Protein 4DXW (pdb70)

Foldseek 3Di:
DVVQVPQLPDPVSLVVLLVLLVCVQVVPDPDQPDPPVVVVVVSVVVNLVVLVSLVCNVVVVVVVPDLNVLLVVLSVLLNDPVCVCSSVSVNVCNCVSDVVVVVVVVLVVVLPVLVVVLVVVLVVLLQVLLVVQLVVCCVPDPVQSVDSVSSSVLLVCLLVVHPNCVVQVSVCVVPVCSCVSSVVSNVVSVVSVVVSVVVSVVVVCVVDPD/DQVPQLPDPVSLVVLLVLLVCLLPCADVVPVDDDVVVNVVSNVVLLVVLVSQVVVLVVVQVVPPPNDVVCNVVVVVLSVLLHPPDDGNDDDDVVVCSSVSSNVCSCVSDVVSVVVVVLVVVLVVLVVVLVVVLVVLLQVLLVVQLVPCCVPCCVQSVDSVSSSVLVVCLQVPPVNCVVQVVVCVPPVCSCVSSVVSNVVSVVSVVVSVVVSVVVVCVVDDPD/DADPPVLVVVLVLLVCLLPPPDVVPPDDDVVVVVVSLVVLQVVLVVQCPVLVVVVNVVLNVLSVLCNDSPDVSVVVNSVSSSVNNCVRPPVSVVVVVLVVVLVVLCVVLVVVVVVLLQVLLVVQLVVCQPQDPCQSVDSVSSSVLLVCLLVVPVNCVVQVSVCVVDVCRVVSSVVSNVVSVVSVVVSVVVSVVVVVVVD/DCVVLLVLLVDLLPDDVCDDPCVNVVSVVVLLVVLVVLVVVLVVDDPVCNVVSVVLSVLLNDDADDVDDPPCRVVSSVSSSVCVCVPDPVNVVVVVLVVVLVPLVVVLVVVLVVLLQVLLVVQLVLCCPVCVVQNVDSVSSSVLLVCVLVVPVNCVVQVSVCVVPVCSCVSSVVSNVVSVVSVVVSVVVSVVVVCVVVD

Radius of gyration: 30.22 Å; Cα contacts (8 Å, |Δi|>4): 713; chains: 4; bounding box: 90×85×78 Å

Secondary structure (DSSP, 8-state):
--SSTTTTT-HHHHHHHHHHHHHHHHSTTT--SSS-HHHHHHHHHHHHHHHHHHHHHHHHHHH--HHHHHHHHHHHHTT----TTHHHHHHTTHHHH-HHHHHHHHHHHHHHHHHHHHHHHHHHHHHHHHHHHHHHTTTTS-TTTSSHHHHHHHHHHHHTTSSTHHHHHHHHTT-TTHHHHHHHHHHHHHHHHHHHHHHHHHHHHHTT--/--TTGGG-HHHHHHHHHHHHHHHHS-SSTTSSS-HHHHHHHHHHHHHHHHHHHHHHHHHHHHSSS---HHHHHHHHHHHHHSTT---S--SSSHHHHHHHHHHHHHHT-HHHHHHHHHHHHHHHHHHHHHHHHHHHHHHHHHHHHHHTTTT-HHHHSSHHHHHHHHHHHHTTTTTHHHHHHHHTT-TTHHHHHHHHHHHHHHHHHHHHHHHHHHHHHTSS--/---HHHHHHHHHHHHHHHH--SSTTSSS-HHHHHHHHHHHHHHHHHHHHHTT--HHHHHHHHHHHHH---HHHHHHHHHHHHHHHHHHSTHHHHHHHHHHHHHHHHHHHHHHHHHHHHHHHHHHHHHHTTTSHHHHSSHHHHHHHHHHHHTTSSTHHHHHHHHTT-TTHHHHHHHHHHHHHHHHHHHHHHHHHHHHH--/--THHHHHHHHTTS-----STTHHHHHHHHHHHHHHHHHHHTTT-----HHHHHHHHHHTTS---SSS--TTHHHHHHHHHHHHHHH-HHHHHHHHHHHHHHHHHHHHHHHHHHHHHHHHHHHHHHHTTT-HHHHSSHHHHHHHHHHHHTTTTTHHHHHHHHHH-TTHHHHHHHHHHHHHHHHHHHHHHHHHHHHHHH-

InterPro domains:
  IPR003915 Polycystic kidney disease type 2 protein [PR01433] (44-64)
  IPR003915 Polycystic kidney disease type 2 protein [PR01433] (135-156)
  IPR003915 Polycystic kidney disease type 2 protein [PR01433] (199-220)
  IPR005821 Ion transport domain [PF00520] (11-222)
  IPR027359 Voltage-dependent channel domain superfamily [G3DSA:1.20.120.350] (1-116)
  IPR043203 Voltage-gated cation channel calcium and sodium [PTHR10037] (9-223)

Structure (mmCIF, N/CA/C/O backbone):
data_4DXW
#
_entry.id   4DXW
#
_cell.length_a   163.437
_cell.length_b   163.437
_cell.length_c   61.071
_cell.angle_alpha   90.00
_cell.angle_beta   90.00
_cell.angle_gamma   90.00
#
_symmetry.space_group_name_H-M   'P 42'
#
loop_
_entity.id
_entity.type
_entity.pdbx_description
1 polymer 'Ion transport protein'
2 non-polymer 'nonyl beta-D-glucopyranoside'
3 non-polymer 'CALCIUM ION'
4 non-polymer 1,2-DIMYRISTOYL-SN-GLYCERO-3-PHOSPHOCHOLINE
5 water water
#
loop_
_atom_site.group_PDB
_atom_site.id
_atom_site.type_symbol
_atom_site.label_atom_id
_atom_site.label_alt_id
_atom_site.label_comp_id
_atom_site.label_asym_id
_atom_site.label_entity_id
_atom_site.label_seq_id
_atom_site.pdbx_PDB_ins_code
_atom_site.Cartn_x
_atom_site.Cartn_y
_atom_site.Cartn_z
_atom_site.occupancy
_atom_site.B_iso_or_equiv
_atom_site.auth_seq_id
_atom_site.auth_comp_id
_atom_site.auth_asym_id
_atom_site.auth_atom_id
_atom_site.pdbx_PDB_model_num
ATOM 1 N N . THR A 1 2 ? 50.583 -63.835 59.673 1.00 153.91 2 THR A N 1
ATOM 2 C CA . THR A 1 2 ? 50.133 -64.024 58.297 1.00 153.77 2 THR A CA 1
ATOM 3 C C . THR A 1 2 ? 50.202 -62.722 57.476 1.00 150.75 2 THR A C 1
ATOM 4 O O . THR A 1 2 ? 49.190 -62.278 56.927 1.00 149.87 2 THR A O 1
ATOM 8 N N . PRO A 1 3 ? 51.400 -62.105 57.394 1.00 139.42 3 PRO A N 1
ATOM 9 C CA . PRO A 1 3 ? 51.616 -60.845 56.669 1.00 136.89 3 PRO A CA 1
ATOM 10 C C . PRO A 1 3 ? 52.130 -61.079 55.246 1.00 137.38 3 PRO A C 1
ATOM 11 O O . PRO A 1 3 ? 52.073 -60.179 54.406 1.00 132.01 3 PRO A O 1
ATOM 15 N N . PHE A 1 4 ? 52.621 -62.292 55.006 1.00 155.50 4 PHE A N 1
ATOM 16 C CA . PHE A 1 4 ? 53.309 -62.686 53.777 1.00 154.03 4 PHE A CA 1
ATOM 17 C C . PHE A 1 4 ? 52.622 -62.238 52.485 1.00 152.41 4 PHE A C 1
ATOM 18 O O . PHE A 1 4 ? 53.288 -61.786 51.551 1.00 149.27 4 PHE A O 1
ATOM 26 N N . PHE A 1 5 ? 51.297 -62.375 52.431 1.00 177.79 5 PHE A N 1
ATOM 27 C CA . PHE A 1 5 ? 50.518 -62.055 51.226 1.00 175.73 5 PHE A CA 1
ATOM 28 C C . PHE A 1 5 ? 50.069 -60.598 51.192 1.00 173.31 5 PHE A C 1
ATOM 29 O O . PHE A 1 5 ? 50.445 -59.849 50.292 1.00 166.14 5 PHE A O 1
ATOM 37 N N . SER A 1 6 ? 49.249 -60.215 52.170 1.00 183.90 6 SER A N 1
ATOM 38 C CA . SER A 1 6 ? 48.911 -58.814 52.385 1.00 181.83 6 SER A CA 1
ATOM 39 C C . SER A 1 6 ? 50.212 -58.011 52.521 1.00 182.95 6 SER A C 1
ATOM 40 O O . SER A 1 6 ? 50.410 -57.272 53.491 1.00 184.35 6 SER A O 1
ATOM 43 N N . SER A 1 7 ? 51.093 -58.182 51.530 1.00 159.00 7 SER A N 1
ATOM 44 C CA . SER A 1 7 ? 52.454 -57.638 51.541 1.00 155.08 7 SER A CA 1
ATOM 45 C C . SER A 1 7 ? 53.338 -58.277 50.459 1.00 153.40 7 SER A C 1
ATOM 46 O O . SER A 1 7 ? 54.567 -58.247 50.556 1.00 153.39 7 SER A O 1
ATOM 49 N N . LEU A 1 8 ? 52.711 -58.865 49.442 1.00 133.26 8 LEU A N 1
ATOM 50 C CA . LEU A 1 8 ? 53.449 -59.480 48.334 1.00 130.85 8 LEU A CA 1
ATOM 51 C C . LEU A 1 8 ? 52.833 -59.169 46.966 1.00 128.24 8 LEU A C 1
ATOM 52 O O . LEU A 1 8 ? 53.518 -59.217 45.944 1.00 121.59 8 LEU A O 1
ATOM 57 N N . LYS A 1 9 ? 51.536 -58.868 46.956 1.00 164.45 9 LYS A N 1
ATOM 58 C CA . LYS A 1 9 ? 50.877 -58.306 45.780 1.00 163.97 9 LYS A CA 1
ATOM 59 C C . LYS A 1 9 ? 51.529 -56.959 45.456 1.00 160.30 9 LYS A C 1
ATOM 60 O O . LYS A 1 9 ? 51.294 -56.381 44.391 1.00 157.56 9 LYS A O 1
ATOM 66 N N . ASP A 1 10 ? 52.368 -56.485 46.375 1.00 133.42 10 ASP A N 1
ATOM 67 C CA . ASP A 1 10 ? 52.885 -55.121 46.324 1.00 131.20 10 ASP A CA 1
ATOM 68 C C . ASP A 1 10 ? 54.391 -55.007 46.099 1.00 127.99 10 ASP A C 1
ATOM 69 O O . ASP A 1 10 ? 55.000 -53.994 46.435 1.00 125.80 10 ASP A O 1
ATOM 74 N N . ASN A 1 11 ? 54.982 -56.046 45.523 1.00 117.57 11 ASN A N 1
ATOM 75 C CA . ASN A 1 11 ? 56.363 -55.975 45.060 1.00 118.61 11 ASN A CA 1
ATOM 76 C C . ASN A 1 11 ? 56.489 -55.683 43.552 1.00 119.36 11 ASN A C 1
ATOM 77 O O . ASN A 1 11 ? 56.058 -56.492 42.726 1.00 119.69 11 ASN A O 1
ATOM 82 N N . ARG A 1 12 ? 57.095 -54.547 43.202 1.00 147.16 12 ARG A N 1
AT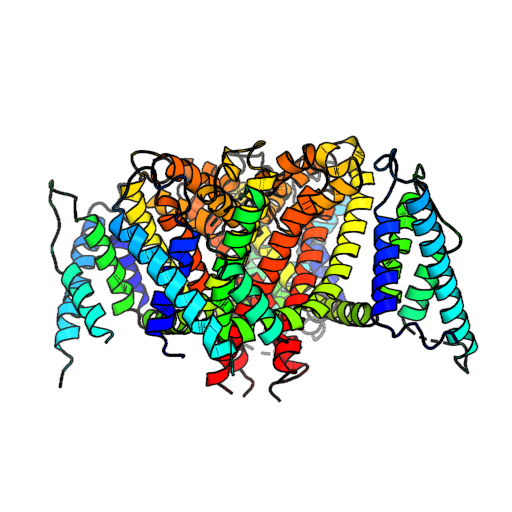OM 83 C CA . ARG A 1 12 ? 57.305 -54.169 41.805 1.00 145.54 12 ARG A CA 1
ATOM 84 C C . ARG A 1 12 ? 57.725 -55.383 40.964 1.00 143.76 12 ARG A C 1
ATOM 85 O O . ARG A 1 12 ? 57.139 -55.697 39.908 1.00 143.59 12 ARG A O 1
ATOM 93 N N . ILE A 1 13 ? 58.728 -56.086 41.467 1.00 142.27 13 ILE A N 1
ATOM 94 C CA . ILE A 1 13 ? 59.381 -57.141 40.709 1.00 142.00 13 ILE A CA 1
ATOM 95 C C . ILE A 1 13 ? 58.567 -58.442 40.616 1.00 143.32 13 ILE A C 1
ATOM 96 O O . ILE A 1 13 ? 58.463 -59.056 39.544 1.00 145.32 13 ILE A O 1
ATOM 101 N N . PHE A 1 14 ? 57.983 -58.847 41.739 1.00 105.50 14 PHE A N 1
ATOM 102 C CA . PHE A 1 14 ? 57.055 -59.968 41.759 1.00 104.45 14 PHE A CA 1
ATOM 103 C C . PHE A 1 14 ? 55.858 -59.704 40.851 1.00 102.39 14 PHE A C 1
ATOM 104 O O . PHE A 1 14 ? 55.350 -60.620 40.194 1.00 103.00 14 PHE A O 1
ATOM 112 N N . GLN A 1 15 ? 55.400 -58.453 40.827 1.00 96.06 15 GLN A N 1
ATOM 113 C CA . GLN A 1 15 ? 54.373 -58.038 39.870 1.00 92.32 15 GLN A CA 1
ATOM 114 C C . GLN A 1 15 ? 54.831 -58.347 38.457 1.00 88.99 15 GLN A C 1
ATOM 115 O O . GLN A 1 15 ? 54.289 -59.239 37.811 1.00 89.26 15 GLN A O 1
ATOM 121 N N . PHE A 1 16 ? 55.852 -57.640 37.982 1.00 106.90 16 PHE A N 1
ATOM 122 C CA . PHE A 1 16 ? 56.240 -57.818 36.581 1.00 107.83 16 PHE A CA 1
ATOM 123 C C . PHE A 1 16 ? 56.472 -59.285 36.219 1.00 103.99 16 PHE A C 1
ATOM 124 O O . PHE A 1 16 ? 56.075 -59.732 35.141 1.00 101.09 16 PHE A O 1
ATOM 132 N N . THR A 1 17 ? 57.043 -60.050 37.140 1.00 86.82 17 THR A N 1
ATOM 133 C CA . THR A 1 17 ? 57.053 -61.510 36.992 1.00 92.14 17 THR A CA 1
ATOM 134 C C . THR A 1 17 ? 55.653 -62.071 36.682 1.00 94.15 17 THR A C 1
ATOM 135 O O . THR A 1 17 ? 55.445 -62.794 35.688 1.00 95.05 17 THR A O 1
ATOM 139 N N . VAL A 1 18 ? 54.700 -61.732 37.547 1.00 82.46 18 VAL A N 1
ATOM 140 C CA . VAL A 1 18 ? 53.373 -62.335 37.504 1.00 80.43 18 VAL A CA 1
ATOM 141 C C . VAL A 1 18 ? 52.609 -61.924 36.245 1.00 77.68 18 VAL A C 1
ATOM 142 O O . VAL A 1 18 ? 51.837 -62.699 35.672 1.00 81.91 18 VAL A O 1
ATOM 146 N N . VAL A 1 19 ? 52.851 -60.709 35.793 1.00 85.24 19 VAL A N 1
ATOM 147 C CA . VAL A 1 19 ? 52.298 -60.286 34.521 1.00 87.57 19 VAL A CA 1
ATOM 148 C C . VAL A 1 19 ? 52.933 -61.040 33.356 1.00 89.95 19 VAL A C 1
ATOM 149 O O . VAL A 1 19 ? 52.240 -61.564 32.482 1.00 92.29 19 VAL A O 1
ATOM 153 N N . SER A 1 20 ? 54.256 -61.083 33.333 1.00 90.01 20 SER A N 1
ATOM 154 C CA . SER A 1 20 ? 54.931 -61.837 32.295 1.00 91.00 20 SER A CA 1
ATOM 155 C C . SER A 1 20 ? 54.315 -63.219 32.156 1.00 93.11 20 SER A C 1
ATOM 156 O O . SER A 1 20 ? 54.093 -63.695 31.035 1.00 88.72 20 SER A O 1
ATOM 159 N N . ILE A 1 21 ? 54.043 -63.862 33.291 1.00 89.01 21 ILE A N 1
ATOM 160 C CA . ILE A 1 21 ? 53.511 -65.220 33.252 1.00 89.49 21 ILE A CA 1
ATOM 161 C C . ILE A 1 21 ? 52.052 -65.316 32.845 1.00 88.20 21 ILE A C 1
ATOM 162 O O . ILE A 1 21 ? 51.678 -66.225 32.101 1.00 88.39 21 ILE A O 1
ATOM 167 N N . ILE A 1 22 ? 51.222 -64.399 33.326 1.00 82.12 22 ILE A N 1
ATOM 168 C CA . ILE A 1 22 ? 49.820 -64.427 32.921 1.00 79.77 22 ILE A CA 1
ATOM 169 C C . ILE A 1 22 ? 49.796 -64.295 31.425 1.00 74.72 22 ILE A C 1
ATOM 170 O O . ILE A 1 22 ? 49.363 -65.198 30.684 1.00 81.96 22 ILE A O 1
ATOM 175 N N . ILE A 1 23 ? 50.313 -63.157 30.998 1.00 69.84 23 ILE A N 1
ATOM 176 C CA . ILE A 1 23 ? 50.463 -62.820 29.589 1.00 72.78 23 ILE A CA 1
ATOM 177 C C . ILE A 1 23 ? 50.972 -63.960 28.724 1.00 75.53 23 ILE A C 1
ATOM 178 O O . ILE A 1 23 ? 50.365 -64.283 27.721 1.00 73.98 23 ILE A O 1
ATOM 183 N N . LEU A 1 24 ? 52.103 -64.543 29.099 1.00 89.01 24 LEU A N 1
ATOM 184 C CA . LEU A 1 24 ? 52.623 -65.703 28.395 1.00 91.00 24 LEU A CA 1
ATOM 185 C C . LEU A 1 24 ? 51.583 -66.807 28.350 1.00 92.00 24 LEU A C 1
ATOM 186 O O . LEU A 1 24 ? 51.060 -67.140 27.288 1.00 87.24 24 LEU A O 1
ATOM 191 N N . ASN A 1 25 ? 51.284 -67.376 29.509 1.00 96.84 25 ASN A N 1
ATOM 192 C CA . ASN A 1 25 ? 50.164 -68.283 29.606 1.00 100.70 25 ASN A CA 1
ATOM 193 C C . ASN A 1 25 ? 48.878 -67.534 29.309 1.00 100.40 25 ASN A C 1
ATOM 194 O O . ASN A 1 25 ? 47.957 -67.519 30.125 1.00 105.94 25 ASN A O 1
ATOM 199 N N . ALA A 1 26 ? 48.846 -66.872 28.158 1.00 91.15 26 ALA A N 1
ATOM 200 C CA . ALA A 1 26 ? 47.671 -66.142 27.683 1.00 89.56 26 ALA A CA 1
ATOM 201 C C . ALA A 1 26 ? 47.783 -65.876 26.187 1.00 89.08 26 ALA A C 1
ATOM 202 O O . ALA A 1 26 ? 46.780 -65.759 25.480 1.00 88.65 26 ALA A O 1
ATOM 204 N N . VAL A 1 27 ? 49.015 -65.751 25.717 1.00 89.30 27 VAL A N 1
ATOM 205 C CA . VAL A 1 27 ? 49.288 -65.516 24.314 1.00 87.32 27 VAL A CA 1
ATOM 206 C C . VAL A 1 27 ? 49.664 -66.844 23.671 1.00 94.23 27 VAL A C 1
ATOM 207 O O . VAL A 1 27 ? 49.348 -67.099 22.513 1.00 95.81 27 VAL A O 1
ATOM 211 N N . LEU A 1 28 ? 50.321 -67.701 24.442 1.00 118.92 28 LEU A N 1
ATOM 212 C CA . LEU A 1 28 ? 50.717 -69.014 23.956 1.00 123.45 28 LEU A CA 1
ATOM 213 C C . LEU A 1 28 ? 49.500 -69.889 23.693 1.00 126.73 28 LEU A C 1
ATOM 214 O O . LEU A 1 28 ? 49.408 -70.549 22.658 1.00 128.08 28 LEU A O 1
ATOM 219 N N . ILE A 1 29 ? 48.566 -69.890 24.640 1.00 117.66 29 ILE A N 1
ATOM 220 C CA . ILE A 1 29 ? 47.374 -70.728 24.545 1.00 117.75 29 ILE A CA 1
ATOM 221 C C . ILE A 1 29 ? 46.434 -70.283 23.406 1.00 110.58 29 ILE A C 1
ATOM 222 O O . ILE A 1 29 ? 45.697 -69.308 23.544 1.00 100.78 29 ILE A O 1
ATOM 227 N N . GLY A 1 30 ? 46.446 -71.025 22.298 1.00 149.98 30 GLY A N 1
ATOM 228 C CA . GLY A 1 30 ? 47.198 -72.269 22.204 1.00 159.36 30 GLY A CA 1
ATOM 229 C C . GLY A 1 30 ? 47.224 -72.874 20.808 1.00 163.76 30 GLY A C 1
ATOM 230 O O . GLY A 1 30 ? 47.008 -74.078 20.627 1.00 165.72 30 GLY A O 1
ATOM 231 N N . ALA A 1 31 ? 47.488 -72.028 19.819 1.00 161.42 31 ALA A N 1
ATOM 232 C CA . ALA A 1 31 ? 47.564 -72.457 18.428 1.00 162.67 31 ALA A CA 1
ATOM 233 C C . ALA A 1 31 ? 48.915 -73.094 18.113 1.00 163.04 31 ALA A C 1
ATOM 234 O O . ALA A 1 31 ? 49.193 -73.448 16.964 1.00 158.25 31 ALA A O 1
ATOM 236 N N . THR A 1 32 ? 49.752 -73.235 19.138 1.00 167.23 32 THR A N 1
ATOM 237 C CA . THR A 1 32 ? 51.102 -73.769 18.957 1.00 167.91 32 THR A CA 1
ATOM 238 C C . THR A 1 32 ? 51.696 -74.373 20.237 1.00 171.18 32 THR A C 1
ATOM 239 O O . THR A 1 32 ? 52.211 -73.653 21.097 1.00 168.42 32 THR A O 1
ATOM 243 N N . THR A 1 33 ? 51.633 -75.700 20.335 1.00 212.99 33 THR A N 1
ATOM 244 C CA . THR A 1 33 ? 52.144 -76.445 21.488 1.00 217.07 33 THR A CA 1
ATOM 245 C C . THR A 1 33 ? 52.638 -77.831 21.056 1.00 220.49 33 THR A C 1
ATOM 246 O O . THR A 1 33 ? 53.082 -78.639 21.880 1.00 222.78 33 THR A O 1
ATOM 250 N N . TYR A 1 34 ? 52.554 -78.083 19.752 1.00 217.36 34 TYR A N 1
ATOM 251 C CA . TYR A 1 34 ? 52.964 -79.346 19.135 1.00 220.43 34 TYR A CA 1
ATOM 252 C C . TYR A 1 34 ? 54.426 -79.688 19.442 1.00 224.12 34 TYR A C 1
ATOM 253 O O . TYR A 1 34 ? 54.746 -80.817 19.829 1.00 226.24 34 TYR A O 1
ATOM 262 N N . GLU A 1 35 ? 55.305 -78.702 19.283 1.00 224.58 35 GLU A N 1
ATOM 263 C CA . GLU A 1 35 ? 56.744 -78.921 19.410 1.00 225.01 35 GLU A CA 1
ATOM 264 C C . GLU A 1 35 ? 57.350 -78.232 20.635 1.00 222.56 35 GLU A C 1
ATOM 265 O O . GLU A 1 35 ? 58.052 -78.869 21.423 1.00 227.55 35 GLU A O 1
ATOM 271 N N . LEU A 1 36 ? 57.058 -76.940 20.795 1.00 151.00 36 LEU A N 1
ATOM 272 C CA . LEU A 1 36 ? 57.715 -76.104 21.794 1.00 144.99 36 LEU A CA 1
ATOM 273 C C . LEU A 1 36 ? 57.854 -76.838 23.114 1.00 148.41 36 LEU A C 1
ATOM 274 O O . LEU A 1 36 ? 56.917 -77.503 23.561 1.00 150.02 36 LEU A O 1
ATOM 279 N N . ASP A 1 37 ? 59.024 -76.700 23.732 1.00 173.74 37 ASP A N 1
ATOM 280 C CA . ASP A 1 37 ? 59.359 -77.421 24.952 1.00 176.95 37 ASP A CA 1
ATOM 281 C C . ASP A 1 37 ? 58.096 -77.745 25.732 1.00 176.80 37 ASP A C 1
ATOM 282 O O . ASP A 1 37 ? 57.593 -76.908 26.488 1.00 175.62 37 ASP A O 1
ATOM 287 N N . PRO A 1 38 ? 57.565 -78.960 25.528 1.00 156.40 38 PRO A N 1
ATOM 288 C CA . PRO A 1 38 ? 56.329 -79.422 26.169 1.00 155.43 38 PRO A CA 1
ATOM 289 C C . PRO A 1 38 ? 56.391 -79.213 27.680 1.00 154.08 38 PRO A C 1
ATOM 290 O O . PRO A 1 38 ? 55.478 -78.611 28.272 1.00 152.65 38 PRO A O 1
ATOM 294 N N . LEU A 1 39 ? 57.474 -79.696 28.285 1.00 129.15 39 LEU A N 1
ATOM 295 C CA . LEU A 1 39 ? 57.774 -79.406 29.680 1.00 129.62 39 LEU A CA 1
ATOM 296 C C . LEU A 1 39 ? 57.595 -77.908 29.950 1.00 124.30 39 LEU A C 1
ATOM 297 O O . LEU A 1 39 ? 57.105 -77.509 31.011 1.00 123.15 39 LEU A O 1
ATOM 302 N N . PHE A 1 40 ? 57.969 -77.077 28.986 1.00 125.99 40 PHE A N 1
ATOM 303 C CA . PHE A 1 40 ? 57.966 -75.646 29.228 1.00 123.95 40 PHE A CA 1
ATOM 304 C C . PHE A 1 40 ? 56.585 -74.960 29.229 1.00 125.72 40 PHE A C 1
ATOM 305 O O . PHE A 1 40 ? 56.284 -74.185 30.146 1.00 126.13 40 PHE A O 1
ATOM 313 N N . LEU A 1 41 ? 55.753 -75.216 28.217 1.00 129.16 41 LEU A N 1
ATOM 314 C CA . LEU A 1 41 ? 54.386 -74.667 28.227 1.00 124.68 41 LEU A CA 1
ATOM 315 C C . LEU A 1 41 ? 53.562 -75.265 29.370 1.00 126.47 41 LEU A C 1
ATOM 316 O O . LEU A 1 41 ? 52.840 -74.550 30.072 1.00 122.30 41 LEU A O 1
ATOM 321 N N . GLU A 1 42 ? 53.687 -76.579 29.558 1.00 135.03 42 GLU A N 1
ATOM 322 C CA . GLU A 1 42 ? 53.052 -77.259 30.688 1.00 135.49 42 GLU A CA 1
ATOM 323 C C . GLU A 1 42 ? 53.394 -76.540 32.003 1.00 133.68 42 GLU A C 1
ATOM 324 O O . GLU A 1 42 ? 52.507 -76.229 32.817 1.00 132.37 42 GLU A O 1
ATOM 330 N N . THR A 1 43 ? 54.687 -76.267 32.189 1.00 116.99 43 THR A N 1
ATOM 331 C CA . THR A 1 43 ? 55.164 -75.485 33.324 1.00 115.99 43 THR A CA 1
ATOM 332 C C . THR A 1 43 ? 54.399 -74.170 33.385 1.00 114.19 43 THR A C 1
ATOM 333 O O . THR A 1 43 ? 53.824 -73.829 34.414 1.00 116.34 43 THR A O 1
ATOM 337 N N . ILE A 1 44 ? 54.375 -73.452 32.265 1.00 113.54 44 ILE A N 1
ATOM 338 C CA . ILE A 1 44 ? 53.740 -72.131 32.191 1.00 108.47 44 ILE A CA 1
ATOM 339 C C . ILE A 1 44 ? 52.284 -72.125 32.671 1.00 106.65 44 ILE A C 1
ATOM 340 O O . ILE A 1 44 ? 51.855 -71.158 33.324 1.00 103.94 44 ILE A O 1
ATOM 345 N N . HIS A 1 45 ? 51.536 -73.192 32.343 1.00 88.00 45 HIS A N 1
ATOM 346 C CA . HIS A 1 45 ? 50.127 -73.316 32.748 1.00 87.99 45 HIS A CA 1
ATOM 347 C C . HIS A 1 45 ? 50.069 -73.581 34.228 1.00 90.40 45 HIS A C 1
ATOM 348 O O . HIS A 1 45 ? 49.228 -73.018 34.935 1.00 89.46 45 HIS A O 1
ATOM 355 N N . LEU A 1 46 ? 50.954 -74.475 34.676 1.00 83.90 46 LEU A N 1
ATOM 356 C CA . LEU A 1 46 ? 51.037 -74.865 36.082 1.00 86.80 46 LEU A CA 1
ATOM 357 C C . LEU A 1 46 ? 51.254 -73.661 36.982 1.00 85.01 46 LEU A C 1
ATOM 358 O O . LEU A 1 46 ? 50.533 -73.491 37.949 1.00 85.52 46 LEU A O 1
ATOM 363 N N . LEU A 1 47 ? 52.261 -72.846 36.668 1.00 114.11 47 LEU A N 1
ATOM 364 C CA . LEU A 1 47 ? 52.576 -71.652 37.461 1.00 114.55 47 LEU A CA 1
ATOM 365 C C . LEU A 1 47 ? 51.575 -70.529 37.247 1.00 111.38 47 LEU A C 1
ATOM 366 O O . LEU A 1 47 ? 51.366 -69.707 38.129 1.00 109.91 47 LEU A O 1
ATOM 371 N N . ASP A 1 48 ? 50.972 -70.475 36.068 1.00 103.64 48 ASP A N 1
ATOM 372 C CA . ASP A 1 48 ? 49.888 -69.527 35.862 1.00 100.45 48 ASP A CA 1
ATOM 373 C C . ASP A 1 48 ? 48.789 -69.819 36.893 1.00 101.35 48 ASP A C 1
ATOM 374 O O . ASP A 1 48 ? 48.348 -68.944 37.689 1.00 97.48 48 ASP A O 1
ATOM 379 N N . TYR A 1 49 ? 48.375 -71.080 36.900 1.00 96.82 49 TYR A N 1
ATOM 380 C CA . TYR A 1 49 ? 47.399 -71.532 37.871 1.00 96.68 49 TYR A CA 1
ATOM 381 C C . TYR A 1 49 ? 47.883 -71.303 39.306 1.00 98.70 49 TYR A C 1
ATOM 382 O O . TYR A 1 49 ? 47.108 -70.860 40.158 1.00 99.81 49 TYR A O 1
ATOM 391 N N . GLY A 1 50 ? 49.160 -71.584 39.562 1.00 94.48 50 GLY A N 1
ATOM 392 C CA . GLY A 1 50 ? 49.743 -71.364 40.870 1.00 92.69 50 GLY A CA 1
ATOM 393 C C . GLY A 1 50 ? 49.455 -69.927 41.243 1.00 93.53 50 GLY A C 1
ATOM 394 O O . GLY A 1 50 ? 49.098 -69.627 42.383 1.00 94.88 50 GLY A O 1
ATOM 395 N N . ILE A 1 51 ? 49.574 -69.037 40.260 1.00 94.87 51 ILE A N 1
ATOM 396 C CA . ILE A 1 51 ? 49.346 -67.617 40.487 1.00 92.61 51 ILE A CA 1
ATOM 397 C C . ILE A 1 51 ? 47.923 -67.361 40.967 1.00 95.90 51 ILE A C 1
ATOM 398 O O . ILE A 1 51 ? 47.710 -66.753 42.023 1.00 94.35 51 ILE A O 1
ATOM 403 N N . THR A 1 52 ? 46.934 -67.828 40.211 1.00 100.71 52 THR A N 1
ATOM 404 C CA . THR A 1 52 ? 45.562 -67.587 40.689 1.00 100.15 52 THR A CA 1
ATOM 405 C C . THR A 1 52 ? 45.266 -68.226 42.076 1.00 97.51 52 THR A C 1
ATOM 406 O O . THR A 1 52 ? 44.502 -67.670 42.877 1.00 97.89 52 THR A O 1
ATOM 410 N N . ILE A 1 53 ? 45.884 -69.371 42.368 1.00 91.98 53 ILE A N 1
ATOM 411 C CA . ILE A 1 53 ? 45.721 -70.023 43.669 1.00 95.67 53 ILE A CA 1
ATOM 412 C C . ILE A 1 53 ? 46.237 -69.071 44.726 1.00 95.51 53 ILE A C 1
ATOM 413 O O . ILE A 1 53 ? 45.616 -68.861 45.783 1.00 98.25 53 ILE A O 1
ATOM 418 N N . PHE A 1 54 ? 47.392 -68.493 44.412 1.00 115.10 54 PHE A N 1
ATOM 419 C CA . PHE A 1 54 ? 48.034 -67.489 45.239 1.00 115.24 54 PHE A CA 1
ATOM 420 C C . PHE A 1 54 ? 47.113 -66.296 45.510 1.00 110.11 54 PHE A C 1
ATOM 421 O O . PHE A 1 54 ? 47.043 -65.806 46.636 1.00 111.87 54 PHE A O 1
ATOM 429 N N . PHE A 1 55 ? 46.409 -65.816 44.491 1.00 121.80 55 PHE A N 1
ATOM 430 C CA . PHE A 1 55 ? 45.471 -64.709 44.713 1.00 121.76 55 PHE A CA 1
ATOM 431 C C . PHE A 1 55 ? 44.258 -65.086 45.561 1.00 125.01 55 PHE A C 1
ATOM 432 O O . PHE A 1 55 ? 43.786 -64.295 46.394 1.00 126.95 55 PHE A O 1
ATOM 440 N N . VAL A 1 56 ? 43.765 -66.302 45.367 1.00 96.62 56 VAL A N 1
ATOM 441 C CA . VAL A 1 56 ? 42.700 -66.798 46.216 1.00 99.04 56 VAL A CA 1
ATOM 442 C C . VAL A 1 56 ? 43.129 -66.808 47.694 1.00 103.60 56 VAL A C 1
ATOM 443 O O . VAL A 1 56 ? 42.396 -66.320 48.589 1.00 106.93 56 VAL A O 1
ATOM 447 N N . ILE A 1 57 ? 44.328 -67.328 47.951 1.00 94.04 57 ILE A N 1
ATOM 448 C CA . ILE A 1 57 ? 44.841 -67.323 49.320 1.00 96.84 57 ILE A CA 1
ATOM 449 C C . ILE A 1 57 ? 45.001 -65.899 49.839 1.00 95.07 57 ILE A C 1
ATOM 450 O O . ILE A 1 57 ? 44.678 -65.611 51.001 1.00 96.97 57 ILE A O 1
ATOM 455 N N . GLU A 1 58 ? 45.495 -65.008 48.978 1.00 112.00 58 GLU A N 1
ATOM 456 C CA . GLU A 1 58 ? 45.634 -63.609 49.352 1.00 110.20 58 GLU A CA 1
ATOM 457 C C . GLU A 1 58 ? 44.303 -63.079 49.879 1.00 113.09 58 GLU A C 1
ATOM 458 O O . GLU A 1 58 ? 44.194 -62.748 51.071 1.00 115.66 58 GLU A O 1
ATOM 464 N N . ILE A 1 59 ? 43.277 -63.026 49.026 1.00 103.52 59 ILE A N 1
ATOM 465 C CA . ILE A 1 59 ? 41.996 -62.529 49.524 1.00 103.55 59 ILE A CA 1
ATOM 466 C C . ILE A 1 59 ? 41.639 -63.202 50.844 1.00 108.71 59 ILE A C 1
ATOM 467 O O . ILE A 1 59 ? 41.521 -62.525 51.852 1.00 110.79 59 ILE A O 1
ATOM 472 N N . LEU A 1 60 ? 41.479 -64.523 50.868 1.00 111.31 60 LEU A N 1
ATOM 473 C CA . LEU A 1 60 ? 41.012 -65.108 52.118 1.00 116.05 60 LEU A CA 1
ATOM 474 C C . LEU A 1 60 ? 41.767 -64.496 53.278 1.00 117.82 60 LEU A C 1
ATOM 475 O O . LEU A 1 60 ? 41.178 -64.108 54.283 1.00 121.39 60 LEU A O 1
ATOM 480 N N . ILE A 1 61 ? 43.079 -64.390 53.106 1.00 117.05 61 ILE A N 1
ATOM 481 C CA . ILE A 1 61 ? 43.972 -63.990 54.188 1.00 118.78 61 ILE A CA 1
ATOM 482 C C . ILE A 1 61 ? 43.795 -62.539 54.646 1.00 115.38 61 ILE A C 1
ATOM 483 O O . ILE A 1 61 ? 43.998 -62.226 55.820 1.00 113.53 61 ILE A O 1
ATOM 488 N N . ARG A 1 62 ? 43.434 -61.647 53.726 1.00 119.31 62 ARG A N 1
ATOM 489 C CA . ARG A 1 62 ? 43.269 -60.239 54.101 1.00 118.27 62 ARG A CA 1
ATOM 490 C C . ARG A 1 62 ? 41.836 -59.971 54.549 1.00 121.75 62 ARG A C 1
ATOM 491 O O . ARG A 1 62 ? 41.582 -59.155 55.434 1.00 125.99 62 ARG A O 1
ATOM 499 N N . PHE A 1 63 ? 40.914 -60.697 53.928 1.00 119.38 63 PHE A N 1
ATOM 500 C CA . PHE A 1 63 ? 39.545 -60.840 54.386 1.00 120.25 63 PHE A CA 1
ATOM 501 C C . PHE A 1 63 ? 39.568 -61.093 55.888 1.00 125.38 63 PHE A C 1
ATOM 502 O O . PHE A 1 63 ? 39.128 -60.249 56.672 1.00 124.68 63 PHE A O 1
ATOM 510 N N . ILE A 1 64 ? 40.118 -62.244 56.282 1.00 135.28 64 ILE A N 1
ATOM 511 C CA . ILE A 1 64 ? 40.103 -62.696 57.683 1.00 136.33 64 ILE A CA 1
ATOM 512 C C . ILE A 1 64 ? 40.537 -61.621 58.682 1.00 135.66 64 ILE A C 1
ATOM 513 O O . ILE A 1 64 ? 39.955 -61.500 59.759 1.00 136.00 64 ILE A O 1
ATOM 518 N N . GLY A 1 65 ? 41.555 -60.845 58.318 1.00 124.91 65 GLY A N 1
ATOM 519 C CA . GLY A 1 65 ? 41.949 -59.687 59.098 1.00 121.40 65 GLY A CA 1
ATOM 520 C C . GLY A 1 65 ? 40.940 -58.569 58.934 1.00 116.54 65 GLY A C 1
ATOM 521 O O . GLY A 1 65 ? 39.743 -58.767 59.136 1.00 114.90 65 GLY A O 1
ATOM 522 N N . SER A 1 75 ? 32.580 -51.995 48.537 1.00 100.37 75 SER A N 1
ATOM 523 C CA . SER A 1 75 ? 33.778 -51.728 47.723 1.00 106.13 75 SER A CA 1
ATOM 524 C C . SER A 1 75 ? 33.844 -52.528 46.403 1.00 105.45 75 SER A C 1
ATOM 525 O O . SER A 1 75 ? 33.724 -53.757 46.407 1.00 106.72 75 SER A O 1
ATOM 528 N N . GLY A 1 76 ? 34.056 -51.830 45.284 1.00 92.12 76 GLY A N 1
ATOM 529 C CA . GLY A 1 76 ? 34.017 -52.454 43.967 1.00 88.67 76 GLY A CA 1
ATOM 530 C C . GLY A 1 76 ? 35.146 -53.426 43.634 1.00 86.10 76 GLY A C 1
ATOM 531 O O . GLY A 1 76 ? 34.918 -54.511 43.069 1.00 79.43 76 GLY A O 1
ATOM 532 N N . TRP A 1 77 ? 36.367 -53.042 43.995 1.00 95.20 77 TRP A N 1
ATOM 533 C CA . TRP A 1 77 ? 37.563 -53.814 43.650 1.00 93.52 77 TRP A CA 1
ATOM 534 C C . TRP A 1 77 ? 37.777 -55.142 44.396 1.00 97.87 77 TRP A C 1
ATOM 535 O O . TRP A 1 77 ? 38.504 -56.014 43.911 1.00 99.98 77 TRP A O 1
ATOM 546 N N . ASN A 1 78 ? 37.171 -55.305 45.567 1.00 92.74 78 ASN A N 1
ATOM 547 C CA . ASN A 1 78 ? 37.185 -56.614 46.208 1.00 95.16 78 ASN A CA 1
ATOM 548 C C . ASN A 1 78 ? 36.117 -57.522 45.587 1.00 97.63 78 ASN A C 1
ATOM 549 O O . ASN A 1 78 ? 36.209 -58.745 45.681 1.00 99.10 78 ASN A O 1
ATOM 554 N N . ILE A 1 79 ? 35.117 -56.913 44.959 1.00 103.96 79 ILE A N 1
ATOM 555 C CA . ILE A 1 79 ? 34.061 -57.660 44.290 1.00 104.87 79 ILE A CA 1
ATOM 556 C C . ILE A 1 79 ? 34.541 -58.138 42.925 1.00 103.10 79 ILE A C 1
ATOM 557 O O . ILE A 1 79 ? 34.358 -59.299 42.562 1.00 102.33 79 ILE A O 1
ATOM 562 N N . PHE A 1 80 ? 35.162 -57.232 42.176 1.00 95.99 80 PHE A N 1
ATOM 563 C CA . PHE A 1 80 ? 35.716 -57.568 40.872 1.00 92.88 80 PHE A CA 1
ATOM 564 C C . PHE A 1 80 ? 36.918 -58.490 41.037 1.00 92.46 80 PHE A C 1
ATOM 565 O O . PHE A 1 80 ? 37.148 -59.381 40.219 1.00 96.69 80 PHE A O 1
ATOM 573 N N . ASP A 1 81 ? 37.679 -58.270 42.105 1.00 99.74 81 ASP A N 1
ATOM 574 C CA . ASP A 1 81 ? 38.835 -59.103 42.406 1.00 100.51 81 ASP A CA 1
ATOM 575 C C . ASP A 1 81 ? 38.385 -60.496 42.827 1.00 109.49 81 ASP A C 1
ATOM 576 O O . ASP A 1 81 ? 38.952 -61.500 42.394 1.00 114.77 81 ASP A O 1
ATOM 581 N N . THR A 1 82 ? 37.344 -60.564 43.649 1.00 105.10 82 THR A N 1
ATOM 582 C CA . THR A 1 82 ? 36.833 -61.846 44.130 1.00 109.13 82 THR A CA 1
ATOM 583 C C . THR A 1 82 ? 36.143 -62.665 43.036 1.00 110.65 82 THR A C 1
ATOM 584 O O . THR A 1 82 ? 36.266 -63.889 42.995 1.00 113.78 82 THR A O 1
ATOM 588 N N . VAL A 1 83 ? 35.415 -61.982 42.157 1.00 84.01 83 VAL A N 1
ATOM 589 C CA . VAL A 1 83 ? 34.651 -62.632 41.107 1.00 80.30 83 VAL A CA 1
ATOM 590 C C . VAL A 1 83 ? 35.567 -63.101 39.994 1.00 78.88 83 VAL A C 1
ATOM 591 O O . VAL A 1 83 ? 35.338 -64.135 39.368 1.00 79.73 83 VAL A O 1
ATOM 595 N N . ILE A 1 84 ? 36.622 -62.335 39.759 1.00 83.66 84 ILE A N 1
ATOM 596 C CA . ILE A 1 84 ? 37.612 -62.704 38.753 1.00 80.64 84 ILE A CA 1
ATOM 597 C C . ILE A 1 84 ? 38.524 -63.838 39.228 1.00 83.84 84 ILE A C 1
ATOM 598 O O . ILE A 1 84 ? 38.654 -64.843 38.554 1.00 84.95 84 ILE A O 1
ATOM 603 N N . VAL A 1 85 ? 39.126 -63.700 40.398 1.00 93.43 85 VAL A N 1
ATOM 604 C CA . VAL A 1 85 ? 39.952 -64.781 40.908 1.00 93.76 85 VAL A CA 1
ATOM 605 C C . VAL A 1 85 ? 39.078 -66.005 41.106 1.00 99.60 85 VAL A C 1
ATOM 606 O O . VAL A 1 85 ? 39.570 -67.130 41.134 1.00 106.32 85 VAL A O 1
ATOM 610 N N . ALA A 1 86 ? 37.773 -65.784 41.221 1.00 95.17 86 ALA A N 1
ATOM 611 C CA . ALA A 1 86 ? 36.821 -66.877 41.419 1.00 95.55 86 ALA A CA 1
ATOM 612 C C . ALA A 1 86 ? 36.577 -67.630 40.114 1.00 95.51 86 ALA A C 1
ATOM 613 O O . ALA A 1 86 ? 36.637 -68.854 40.092 1.00 97.02 86 ALA A O 1
ATOM 615 N N . ILE A 1 87 ? 36.310 -66.889 39.034 1.00 98.36 87 ILE A N 1
ATOM 616 C CA . ILE A 1 87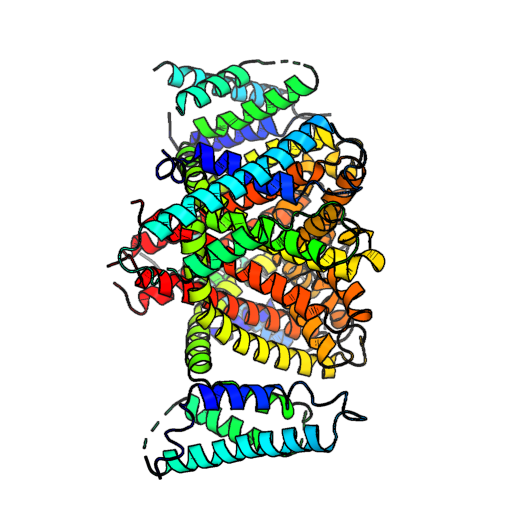 ? 36.213 -67.451 37.684 1.00 100.03 87 ILE A CA 1
ATOM 617 C C . ILE A 1 87 ? 37.517 -68.095 37.193 1.00 103.25 87 ILE A C 1
ATOM 618 O O . ILE A 1 87 ? 37.505 -69.128 36.525 1.00 105.34 87 ILE A O 1
ATOM 623 N N . SER A 1 88 ? 38.641 -67.463 37.517 1.00 102.44 88 SER A N 1
ATOM 624 C CA . SER A 1 88 ? 39.952 -67.887 37.046 1.00 102.22 88 SER A CA 1
ATOM 625 C C . SER A 1 88 ? 40.360 -69.231 37.639 1.00 106.15 88 SER A C 1
ATOM 626 O O . SER A 1 88 ? 41.320 -69.861 37.169 1.00 105.78 88 SER A O 1
ATOM 629 N N . LEU A 1 89 ? 39.624 -69.641 38.675 1.00 85.63 89 LEU A N 1
ATOM 630 C CA . LEU A 1 89 ? 39.890 -70.865 39.437 1.00 89.50 89 LEU A CA 1
ATOM 631 C C . LEU A 1 89 ? 39.280 -72.087 38.733 1.00 91.58 89 LEU A C 1
ATOM 632 O O . LEU A 1 89 ? 39.643 -73.233 38.991 1.00 94.67 89 LEU A O 1
ATOM 637 N N . ILE A 1 90 ? 38.355 -71.822 37.824 1.00 105.30 90 ILE A N 1
ATOM 638 C CA . ILE A 1 90 ? 37.717 -72.867 37.037 1.00 107.59 90 ILE A CA 1
ATOM 639 C C . ILE A 1 90 ? 38.586 -73.326 35.864 1.00 110.28 90 ILE A C 1
ATOM 640 O O . ILE A 1 90 ? 39.255 -72.505 35.230 1.00 110.29 90 ILE A O 1
ATOM 645 N N . PRO A 1 91 ? 38.574 -74.642 35.576 1.00 111.94 91 PRO A N 1
ATOM 646 C CA . PRO A 1 91 ? 39.149 -75.282 34.379 1.00 112.36 91 PRO A CA 1
ATOM 647 C C . PRO A 1 91 ? 38.392 -74.929 33.078 1.00 109.28 91 PRO A C 1
ATOM 648 O O . PRO A 1 91 ? 38.946 -74.817 31.964 1.00 104.44 91 PRO A O 1
ATOM 652 N N . VAL A 1 100 ? 30.109 -69.808 24.789 1.00 107.31 100 VAL A N 1
ATOM 653 C CA . VAL A 1 100 ? 29.460 -69.663 26.090 1.00 113.91 100 VAL A CA 1
ATOM 654 C C . VAL A 1 100 ? 30.476 -69.904 27.192 1.00 119.04 100 VAL A C 1
ATOM 655 O O . VAL A 1 100 ? 30.360 -69.358 28.294 1.00 115.52 100 VAL A O 1
ATOM 659 N N . LEU A 1 101 ? 31.475 -70.728 26.877 1.00 123.02 101 LEU A N 1
ATOM 660 C CA . LEU A 1 101 ? 32.540 -71.069 27.821 1.00 121.69 101 LEU A CA 1
ATOM 661 C C . LEU A 1 101 ? 33.947 -70.872 27.260 1.00 119.71 101 LEU A C 1
ATOM 662 O O . LEU A 1 101 ? 34.889 -70.664 28.016 1.00 116.02 101 LEU A O 1
ATOM 667 N N . ARG A 1 102 ? 34.106 -70.934 25.943 1.00 140.15 102 ARG A N 1
ATOM 668 C CA . ARG A 1 102 ? 35.397 -70.580 25.367 1.00 137.03 102 ARG A CA 1
ATOM 669 C C . ARG A 1 102 ? 35.786 -69.210 25.931 1.00 134.29 102 ARG A C 1
ATOM 670 O O . ARG A 1 102 ? 36.965 -68.856 25.977 1.00 132.43 102 ARG A O 1
ATOM 678 N N . LEU A 1 103 ? 34.769 -68.463 26.369 1.00 110.57 103 LEU A N 1
ATOM 679 C CA . LEU A 1 103 ? 34.920 -67.134 26.971 1.00 105.18 103 LEU A CA 1
ATOM 680 C C . LEU A 1 103 ? 35.314 -67.229 28.460 1.00 105.55 103 LEU A C 1
ATOM 681 O O . LEU A 1 103 ? 35.065 -66.318 29.258 1.00 100.01 103 LEU A O 1
ATOM 686 N N . LEU A 1 104 ? 35.914 -68.366 28.811 1.00 99.20 104 LEU A N 1
ATOM 687 C CA . LEU A 1 104 ? 36.489 -68.602 30.128 1.00 101.23 104 LEU A CA 1
ATOM 688 C C . LEU A 1 104 ? 37.834 -67.889 30.167 1.00 94.76 104 LEU A C 1
ATOM 689 O O . LEU A 1 104 ? 38.005 -66.915 30.888 1.00 87.80 104 LEU A O 1
ATOM 694 N N . ARG A 1 105 ? 38.775 -68.375 29.359 1.00 132.07 105 ARG A N 1
ATOM 695 C CA . ARG A 1 105 ? 40.129 -67.816 29.275 1.00 135.20 105 ARG A CA 1
ATOM 696 C C . ARG A 1 105 ? 40.153 -66.285 29.309 1.00 133.52 105 ARG A C 1
ATOM 697 O O . ARG A 1 105 ? 41.126 -65.694 29.791 1.00 136.06 105 ARG A O 1
ATOM 705 N N . ILE A 1 106 ? 39.097 -65.643 28.808 1.00 102.73 106 ILE A N 1
ATOM 706 C CA . ILE A 1 106 ? 39.072 -64.181 28.776 1.00 94.69 106 ILE A CA 1
ATOM 707 C C . ILE A 1 106 ? 39.152 -63.620 30.190 1.00 93.04 106 ILE A C 1
ATOM 708 O O . ILE A 1 106 ? 40.057 -62.848 30.516 1.00 90.73 106 ILE A O 1
ATOM 713 N N . PHE A 1 107 ? 38.233 -64.050 31.044 1.00 101.65 107 PHE A N 1
ATOM 714 C CA . PHE A 1 107 ? 38.202 -63.551 32.408 1.00 101.30 107 PHE A CA 1
ATOM 715 C C . PHE A 1 107 ? 39.559 -63.573 33.092 1.00 98.22 107 PHE A C 1
ATOM 716 O O . PHE A 1 107 ? 39.962 -62.572 33.662 1.00 98.76 107 PHE A O 1
ATOM 724 N N . ARG A 1 108 ? 40.285 -64.681 33.004 1.00 75.77 108 ARG A N 1
ATOM 725 C CA . ARG A 1 108 ? 41.596 -64.747 33.644 1.00 78.19 108 ARG A CA 1
ATOM 726 C C . ARG A 1 108 ? 42.521 -63.587 33.283 1.00 75.19 108 ARG A C 1
ATOM 727 O O . ARG A 1 108 ? 43.183 -63.053 34.158 1.00 76.56 108 ARG A O 1
ATOM 735 N N . VAL A 1 109 ? 42.571 -63.181 32.017 1.00 71.90 109 VAL A N 1
ATOM 736 C CA . VAL A 1 109 ? 43.484 -62.109 31.641 1.00 69.92 109 VAL A CA 1
ATOM 737 C C . VAL A 1 109 ? 43.229 -60.896 32.535 1.00 75.14 109 VAL A C 1
ATOM 738 O O . VAL A 1 109 ? 44.127 -60.081 32.749 1.00 79.64 109 VAL A O 1
ATOM 742 N N . LEU A 1 110 ? 42.011 -60.802 33.075 1.00 73.26 110 LEU A N 1
ATOM 743 C CA . LEU A 1 110 ? 41.591 -59.684 33.933 1.00 68.04 110 LEU A CA 1
ATOM 744 C C . LEU A 1 110 ? 42.210 -59.659 35.326 1.00 71.80 110 LEU A C 1
ATOM 745 O O . LEU A 1 110 ? 42.052 -58.685 36.045 1.00 76.92 110 LEU A O 1
ATOM 750 N N . ARG A 1 111 ? 42.887 -60.720 35.740 1.00 66.72 111 ARG A N 1
ATOM 751 C CA . ARG A 1 111 ? 43.485 -60.677 37.060 1.00 68.43 111 ARG A CA 1
ATOM 752 C C . ARG A 1 111 ? 44.720 -59.776 37.070 1.00 67.02 111 ARG A C 1
ATOM 753 O O . ARG A 1 111 ? 45.272 -59.456 38.131 1.00 68.10 111 ARG A O 1
ATOM 761 N N . LEU A 1 112 ? 45.106 -59.313 35.884 1.00 67.22 112 LEU A N 1
ATOM 762 C CA . LEU A 1 112 ? 46.186 -58.328 35.746 1.00 66.49 112 LEU A CA 1
ATOM 763 C C . LEU A 1 112 ? 45.829 -57.049 36.464 1.00 66.34 112 LEU A C 1
ATOM 764 O O . LEU A 1 112 ? 46.676 -56.408 37.078 1.00 71.95 112 LEU A O 1
ATOM 769 N N . ILE A 1 113 ? 44.559 -56.685 36.378 1.00 75.19 113 ILE A N 1
ATOM 770 C CA . ILE A 1 113 ? 44.051 -55.476 37.002 1.00 78.15 113 ILE A CA 1
ATOM 771 C C . ILE A 1 113 ? 44.048 -55.623 38.520 1.00 82.90 113 ILE A C 1
ATOM 772 O O . ILE A 1 113 ? 44.106 -54.633 39.246 1.00 85.51 113 ILE A O 1
ATOM 777 N N . SER A 1 114 ? 43.963 -56.864 38.985 1.00 90.40 114 SER A N 1
ATOM 778 C CA . SER A 1 114 ? 43.983 -57.151 40.413 1.00 93.50 114 SER A CA 1
ATOM 779 C C . SER A 1 114 ? 45.416 -57.105 40.921 1.00 97.17 114 SER A C 1
ATOM 780 O O . SER A 1 114 ? 45.664 -56.806 42.089 1.00 105.58 114 SER A O 1
ATOM 783 N N . VAL A 1 115 ? 46.357 -57.402 40.031 1.00 97.57 115 VAL A N 1
ATOM 784 C CA . VAL A 1 115 ? 47.778 -57.349 40.371 1.00 100.39 115 VAL A CA 1
ATOM 785 C C . VAL A 1 115 ? 48.305 -55.922 40.489 1.00 99.61 115 VAL A C 1
ATOM 786 O O . VAL A 1 115 ? 49.010 -55.591 41.440 1.00 104.41 115 VAL A O 1
ATOM 790 N N . ILE A 1 116 ? 47.951 -55.091 39.508 1.00 74.63 116 ILE A N 1
ATOM 791 C CA . ILE A 1 116 ? 48.608 -53.807 39.249 1.00 76.48 116 ILE A CA 1
ATOM 792 C C . ILE A 1 116 ? 47.775 -52.596 39.715 1.00 76.94 116 ILE A C 1
ATOM 793 O O . ILE A 1 116 ? 46.979 -52.056 38.950 1.00 77.28 116 ILE A O 1
ATOM 798 N N . PRO A 1 117 ? 47.970 -52.141 40.962 1.00 76.33 117 PRO A N 1
ATOM 799 C CA . PRO A 1 117 ? 47.124 -51.039 41.426 1.00 77.57 117 PRO A CA 1
ATOM 800 C C . PRO A 1 117 ? 46.832 -50.000 40.329 1.00 77.22 117 PRO A C 1
ATOM 801 O O . PRO A 1 117 ? 45.741 -49.408 40.275 1.00 77.30 117 PRO A O 1
ATOM 805 N N . GLU A 1 118 ? 47.798 -49.810 39.439 1.00 91.87 118 GLU A N 1
ATOM 806 C CA . GLU A 1 118 ? 47.752 -48.725 38.454 1.00 93.71 118 GLU A CA 1
ATOM 807 C C . GLU A 1 118 ? 46.634 -48.853 37.410 1.00 93.24 118 GLU A C 1
ATOM 808 O O . GLU A 1 118 ? 45.960 -47.872 37.043 1.00 91.22 118 GLU A O 1
ATOM 814 N N . LEU A 1 119 ? 46.442 -50.069 36.929 1.00 78.55 119 LEU A N 1
ATOM 815 C CA . LEU A 1 119 ? 45.297 -50.346 36.091 1.00 77.59 119 LEU A CA 1
ATOM 816 C C . LEU A 1 119 ? 44.001 -50.048 36.856 1.00 79.57 119 LEU A C 1
ATOM 817 O O . LEU A 1 119 ? 43.020 -49.577 36.270 1.00 80.97 119 LEU A O 1
ATOM 822 N N . LYS A 1 120 ? 43.988 -50.318 38.160 1.00 84.71 120 LYS A N 1
ATOM 823 C CA . LYS A 1 120 ? 42.818 -49.989 38.977 1.00 85.94 120 LYS A CA 1
ATOM 824 C C . LYS A 1 120 ? 42.545 -48.471 38.964 1.00 85.93 120 LYS A C 1
ATOM 825 O O . LYS A 1 120 ? 41.426 -48.013 38.665 1.00 84.80 120 LYS A O 1
ATOM 831 N N . GLN A 1 121 ? 43.578 -47.688 39.253 1.00 90.82 121 GLN A N 1
ATOM 832 C CA . GLN A 1 121 ? 43.434 -46.231 39.230 1.00 93.64 121 GLN A CA 1
ATOM 833 C C . GLN A 1 121 ? 42.981 -45.662 37.866 1.00 88.75 121 GLN A C 1
ATOM 834 O O . GLN A 1 121 ? 42.181 -44.699 37.813 1.00 88.08 121 GLN A O 1
ATOM 840 N N . ILE A 1 122 ? 43.491 -46.270 36.785 1.00 71.27 122 ILE A N 1
ATOM 841 C CA . ILE A 1 122 ? 43.194 -45.869 35.389 1.00 69.43 122 ILE A CA 1
ATOM 842 C C . ILE A 1 122 ? 41.782 -46.203 34.882 1.00 68.61 122 ILE A C 1
ATOM 843 O O . ILE A 1 122 ? 41.148 -45.408 34.188 1.00 66.38 122 ILE A O 1
ATOM 848 N N . ILE A 1 123 ? 41.327 -47.407 35.211 1.00 63.68 123 ILE A N 1
ATOM 849 C CA . ILE A 1 123 ? 39.942 -47.809 35.043 1.00 61.75 123 ILE A CA 1
ATOM 850 C C . ILE A 1 123 ? 38.978 -46.923 35.835 1.00 67.77 123 ILE A C 1
ATOM 851 O O . ILE A 1 123 ? 37.899 -46.557 35.340 1.00 67.77 123 ILE A O 1
ATOM 856 N N . GLU A 1 124 ? 39.360 -46.583 37.067 1.00 82.06 124 GLU A N 1
ATOM 857 C CA . GLU A 1 124 ? 38.600 -45.600 37.832 1.00 80.17 124 GLU A CA 1
ATOM 858 C C . GLU A 1 124 ? 38.470 -44.248 37.104 1.00 81.94 124 GLU A C 1
ATOM 859 O O . GLU A 1 124 ? 37.352 -43.728 36.919 1.00 84.31 124 GLU A O 1
ATOM 865 N N . ALA A 1 125 ? 39.591 -43.684 36.665 1.00 87.53 125 ALA A N 1
ATOM 866 C CA . ALA A 1 125 ? 39.516 -42.424 35.916 1.00 88.40 125 ALA A CA 1
ATOM 867 C C . ALA A 1 125 ? 38.700 -42.491 34.608 1.00 87.93 125 ALA A C 1
ATOM 868 O O . ALA A 1 125 ? 37.947 -41.551 34.286 1.00 93.71 125 ALA A O 1
ATOM 870 N N . ILE A 1 126 ? 38.843 -43.583 33.853 1.00 69.03 126 ILE A N 1
ATOM 871 C CA . ILE A 1 126 ? 38.011 -43.826 32.648 1.00 66.87 126 ILE A CA 1
ATOM 872 C C . ILE A 1 126 ? 36.481 -43.836 32.979 1.00 70.50 126 ILE A C 1
ATOM 873 O O . ILE A 1 126 ? 35.656 -43.136 32.334 1.00 70.42 126 ILE A O 1
ATOM 878 N N . LEU A 1 127 ? 36.095 -44.604 34.001 1.00 69.69 127 LEU A N 1
ATOM 879 C CA . LEU A 1 127 ? 34.707 -44.527 34.463 1.00 72.08 127 LEU A CA 1
ATOM 880 C C . LEU A 1 127 ? 34.272 -43.088 34.843 1.00 75.60 127 LEU A C 1
ATOM 881 O O . LEU A 1 127 ? 33.115 -42.719 34.656 1.00 74.70 127 LEU A O 1
ATOM 886 N N . GLU A 1 128 ? 35.172 -42.261 35.363 1.00 101.56 128 GLU A N 1
ATOM 887 C CA . GLU A 1 128 ? 34.804 -40.837 35.484 1.00 102.42 128 GLU A CA 1
ATOM 888 C C . GLU A 1 128 ? 34.564 -40.158 34.097 1.00 108.01 128 GLU A C 1
ATOM 889 O O . GLU A 1 128 ? 33.707 -39.268 33.984 1.00 104.60 128 GLU A O 1
ATOM 895 N N . SER A 1 129 ? 35.316 -40.574 33.059 1.00 90.01 129 SER A N 1
ATOM 896 C CA . SER A 1 129 ? 35.109 -40.075 31.666 1.00 82.79 129 SER A CA 1
ATOM 897 C C . SER A 1 129 ? 33.693 -40.337 31.116 1.00 81.08 129 SER A C 1
ATOM 898 O O . SER A 1 129 ? 33.121 -39.541 30.325 1.00 84.09 129 SER A O 1
ATOM 901 N N . VAL A 1 130 ? 33.141 -41.478 31.512 1.00 79.56 130 VAL A N 1
ATOM 902 C CA . VAL A 1 130 ? 31.875 -41.959 30.931 1.00 79.51 130 VAL A CA 1
ATOM 903 C C . VAL A 1 130 ? 30.655 -41.010 30.909 1.00 84.48 130 VAL A C 1
ATOM 904 O O . VAL A 1 130 ? 29.947 -40.972 29.903 1.00 88.02 130 VAL A O 1
ATOM 908 N N . ARG A 1 131 ? 30.372 -40.263 31.974 1.00 97.17 131 ARG A N 1
ATOM 909 C CA . ARG A 1 131 ? 29.166 -39.436 31.917 1.00 97.59 131 ARG A CA 1
ATOM 910 C C . ARG A 1 131 ? 29.219 -38.502 30.693 1.00 100.63 131 ARG A C 1
ATOM 911 O O . ARG A 1 131 ? 28.325 -38.540 29.800 1.00 105.12 131 ARG A O 1
ATOM 919 N N . ARG A 1 132 ? 30.283 -37.696 30.629 1.00 82.71 132 ARG A N 1
ATOM 920 C CA . ARG A 1 132 ? 30.422 -36.732 29.534 1.00 82.24 132 ARG A CA 1
ATOM 921 C C . ARG A 1 132 ? 30.491 -37.403 28.180 1.00 87.07 132 ARG A C 1
ATOM 922 O O . ARG A 1 132 ? 29.878 -36.926 27.213 1.00 89.42 132 ARG A O 1
ATOM 930 N N . VAL A 1 133 ? 31.211 -38.522 28.106 1.00 77.40 133 VAL A N 1
ATOM 931 C CA . VAL A 1 133 ? 31.245 -39.239 26.834 1.00 73.15 133 VAL A CA 1
ATOM 932 C C . VAL A 1 133 ? 29.872 -39.731 26.356 1.00 73.69 133 VAL A C 1
ATOM 933 O O . VAL A 1 133 ? 29.542 -39.625 25.185 1.00 72.62 133 VAL A O 1
ATOM 937 N N . PHE A 1 134 ? 29.074 -40.274 27.259 1.00 72.63 134 PHE A N 1
ATOM 938 C CA . PHE A 1 134 ? 27.728 -40.688 26.895 1.00 70.71 134 PHE A CA 1
ATOM 939 C C . PHE A 1 134 ? 26.950 -39.510 26.326 1.00 67.47 134 PHE A C 1
ATOM 940 O O . PHE A 1 134 ? 26.285 -39.638 25.291 1.00 62.68 134 PHE A O 1
ATOM 948 N N . PHE A 1 135 ? 27.049 -38.362 27.000 1.00 74.81 135 PHE A N 1
ATOM 949 C CA . PHE A 1 135 ? 26.353 -37.157 26.529 1.00 74.68 135 PHE A CA 1
ATOM 950 C C . PHE A 1 135 ? 26.786 -36.660 25.147 1.00 74.70 135 PHE A C 1
ATOM 951 O O . PHE A 1 135 ? 25.964 -36.548 24.212 1.00 76.14 135 PHE A O 1
ATOM 959 N N . VAL A 1 136 ? 28.075 -36.386 24.993 1.00 73.74 136 VAL A N 1
ATOM 960 C CA . VAL A 1 136 ? 28.577 -36.030 23.670 1.00 75.84 136 VAL A CA 1
ATOM 961 C C . VAL A 1 136 ? 28.187 -37.083 22.609 1.00 77.66 136 VAL A C 1
ATOM 962 O O . VAL A 1 136 ? 27.831 -36.712 21.494 1.00 83.14 136 VAL A O 1
ATOM 966 N N . SER A 1 137 ? 28.221 -38.370 22.949 1.00 62.97 137 SER A N 1
ATOM 967 C CA . SER A 1 137 ? 27.805 -39.410 21.998 1.00 65.64 137 SER A CA 1
ATOM 968 C C . SER A 1 137 ? 26.344 -39.248 21.632 1.00 73.68 137 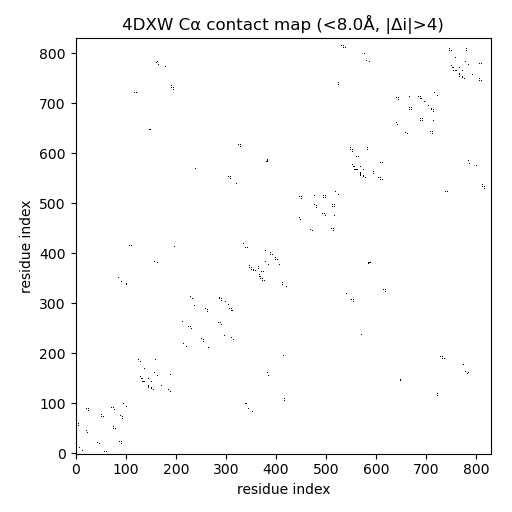SER A C 1
ATOM 969 O O . SER A 1 137 ? 25.940 -39.580 20.519 1.00 76.35 137 SER A O 1
ATOM 972 N N . LEU A 1 138 ? 25.535 -38.773 22.572 1.00 71.07 138 LEU A N 1
ATOM 973 C CA . LEU A 1 138 ? 24.180 -38.431 22.195 1.00 70.34 138 LEU A CA 1
ATOM 974 C C . LEU A 1 138 ? 24.243 -37.387 21.088 1.00 70.29 138 LEU A C 1
ATOM 975 O O . LEU A 1 138 ? 23.745 -37.604 19.988 1.00 67.69 138 LEU A O 1
ATOM 980 N N . LEU A 1 139 ? 24.889 -36.262 21.373 1.00 78.97 139 LEU A N 1
ATOM 981 C CA . LEU A 1 139 ? 24.959 -35.193 20.381 1.00 77.00 139 LEU A CA 1
ATOM 982 C C . LEU A 1 139 ? 25.399 -35.686 19.002 1.00 79.96 139 LEU A C 1
ATOM 983 O O . LEU A 1 139 ? 24.781 -35.357 17.978 1.00 83.01 139 LEU A O 1
ATOM 988 N N . LEU A 1 140 ? 26.478 -36.465 18.984 1.00 74.24 140 LEU A N 1
ATOM 989 C CA . LEU A 1 140 ? 27.054 -37.003 17.751 1.00 72.89 140 LEU A CA 1
ATOM 990 C C . LEU A 1 140 ? 26.129 -37.978 17.076 1.00 79.57 140 LEU A C 1
ATOM 991 O O . LEU A 1 140 ? 26.186 -38.185 15.860 1.00 84.09 140 LEU A O 1
ATOM 996 N N . PHE A 1 141 ? 25.304 -38.618 17.883 1.00 84.41 141 PHE A N 1
ATOM 997 C CA . PHE A 1 141 ? 24.282 -39.483 17.351 1.00 81.56 141 PHE A CA 1
ATOM 998 C C . PHE A 1 141 ? 23.288 -38.622 16.581 1.00 80.98 141 PHE A C 1
ATOM 999 O O . PHE A 1 141 ? 22.831 -39.014 15.516 1.00 81.40 141 PHE A O 1
ATOM 1007 N N . ILE A 1 142 ? 22.976 -37.442 17.120 1.00 78.03 142 ILE A N 1
ATOM 1008 C CA . ILE A 1 142 ? 21.985 -36.533 16.527 1.00 77.87 142 ILE A CA 1
ATOM 1009 C C . ILE A 1 142 ? 22.447 -35.926 15.205 1.00 81.45 142 ILE A C 1
ATOM 1010 O O . ILE A 1 142 ? 21.672 -35.839 14.238 1.00 82.10 142 ILE A O 1
ATOM 1015 N N . ILE A 1 143 ? 23.711 -35.487 15.191 1.00 72.03 143 ILE A N 1
ATOM 1016 C CA . ILE A 1 143 ? 24.416 -35.057 13.964 1.00 63.69 143 ILE A CA 1
ATOM 1017 C C . ILE A 1 143 ? 24.494 -36.182 12.901 1.00 64.31 143 ILE A C 1
ATOM 1018 O O . ILE A 1 143 ? 24.077 -36.007 11.754 1.00 63.71 143 ILE A O 1
ATOM 1023 N N . LEU A 1 144 ? 25.035 -37.335 13.284 1.00 63.64 144 LEU A N 1
ATOM 1024 C CA . LEU A 1 144 ? 25.055 -38.482 12.392 1.00 62.03 144 LEU A CA 1
ATOM 1025 C C . LEU A 1 144 ? 23.654 -38.873 11.913 1.00 71.28 144 LEU A C 1
ATOM 1026 O O . LEU A 1 144 ? 23.505 -39.462 10.841 1.00 73.16 144 LEU A O 1
ATOM 1031 N N . TYR A 1 145 ? 22.627 -38.579 12.711 1.00 79.58 145 TYR A N 1
ATOM 1032 C CA . TYR A 1 145 ? 21.271 -38.969 12.334 1.00 79.26 145 TYR A CA 1
ATOM 1033 C C . TYR A 1 145 ? 20.783 -38.024 11.254 1.00 77.26 145 TYR A C 1
ATOM 1034 O O . TYR A 1 145 ? 20.377 -38.452 10.177 1.00 77.88 145 TYR A O 1
ATOM 1043 N N . ILE A 1 146 ? 20.841 -36.732 11.552 1.00 79.80 146 ILE A N 1
ATOM 1044 C CA . ILE A 1 146 ? 20.418 -35.710 10.609 1.00 82.09 146 ILE A CA 1
ATOM 1045 C C . ILE A 1 146 ? 21.121 -35.935 9.284 1.00 82.12 146 ILE A C 1
ATOM 1046 O O . ILE A 1 146 ? 20.516 -35.881 8.207 1.00 87.49 146 ILE A O 1
ATOM 1051 N N . TYR A 1 147 ? 22.412 -36.213 9.366 1.00 76.35 147 TYR A N 1
ATOM 1052 C CA . TYR A 1 147 ? 23.177 -36.433 8.157 1.00 78.51 147 TYR A CA 1
ATOM 1053 C C . TYR A 1 147 ? 22.822 -37.709 7.426 1.00 77.71 147 TYR A C 1
ATOM 1054 O O . TYR A 1 147 ? 22.522 -37.656 6.242 1.00 80.75 147 TYR A O 1
ATOM 1063 N N . ALA A 1 148 ? 22.845 -38.841 8.123 1.00 59.45 148 ALA A N 1
ATOM 1064 C CA . ALA A 1 148 ? 22.581 -40.140 7.491 1.00 59.86 148 ALA A CA 1
ATOM 1065 C C . ALA A 1 148 ? 21.190 -40.203 6.898 1.00 63.10 148 ALA A C 1
ATOM 1066 O O . ALA A 1 148 ? 20.929 -41.043 6.044 1.00 65.51 148 ALA A O 1
ATOM 1068 N N . THR A 1 149 ? 20.306 -39.325 7.381 1.00 75.57 149 THR A N 1
ATOM 1069 C CA . THR A 1 149 ? 18.935 -39.190 6.886 1.00 75.07 149 THR A CA 1
ATOM 1070 C C . THR A 1 149 ? 18.991 -38.379 5.584 1.00 80.62 149 THR A C 1
ATOM 1071 O O . THR A 1 149 ? 18.569 -38.875 4.520 1.00 82.61 149 THR A O 1
ATOM 1075 N N . MET A 1 150 ? 19.560 -37.166 5.665 1.00 95.77 150 MET A N 1
ATOM 1076 C CA . MET A 1 150 ? 19.810 -36.311 4.490 1.00 96.85 150 MET A CA 1
ATOM 1077 C C . MET A 1 150 ? 20.446 -37.068 3.299 1.00 93.87 150 MET A C 1
ATOM 1078 O O . MET A 1 150 ? 20.047 -36.900 2.149 1.00 98.59 150 MET A O 1
ATOM 1083 N N . GLY A 1 151 ? 21.443 -37.891 3.577 1.00 72.86 151 GLY A N 1
ATOM 1084 C CA . GLY A 1 151 ? 22.137 -38.633 2.540 1.00 73.60 151 GLY A CA 1
ATOM 1085 C C . GLY A 1 151 ? 21.481 -39.958 2.227 1.00 79.72 151 GLY A C 1
ATOM 1086 O O . GLY A 1 151 ? 21.674 -40.519 1.147 1.00 84.08 151 GLY A O 1
ATOM 1087 N N . ALA A 1 152 ? 20.704 -40.471 3.173 1.00 89.70 152 ALA A N 1
ATOM 1088 C CA . ALA A 1 152 ? 19.854 -41.612 2.890 1.00 91.45 152 ALA A CA 1
ATOM 1089 C C . ALA A 1 152 ? 18.948 -41.232 1.731 1.00 94.15 152 ALA A C 1
ATOM 1090 O O . ALA A 1 152 ? 18.720 -42.043 0.832 1.00 96.95 152 ALA A O 1
ATOM 1092 N N . ILE A 1 153 ? 18.441 -39.996 1.751 1.00 107.47 153 ILE A N 1
ATOM 1093 C CA . ILE A 1 153 ? 17.678 -39.472 0.607 1.00 111.75 153 ILE A CA 1
ATOM 1094 C C . ILE A 1 153 ? 18.552 -39.155 -0.609 1.00 115.49 153 ILE A C 1
ATOM 1095 O O . ILE A 1 153 ? 18.296 -39.649 -1.706 1.00 119.91 153 ILE A O 1
ATOM 1100 N N . LEU A 1 154 ? 19.577 -38.323 -0.403 1.00 96.81 154 LEU A N 1
ATOM 1101 C CA . LEU A 1 154 ? 20.437 -37.819 -1.484 1.00 90.12 154 LEU A CA 1
ATOM 1102 C C . LEU A 1 154 ? 21.116 -38.890 -2.346 1.00 90.39 154 LEU A C 1
ATOM 1103 O O . LEU A 1 154 ? 20.917 -38.926 -3.566 1.00 96.34 154 LEU A O 1
ATOM 1108 N N . PHE A 1 155 ? 21.907 -39.763 -1.722 1.00 72.52 155 PHE A N 1
ATOM 1109 C CA . PHE A 1 155 ? 22.722 -40.717 -2.480 1.00 74.35 155 PHE A CA 1
ATOM 1110 C C . PHE A 1 155 ? 22.203 -42.151 -2.457 1.00 73.14 155 PHE A C 1
ATOM 1111 O O . PHE A 1 155 ? 22.947 -43.084 -2.749 1.00 69.87 155 PHE A O 1
ATOM 1119 N N . GLY A 1 156 ? 20.940 -42.331 -2.103 1.00 89.64 156 GLY A N 1
ATOM 1120 C CA . GLY A 1 156 ? 20.412 -43.667 -1.913 1.00 92.33 156 GLY A CA 1
ATOM 1121 C C . GLY A 1 156 ? 20.236 -44.445 -3.203 1.00 98.16 156 GLY A C 1
ATOM 1122 O O . GLY A 1 156 ? 20.481 -45.652 -3.241 1.00 99.38 156 GLY A O 1
ATOM 1123 N N . ASN A 1 157 ? 19.803 -43.754 -4.256 1.00 125.94 157 ASN A N 1
ATOM 1124 C CA . ASN A 1 157 ? 19.500 -44.400 -5.536 1.00 129.12 157 ASN A CA 1
ATOM 1125 C C . ASN A 1 157 ? 20.707 -44.422 -6.471 1.00 128.03 157 ASN A C 1
ATOM 1126 O O . ASN A 1 157 ? 20.649 -44.996 -7.555 1.00 125.50 157 ASN A O 1
ATOM 1131 N N . ASP A 1 158 ? 21.788 -43.764 -6.055 1.00 129.21 158 ASP A N 1
ATOM 1132 C CA . ASP A 1 158 ? 23.032 -43.734 -6.823 1.00 125.79 158 ASP A CA 1
ATOM 1133 C C . ASP A 1 158 ? 24.005 -44.766 -6.277 1.00 125.28 158 ASP A C 1
ATOM 1134 O O . ASP A 1 158 ? 24.580 -45.559 -7.023 1.00 130.09 158 ASP A O 1
ATOM 1139 N N . ASP A 1 159 ? 24.181 -44.754 -4.964 1.00 90.09 159 ASP A N 1
ATOM 1140 C CA . ASP A 1 159 ? 25.075 -45.687 -4.304 1.00 85.65 159 ASP A CA 1
ATOM 1141 C C . ASP A 1 159 ? 24.351 -46.154 -3.065 1.00 86.11 159 ASP A C 1
ATOM 1142 O O . ASP A 1 159 ? 24.264 -45.427 -2.089 1.00 91.26 159 ASP A O 1
ATOM 1147 N N . PRO A 1 160 ? 23.778 -47.357 -3.106 1.00 87.60 160 PRO A N 1
ATOM 1148 C CA . PRO A 1 160 ? 22.916 -47.726 -1.980 1.00 88.06 160 PRO A CA 1
ATOM 1149 C C . PRO A 1 160 ? 23.485 -48.828 -1.086 1.00 88.00 160 PRO A C 1
ATOM 1150 O O . PRO A 1 160 ? 22.833 -49.164 -0.104 1.00 90.62 160 PRO A O 1
ATOM 1154 N N . SER A 1 161 ? 24.643 -49.397 -1.416 1.00 89.57 161 SER A N 1
ATOM 1155 C CA . SER A 1 161 ? 25.282 -50.326 -0.489 1.00 82.52 161 SER A CA 1
ATOM 1156 C C . SER A 1 161 ? 25.875 -49.525 0.648 1.00 82.77 161 SER A C 1
ATOM 1157 O O . SER A 1 161 ? 26.395 -50.085 1.612 1.00 86.32 161 SER A O 1
ATOM 1160 N N . ARG A 1 162 ? 25.774 -48.202 0.555 1.00 78.03 162 ARG A N 1
ATOM 1161 C CA . ARG A 1 162 ? 26.083 -47.396 1.728 1.00 80.06 162 ARG A CA 1
ATOM 1162 C C . ARG A 1 162 ? 25.154 -46.217 2.073 1.00 82.72 162 ARG A C 1
ATOM 1163 O O . ARG A 1 162 ? 25.420 -45.482 3.022 1.00 86.37 162 ARG A O 1
ATOM 1171 N N . TRP A 1 163 ? 24.048 -46.071 1.348 1.00 71.09 163 TRP A N 1
ATOM 1172 C CA . TRP A 1 163 ? 23.065 -45.014 1.619 1.00 67.52 163 TRP A CA 1
ATOM 1173 C C . TRP A 1 163 ? 21.636 -45.544 1.363 1.00 73.47 163 TRP A C 1
ATOM 1174 O O . TRP A 1 163 ? 20.674 -44.784 1.228 1.00 77.33 163 TRP A O 1
ATOM 1185 N N . GLY A 1 164 ? 21.514 -46.862 1.287 1.00 84.27 164 GLY A N 1
ATOM 1186 C CA . GLY A 1 164 ? 20.254 -47.506 0.966 1.00 85.79 164 GLY A CA 1
ATOM 1187 C C . GLY A 1 164 ? 19.246 -47.545 2.101 1.00 87.65 164 GLY A C 1
ATOM 1188 O O . GLY A 1 164 ? 18.045 -47.607 1.858 1.00 88.69 164 GLY A O 1
ATOM 1189 N N . ASP A 1 165 ? 19.732 -47.517 3.339 1.00 100.36 165 ASP A N 1
ATOM 1190 C CA . ASP A 1 165 ? 18.866 -47.490 4.523 1.00 98.27 165 ASP A CA 1
ATOM 1191 C C . ASP A 1 165 ? 19.578 -46.826 5.705 1.00 100.13 165 ASP A C 1
ATOM 1192 O O . ASP A 1 165 ? 20.810 -46.746 5.717 1.00 102.26 165 ASP A O 1
ATOM 1197 N N . LEU A 1 166 ? 18.802 -46.343 6.682 1.00 86.11 166 LEU A N 1
ATOM 1198 C CA . LEU A 1 166 ? 19.355 -45.669 7.864 1.00 83.72 166 LEU A CA 1
ATOM 1199 C C . LEU A 1 166 ? 20.541 -46.425 8.455 1.00 82.16 166 LEU A C 1
ATOM 1200 O O . LEU A 1 166 ? 21.572 -45.819 8.756 1.00 76.32 166 LEU A O 1
ATOM 1205 N N . GLY A 1 167 ? 20.388 -47.741 8.620 1.00 108.26 167 GLY A N 1
ATOM 1206 C CA . GLY A 1 167 ? 21.464 -48.582 9.118 1.00 107.13 167 GLY A CA 1
ATOM 1207 C C . GLY A 1 167 ? 22.801 -48.315 8.438 1.00 105.53 167 GLY A C 1
ATOM 1208 O O . GLY A 1 167 ? 23.775 -47.926 9.096 1.00 105.68 167 GLY A O 1
ATOM 1209 N N . ILE A 1 168 ? 22.854 -48.508 7.119 1.00 76.67 168 ILE A N 1
ATOM 1210 C CA . ILE A 1 168 ? 24.106 -48.365 6.391 1.00 72.35 168 ILE A CA 1
ATOM 1211 C C . ILE A 1 168 ? 24.513 -46.904 6.220 1.00 75.56 168 ILE A C 1
ATOM 1212 O O . ILE A 1 168 ? 25.698 -46.593 6.048 1.00 78.14 168 ILE A O 1
ATOM 1217 N N . SER A 1 169 ? 23.549 -45.995 6.262 1.00 69.07 169 SER A N 1
ATOM 1218 C CA . SER A 1 169 ? 23.925 -44.593 6.190 1.00 72.06 169 SER A CA 1
ATOM 1219 C C . SER A 1 169 ? 24.676 -44.186 7.468 1.00 74.88 169 SER A C 1
ATOM 1220 O O . SER A 1 169 ? 25.687 -43.481 7.406 1.00 75.17 169 SER A O 1
ATOM 1223 N N . LEU A 1 170 ? 24.185 -44.649 8.614 1.00 65.87 170 LEU A N 1
ATOM 1224 C CA . LEU A 1 170 ? 24.823 -44.388 9.895 1.00 61.70 170 LEU A CA 1
ATOM 1225 C C . LEU A 1 170 ? 26.190 -45.093 10.024 1.00 63.51 170 LEU A C 1
ATOM 1226 O O . LEU A 1 170 ? 27.163 -44.534 10.551 1.00 62.37 170 LEU A O 1
ATOM 1231 N N . ILE A 1 171 ? 26.267 -46.330 9.563 1.00 72.54 171 ILE A N 1
ATOM 1232 C CA . ILE A 1 171 ? 27.523 -47.062 9.646 1.00 70.95 171 ILE A CA 1
ATOM 1233 C C . ILE A 1 171 ? 28.573 -46.368 8.774 1.00 74.04 171 ILE A C 1
ATOM 1234 O O . ILE A 1 171 ? 29.730 -46.136 9.180 1.00 72.34 171 ILE A O 1
ATOM 1239 N N . THR A 1 172 ? 28.133 -46.002 7.576 1.00 76.11 172 THR A N 1
ATOM 1240 C CA . THR A 1 172 ? 28.981 -45.361 6.582 1.00 69.45 172 THR A CA 1
ATOM 1241 C C . THR A 1 172 ? 29.464 -43.986 7.027 1.00 64.46 172 THR A C 1
ATOM 1242 O O . THR A 1 172 ? 30.650 -43.691 6.936 1.00 67.38 172 THR A O 1
ATOM 1246 N N . LEU A 1 173 ? 28.551 -43.164 7.534 1.00 65.18 173 LEU A N 1
ATOM 1247 C CA . LEU A 1 173 ? 28.904 -41.891 8.170 1.00 64.97 173 LEU A CA 1
ATOM 1248 C C . LEU A 1 173 ? 29.805 -42.026 9.415 1.00 67.66 173 LEU A C 1
ATOM 1249 O O . LEU A 1 173 ? 30.615 -41.144 9.695 1.00 69.55 173 LEU A O 1
ATOM 1254 N N . PHE A 1 174 ? 29.688 -43.119 10.159 1.00 73.34 174 PHE A N 1
ATOM 1255 C CA . PHE A 1 174 ? 30.686 -43.394 11.199 1.00 72.14 174 PHE A CA 1
ATOM 1256 C C . PHE A 1 174 ? 32.098 -43.609 10.609 1.00 68.24 174 PHE A C 1
ATOM 1257 O O . PHE A 1 174 ? 33.073 -42.985 11.051 1.00 65.24 174 PHE A O 1
ATOM 1265 N N . GLN A 1 175 ? 32.216 -44.463 9.592 1.00 63.49 175 GLN A N 1
ATOM 1266 C CA . GLN A 1 175 ? 33.508 -44.556 8.888 1.00 60.82 175 GLN A CA 1
ATOM 1267 C C . GLN A 1 175 ? 34.030 -43.187 8.398 1.00 61.01 175 GLN A C 1
ATOM 1268 O O . GLN A 1 175 ? 35.205 -42.861 8.611 1.00 62.50 175 GLN A O 1
ATOM 1274 N N . VAL A 1 176 ? 33.184 -42.387 7.748 1.00 42.15 176 VAL A N 1
ATOM 1275 C CA . VAL A 1 176 ? 33.641 -41.060 7.345 1.00 46.18 176 VAL A CA 1
ATOM 1276 C C . VAL A 1 176 ? 34.152 -40.292 8.540 1.00 48.37 176 VAL A C 1
ATOM 1277 O O . VAL A 1 176 ? 35.176 -39.582 8.435 1.00 42.87 176 VAL A O 1
ATOM 1281 N N . LEU A 1 177 ? 33.409 -40.412 9.651 1.00 53.61 177 LEU A N 1
ATOM 1282 C CA . LEU A 1 177 ? 33.687 -39.646 10.863 1.00 52.00 177 LEU A CA 1
ATOM 1283 C C . LEU A 1 177 ? 35.016 -39.989 11.467 1.00 53.10 177 LEU A C 1
ATOM 1284 O O . LEU A 1 177 ? 35.576 -39.156 12.140 1.00 50.28 177 LEU A O 1
ATOM 1289 N N . THR A 1 178 ? 35.509 -41.214 11.269 1.00 60.16 178 THR A N 1
ATOM 1290 C CA . THR A 1 178 ? 36.858 -41.545 11.753 1.00 52.97 178 THR A CA 1
ATOM 1291 C C . THR A 1 178 ? 37.925 -41.289 10.729 1.00 52.44 178 THR A C 1
ATOM 1292 O O . THR A 1 178 ? 39.028 -41.842 10.841 1.00 51.82 178 THR A O 1
ATOM 1296 N N . LEU A 1 179 ? 37.575 -40.492 9.718 1.00 45.46 179 LEU A N 1
ATOM 1297 C CA . LEU A 1 179 ? 38.481 -40.110 8.643 1.00 41.39 179 LEU A CA 1
ATOM 1298 C C . LEU A 1 179 ? 39.119 -41.300 7.899 1.00 43.57 179 LEU A C 1
ATOM 1299 O O . LEU A 1 179 ? 40.126 -41.143 7.237 1.00 47.41 179 LEU A O 1
ATOM 1304 N N . SER A 1 180 ? 38.521 -42.482 8.009 1.00 52.50 180 SER A N 1
ATOM 1305 C CA . SER A 1 180 ? 39.086 -43.685 7.434 1.00 55.54 180 SER A CA 1
ATOM 1306 C C . SER A 1 180 ? 38.627 -43.907 5.999 1.00 61.78 180 SER A C 1
ATOM 1307 O O . SER A 1 180 ? 37.466 -44.259 5.759 1.00 62.96 180 SER A O 1
ATOM 1310 N N . SER A 1 181 ? 39.544 -43.722 5.051 1.00 54.64 181 SER A N 1
ATOM 1311 C CA . SER A 1 181 ? 39.269 -44.029 3.655 1.00 54.86 181 SER A CA 1
ATOM 1312 C C . SER A 1 181 ? 38.074 -43.243 3.137 1.00 57.45 181 SER A C 1
ATOM 1313 O O . SER A 1 181 ? 37.314 -43.750 2.319 1.00 56.98 181 SER A O 1
ATOM 1316 N N . TRP A 1 182 ? 37.904 -42.003 3.595 1.00 58.45 182 TRP A N 1
ATOM 1317 C CA . TRP A 1 182 ? 36.633 -41.329 3.361 1.00 57.45 182 TRP A CA 1
ATOM 1318 C C . TRP A 1 182 ? 36.394 -40.799 1.947 1.00 65.66 182 TRP A C 1
ATOM 1319 O O . TRP A 1 182 ? 35.240 -40.748 1.509 1.00 68.98 182 TRP A O 1
ATOM 1330 N N . GLU A 1 183 ? 37.450 -40.404 1.236 1.00 68.76 183 GLU A N 1
ATOM 1331 C CA . GLU A 1 183 ? 37.284 -39.970 -0.163 1.00 73.72 183 GLU A CA 1
ATOM 1332 C C . GLU A 1 183 ? 36.495 -40.992 -1.043 1.00 72.87 183 GLU A C 1
ATOM 1333 O O . GLU A 1 183 ? 35.734 -40.591 -1.940 1.00 70.61 183 GLU A O 1
ATOM 1339 N N . THR A 1 184 ? 36.673 -42.294 -0.761 1.00 58.88 184 THR A N 1
ATOM 1340 C CA . THR A 1 184 ? 35.973 -43.395 -1.430 1.00 59.92 184 THR A CA 1
ATOM 1341 C C . THR A 1 184 ? 34.454 -43.353 -1.231 1.00 70.88 184 THR A C 1
ATOM 1342 O O . THR A 1 184 ? 33.702 -43.879 -2.046 1.00 78.59 184 THR A O 1
ATOM 1346 N N . VAL A 1 185 ? 34.003 -42.762 -0.130 1.00 55.56 185 VAL A N 1
ATOM 1347 C CA . VAL A 1 185 ? 32.589 -42.511 0.053 1.00 53.74 185 VAL A CA 1
ATOM 1348 C C . VAL A 1 185 ? 32.216 -41.250 -0.728 1.00 59.20 185 VAL A C 1
ATOM 1349 O O . VAL A 1 185 ? 31.200 -41.206 -1.438 1.00 65.25 185 VAL A O 1
ATOM 1353 N N . MET A 1 186 ? 33.048 -40.225 -0.620 1.00 64.45 186 MET A N 1
ATOM 1354 C CA . MET A 1 186 ? 32.595 -38.895 -1.009 1.00 65.95 186 MET A CA 1
ATOM 1355 C C . MET A 1 186 ? 32.768 -38.584 -2.486 1.00 67.82 186 MET A C 1
ATOM 1356 O O . MET A 1 186 ? 31.889 -37.993 -3.110 1.00 71.19 186 MET A O 1
ATOM 1361 N N . LEU A 1 187 ? 33.908 -39.002 -3.030 1.00 59.28 187 LEU A N 1
ATOM 1362 C CA . LEU A 1 187 ? 34.283 -38.756 -4.422 1.00 57.66 187 LEU A CA 1
ATOM 1363 C C . LEU A 1 187 ? 33.286 -39.259 -5.492 1.00 63.14 187 LEU A C 1
ATOM 1364 O O . LEU A 1 187 ? 32.987 -38.557 -6.469 1.00 65.24 187 LEU A O 1
ATOM 1369 N N . PRO A 1 188 ? 32.792 -40.488 -5.325 1.00 63.00 188 PRO A N 1
ATOM 1370 C CA . PRO A 1 188 ? 31.820 -41.039 -6.264 1.00 62.56 188 PRO A CA 1
ATOM 1371 C C . PRO A 1 188 ? 30.463 -40.351 -6.174 1.00 68.55 188 PRO A C 1
ATOM 1372 O O . PRO A 1 188 ? 29.599 -40.598 -7.014 1.00 75.45 188 PRO A O 1
ATOM 1376 N N . MET A 1 189 ? 30.261 -39.519 -5.163 1.00 70.12 189 MET A N 1
ATOM 1377 C CA . MET A 1 189 ? 29.049 -38.713 -5.106 1.00 71.34 189 MET A CA 1
ATOM 1378 C C . MET A 1 189 ? 29.377 -37.367 -5.667 1.00 68.30 189 MET A C 1
ATOM 1379 O O . MET A 1 189 ? 28.491 -36.641 -6.102 1.00 66.35 189 MET A O 1
ATOM 1384 N N . GLN A 1 190 ? 30.666 -37.042 -5.632 1.00 62.56 190 GLN A N 1
ATOM 1385 C CA . GLN A 1 190 ? 31.151 -35.754 -6.098 1.00 59.90 190 GLN A CA 1
ATOM 1386 C C . GLN A 1 190 ? 31.019 -35.671 -7.604 1.00 65.21 190 GLN A C 1
ATOM 1387 O O . GLN A 1 190 ? 30.708 -34.602 -8.140 1.00 66.59 190 GLN A O 1
ATOM 1393 N N . GLU A 1 191 ? 31.237 -36.795 -8.290 1.00 96.94 191 GLU A N 1
ATOM 1394 C CA . GLU A 1 191 ? 31.063 -36.812 -9.748 1.00 101.42 191 GLU A CA 1
ATOM 1395 C C . GLU A 1 191 ? 29.640 -37.088 -10.232 1.00 105.58 191 GLU A C 1
ATOM 1396 O O . GLU A 1 191 ? 29.428 -37.320 -11.417 1.00 110.41 191 GLU A O 1
ATOM 1402 N N . ILE A 1 192 ? 28.684 -37.090 -9.310 1.00 77.45 192 ILE A N 1
ATOM 1403 C CA . ILE A 1 192 ? 27.265 -37.078 -9.660 1.00 76.97 192 ILE A CA 1
ATOM 1404 C C . ILE A 1 192 ? 26.658 -35.735 -9.219 1.00 75.21 192 ILE A C 1
ATOM 1405 O O . ILE A 1 192 ? 25.753 -35.214 -9.866 1.00 76.08 192 ILE A O 1
ATOM 1410 N N . TYR A 1 193 ? 27.163 -35.188 -8.109 1.00 78.53 193 TYR A N 1
ATOM 1411 C CA . TYR A 1 193 ? 26.642 -33.957 -7.508 1.00 73.62 193 TYR A CA 1
ATOM 1412 C C . TYR A 1 193 ? 27.768 -33.000 -7.115 1.00 73.33 193 TYR A C 1
ATOM 1413 O O . TYR A 1 193 ? 28.728 -33.402 -6.448 1.00 76.72 193 TYR A O 1
ATOM 1422 N N . TRP A 1 194 ? 27.651 -31.733 -7.493 1.00 76.80 194 TRP A N 1
ATOM 1423 C CA . TRP A 1 194 ? 28.788 -30.827 -7.348 1.00 78.83 194 TRP A CA 1
ATOM 1424 C C . TRP A 1 194 ? 28.993 -30.373 -5.922 1.00 79.93 194 TRP A C 1
ATOM 1425 O O . TRP A 1 194 ? 30.109 -30.023 -5.532 1.00 78.68 194 TRP A O 1
ATOM 1436 N N . TRP A 1 195 ? 27.904 -30.389 -5.151 1.00 73.23 195 TRP A N 1
ATOM 1437 C CA . TRP A 1 195 ? 27.870 -29.864 -3.787 1.00 73.13 195 TRP A CA 1
ATOM 1438 C C . TRP A 1 195 ? 28.140 -30.901 -2.697 1.00 72.87 195 TRP A C 1
ATOM 1439 O O . TRP A 1 195 ? 27.985 -30.602 -1.497 1.00 71.69 195 TRP A O 1
ATOM 1450 N N . SER A 1 196 ? 28.510 -32.117 -3.095 1.00 79.06 196 SER A N 1
ATOM 1451 C CA . SER A 1 196 ? 28.755 -33.151 -2.104 1.00 80.28 196 SER A CA 1
ATOM 1452 C C . SER A 1 196 ? 29.811 -32.628 -1.152 1.00 76.91 196 SER A C 1
ATOM 1453 O O . SER A 1 196 ? 29.625 -32.642 0.075 1.00 76.74 196 SER A O 1
ATOM 1456 N N . TRP A 1 197 ? 30.896 -32.108 -1.714 1.00 77.96 197 TRP A N 1
ATOM 1457 C CA . TRP A 1 197 ? 31.971 -31.640 -0.853 1.00 79.92 197 TRP A CA 1
ATOM 1458 C C . TRP A 1 197 ? 31.329 -30.895 0.313 1.00 77.43 197 TRP A C 1
ATOM 1459 O O . TRP A 1 197 ? 31.763 -31.037 1.441 1.00 79.40 197 TRP A O 1
ATOM 1470 N N . VAL A 1 198 ? 30.248 -30.166 0.071 1.00 66.79 198 VAL A N 1
ATOM 1471 C CA . VAL A 1 198 ? 29.659 -29.394 1.168 1.00 69.49 198 VAL A CA 1
ATOM 1472 C C . VAL A 1 198 ? 29.092 -30.292 2.269 1.00 71.66 198 VAL A C 1
ATOM 1473 O O . VAL A 1 198 ? 29.325 -30.067 3.467 1.00 69.39 198 VAL A O 1
ATOM 1477 N N . TYR A 1 199 ? 28.358 -31.313 1.839 1.00 71.51 199 TYR A N 1
ATOM 1478 C CA . TYR A 1 199 ? 27.773 -32.318 2.723 1.00 67.17 199 TYR A CA 1
ATOM 1479 C C . TYR A 1 199 ? 28.848 -33.026 3.583 1.00 64.79 199 TYR A C 1
ATOM 1480 O O . TYR A 1 199 ? 28.774 -33.014 4.821 1.00 67.74 199 TYR A O 1
ATOM 1489 N N . PHE A 1 200 ? 29.874 -33.590 2.942 1.00 57.28 200 PHE A N 1
ATOM 1490 C CA . PHE A 1 200 ? 30.919 -34.298 3.697 1.00 58.98 200 PHE A CA 1
ATOM 1491 C C . PHE A 1 200 ? 31.876 -33.401 4.498 1.00 61.82 200 PHE A C 1
ATOM 1492 O O . PHE A 1 200 ? 32.212 -33.707 5.653 1.00 62.77 200 PHE A O 1
ATOM 1500 N N . PHE A 1 201 ? 32.331 -32.312 3.880 1.00 61.79 201 PHE A N 1
ATOM 1501 C CA . PHE A 1 201 ? 33.267 -31.389 4.535 1.00 61.84 201 PHE A CA 1
ATOM 1502 C C . PHE A 1 201 ? 32.650 -30.726 5.770 1.00 63.22 201 PHE A C 1
ATOM 1503 O O . PHE A 1 201 ? 33.248 -30.735 6.851 1.00 60.55 201 PHE A O 1
ATOM 1511 N N . SER A 1 202 ? 31.446 -30.174 5.609 1.00 65.24 202 SER A N 1
ATOM 1512 C CA . SER A 1 202 ? 30.739 -29.603 6.751 1.00 63.34 202 SER A CA 1
ATOM 1513 C C . SER A 1 202 ? 30.462 -30.672 7.813 1.00 64.77 202 SER A C 1
ATOM 1514 O O . SER A 1 202 ? 30.622 -30.426 9.021 1.00 64.37 202 SER A O 1
ATOM 1517 N N . PHE A 1 203 ? 30.042 -31.856 7.375 1.00 65.69 203 PHE A N 1
ATOM 1518 C CA . PHE A 1 203 ? 29.843 -32.918 8.345 1.00 67.78 203 PHE A CA 1
ATOM 1519 C C . PHE A 1 203 ? 31.073 -33.132 9.230 1.00 67.71 203 PHE A C 1
ATOM 1520 O O . PHE A 1 203 ? 31.005 -33.020 10.466 1.00 70.18 203 PHE A O 1
ATOM 1528 N N . ILE A 1 204 ? 32.197 -33.436 8.589 1.00 59.50 204 ILE A N 1
ATOM 1529 C CA . ILE A 1 204 ? 33.473 -33.547 9.291 1.00 56.76 204 ILE A CA 1
ATOM 1530 C C . ILE A 1 204 ? 33.800 -32.335 10.196 1.00 58.34 204 ILE A C 1
ATOM 1531 O O . ILE A 1 204 ? 34.150 -32.511 11.360 1.00 55.56 204 ILE A O 1
ATOM 1536 N N . ILE A 1 205 ? 33.692 -31.106 9.692 1.00 63.27 205 ILE A N 1
ATOM 1537 C CA . ILE A 1 205 ? 34.057 -29.975 10.539 1.00 60.48 205 ILE A CA 1
ATOM 1538 C C . ILE A 1 205 ? 33.216 -29.995 11.789 1.00 62.93 205 ILE A C 1
ATOM 1539 O O . ILE A 1 205 ? 33.748 -29.867 12.895 1.00 65.28 205 ILE A O 1
ATOM 1544 N N . ILE A 1 206 ? 31.906 -30.170 11.615 1.00 57.28 206 ILE A N 1
ATOM 1545 C CA . ILE A 1 206 ? 30.998 -30.237 12.755 1.00 60.24 206 ILE A CA 1
ATOM 1546 C C . ILE A 1 206 ? 31.485 -31.237 13.794 1.00 58.28 206 ILE A C 1
ATOM 1547 O O . ILE A 1 206 ? 31.805 -30.875 14.927 1.00 60.52 206 ILE A O 1
ATOM 1552 N N . CYS A 1 207 ? 31.539 -32.503 13.394 1.00 56.76 207 CYS A N 1
ATOM 1553 C CA . CYS A 1 207 ? 31.987 -33.554 14.291 1.00 57.05 207 CYS A CA 1
ATOM 1554 C C . CYS A 1 207 ? 33.258 -33.204 15.026 1.00 60.29 207 CYS A C 1
ATOM 1555 O O . CYS A 1 207 ? 33.322 -33.315 16.247 1.00 66.38 207 CYS A O 1
ATOM 1558 N N . SER A 1 208 ? 34.254 -32.746 14.275 1.00 66.65 208 SER A N 1
ATOM 1559 C CA . SER A 1 208 ? 35.509 -32.282 14.851 1.00 65.72 208 SER A CA 1
ATOM 1560 C C . SER A 1 208 ? 35.243 -31.298 15.983 1.00 67.76 208 SER A C 1
ATOM 1561 O O . SER A 1 208 ? 35.584 -31.563 17.136 1.00 67.79 208 SER A O 1
ATOM 1564 N N . ILE A 1 209 ? 34.630 -30.162 15.657 1.00 66.50 209 ILE A N 1
ATOM 1565 C CA . ILE A 1 209 ? 34.294 -29.175 16.694 1.00 67.45 209 ILE A CA 1
ATOM 1566 C C . ILE A 1 209 ? 33.663 -29.800 17.951 1.00 69.89 209 ILE A C 1
ATOM 1567 O O . ILE A 1 209 ? 34.100 -29.520 19.088 1.00 74.34 209 ILE A O 1
ATOM 1572 N N . THR A 1 210 ? 32.653 -30.656 17.764 1.00 65.80 210 THR A N 1
ATOM 1573 C CA . THR A 1 210 ? 31.980 -31.244 18.929 1.00 70.68 210 THR A CA 1
ATOM 1574 C C . THR A 1 210 ? 32.936 -32.104 19.787 1.00 68.74 210 THR A C 1
ATOM 1575 O O . THR A 1 210 ? 32.967 -32.000 21.028 1.00 76.62 210 THR A O 1
ATOM 1579 N N . ILE A 1 211 ? 33.737 -32.912 19.110 1.00 44.26 211 ILE A N 1
ATOM 1580 C CA . ILE A 1 211 ? 34.741 -33.777 19.742 1.00 43.39 211 ILE A CA 1
ATOM 1581 C C . ILE A 1 211 ? 35.818 -33.023 20.499 1.00 49.07 211 ILE A C 1
ATOM 1582 O O . ILE A 1 211 ? 36.201 -33.405 21.603 1.00 58.43 211 ILE A O 1
ATOM 1587 N N . LEU A 1 212 ? 36.365 -31.993 19.869 1.00 66.37 212 LEU A N 1
ATOM 1588 C CA . LEU A 1 212 ? 37.333 -31.150 20.536 1.00 68.38 212 LEU A CA 1
ATOM 1589 C C . LEU A 1 212 ? 36.705 -30.634 21.825 1.00 68.68 212 LEU A C 1
ATOM 1590 O O . LEU A 1 212 ? 37.381 -30.599 22.877 1.00 72.33 212 LEU A O 1
ATOM 1595 N N . ASN A 1 213 ? 35.419 -30.266 21.762 1.00 77.37 213 ASN A N 1
ATOM 1596 C CA . ASN A 1 213 ? 34.723 -29.882 23.000 1.00 83.05 213 ASN A CA 1
ATOM 1597 C C . ASN A 1 213 ? 34.552 -30.998 24.052 1.00 83.29 213 ASN A C 1
ATOM 1598 O O . ASN A 1 213 ? 34.507 -30.733 25.260 1.00 86.12 213 ASN A O 1
ATOM 1603 N N . LEU A 1 214 ? 34.506 -32.244 23.592 1.00 65.25 214 LEU A N 1
ATOM 1604 C CA . LEU A 1 214 ? 34.617 -33.386 24.500 1.00 63.40 214 LEU A CA 1
ATOM 1605 C C . LEU A 1 214 ? 35.972 -33.456 25.196 1.00 67.69 214 LEU A C 1
ATOM 1606 O O . LEU A 1 214 ? 36.033 -33.436 26.426 1.00 73.26 214 LEU A O 1
ATOM 1611 N N . VAL A 1 215 ? 37.048 -33.580 24.413 1.00 54.23 215 VAL A N 1
ATOM 1612 C CA . VAL A 1 215 ? 38.412 -33.643 24.962 1.00 52.44 215 VAL A CA 1
ATOM 1613 C C . VAL A 1 215 ? 38.624 -32.603 26.054 1.00 55.43 215 VAL A C 1
ATOM 1614 O O . VAL A 1 215 ? 38.964 -32.922 27.208 1.00 60.52 215 VAL A O 1
ATOM 1618 N N . ILE A 1 216 ? 38.417 -31.347 25.683 1.00 61.56 216 ILE A N 1
ATOM 1619 C CA . ILE A 1 216 ? 38.567 -30.280 26.651 1.00 61.44 216 ILE A CA 1
ATOM 1620 C C . ILE A 1 216 ? 37.656 -30.475 27.833 1.00 64.36 216 ILE A C 1
ATOM 1621 O O . ILE A 1 216 ? 38.106 -30.348 28.963 1.00 71.09 216 ILE A O 1
ATOM 1626 N N . ALA A 1 217 ? 36.376 -30.766 27.597 1.00 63.71 217 ALA A N 1
ATOM 1627 C CA . ALA A 1 217 ? 35.465 -30.860 28.744 1.00 66.43 217 ALA A CA 1
ATOM 1628 C C . ALA A 1 217 ? 35.983 -31.877 29.759 1.00 69.47 217 ALA A C 1
ATOM 1629 O O . ALA A 1 217 ? 36.018 -31.595 30.955 1.00 70.03 217 ALA A O 1
ATOM 1631 N N . ILE A 1 218 ? 36.416 -33.040 29.271 1.00 64.04 218 ILE A N 1
ATOM 1632 C CA . ILE A 1 218 ? 37.003 -34.065 30.126 1.00 63.37 218 ILE A CA 1
ATOM 1633 C C . ILE A 1 218 ? 38.232 -33.570 30.895 1.00 64.91 218 ILE A C 1
ATOM 1634 O O . ILE A 1 218 ? 38.346 -33.801 32.105 1.00 66.93 218 ILE A O 1
ATOM 1639 N N . LEU A 1 219 ? 39.133 -32.881 30.198 1.00 64.39 219 LEU A N 1
ATOM 1640 C CA . LEU A 1 219 ? 40.273 -32.216 30.838 1.00 65.83 219 LEU A CA 1
ATOM 1641 C C . LEU A 1 219 ? 39.839 -31.282 31.993 1.00 69.41 219 LEU A C 1
ATOM 1642 O O . LEU A 1 219 ? 40.204 -31.495 33.162 1.00 73.84 219 LEU A O 1
ATOM 1647 N N . VAL A 1 220 ? 39.059 -30.250 31.673 1.00 67.87 220 VAL A N 1
ATOM 1648 C CA . VAL A 1 220 ? 38.530 -29.364 32.699 1.00 69.52 220 VAL A CA 1
ATOM 1649 C C . VAL A 1 220 ? 38.010 -30.182 33.879 1.00 69.38 220 VAL A C 1
ATOM 1650 O O . VAL A 1 220 ? 38.440 -29.976 35.005 1.00 66.27 220 VAL A O 1
ATOM 1654 N N . ASP A 1 221 ? 37.113 -31.125 33.594 1.00 83.31 221 ASP A N 1
ATOM 1655 C CA . ASP A 1 221 ? 36.575 -32.055 34.583 1.00 82.33 221 ASP A CA 1
ATOM 1656 C C . ASP A 1 221 ? 37.666 -32.531 35.514 1.00 82.88 221 ASP A C 1
ATOM 1657 O O . ASP A 1 221 ? 37.558 -32.441 36.741 1.00 90.85 221 ASP A O 1
ATOM 1662 N N . VAL A 1 222 ? 38.725 -33.059 34.925 1.00 72.52 222 VAL A N 1
ATOM 1663 C CA . VAL A 1 222 ? 39.774 -33.658 35.726 1.00 73.03 222 VAL A CA 1
ATOM 1664 C C . VAL A 1 222 ? 40.485 -32.638 36.606 1.00 77.67 222 VAL A C 1
ATOM 1665 O O . VAL A 1 222 ? 40.690 -32.900 37.798 1.00 84.22 222 VAL A O 1
ATOM 1669 N N . VAL A 1 223 ? 40.842 -31.473 36.065 1.00 65.54 223 VAL A N 1
ATOM 1670 C CA . VAL A 1 223 ? 41.568 -30.518 36.923 1.00 68.94 223 VAL A CA 1
ATOM 1671 C C . VAL A 1 223 ? 40.643 -29.886 37.970 1.00 70.18 223 VAL A C 1
ATOM 1672 O O . VAL A 1 223 ? 41.084 -29.383 39.004 1.00 71.30 223 VAL A O 1
ATOM 1676 N N . ILE A 1 224 ? 39.348 -29.939 37.701 1.00 74.01 224 ILE A N 1
ATOM 1677 C CA . ILE A 1 224 ? 38.349 -29.431 38.624 1.00 74.32 224 ILE A CA 1
ATOM 1678 C C . ILE A 1 224 ? 38.120 -30.480 39.694 1.00 77.57 224 ILE A C 1
ATOM 1679 O O . ILE A 1 224 ? 37.571 -30.190 40.759 1.00 82.45 224 ILE A O 1
ATOM 1684 N N . GLN A 1 225 ? 38.557 -31.707 39.431 1.00 83.45 225 GLN A N 1
ATOM 1685 C CA . GLN A 1 225 ? 38.630 -32.671 40.525 1.00 84.49 225 GLN A CA 1
ATOM 1686 C C . GLN A 1 225 ? 39.851 -32.447 41.447 1.00 90.04 225 GLN A C 1
ATOM 1687 O O . GLN A 1 225 ? 40.344 -33.424 41.987 1.00 88.06 225 GLN A O 1
ATOM 1693 N N . LYS A 1 226 ? 40.335 -31.200 41.632 1.00 80.00 226 LYS A N 1
ATOM 1694 C CA . LYS A 1 226 ? 41.450 -30.926 42.587 1.00 78.54 226 LYS A CA 1
ATOM 1695 C C . LYS A 1 226 ? 42.106 -29.506 42.716 1.00 74.40 226 LYS A C 1
ATOM 1696 O O . LYS A 1 226 ? 42.171 -28.943 43.832 1.00 70.47 226 LYS A O 1
ATOM 1702 N N . LYS A 1 227 ? 42.562 -28.928 41.597 1.00 69.05 227 LYS A N 1
ATOM 1703 C CA . LYS A 1 227 ? 43.617 -27.881 41.604 1.00 72.34 227 LYS A CA 1
ATOM 1704 C C . LYS A 1 227 ? 43.349 -26.354 41.561 1.00 81.10 227 LYS A C 1
ATOM 1705 O O . LYS A 1 227 ? 44.066 -25.634 40.854 1.00 78.69 227 LYS A O 1
ATOM 1711 N N . LEU A 1 228 ? 42.390 -25.825 42.312 1.00 91.40 228 LEU A N 1
ATOM 1712 C CA . LEU A 1 228 ? 42.158 -24.384 42.238 1.00 87.56 228 LEU A CA 1
ATOM 1713 C C . LEU A 1 228 ? 41.502 -23.821 43.520 1.00 88.91 228 LEU A C 1
ATOM 1714 O O . LEU A 1 228 ? 41.843 -24.203 44.658 1.00 85.00 228 LEU A O 1
ATOM 1719 N N . PHE B 1 4 ? 88.527 -20.365 22.303 1.00 167.41 4 PHE B N 1
ATOM 1720 C CA . PHE B 1 4 ? 88.072 -20.277 20.914 1.00 166.29 4 PHE B CA 1
ATOM 1721 C C . PHE B 1 4 ? 86.814 -21.135 20.637 1.00 159.73 4 PHE B C 1
ATOM 1722 O O . PHE B 1 4 ? 85.879 -20.691 19.959 1.00 149.21 4 PHE B O 1
ATOM 1730 N N . PHE B 1 5 ? 86.798 -22.354 21.179 1.00 212.36 5 PHE B N 1
ATOM 1731 C CA . PHE B 1 5 ? 85.761 -23.351 20.878 1.00 210.31 5 PHE B CA 1
ATOM 1732 C C . PHE B 1 5 ? 84.556 -23.337 21.811 1.00 208.41 5 PHE B C 1
ATOM 1733 O O . PHE B 1 5 ? 83.432 -23.573 21.374 1.00 204.08 5 PHE B O 1
ATOM 1741 N N . SER B 1 6 ? 84.795 -23.087 23.096 1.00 193.26 6 SER B N 1
ATOM 1742 C CA . SER B 1 6 ? 83.734 -23.134 24.103 1.00 190.75 6 SER B CA 1
ATOM 1743 C C . SER B 1 6 ? 82.551 -22.224 23.749 1.00 188.77 6 SER B C 1
ATOM 1744 O O . SER B 1 6 ? 81.509 -22.248 24.411 1.00 183.49 6 SER B O 1
ATOM 1747 N N . SER B 1 7 ? 82.722 -21.436 22.691 1.00 208.56 7 SER B N 1
ATOM 1748 C CA . SER B 1 7 ? 81.790 -20.366 22.346 1.00 206.29 7 SER B CA 1
ATOM 1749 C C . SER B 1 7 ? 80.753 -20.718 21.264 1.00 199.31 7 SER B C 1
ATOM 1750 O O . SER B 1 7 ? 79.581 -20.368 21.405 1.00 195.59 7 SER B O 1
ATOM 1753 N N . LEU B 1 8 ? 81.181 -21.407 20.201 1.00 160.99 8 LEU B N 1
ATOM 1754 C CA . LEU B 1 8 ? 80.352 -21.621 18.993 1.00 155.07 8 LEU B CA 1
ATOM 1755 C C . LEU B 1 8 ? 79.190 -22.635 19.088 1.00 150.89 8 LEU B C 1
ATOM 1756 O O . LEU B 1 8 ? 78.260 -22.593 18.279 1.00 146.47 8 LEU B O 1
ATOM 1761 N N . LYS B 1 9 ? 79.254 -23.542 20.060 1.00 164.72 9 LYS B N 1
ATOM 1762 C CA . LYS B 1 9 ? 78.208 -24.551 20.269 1.00 160.09 9 LYS B CA 1
ATOM 1763 C C . LYS B 1 9 ? 76.874 -23.951 20.735 1.00 157.48 9 LYS B C 1
ATOM 1764 O O . LYS B 1 9 ? 75.900 -24.677 20.946 1.00 155.33 9 LYS B O 1
ATOM 1770 N N . ASP B 1 10 ? 76.837 -22.628 20.893 1.00 156.26 10 ASP B N 1
ATOM 1771 C CA . ASP B 1 10 ? 75.658 -21.926 21.406 1.00 154.83 10 ASP B CA 1
ATOM 1772 C C . ASP B 1 10 ? 74.966 -21.026 20.360 1.00 151.47 10 ASP B C 1
ATOM 1773 O O . ASP B 1 10 ? 74.000 -20.332 20.677 1.00 151.77 10 ASP B O 1
ATOM 1778 N N . ASN B 1 11 ? 75.464 -21.038 19.123 1.00 129.51 11 ASN B N 1
ATOM 1779 C CA . ASN B 1 11 ? 74.946 -20.177 18.053 1.00 128.79 11 ASN B CA 1
ATOM 1780 C C . ASN B 1 11 ? 73.829 -20.849 17.243 1.00 131.21 11 ASN B C 1
ATOM 1781 O O . ASN B 1 11 ? 74.050 -21.910 16.659 1.00 133.59 11 ASN B O 1
ATOM 1786 N N . ARG B 1 12 ? 72.646 -20.229 17.191 1.00 150.75 12 ARG B N 1
ATOM 1787 C CA . ARG B 1 12 ? 71.507 -20.797 16.450 1.00 148.13 12 ARG B CA 1
ATOM 1788 C C . ARG B 1 12 ? 71.800 -21.004 14.941 1.00 142.32 12 ARG B C 1
ATOM 1789 O O . ARG B 1 12 ? 71.410 -22.025 14.363 1.00 143.11 12 ARG B O 1
ATOM 1797 N N . ILE B 1 13 ? 72.497 -20.059 14.311 1.00 127.53 13 ILE B N 1
ATOM 1798 C CA . ILE B 1 13 ? 72.839 -20.184 12.891 1.00 123.17 13 ILE B CA 1
ATOM 1799 C C . ILE B 1 13 ? 73.878 -21.290 12.622 1.00 125.27 13 ILE B C 1
ATOM 1800 O O . ILE B 1 13 ? 73.775 -22.038 11.633 1.00 127.17 13 ILE B O 1
ATOM 1805 N N . PHE B 1 14 ? 74.861 -21.411 13.510 1.00 121.67 14 PHE B N 1
ATOM 1806 C CA . PHE B 1 14 ? 75.825 -22.503 13.420 1.00 123.81 14 PHE B CA 1
ATOM 1807 C C . PHE B 1 14 ? 75.162 -23.877 13.618 1.00 126.90 14 PHE B C 1
ATOM 1808 O O . PHE B 1 14 ? 75.386 -24.796 12.828 1.00 126.93 14 PHE B O 1
ATOM 1816 N N . GLN B 1 15 ? 74.345 -24.007 14.667 1.00 126.62 15 GLN B N 1
ATOM 1817 C CA . GLN B 1 15 ? 73.603 -25.245 14.942 1.00 122.84 15 GLN B CA 1
ATOM 1818 C C . GLN B 1 15 ? 72.660 -25.633 13.801 1.00 117.83 15 GLN B C 1
ATOM 1819 O O . GLN B 1 15 ? 72.489 -26.816 13.509 1.00 118.05 15 GLN B O 1
ATOM 1825 N N . PHE B 1 16 ? 72.023 -24.643 13.184 1.00 103.66 16 PHE B N 1
ATOM 1826 C CA . PHE B 1 16 ? 71.161 -24.914 12.039 1.00 100.10 16 PHE B CA 1
ATOM 1827 C C . PHE B 1 16 ? 71.962 -25.385 10.817 1.00 99.80 16 PHE B C 1
ATOM 1828 O O . PHE B 1 16 ? 71.614 -26.396 10.204 1.00 96.55 16 PHE B O 1
ATOM 1836 N N . THR B 1 17 ? 73.023 -24.665 10.446 1.00 94.05 17 THR B N 1
ATOM 1837 C CA . THR B 1 17 ? 73.787 -25.111 9.285 1.00 94.01 17 THR B CA 1
ATOM 1838 C C . THR B 1 17 ? 74.383 -26.499 9.548 1.00 94.82 17 THR B C 1
ATOM 1839 O O . THR B 1 17 ? 74.351 -27.361 8.677 1.00 92.60 17 THR B O 1
ATOM 1843 N N . VAL B 1 18 ? 74.902 -26.710 10.756 1.00 95.83 18 VAL B N 1
ATOM 1844 C CA . VAL B 1 18 ? 75.524 -27.976 11.126 1.00 94.99 18 VAL B CA 1
ATOM 1845 C C . VAL B 1 18 ? 74.540 -29.126 11.110 1.00 92.95 18 VAL B C 1
ATOM 1846 O O . VAL B 1 18 ? 74.808 -30.171 10.525 1.00 97.64 18 VAL B O 1
ATOM 1850 N N . VAL B 1 19 ? 73.407 -28.938 11.764 1.00 86.88 19 VAL B N 1
ATOM 1851 C CA . VAL B 1 19 ? 72.313 -29.897 11.675 1.00 86.84 19 VAL B CA 1
ATOM 1852 C C . VAL B 1 19 ? 71.979 -30.193 10.218 1.00 86.29 19 VAL B C 1
ATOM 1853 O O . VAL B 1 19 ? 71.871 -31.354 9.815 1.00 91.76 19 VAL B O 1
ATOM 1857 N N . SER B 1 20 ? 71.827 -29.143 9.424 1.00 99.52 20 SER B N 1
ATOM 1858 C CA . SER B 1 20 ? 71.530 -29.319 8.011 1.00 102.76 20 SER B CA 1
ATOM 1859 C C . SER B 1 20 ? 72.561 -30.237 7.354 1.00 105.05 20 SER B C 1
ATOM 1860 O O . SER B 1 20 ? 72.196 -31.207 6.681 1.00 107.10 20 SER B O 1
ATOM 1863 N N . ILE B 1 21 ? 73.842 -29.945 7.577 1.00 77.29 21 ILE B N 1
ATOM 1864 C CA . ILE B 1 21 ? 74.933 -30.696 6.976 1.00 77.37 21 ILE B CA 1
ATOM 1865 C C . ILE B 1 21 ? 74.912 -32.156 7.406 1.00 83.90 21 ILE B C 1
ATOM 1866 O O . ILE B 1 21 ? 75.212 -33.057 6.615 1.00 88.34 21 ILE B O 1
ATOM 1871 N N . ILE B 1 22 ? 74.560 -32.385 8.666 1.00 83.36 22 ILE B N 1
ATOM 1872 C CA . ILE B 1 22 ? 74.505 -33.735 9.209 1.00 81.18 22 ILE B CA 1
ATOM 1873 C C . ILE B 1 22 ? 73.421 -34.546 8.518 1.00 79.02 22 ILE B C 1
ATOM 1874 O O . ILE B 1 22 ? 73.662 -35.675 8.079 1.00 81.75 22 ILE B O 1
ATOM 1879 N N . ILE B 1 23 ? 72.233 -33.953 8.415 1.00 91.72 23 ILE B N 1
ATOM 1880 C CA . ILE B 1 23 ? 71.091 -34.576 7.737 1.00 91.06 23 ILE B CA 1
ATOM 1881 C C . ILE B 1 23 ? 71.353 -34.887 6.270 1.00 91.79 23 ILE B C 1
ATOM 1882 O O . ILE B 1 23 ? 71.139 -36.017 5.825 1.00 88.25 23 ILE B O 1
ATOM 1887 N N . LEU B 1 24 ? 71.782 -33.869 5.521 1.00 95.76 24 LEU B N 1
ATOM 1888 C CA . LEU B 1 24 ? 72.114 -34.031 4.106 1.00 93.75 24 LEU B CA 1
ATOM 1889 C C . LEU B 1 24 ? 73.160 -35.112 3.934 1.00 96.80 24 LEU B C 1
ATOM 1890 O O . LEU B 1 24 ? 73.077 -35.907 3.010 1.00 97.40 24 LEU B O 1
ATOM 1895 N N . ASN B 1 25 ? 74.131 -35.141 4.841 1.00 131.70 25 ASN B N 1
ATOM 1896 C CA . ASN B 1 25 ? 75.198 -36.132 4.795 1.00 139.86 25 ASN B CA 1
ATOM 1897 C C . ASN B 1 25 ? 74.704 -37.547 5.084 1.00 136.26 25 ASN B C 1
ATOM 1898 O O . ASN B 1 25 ? 75.280 -38.520 4.597 1.00 140.57 25 ASN B O 1
ATOM 1903 N N . ALA B 1 26 ? 73.641 -37.662 5.875 1.00 98.30 26 ALA B N 1
ATOM 1904 C CA . ALA B 1 26 ? 73.110 -38.972 6.224 1.00 96.48 26 ALA B CA 1
ATOM 1905 C C . ALA B 1 26 ? 72.021 -39.479 5.274 1.00 93.35 26 ALA B C 1
ATOM 1906 O O . ALA B 1 26 ? 71.764 -40.678 5.216 1.00 95.99 26 ALA B O 1
ATOM 1908 N N . VAL B 1 27 ? 71.396 -38.570 4.530 1.00 93.64 27 VAL B N 1
ATOM 1909 C CA . VAL B 1 27 ? 70.356 -38.923 3.550 1.00 94.41 27 VAL B CA 1
ATOM 1910 C C . VAL B 1 27 ? 70.820 -39.136 2.094 1.00 97.98 27 VAL B C 1
ATOM 1911 O O . VAL B 1 27 ? 70.272 -39.984 1.381 1.00 99.94 27 VAL B O 1
ATOM 1915 N N . LEU B 1 28 ? 71.803 -38.352 1.651 1.00 89.53 28 LEU B N 1
ATOM 1916 C CA . LEU B 1 28 ? 72.418 -38.528 0.331 1.00 88.71 28 LEU B CA 1
ATOM 1917 C C . LEU B 1 28 ? 73.328 -39.764 0.314 1.00 88.52 28 LEU B C 1
ATOM 1918 O O . LEU B 1 28 ? 74.444 -39.740 0.845 1.00 90.29 28 LEU B O 1
ATOM 1923 N N . ILE B 1 29 ? 72.824 -40.832 -0.301 1.00 113.39 29 ILE B N 1
ATOM 1924 C CA . ILE B 1 29 ? 73.458 -42.145 -0.307 1.00 120.31 29 ILE B CA 1
ATOM 1925 C C . ILE B 1 29 ? 72.446 -43.138 -0.882 1.00 127.89 29 ILE B C 1
ATOM 1926 O O . ILE B 1 29 ? 71.289 -43.147 -0.458 1.00 128.33 29 ILE B O 1
ATOM 1931 N N . GLY B 1 30 ? 72.855 -43.962 -1.852 1.00 186.99 30 GLY B N 1
ATOM 1932 C CA . GLY B 1 30 ? 74.215 -43.991 -2.362 1.00 194.16 30 GLY B CA 1
ATOM 1933 C C . GLY B 1 30 ? 74.289 -44.198 -3.871 1.00 199.82 30 GLY B C 1
ATOM 1934 O O . GLY B 1 30 ? 75.036 -43.489 -4.550 1.00 203.18 30 GLY B O 1
ATOM 1935 N N . ALA B 1 31 ? 73.543 -45.175 -4.394 1.00 184.81 31 ALA B N 1
ATOM 1936 C CA . ALA B 1 31 ? 73.384 -45.336 -5.844 1.00 182.17 31 ALA B CA 1
ATOM 1937 C C . ALA B 1 31 ? 72.156 -44.556 -6.283 1.00 179.98 31 ALA B C 1
ATOM 1938 O O . ALA B 1 31 ? 71.893 -44.422 -7.477 1.00 179.79 31 ALA B O 1
ATOM 1940 N N . THR B 1 32 ? 71.409 -44.066 -5.291 1.00 170.02 32 THR B N 1
ATOM 1941 C CA . THR B 1 32 ? 70.259 -43.181 -5.498 1.00 169.44 32 THR B CA 1
ATOM 1942 C C . THR B 1 32 ? 70.706 -41.762 -5.822 1.00 168.22 32 THR B C 1
ATOM 1943 O O . THR B 1 32 ? 69.883 -40.867 -6.039 1.00 162.69 32 THR B O 1
ATOM 1947 N N . THR B 1 33 ? 72.018 -41.556 -5.820 1.00 192.74 33 THR B N 1
ATOM 1948 C CA . THR B 1 33 ? 72.595 -40.307 -6.286 1.00 192.67 33 THR B CA 1
ATOM 1949 C C . THR B 1 33 ? 73.600 -40.606 -7.387 1.00 196.58 33 THR B C 1
ATOM 1950 O O . THR B 1 33 ? 74.444 -39.766 -7.697 1.00 199.77 33 THR B O 1
ATOM 1954 N N . TYR B 1 34 ? 73.508 -41.801 -7.977 1.00 161.03 34 TYR B N 1
ATOM 1955 C CA . TYR B 1 34 ? 74.427 -42.199 -9.049 1.00 162.17 34 TYR B CA 1
ATOM 1956 C C . TYR B 1 34 ? 74.411 -41.188 -10.200 1.00 160.98 34 TYR B C 1
ATOM 1957 O O . TYR B 1 34 ? 74.713 -41.523 -11.349 1.00 160.58 34 TYR B O 1
ATOM 1966 N N . GLU B 1 35 ? 74.030 -39.954 -9.858 1.00 180.37 35 GLU B N 1
ATOM 1967 C CA . GLU B 1 35 ? 74.150 -38.777 -10.719 1.00 180.53 35 GLU B CA 1
ATOM 1968 C C . GLU B 1 35 ? 73.707 -37.491 -9.991 1.00 173.79 35 GLU B C 1
ATOM 1969 O O . GLU B 1 35 ? 72.516 -37.202 -9.882 1.00 167.54 35 GLU B O 1
ATOM 1975 N N . LEU B 1 36 ? 74.685 -36.735 -9.496 1.00 152.47 36 LEU B N 1
ATOM 1976 C CA . LEU B 1 36 ? 74.449 -35.458 -8.821 1.00 147.78 36 LEU B CA 1
ATOM 1977 C C . LEU B 1 36 ? 75.780 -34.716 -8.825 1.00 147.72 36 LEU B C 1
ATOM 1978 O O . LEU B 1 36 ? 76.818 -35.339 -9.070 1.00 149.22 36 LEU B O 1
ATOM 1983 N N . ASP B 1 37 ? 75.768 -33.405 -8.570 1.00 122.73 37 ASP B N 1
ATOM 1984 C CA . ASP B 1 37 ? 77.017 -32.636 -8.586 1.00 126.14 37 ASP B CA 1
ATOM 1985 C C . ASP B 1 37 ? 77.998 -33.200 -7.564 1.00 126.18 37 ASP B C 1
ATOM 1986 O O . ASP B 1 37 ? 77.909 -32.908 -6.368 1.00 120.61 37 ASP B O 1
ATOM 1991 N N . PRO B 1 38 ? 78.948 -34.014 -8.041 1.00 132.88 38 PRO B N 1
ATOM 1992 C CA . PRO B 1 38 ? 79.843 -34.730 -7.129 1.00 134.75 38 PRO B CA 1
ATOM 1993 C C . PRO B 1 38 ? 80.655 -33.743 -6.304 1.00 133.82 38 PRO B C 1
ATOM 1994 O O . PRO B 1 38 ? 81.134 -34.097 -5.223 1.00 129.14 38 PRO B O 1
ATOM 1998 N N . LEU B 1 39 ? 80.790 -32.519 -6.817 1.00 114.66 39 LEU B N 1
ATOM 1999 C CA . LEU B 1 39 ? 81.514 -31.451 -6.134 1.00 113.79 39 LEU B CA 1
ATOM 2000 C C . LEU B 1 39 ? 80.805 -31.062 -4.849 1.00 108.15 39 LEU B C 1
ATOM 2001 O O . LEU B 1 39 ? 81.430 -30.902 -3.795 1.00 108.96 39 LEU B O 1
ATOM 2006 N N . PHE B 1 40 ? 79.489 -30.927 -4.951 1.00 127.54 40 PHE B N 1
ATOM 2007 C CA . PHE B 1 40 ? 78.638 -30.567 -3.820 1.00 127.91 40 PHE B CA 1
ATOM 2008 C C . PHE B 1 40 ? 78.551 -31.641 -2.717 1.00 128.81 40 PHE B C 1
ATOM 2009 O O . PHE B 1 40 ? 78.677 -31.325 -1.530 1.00 129.96 40 PHE B O 1
ATOM 2017 N N . LEU B 1 41 ? 78.339 -32.899 -3.101 1.00 121.41 41 LEU B N 1
ATOM 2018 C CA . LEU B 1 41 ? 78.394 -34.004 -2.145 1.00 118.34 41 LEU B CA 1
ATOM 2019 C C . LEU B 1 41 ? 79.791 -34.103 -1.516 1.00 122.81 41 LEU B C 1
ATOM 2020 O O . LEU B 1 41 ? 79.918 -34.188 -0.295 1.00 122.59 41 LEU B O 1
ATOM 2025 N N . GLU B 1 42 ? 80.836 -34.089 -2.345 1.00 115.49 42 GLU B N 1
ATOM 2026 C CA . GLU B 1 42 ? 82.202 -34.066 -1.829 1.00 118.01 42 GLU B CA 1
ATOM 2027 C C . GLU B 1 42 ? 82.292 -33.027 -0.704 1.00 116.50 42 GLU B C 1
ATOM 2028 O O . GLU B 1 42 ? 82.808 -33.310 0.394 1.00 115.07 42 GLU B O 1
ATOM 2034 N N . THR B 1 43 ? 81.761 -31.832 -0.972 1.00 106.79 43 THR B N 1
ATOM 2035 C CA . THR B 1 43 ? 81.827 -30.738 -0.001 1.00 106.28 43 THR B CA 1
ATOM 2036 C C . THR B 1 43 ? 81.072 -31.045 1.280 1.00 104.82 43 THR B C 1
ATOM 2037 O O . THR B 1 43 ? 81.565 -30.784 2.382 1.00 107.08 43 THR B O 1
ATOM 2041 N N . ILE B 1 44 ? 79.871 -31.595 1.128 1.00 109.78 44 ILE B N 1
ATOM 2042 C CA . ILE B 1 44 ? 79.001 -31.887 2.269 1.00 104.27 44 ILE B CA 1
ATOM 2043 C C . ILE B 1 44 ? 79.559 -32.979 3.183 1.00 107.75 44 ILE B C 1
ATOM 2044 O O . ILE B 1 44 ? 79.399 -32.914 4.414 1.00 109.49 44 ILE B O 1
ATOM 2049 N N . HIS B 1 45 ? 80.198 -33.980 2.587 1.00 125.31 45 HIS B N 1
ATOM 2050 C CA . HIS B 1 45 ? 80.788 -35.062 3.350 1.00 126.93 45 HIS B CA 1
ATOM 2051 C C . HIS B 1 45 ? 82.005 -34.574 4.074 1.00 125.49 45 HIS B C 1
ATOM 2052 O O . HIS B 1 45 ? 82.105 -34.689 5.315 1.00 123.90 45 HIS B O 1
ATOM 2059 N N . LEU B 1 46 ? 82.947 -34.022 3.318 1.00 101.44 46 LEU B N 1
ATOM 2060 C CA . LEU B 1 46 ? 84.164 -33.449 3.889 1.00 102.11 46 LEU B CA 1
ATOM 2061 C C . LEU B 1 46 ? 83.803 -32.585 5.108 1.00 103.59 46 LEU B C 1
ATOM 2062 O O . LEU B 1 46 ? 84.407 -32.723 6.186 1.00 103.91 46 LEU B O 1
ATOM 2067 N N . LEU B 1 47 ? 82.805 -31.709 4.935 1.00 123.87 47 LEU B N 1
ATOM 2068 C CA . LEU B 1 47 ? 82.290 -30.888 6.039 1.00 123.03 47 LEU B CA 1
ATOM 2069 C C . LEU B 1 47 ? 81.863 -31.765 7.203 1.00 121.71 47 LEU B C 1
ATOM 2070 O O . LEU B 1 47 ? 82.514 -31.785 8.239 1.00 124.99 47 LEU B O 1
ATOM 2075 N N . ASP B 1 48 ? 80.774 -32.502 7.015 1.00 100.75 48 ASP B N 1
ATOM 2076 C CA . ASP B 1 48 ? 80.249 -33.363 8.065 1.00 97.04 48 ASP B CA 1
ATOM 2077 C C . ASP B 1 48 ? 81.356 -34.002 8.908 1.00 95.49 48 ASP B C 1
ATOM 2078 O O . ASP B 1 48 ? 81.413 -33.838 10.139 1.00 96.39 48 ASP B O 1
ATOM 2083 N N . TYR B 1 49 ? 82.254 -34.724 8.255 1.00 92.56 49 TYR B N 1
ATOM 2084 C CA . TYR B 1 49 ? 83.410 -35.209 8.989 1.00 99.59 49 TYR B CA 1
ATOM 2085 C C . TYR B 1 49 ? 84.163 -34.094 9.752 1.00 103.23 49 TYR B C 1
ATOM 2086 O O . TYR B 1 49 ? 84.562 -34.283 10.910 1.00 106.11 49 TYR B O 1
ATOM 2095 N N . GLY B 1 50 ? 84.375 -32.946 9.106 1.00 94.56 50 GLY B N 1
ATOM 2096 C CA . GLY B 1 50 ? 84.946 -31.797 9.795 1.00 96.77 50 GLY B CA 1
ATOM 2097 C C . GLY B 1 50 ? 84.223 -31.466 11.095 1.00 97.72 50 GLY B C 1
ATOM 2098 O O . GLY B 1 50 ? 84.853 -31.253 12.134 1.00 100.43 50 GLY B O 1
ATOM 2099 N N . ILE B 1 51 ? 82.891 -31.434 11.029 1.00 121.24 51 ILE B N 1
ATOM 2100 C CA . ILE B 1 51 ? 82.016 -31.215 12.181 1.00 120.71 51 ILE B CA 1
ATOM 2101 C C . ILE B 1 51 ? 82.328 -32.202 13.315 1.00 123.82 51 ILE B C 1
ATOM 2102 O O . ILE B 1 51 ? 82.619 -31.784 14.442 1.00 125.41 51 ILE B O 1
ATOM 2107 N N . THR B 1 52 ? 82.283 -33.506 13.029 1.00 101.18 52 THR B N 1
ATOM 2108 C CA . THR B 1 52 ? 82.611 -34.472 14.091 1.00 99.58 52 THR B CA 1
ATOM 2109 C C . THR B 1 52 ? 84.047 -34.318 14.629 1.00 103.93 52 THR B C 1
ATOM 2110 O O . THR B 1 52 ? 84.319 -34.651 15.796 1.00 105.16 52 THR B O 1
ATOM 2114 N N . ILE B 1 53 ? 84.962 -33.812 13.794 1.00 104.53 53 ILE B N 1
ATOM 2115 C CA . ILE B 1 53 ? 86.280 -33.426 14.299 1.00 107.10 53 ILE B CA 1
ATOM 2116 C C . ILE B 1 53 ? 86.100 -32.348 15.360 1.00 106.58 53 ILE B C 1
ATOM 2117 O O . ILE B 1 53 ? 86.677 -32.427 16.466 1.00 108.74 53 ILE B O 1
ATOM 2122 N N . PHE B 1 54 ? 85.272 -31.360 15.027 1.00 119.13 54 PHE B N 1
ATOM 2123 C CA . PHE B 1 54 ? 85.021 -30.222 15.911 1.00 122.87 54 PHE B CA 1
ATOM 2124 C C . PHE B 1 54 ? 84.389 -30.639 17.260 1.00 126.67 54 PHE B C 1
ATOM 2125 O O . PHE B 1 54 ? 84.709 -30.068 18.321 1.00 133.35 54 PHE B O 1
ATOM 2133 N N . PHE B 1 55 ? 83.524 -31.653 17.230 1.00 120.83 55 PHE B N 1
ATOM 2134 C CA . PHE B 1 55 ? 83.013 -32.248 18.472 1.00 116.07 55 PHE B CA 1
ATOM 2135 C C . PHE B 1 55 ? 84.095 -32.965 19.281 1.00 118.82 55 PHE B C 1
ATOM 2136 O O . PHE B 1 55 ? 84.257 -32.688 20.474 1.00 122.12 55 PHE B O 1
ATOM 2144 N N . VAL B 1 56 ? 84.835 -33.880 18.649 1.00 96.65 56 VAL B N 1
ATOM 2145 C CA . VAL B 1 56 ? 85.931 -34.538 19.365 1.00 100.48 56 VAL B CA 1
ATOM 2146 C C . VAL B 1 56 ? 86.754 -33.496 20.133 1.00 103.91 56 VAL B C 1
ATOM 2147 O O . VAL B 1 56 ? 87.031 -33.659 21.330 1.00 105.50 56 VAL B O 1
ATOM 2151 N N . ILE B 1 57 ? 87.115 -32.411 19.452 1.00 128.24 57 ILE B N 1
ATOM 2152 C CA . ILE B 1 57 ? 87.793 -31.305 20.135 1.00 134.67 57 ILE B CA 1
ATOM 2153 C C . ILE B 1 57 ? 87.010 -30.798 21.356 1.00 134.99 57 ILE B C 1
ATOM 2154 O O . ILE B 1 57 ? 87.512 -30.855 22.496 1.00 138.92 57 ILE B O 1
ATOM 2159 N N . GLU B 1 58 ? 85.786 -30.314 21.131 1.00 140.78 58 GLU B N 1
ATOM 2160 C CA . GLU B 1 58 ? 84.994 -29.755 22.234 1.00 140.49 58 GLU B CA 1
ATOM 2161 C C . GLU B 1 58 ? 84.975 -30.647 23.487 1.00 141.50 58 GLU B C 1
ATOM 2162 O O . GLU B 1 58 ? 85.118 -30.152 24.625 1.00 143.21 58 GLU B O 1
ATOM 2168 N N . ILE B 1 59 ? 84.798 -31.955 23.279 1.00 100.19 59 ILE B N 1
ATOM 2169 C CA . ILE B 1 59 ? 84.722 -32.890 24.410 1.00 100.45 59 ILE B CA 1
ATOM 2170 C C . ILE B 1 59 ? 86.073 -33.212 25.068 1.00 105.35 59 ILE B C 1
ATOM 2171 O O . ILE B 1 59 ? 86.135 -33.359 26.293 1.00 106.55 59 ILE B O 1
ATOM 2176 N N . LEU B 1 60 ? 87.149 -33.329 24.287 1.00 98.64 60 LEU B N 1
ATOM 2177 C CA . LEU B 1 60 ? 88.448 -33.507 24.929 1.00 103.65 60 LEU B CA 1
ATOM 2178 C C . LEU B 1 60 ? 88.698 -32.290 25.822 1.00 105.67 60 LEU B C 1
ATOM 2179 O O . LEU B 1 60 ? 89.331 -32.385 26.881 1.00 108.86 60 LEU B O 1
ATOM 2184 N N . ILE B 1 61 ? 88.168 -31.146 25.404 1.00 144.25 61 ILE B N 1
ATOM 2185 C CA . ILE B 1 61 ? 88.202 -29.959 26.260 1.00 151.07 61 ILE B CA 1
ATOM 2186 C C . ILE B 1 61 ? 87.383 -30.111 27.568 1.00 157.71 61 ILE B C 1
ATOM 2187 O O . ILE B 1 61 ? 87.950 -30.052 28.675 1.00 161.70 61 ILE B O 1
ATOM 2192 N N . ARG B 1 62 ? 86.068 -30.321 27.455 1.00 145.28 62 ARG B N 1
ATOM 2193 C CA . ARG B 1 62 ? 85.242 -30.525 28.661 1.00 139.40 62 ARG B CA 1
ATOM 2194 C C . ARG B 1 62 ? 85.836 -31.599 29.574 1.00 140.49 62 ARG B C 1
ATOM 2195 O O . ARG B 1 62 ? 85.503 -31.665 30.757 1.00 142.05 62 ARG B O 1
ATOM 2203 N N . PHE B 1 63 ? 86.702 -32.443 29.018 1.00 129.36 63 PHE B N 1
ATOM 2204 C CA . PHE B 1 63 ? 87.332 -33.513 29.791 1.00 130.61 63 PHE B CA 1
ATOM 2205 C C . PHE B 1 63 ? 88.575 -33.061 30.549 1.00 139.58 63 PHE B C 1
ATOM 2206 O O . PHE B 1 63 ? 88.718 -33.334 31.748 1.00 142.42 63 PHE B O 1
ATOM 2214 N N . ILE B 1 64 ? 89.485 -32.391 29.845 1.00 138.23 64 ILE B N 1
ATOM 2215 C CA . ILE B 1 64 ? 90.643 -31.798 30.506 1.00 140.84 64 ILE B CA 1
ATOM 2216 C C . ILE B 1 64 ? 90.141 -30.869 31.615 1.00 142.07 64 ILE B C 1
ATOM 2217 O O . ILE B 1 64 ? 90.867 -30.563 32.563 1.00 148.49 64 ILE B O 1
ATOM 2222 N N . GLY B 1 65 ? 88.880 -30.456 31.496 1.00 142.79 65 GLY B N 1
ATOM 2223 C CA . GLY B 1 65 ? 88.245 -29.563 32.459 1.00 141.11 65 GLY B CA 1
ATOM 2224 C C . GLY B 1 65 ? 87.798 -30.083 33.823 1.00 139.29 65 GLY B C 1
ATOM 2225 O O . GLY B 1 65 ? 88.172 -29.494 34.830 1.00 141.49 65 GLY B O 1
ATOM 2226 N N . GLU B 1 66 ? 86.982 -31.137 33.879 1.00 142.80 66 GLU B N 1
ATOM 2227 C CA . GLU B 1 66 ? 86.591 -31.701 35.176 1.00 142.12 66 GLU B CA 1
ATOM 2228 C C . GLU B 1 66 ? 87.855 -31.788 36.047 1.00 146.47 66 GLU B C 1
ATOM 2229 O O . GLU B 1 66 ? 88.822 -32.461 35.679 1.00 144.19 66 GLU B O 1
ATOM 2235 N N . LYS B 1 67 ? 87.868 -31.079 37.176 1.00 127.97 67 LYS B N 1
ATOM 2236 C CA . LYS B 1 67 ? 89.075 -31.020 37.998 1.00 133.54 67 LYS B CA 1
ATOM 2237 C C . LYS B 1 67 ? 89.397 -32.413 38.509 1.00 134.89 67 LYS B C 1
ATOM 2238 O O . LYS B 1 67 ? 90.562 -32.827 38.586 1.00 139.15 67 LYS B O 1
ATOM 2244 N N . GLN B 1 68 ? 88.340 -33.136 38.852 1.00 175.64 68 GLN B N 1
ATOM 2245 C CA . GLN B 1 68 ? 88.434 -34.561 39.093 1.00 175.98 68 GLN B CA 1
ATOM 2246 C C . GLN B 1 68 ? 87.820 -35.295 37.911 1.00 171.32 68 GLN B C 1
ATOM 2247 O O . GLN B 1 68 ? 86.594 -35.350 37.763 1.00 165.42 68 GLN B O 1
ATOM 2253 N N . LYS B 1 69 ? 88.684 -35.844 37.061 1.00 146.00 69 LYS B N 1
ATOM 2254 C CA . LYS B 1 69 ? 88.244 -36.481 35.827 1.00 140.40 69 LYS B CA 1
ATOM 2255 C C . LYS B 1 69 ? 87.358 -37.695 36.128 1.00 136.03 69 LYS B C 1
ATOM 2256 O O . LYS B 1 69 ? 87.756 -38.842 35.906 1.00 135.25 69 LYS B O 1
ATOM 2262 N N . ALA B 1 70 ? 86.162 -37.402 36.647 1.00 143.53 70 ALA B N 1
ATOM 2263 C CA . ALA B 1 70 ? 85.108 -38.381 36.946 1.00 137.09 70 ALA B CA 1
ATOM 2264 C C . ALA B 1 70 ? 84.094 -37.791 37.924 1.00 130.79 70 ALA B C 1
ATOM 2265 O O . ALA B 1 70 ? 83.175 -37.070 37.529 1.00 127.40 70 ALA B O 1
ATOM 2267 N N . SER B 1 75 ? 75.346 -36.091 32.045 1.00 106.49 75 SER B N 1
ATOM 2268 C CA . SER B 1 75 ? 76.578 -36.888 32.085 1.00 104.34 75 SER B CA 1
ATOM 2269 C C . SER B 1 75 ? 76.376 -38.391 31.785 1.00 100.50 75 SER B C 1
ATOM 2270 O O . SER B 1 75 ? 77.352 -39.129 31.628 1.00 100.66 75 SER B O 1
ATOM 2273 N N . GLY B 1 76 ? 75.124 -38.850 31.725 1.00 90.74 76 GLY B N 1
ATOM 2274 C CA . GLY B 1 76 ? 74.841 -40.125 31.093 1.00 89.04 76 GLY B CA 1
ATOM 2275 C C . GLY B 1 76 ? 75.222 -39.839 29.658 1.00 93.14 76 GLY B C 1
ATOM 2276 O O . GLY B 1 76 ? 75.624 -40.725 28.891 1.00 94.69 76 GLY B O 1
ATOM 2277 N N . TRP B 1 77 ? 75.092 -38.549 29.332 1.00 106.94 77 TRP B N 1
ATOM 2278 C CA . TRP B 1 77 ? 75.557 -37.937 28.091 1.00 104.83 77 TRP B CA 1
ATOM 2279 C C . TRP B 1 77 ? 77.030 -38.182 27.898 1.00 110.36 77 TRP B C 1
ATOM 2280 O O . TRP B 1 77 ? 77.389 -39.151 27.252 1.00 112.82 77 TRP B O 1
ATOM 2291 N N . ASN B 1 78 ? 77.885 -37.337 28.476 1.00 101.69 78 ASN B N 1
ATOM 2292 C CA . ASN B 1 78 ? 79.324 -37.611 28.456 1.00 102.12 78 ASN B CA 1
ATOM 2293 C C . ASN B 1 78 ? 79.588 -38.969 27.802 1.00 99.08 78 ASN B C 1
ATOM 2294 O O . ASN B 1 78 ? 80.271 -39.039 26.797 1.00 100.27 78 ASN B O 1
ATOM 2299 N N . ILE B 1 79 ? 79.008 -40.040 28.349 1.00 96.59 79 ILE B N 1
ATOM 2300 C CA . ILE B 1 79 ? 79.101 -41.376 27.739 1.00 98.90 79 ILE B CA 1
ATOM 2301 C C . ILE B 1 79 ? 78.395 -41.434 26.389 1.00 95.61 79 ILE B C 1
ATOM 2302 O O . ILE B 1 79 ? 78.988 -41.787 25.371 1.00 96.69 79 ILE B O 1
ATOM 2307 N N . PHE B 1 80 ? 77.112 -41.104 26.393 1.00 89.03 80 PHE B N 1
ATOM 2308 C CA . PHE B 1 80 ? 76.352 -41.071 25.165 1.00 85.55 80 PHE B CA 1
ATOM 2309 C C . PHE B 1 80 ? 77.159 -40.296 24.143 1.00 88.55 80 PHE B C 1
ATOM 2310 O O . PHE B 1 80 ? 77.563 -40.854 23.139 1.00 91.11 80 PHE B O 1
ATOM 2318 N N . ASP B 1 81 ? 77.420 -39.022 24.433 1.00 115.34 81 ASP B N 1
ATOM 2319 C CA . ASP B 1 81 ? 78.162 -38.106 23.560 1.00 116.86 81 ASP B CA 1
ATOM 2320 C C . ASP B 1 81 ? 79.513 -38.600 23.023 1.00 117.63 81 ASP B C 1
ATOM 2321 O O . ASP B 1 81 ? 79.739 -38.589 21.817 1.00 121.40 81 ASP B O 1
ATOM 2326 N N . THR B 1 82 ? 80.421 -39.002 23.904 1.00 97.15 82 THR B N 1
ATOM 2327 C CA . THR B 1 82 ? 81.742 -39.436 23.450 1.00 100.49 82 THR B CA 1
ATOM 2328 C C . THR B 1 82 ? 81.708 -40.803 22.749 1.00 101.68 82 THR B C 1
ATOM 2329 O O . THR B 1 82 ? 82.620 -41.138 21.996 1.00 108.47 82 THR B O 1
ATOM 2333 N N . VAL B 1 83 ? 80.666 -41.592 22.985 1.00 87.07 83 VAL B N 1
ATOM 2334 C CA . VAL B 1 83 ? 80.541 -42.854 22.273 1.00 86.67 83 VAL B CA 1
ATOM 2335 C C . VAL B 1 83 ? 79.936 -42.607 20.887 1.00 85.14 83 VAL B C 1
ATOM 2336 O O . VAL B 1 83 ? 80.430 -43.132 19.894 1.00 88.28 83 VAL B O 1
ATOM 2340 N N . ILE B 1 84 ? 78.894 -41.777 20.829 1.00 108.27 84 ILE B N 1
ATOM 2341 C CA . ILE B 1 84 ? 78.279 -41.331 19.577 1.00 104.90 84 ILE B CA 1
ATOM 2342 C C . ILE B 1 84 ? 79.342 -40.700 18.678 1.00 105.08 84 ILE B C 1
ATOM 2343 O O . ILE B 1 84 ? 79.375 -40.963 17.475 1.00 108.68 84 ILE B O 1
ATOM 2348 N N . VAL B 1 85 ? 80.219 -39.888 19.263 1.00 81.40 85 VAL B N 1
ATOM 2349 C CA . VAL B 1 85 ? 81.255 -39.192 18.494 1.00 83.99 85 VAL B CA 1
ATOM 2350 C C . VAL B 1 85 ? 82.461 -40.075 18.162 1.00 87.66 85 VAL B C 1
ATOM 2351 O O . VAL B 1 85 ? 82.892 -40.121 17.019 1.00 88.56 85 VAL B O 1
ATOM 2355 N N . ALA B 1 86 ? 83.005 -40.783 19.142 1.00 101.03 86 ALA B N 1
ATOM 2356 C CA . ALA B 1 86 ? 84.085 -41.721 18.843 1.00 109.86 86 ALA B CA 1
ATOM 2357 C C . ALA B 1 86 ? 83.655 -42.653 17.702 1.00 106.91 86 ALA B C 1
ATOM 2358 O O . ALA B 1 86 ? 84.403 -42.891 16.761 1.00 106.66 86 ALA B O 1
ATOM 2360 N N . ILE B 1 87 ? 82.432 -43.158 17.789 1.00 109.26 87 ILE B N 1
ATOM 2361 C CA . ILE B 1 87 ? 81.891 -44.065 16.788 1.00 108.96 87 ILE B CA 1
ATOM 2362 C C . ILE B 1 87 ? 81.612 -43.367 15.454 1.00 108.51 87 ILE B C 1
ATOM 2363 O O . ILE B 1 87 ? 81.744 -43.966 14.391 1.00 109.87 87 ILE B O 1
ATOM 2368 N N . SER B 1 88 ? 81.218 -42.102 15.506 1.00 118.02 88 SER B N 1
ATOM 2369 C CA . SER B 1 88 ? 80.918 -41.355 14.287 1.00 119.52 88 SER B CA 1
ATOM 2370 C C . SER B 1 88 ? 82.193 -40.823 13.643 1.00 123.31 88 SER B C 1
ATOM 2371 O O . SER B 1 88 ? 82.194 -40.383 12.491 1.00 123.35 88 SER B O 1
ATOM 2374 N N . LEU B 1 89 ? 83.274 -40.851 14.411 1.00 114.88 89 LEU B N 1
ATOM 2375 C CA . LEU B 1 89 ? 84.555 -40.303 13.989 1.00 119.81 89 LEU B CA 1
ATOM 2376 C C . LEU B 1 89 ? 85.232 -41.232 12.986 1.00 125.48 89 LEU B C 1
ATOM 2377 O O . LEU B 1 89 ? 84.801 -41.379 11.840 1.00 121.74 89 LEU B O 1
ATOM 2382 N N . ILE B 1 90 ? 86.288 -41.884 13.460 1.00 198.99 90 ILE B N 1
ATOM 2383 C CA . ILE B 1 90 ? 87.156 -42.714 12.631 1.00 203.73 90 ILE B CA 1
ATOM 2384 C C . ILE B 1 90 ? 86.443 -43.673 11.648 1.00 200.36 90 ILE B C 1
ATOM 2385 O O . ILE B 1 90 ? 86.838 -43.743 10.483 1.00 205.56 90 ILE B O 1
ATOM 2390 N N . PRO B 1 91 ? 85.393 -44.397 12.096 1.00 140.49 91 PRO B N 1
ATOM 2391 C CA . PRO B 1 91 ? 84.882 -45.464 11.224 1.00 135.07 91 PRO B CA 1
ATOM 2392 C C . PRO B 1 91 ? 84.552 -45.047 9.789 1.00 135.77 91 PRO B C 1
ATOM 2393 O O . PRO B 1 91 ? 85.054 -45.686 8.861 1.00 139.84 91 PRO B O 1
ATOM 2397 N N . ILE B 1 92 ? 83.739 -44.011 9.609 1.00 138.21 92 ILE B N 1
ATOM 2398 C CA . ILE B 1 92 ? 83.484 -43.444 8.276 1.00 139.08 92 ILE B CA 1
ATOM 2399 C C . ILE B 1 92 ? 83.152 -44.485 7.171 1.00 141.41 92 ILE B C 1
ATOM 2400 O O . ILE B 1 92 ? 84.051 -45.138 6.643 1.00 146.35 92 ILE B O 1
ATOM 2405 N N . PRO B 1 93 ? 81.852 -44.653 6.836 1.00 138.91 93 PRO B N 1
ATOM 2406 C CA . PRO B 1 93 ? 81.400 -45.554 5.762 1.00 138.17 93 PRO B CA 1
ATOM 2407 C C . PRO B 1 93 ? 80.911 -44.830 4.500 1.00 137.92 93 PRO B C 1
ATOM 2408 O O . PRO B 1 93 ? 80.746 -43.616 4.544 1.00 134.97 93 PRO B O 1
ATOM 2412 N N . ASN B 1 94 ? 80.675 -45.553 3.403 1.00 172.04 94 ASN B N 1
ATOM 2413 C CA . ASN B 1 94 ? 79.907 -44.985 2.277 1.00 172.36 94 ASN B CA 1
ATOM 2414 C C . ASN B 1 94 ? 79.464 -45.942 1.166 1.00 169.96 94 ASN B C 1
ATOM 2415 O O . ASN B 1 94 ? 80.270 -46.720 0.654 1.00 170.61 94 ASN B O 1
ATOM 2420 N N . ASN B 1 95 ? 78.189 -45.831 0.777 1.00 144.05 95 ASN B N 1
ATOM 2421 C CA . ASN B 1 95 ? 77.536 -46.766 -0.150 1.00 143.62 95 ASN B CA 1
ATOM 2422 C C . ASN B 1 95 ? 77.952 -48.192 0.192 1.00 144.31 95 ASN B C 1
ATOM 2423 O O . ASN B 1 95 ? 77.803 -49.134 -0.600 1.00 136.93 95 ASN B O 1
ATOM 2428 N N . SER B 1 96 ? 78.468 -48.319 1.412 1.00 179.54 96 SER B N 1
ATOM 2429 C CA . SER B 1 96 ? 79.162 -49.511 1.874 1.00 182.13 96 SER B CA 1
ATOM 2430 C C . SER B 1 96 ? 78.288 -50.746 1.831 1.00 177.26 96 SER B C 1
ATOM 2431 O O . SER B 1 96 ? 77.189 -50.774 2.386 1.00 173.66 96 SER B O 1
ATOM 2434 N N . SER B 1 97 ? 78.794 -51.768 1.158 1.00 125.83 97 SER B N 1
ATOM 2435 C CA . SER B 1 97 ? 78.159 -53.061 1.193 1.00 122.01 97 SER B CA 1
ATOM 2436 C C . SER B 1 97 ? 78.188 -53.523 2.630 1.00 119.58 97 SER B C 1
ATOM 2437 O O . SER B 1 97 ? 78.766 -52.882 3.509 1.00 114.65 97 SER B O 1
ATOM 2440 N N . PHE B 1 98 ? 77.573 -54.669 2.841 1.00 203.03 98 PHE B N 1
ATOM 2441 C CA . PHE B 1 98 ? 77.250 -55.167 4.160 1.00 207.38 98 PHE B CA 1
ATOM 2442 C C . PHE B 1 98 ? 78.457 -55.193 5.116 1.00 203.87 98 PHE B C 1
ATOM 2443 O O . PHE B 1 98 ? 79.594 -55.399 4.692 1.00 205.72 98 PHE B O 1
ATOM 2451 N N . LEU B 1 99 ? 78.202 -54.947 6.400 1.00 125.76 99 LEU B N 1
ATOM 2452 C CA . LEU B 1 99 ? 76.844 -54.718 6.882 1.00 119.65 99 LEU B CA 1
ATOM 2453 C C . LEU B 1 99 ? 76.867 -54.009 8.219 1.00 113.42 99 LEU B C 1
ATOM 2454 O O . LEU B 1 99 ? 75.831 -53.627 8.768 1.00 103.60 99 LEU B O 1
ATOM 2459 N N . VAL B 1 100 ? 78.065 -53.851 8.757 1.00 127.18 100 VAL B N 1
ATOM 2460 C CA . VAL B 1 100 ? 78.197 -53.254 10.070 1.00 128.07 100 VAL B CA 1
ATOM 2461 C C . VAL B 1 100 ? 78.254 -51.730 9.980 1.00 130.15 100 VAL B C 1
ATOM 2462 O O . VAL B 1 100 ? 77.863 -51.041 10.917 1.00 128.66 100 VAL B O 1
ATOM 2466 N N . LEU B 1 101 ? 78.731 -51.210 8.849 1.00 127.09 101 LEU B N 1
ATOM 2467 C CA . LEU B 1 101 ? 78.840 -49.760 8.643 1.00 122.57 101 LEU B CA 1
ATOM 2468 C C . LEU B 1 101 ? 77.483 -49.171 8.282 1.00 118.74 101 LEU B C 1
ATOM 2469 O O . LEU B 1 101 ? 77.120 -48.046 8.695 1.00 118.85 101 LEU B O 1
ATOM 2474 N N . ARG B 1 102 ? 76.748 -49.947 7.490 1.00 114.13 102 ARG B N 1
ATOM 2475 C CA . ARG B 1 102 ? 75.360 -49.664 7.198 1.00 111.48 102 ARG B CA 1
ATOM 2476 C C . ARG B 1 102 ? 74.715 -49.148 8.471 1.00 112.37 102 ARG B C 1
ATOM 2477 O O . ARG B 1 102 ? 73.959 -48.173 8.441 1.00 114.01 102 ARG B O 1
ATOM 2485 N N . LEU B 1 103 ? 75.037 -49.796 9.591 1.00 122.08 103 LEU B N 1
ATOM 2486 C CA . LEU B 1 103 ? 74.472 -49.434 10.896 1.00 122.02 103 LEU B CA 1
ATOM 2487 C C . LEU B 1 103 ? 75.132 -48.214 11.581 1.00 120.37 103 LEU B C 1
ATOM 2488 O O . LEU B 1 103 ? 74.443 -47.411 12.216 1.00 120.97 103 LEU B O 1
ATOM 2493 N N . LEU B 1 104 ? 76.451 -48.069 11.442 1.00 96.55 104 LEU B N 1
ATOM 2494 C CA . LEU B 1 104 ? 77.152 -46.868 11.912 1.00 95.07 104 LEU B CA 1
ATOM 2495 C C . LEU B 1 104 ? 76.517 -45.575 11.406 1.00 94.66 104 LEU B C 1
ATOM 2496 O O . LEU B 1 104 ? 76.486 -44.564 12.133 1.00 94.67 104 LEU B O 1
ATOM 2501 N N . ARG B 1 105 ? 76.034 -45.597 10.161 1.00 99.22 105 ARG B N 1
ATOM 2502 C CA . ARG B 1 105 ? 75.314 -44.436 9.623 1.00 97.37 105 ARG B CA 1
ATOM 2503 C C . ARG B 1 105 ? 74.312 -43.902 10.670 1.00 98.51 105 ARG B C 1
ATOM 2504 O O . ARG B 1 105 ? 74.069 -42.678 10.771 1.00 99.42 105 ARG B O 1
ATOM 2512 N N . ILE B 1 106 ? 73.770 -44.825 11.472 1.00 93.54 106 ILE B N 1
ATOM 2513 C CA . ILE B 1 106 ? 72.791 -44.502 12.516 1.00 91.40 106 ILE B CA 1
ATOM 2514 C C . ILE B 1 106 ? 73.346 -43.670 13.692 1.00 93.02 106 ILE B C 1
ATOM 2515 O O . ILE B 1 106 ? 72.675 -42.751 14.177 1.00 93.27 106 ILE B O 1
ATOM 2520 N N . PHE B 1 107 ? 74.557 -43.980 14.153 1.00 106.19 107 PHE B N 1
ATOM 2521 C CA . PHE B 1 107 ? 75.203 -43.162 15.193 1.00 108.10 107 PHE B CA 1
ATOM 2522 C C . PHE B 1 107 ? 75.690 -41.826 14.633 1.00 109.09 107 PHE B C 1
ATOM 2523 O O . PHE B 1 107 ? 75.566 -40.756 15.282 1.00 111.67 107 PHE B O 1
ATOM 2531 N N . ARG B 1 108 ? 76.210 -41.882 13.409 1.00 113.94 108 ARG B N 1
ATOM 2532 C CA . ARG B 1 108 ? 76.514 -40.655 12.688 1.00 115.86 108 ARG B CA 1
ATOM 2533 C C . ARG B 1 108 ? 75.321 -39.697 12.755 1.00 114.94 108 ARG B C 1
ATOM 2534 O O . ARG B 1 108 ? 75.506 -38.539 13.112 1.00 118.53 108 ARG B O 1
ATOM 2542 N N . VAL B 1 109 ? 74.104 -40.160 12.438 1.00 75.84 109 VAL B N 1
ATOM 2543 C CA . VAL B 1 109 ? 72.931 -39.263 12.554 1.00 71.00 109 VAL B CA 1
ATOM 2544 C C . VAL B 1 109 ? 72.475 -38.967 13.987 1.00 71.90 109 VAL B C 1
ATOM 2545 O O . VAL B 1 109 ? 71.823 -37.952 14.240 1.00 70.82 109 VAL B O 1
ATOM 2549 N N . LEU B 1 110 ? 72.788 -39.859 14.919 1.00 83.24 110 LEU B N 1
ATOM 2550 C CA . LEU B 1 110 ? 72.476 -39.601 16.321 1.00 82.88 110 LEU B CA 1
ATOM 2551 C C . LEU B 1 110 ? 73.260 -38.403 16.871 1.00 83.27 110 LEU B C 1
ATOM 2552 O O . LEU B 1 110 ? 72.867 -37.820 17.888 1.00 78.94 110 LEU B O 1
ATOM 2557 N N . ARG B 1 111 ? 74.371 -38.044 16.218 1.00 77.32 111 ARG B N 1
ATOM 2558 C CA . ARG B 1 111 ? 75.096 -36.828 16.638 1.00 79.00 111 ARG B CA 1
ATOM 2559 C C . ARG B 1 111 ? 74.218 -35.584 16.835 1.00 80.14 111 ARG B C 1
ATOM 2560 O O . ARG B 1 111 ? 74.638 -34.653 17.504 1.00 81.29 111 ARG B O 1
ATOM 2568 N N . LEU B 1 112 ? 73.021 -35.556 16.242 1.00 98.94 112 LEU B N 1
ATOM 2569 C CA . LEU B 1 112 ? 72.164 -34.355 16.262 1.00 98.23 112 LEU B CA 1
ATOM 2570 C C . LEU B 1 112 ? 71.850 -33.900 17.681 1.00 101.74 112 LEU B C 1
ATOM 2571 O O . LEU B 1 112 ? 71.763 -32.703 17.954 1.00 104.44 112 LEU B O 1
ATOM 2576 N N . ILE B 1 113 ? 71.675 -34.875 18.570 1.00 87.53 113 ILE B N 1
ATOM 2577 C CA . ILE B 1 113 ? 71.398 -34.649 19.988 1.00 84.87 113 ILE B CA 1
ATOM 2578 C C . ILE B 1 113 ? 72.570 -33.957 20.683 1.00 86.14 113 ILE B C 1
ATOM 2579 O O . ILE B 1 113 ? 72.382 -33.110 21.559 1.00 83.71 113 ILE B O 1
ATOM 2584 N N . SER B 1 114 ? 73.782 -34.334 20.282 1.00 114.29 114 SER B N 1
ATOM 2585 C CA . SER B 1 114 ? 74.997 -33.685 20.756 1.00 117.42 114 SER B CA 1
ATOM 2586 C C . SER B 1 114 ? 75.009 -32.212 20.330 1.00 120.31 114 SER B C 1
ATOM 2587 O O . SER B 1 114 ? 75.639 -31.383 20.983 1.00 127.62 114 SER B O 1
ATOM 2590 N N . VAL B 1 115 ? 74.320 -31.894 19.234 1.00 100.96 115 VAL B N 1
ATOM 2591 C CA . VAL B 1 115 ? 74.399 -30.562 18.635 1.00 100.07 115 VAL B CA 1
ATOM 2592 C C . VAL B 1 115 ? 73.279 -29.625 19.094 1.00 101.61 115 VAL B C 1
ATOM 2593 O O . VAL B 1 115 ? 73.213 -28.481 18.646 1.00 102.93 115 VAL B O 1
ATOM 2597 N N . ILE B 1 116 ? 72.402 -30.099 19.977 1.00 113.04 116 ILE B N 1
ATOM 2598 C CA . ILE B 1 116 ? 71.232 -29.313 20.379 1.00 116.34 116 ILE B CA 1
ATOM 2599 C C . ILE B 1 116 ? 70.668 -29.713 21.745 1.00 120.44 116 ILE B C 1
ATOM 2600 O O . ILE B 1 116 ? 69.893 -30.664 21.852 1.00 122.66 116 ILE B O 1
ATOM 2605 N N . PRO B 1 117 ? 71.037 -28.961 22.790 1.00 100.24 117 PRO B N 1
ATOM 2606 C CA . PRO B 1 117 ? 70.621 -29.136 24.189 1.00 100.43 117 PRO B CA 1
ATOM 2607 C C . PRO B 1 117 ? 69.147 -29.532 24.390 1.00 98.20 117 PRO B C 1
ATOM 2608 O O . PRO B 1 117 ? 68.829 -30.494 25.131 1.00 97.69 117 PRO B O 1
ATOM 2612 N N . GLU B 1 118 ? 68.249 -28.786 23.750 1.00 109.32 118 GLU B N 1
ATOM 2613 C CA . GLU B 1 118 ? 66.823 -29.011 23.956 1.00 105.21 118 GLU B CA 1
ATOM 2614 C C . GLU B 1 118 ? 66.438 -30.409 23.486 1.00 102.73 118 GLU B C 1
ATOM 2615 O O . GLU B 1 118 ? 65.408 -30.930 23.886 1.00 104.94 118 GLU B O 1
ATOM 2621 N N . LEU B 1 119 ? 67.259 -31.021 22.635 1.00 75.72 119 LEU B N 1
ATOM 2622 C CA . LEU B 1 119 ? 67.005 -32.407 22.262 1.00 71.09 119 LEU B CA 1
ATOM 2623 C C . LEU B 1 119 ? 67.172 -33.311 23.481 1.00 75.47 119 LEU B C 1
ATOM 2624 O O . LEU B 1 119 ? 66.336 -34.177 23.758 1.00 76.61 119 LEU B O 1
ATOM 2629 N N . LYS B 1 120 ? 68.245 -33.113 24.233 1.00 74.56 120 LYS B N 1
ATOM 2630 C CA . LYS B 1 120 ? 68.439 -33.945 25.398 1.00 72.68 120 LYS B CA 1
ATOM 2631 C C . LYS B 1 120 ? 67.289 -33.689 26.355 1.00 76.07 120 LYS B C 1
ATOM 2632 O O . LYS B 1 120 ? 66.675 -34.644 26.854 1.00 78.90 120 LYS B O 1
ATOM 2638 N N . GLN B 1 121 ? 66.950 -32.416 26.571 1.00 100.04 121 GLN B N 1
ATOM 2639 C CA . GLN B 1 121 ? 65.849 -32.099 27.506 1.00 104.38 121 GLN B CA 1
ATOM 2640 C C . GLN B 1 121 ? 64.487 -32.733 27.151 1.00 101.56 121 GLN B C 1
ATOM 2641 O O . GLN B 1 121 ? 63.789 -33.302 28.013 1.00 103.75 121 GLN B O 1
ATOM 2647 N N . ILE B 1 122 ? 64.127 -32.636 25.876 1.00 86.38 122 ILE B N 1
ATOM 2648 C CA . ILE B 1 122 ? 62.949 -33.300 25.324 1.00 84.30 122 ILE B CA 1
ATOM 2649 C C . ILE B 1 122 ? 62.994 -34.816 25.548 1.00 86.34 122 ILE B C 1
ATOM 2650 O O . ILE B 1 122 ? 61.981 -35.436 25.898 1.00 87.13 122 ILE B O 1
ATOM 2655 N N . ILE B 1 123 ? 64.169 -35.415 25.344 1.00 71.32 123 ILE B N 1
ATOM 2656 C CA . ILE B 1 123 ? 64.321 -36.862 25.525 1.00 68.68 123 ILE B CA 1
ATOM 2657 C C . ILE B 1 123 ? 64.087 -37.304 26.978 1.00 69.92 123 ILE B C 1
ATOM 2658 O O . ILE B 1 123 ? 63.377 -38.287 27.240 1.00 65.64 123 ILE B O 1
ATOM 2663 N N . GLU B 1 124 ? 64.678 -36.569 27.915 1.00 82.76 124 GLU B N 1
ATOM 2664 C CA . GLU B 1 124 ? 64.417 -36.804 29.326 1.00 83.61 124 GLU B CA 1
ATOM 2665 C C . GLU B 1 124 ? 62.910 -36.685 29.626 1.00 82.66 124 GLU B C 1
ATOM 2666 O O . GLU B 1 124 ? 62.352 -37.450 30.444 1.00 85.89 124 GLU B O 1
ATOM 2672 N N . ALA B 1 125 ? 62.252 -35.750 28.934 1.00 58.73 125 ALA B N 1
ATOM 2673 C CA . ALA B 1 125 ? 60.816 -35.531 29.105 1.00 57.31 125 ALA B CA 1
ATOM 2674 C C . ALA B 1 125 ? 59.959 -36.716 28.626 1.00 55.58 125 ALA B C 1
ATOM 2675 O O . ALA B 1 125 ? 58.979 -37.138 29.266 1.00 58.43 125 ALA B O 1
ATOM 2677 N N . ILE B 1 126 ? 60.343 -37.263 27.490 1.00 64.47 126 ILE B N 1
ATOM 2678 C CA . ILE B 1 126 ? 59.715 -38.462 26.955 1.00 63.39 126 ILE B CA 1
ATOM 2679 C C . ILE B 1 126 ? 59.888 -39.699 27.861 1.00 63.70 126 ILE B C 1
ATOM 2680 O O . ILE B 1 126 ? 58.898 -40.349 28.263 1.00 63.11 126 ILE B O 1
ATOM 2685 N N . LEU B 1 127 ? 61.146 -40.017 28.181 1.00 74.71 127 LEU B N 1
ATOM 2686 C CA . LEU B 1 127 ? 61.476 -41.097 29.118 1.00 74.72 127 LEU B CA 1
ATOM 2687 C C . LEU B 1 127 ? 60.597 -40.980 30.351 1.00 77.11 127 LEU B C 1
ATOM 2688 O O . LEU B 1 127 ? 60.116 -41.982 30.873 1.00 79.61 127 LEU B O 1
ATOM 2693 N N . GLU B 1 128 ? 60.380 -39.758 30.828 1.00 97.16 128 GLU B N 1
ATOM 2694 C CA . GLU B 1 128 ? 59.380 -39.593 31.885 1.00 99.98 128 GLU B CA 1
ATOM 2695 C C . GLU B 1 128 ? 57.975 -40.065 31.470 1.00 101.57 128 GLU B C 1
ATOM 2696 O O . GLU B 1 128 ? 57.382 -40.881 32.177 1.00 103.51 128 GLU B O 1
ATOM 2702 N N . SER B 1 129 ? 57.442 -39.588 30.337 1.00 88.79 129 SER B N 1
ATOM 2703 C CA . SER B 1 129 ? 56.074 -40.022 29.942 1.00 83.52 129 SER B CA 1
ATOM 2704 C C . SER B 1 129 ? 55.877 -41.557 29.786 1.00 82.58 129 SER B C 1
ATOM 2705 O O . SER B 1 129 ? 54.728 -42.066 29.700 1.00 82.42 129 SER B O 1
ATOM 2708 N N . VAL B 1 130 ? 56.992 -42.290 29.762 1.00 82.67 130 VAL B N 1
ATOM 2709 C CA . VAL B 1 130 ? 56.948 -43.764 29.620 1.00 80.78 130 VAL B CA 1
ATOM 2710 C C . VAL B 1 130 ? 56.214 -44.609 30.689 1.00 81.33 130 VAL B C 1
ATOM 2711 O O . VAL B 1 130 ? 55.629 -45.643 30.363 1.00 77.89 130 VAL B O 1
ATOM 2715 N N . ARG B 1 131 ? 56.256 -44.210 31.954 1.00 106.66 131 ARG B N 1
ATOM 2716 C CA . ARG B 1 131 ? 55.497 -44.958 32.956 1.00 108.57 131 ARG B CA 1
ATOM 2717 C C . ARG B 1 131 ? 53.997 -45.040 32.581 1.00 106.90 131 ARG B C 1
ATOM 2718 O O . ARG B 1 131 ? 53.462 -46.138 32.301 1.00 108.32 131 ARG B O 1
ATOM 2726 N N . ARG B 1 132 ? 53.332 -43.879 32.568 1.00 83.93 132 ARG B N 1
ATOM 2727 C CA . ARG B 1 132 ? 51.931 -43.782 32.154 1.00 82.79 132 ARG B CA 1
ATOM 2728 C C . ARG B 1 132 ? 51.709 -44.533 30.852 1.00 81.91 132 ARG B C 1
ATOM 2729 O O . ARG B 1 132 ? 50.814 -45.390 30.776 1.00 82.49 132 ARG B O 1
ATOM 2737 N N . VAL B 1 133 ? 52.519 -44.231 29.831 1.00 65.93 133 VAL B N 1
ATOM 2738 C CA . VAL B 1 133 ? 52.244 -44.852 28.544 1.00 65.70 133 VAL B CA 1
ATOM 2739 C C . VAL B 1 133 ? 52.290 -46.372 28.638 1.00 66.41 133 VAL B C 1
ATOM 2740 O O . VAL B 1 133 ? 51.548 -47.088 27.952 1.00 67.10 133 VAL B O 1
ATOM 2744 N N . PHE B 1 134 ? 53.123 -46.868 29.531 1.00 75.40 134 PHE B N 1
ATOM 2745 C CA . PHE B 1 134 ? 53.244 -48.306 29.682 1.00 75.04 134 PHE B CA 1
ATOM 2746 C C . PHE B 1 134 ? 52.027 -48.941 30.383 1.00 73.02 134 PHE B C 1
ATOM 2747 O O . PHE B 1 134 ? 51.485 -49.944 29.907 1.00 72.93 134 PHE B O 1
ATOM 2755 N N . PHE B 1 135 ? 51.579 -48.367 31.495 1.00 73.15 135 PHE B N 1
ATOM 2756 C CA . PHE B 1 135 ? 50.387 -48.934 32.144 1.00 77.48 135 PHE B CA 1
ATOM 2757 C C . PHE B 1 135 ? 49.132 -48.868 31.267 1.00 76.72 135 PHE B C 1
ATOM 2758 O O . PHE B 1 135 ? 48.382 -49.851 31.151 1.00 79.44 135 PHE B O 1
ATOM 2766 N N . VAL B 1 136 ? 48.902 -47.726 30.626 1.00 74.21 136 VAL B N 1
ATOM 2767 C CA . VAL B 1 136 ? 47.792 -47.662 29.676 1.00 71.06 136 VAL B CA 1
ATOM 2768 C C . VAL B 1 136 ? 48.000 -48.681 28.544 1.00 68.50 136 VAL B C 1
ATOM 2769 O O . VAL B 1 136 ? 47.032 -49.217 28.005 1.00 67.41 136 VAL B O 1
ATOM 2773 N N . SER B 1 137 ? 49.259 -48.960 28.205 1.00 61.69 137 SER B N 1
ATOM 2774 C CA . SER B 1 137 ? 49.554 -49.989 27.205 1.00 60.87 137 SER B CA 1
ATOM 2775 C C . SER B 1 137 ? 49.153 -51.401 27.648 1.00 65.52 137 SER B C 1
ATOM 2776 O O . SER B 1 137 ? 48.705 -52.212 26.822 1.00 68.36 137 SER B O 1
ATOM 2779 N N . LEU B 1 138 ? 49.291 -51.687 28.944 1.00 72.93 138 LEU B N 1
ATOM 2780 C CA . LEU B 1 138 ? 48.737 -52.929 29.520 1.00 73.14 138 LEU B CA 1
ATOM 2781 C C . LEU B 1 138 ? 47.215 -52.997 29.405 1.00 72.43 138 LEU B C 1
ATOM 2782 O O . LEU B 1 138 ? 46.652 -54.011 28.972 1.00 73.13 138 LEU B O 1
ATOM 2787 N N . LEU B 1 139 ? 46.551 -51.914 29.801 1.00 69.47 139 LEU B N 1
ATOM 2788 C CA . LEU B 1 139 ? 45.093 -51.851 29.674 1.00 67.88 139 LEU B CA 1
ATOM 2789 C C . LEU B 1 139 ? 44.601 -52.053 28.201 1.00 79.01 139 LEU B C 1
ATOM 2790 O O . LEU B 1 139 ? 43.626 -52.790 27.931 1.00 81.42 139 LEU B O 1
ATOM 2795 N N . LEU B 1 140 ? 45.288 -51.423 27.253 1.00 61.75 140 LEU B N 1
ATOM 2796 C CA . LEU B 1 140 ? 44.985 -51.632 25.848 1.00 54.09 140 LEU B CA 1
ATOM 2797 C C . LEU B 1 140 ? 45.196 -53.078 25.480 1.00 58.87 140 LEU B C 1
ATOM 2798 O O . LEU B 1 140 ? 44.373 -53.678 24.790 1.00 62.75 140 LEU B O 1
ATOM 2803 N N . PHE B 1 141 ? 46.301 -53.659 25.925 1.00 68.64 141 PHE B N 1
ATOM 2804 C CA . PHE B 1 141 ? 46.458 -55.095 25.698 1.00 72.24 141 PHE B CA 1
ATOM 2805 C C . PHE B 1 141 ? 45.240 -55.919 26.152 1.00 69.54 141 PHE B C 1
ATOM 2806 O O . PHE B 1 141 ? 44.701 -56.718 25.392 1.00 65.62 141 PHE B O 1
ATOM 2814 N N . ILE B 1 142 ? 44.828 -55.748 27.403 1.00 63.94 142 ILE B N 1
ATOM 2815 C CA . ILE B 1 142 ? 43.641 -56.444 27.884 1.00 62.86 142 ILE B CA 1
ATOM 2816 C C . ILE B 1 142 ? 42.461 -56.290 26.905 1.00 62.35 142 ILE B C 1
ATOM 2817 O O . ILE B 1 142 ? 41.882 -57.294 26.471 1.00 59.70 142 ILE B O 1
ATOM 2822 N N . ILE B 1 143 ? 42.126 -55.044 26.545 1.00 60.34 143 ILE B N 1
ATOM 2823 C CA . ILE B 1 143 ? 40.974 -54.765 25.661 1.00 55.73 143 ILE B CA 1
ATOM 2824 C C . ILE B 1 143 ? 41.085 -55.470 24.307 1.00 57.28 143 ILE B C 1
ATOM 2825 O O . ILE B 1 143 ? 40.126 -56.100 23.819 1.00 58.67 143 ILE B O 1
ATOM 2830 N N . LEU B 1 144 ? 42.266 -55.339 23.706 1.00 63.14 144 LEU B N 1
ATOM 2831 C CA . LEU B 1 144 ? 42.583 -56.011 22.461 1.00 64.64 144 LEU B CA 1
ATOM 2832 C C . LEU B 1 144 ? 42.369 -57.524 22.588 1.00 70.83 144 LEU B C 1
ATOM 2833 O O . LEU B 1 144 ? 41.905 -58.172 21.670 1.00 71.74 144 LEU B O 1
ATOM 2838 N N . TYR B 1 145 ? 42.720 -58.078 23.735 1.00 69.45 145 TYR B N 1
ATOM 2839 C CA . TYR B 1 145 ? 42.710 -59.516 23.912 1.00 66.34 145 TYR B CA 1
ATOM 2840 C C . TYR B 1 145 ? 41.280 -60.007 24.057 1.00 68.56 145 TYR B C 1
ATOM 2841 O O . TYR B 1 145 ? 40.907 -61.076 23.555 1.00 72.20 145 TYR B O 1
ATOM 2850 N N . ILE B 1 146 ? 40.469 -59.205 24.737 1.00 73.48 146 ILE B N 1
ATOM 2851 C CA . ILE B 1 146 ? 39.053 -59.518 24.915 1.00 73.89 146 ILE B CA 1
ATOM 2852 C C . ILE B 1 146 ? 38.309 -59.486 23.582 1.00 73.63 146 ILE B C 1
ATOM 2853 O O . ILE B 1 146 ? 37.561 -60.434 23.237 1.00 74.93 146 ILE B O 1
ATOM 2858 N N . TYR B 1 147 ? 38.544 -58.417 22.820 1.00 64.37 147 TYR B N 1
ATOM 2859 C CA . TYR B 1 147 ? 37.931 -58.291 21.502 1.00 66.25 147 TYR B CA 1
ATOM 2860 C C . TYR B 1 147 ? 38.489 -59.242 20.455 1.00 70.90 147 TYR B C 1
ATOM 2861 O O . TYR B 1 147 ? 37.775 -59.706 19.573 1.00 73.11 147 TYR B O 1
ATOM 2870 N N . ALA B 1 148 ? 39.767 -59.534 20.552 1.00 59.49 148 ALA B N 1
ATOM 2871 C CA . ALA B 1 148 ? 40.395 -60.403 19.580 1.00 68.83 148 ALA B CA 1
ATOM 2872 C C . ALA B 1 148 ? 40.040 -61.857 19.859 1.00 72.95 148 ALA B C 1
ATOM 2873 O O . ALA B 1 148 ? 40.123 -62.710 18.976 1.00 76.70 148 ALA B O 1
ATOM 2875 N N . THR B 1 149 ? 39.651 -62.145 21.093 1.00 79.72 149 THR B N 1
ATOM 2876 C CA . THR B 1 149 ? 39.153 -63.468 21.391 1.00 84.89 149 THR B CA 1
ATOM 2877 C C . THR B 1 149 ? 37.681 -63.611 20.983 1.00 86.62 149 THR B C 1
ATOM 2878 O O . THR B 1 149 ? 37.353 -64.499 20.180 1.00 86.87 149 THR B O 1
ATOM 2882 N N . MET B 1 150 ? 36.802 -62.739 21.495 1.00 94.16 150 MET B N 1
ATOM 2883 C CA . MET B 1 150 ? 35.419 -62.759 21.018 1.00 90.61 150 MET B CA 1
ATOM 2884 C C . MET B 1 150 ? 35.477 -62.862 19.492 1.00 92.28 150 MET B C 1
ATOM 2885 O O . MET B 1 150 ? 34.694 -63.574 18.866 1.00 91.72 150 MET B O 1
ATOM 2890 N N . GLY B 1 151 ? 36.427 -62.143 18.898 1.00 86.05 151 GLY B N 1
ATOM 2891 C CA . GLY B 1 151 ? 36.527 -62.008 17.456 1.00 81.89 151 GLY B CA 1
ATOM 2892 C C . GLY B 1 151 ? 36.996 -63.259 16.753 1.00 86.51 151 GLY B C 1
ATOM 2893 O O . GLY B 1 151 ? 36.394 -63.696 15.776 1.00 93.08 151 GLY B O 1
ATOM 2894 N N . ALA B 1 152 ? 38.084 -63.844 17.232 1.00 77.64 152 ALA B N 1
ATOM 2895 C CA . ALA B 1 152 ? 38.598 -65.051 16.603 1.00 78.79 152 ALA B CA 1
ATOM 2896 C C . ALA B 1 152 ? 37.604 -66.196 16.777 1.00 83.79 152 ALA B C 1
ATOM 2897 O O . ALA B 1 152 ? 37.666 -67.190 16.059 1.00 84.59 152 ALA B O 1
ATOM 2899 N N . ILE B 1 153 ? 36.694 -66.052 17.737 1.00 99.83 153 ILE B N 1
ATOM 2900 C CA . ILE B 1 153 ? 35.644 -67.049 17.953 1.00 103.36 153 ILE B CA 1
ATOM 2901 C C . ILE B 1 153 ? 34.456 -66.831 17.019 1.00 105.28 153 ILE B C 1
ATOM 2902 O O . ILE B 1 153 ? 33.935 -67.776 16.426 1.00 110.79 153 ILE B O 1
ATOM 2907 N N . LEU B 1 154 ? 34.031 -65.576 16.909 1.00 97.96 154 LEU B N 1
ATOM 2908 C CA . LEU B 1 154 ? 32.855 -65.198 16.139 1.00 96.03 154 LEU B CA 1
ATOM 2909 C C . LEU B 1 154 ? 33.126 -65.178 14.637 1.00 95.33 154 LEU B C 1
ATOM 2910 O O . LEU B 1 154 ? 32.325 -65.665 13.832 1.00 95.05 154 LEU B O 1
ATOM 2915 N N . PHE B 1 155 ? 34.260 -64.599 14.269 1.00 77.52 155 PHE B N 1
ATOM 2916 C CA . PHE B 1 155 ? 34.544 -64.287 12.877 1.00 78.55 155 PHE B CA 1
ATOM 2917 C C . PHE B 1 155 ? 35.535 -65.284 12.283 1.00 80.82 155 PHE B C 1
ATOM 2918 O O . PHE B 1 155 ? 35.859 -65.232 11.088 1.00 78.56 155 PHE B O 1
ATOM 2926 N N . GLY B 1 156 ? 35.997 -66.200 13.125 1.00 87.21 156 GLY B N 1
ATOM 2927 C CA . GLY B 1 156 ? 37.104 -67.073 12.778 1.00 88.15 156 GLY B CA 1
ATOM 2928 C C . GLY B 1 156 ? 36.974 -67.913 11.521 1.00 90.13 156 GLY B C 1
ATOM 2929 O O . GLY B 1 156 ? 37.916 -67.995 10.737 1.00 88.61 156 GLY B O 1
ATOM 2930 N N . ASN B 1 157 ? 35.828 -68.563 11.337 1.00 128.89 157 ASN B N 1
ATOM 2931 C CA . ASN B 1 157 ? 35.611 -69.439 10.182 1.00 130.66 157 ASN B CA 1
ATOM 2932 C C . ASN B 1 157 ? 35.129 -68.681 8.957 1.00 128.53 157 ASN B C 1
ATOM 2933 O O . ASN B 1 157 ? 35.072 -69.235 7.851 1.00 132.47 157 ASN B O 1
ATOM 2938 N N . ASP B 1 158 ? 34.770 -67.415 9.174 1.00 102.00 158 ASP B N 1
ATOM 2939 C CA . ASP B 1 158 ? 34.239 -66.552 8.127 1.00 98.45 158 ASP B CA 1
ATOM 2940 C C . ASP B 1 158 ? 35.346 -65.796 7.373 1.00 100.61 158 ASP B C 1
ATOM 2941 O O . ASP B 1 158 ? 35.308 -65.670 6.158 1.00 102.11 158 ASP B O 1
ATOM 2946 N N . ASP B 1 159 ? 36.338 -65.305 8.096 1.00 87.28 159 ASP B N 1
ATOM 2947 C CA . ASP B 1 159 ? 37.448 -64.598 7.479 1.00 85.83 159 ASP B CA 1
ATOM 2948 C C . ASP B 1 159 ? 38.697 -64.921 8.290 1.00 87.88 159 ASP B C 1
ATOM 2949 O O . ASP B 1 159 ? 39.036 -64.203 9.231 1.00 85.78 159 ASP B O 1
ATOM 2954 N N . PRO B 1 160 ? 39.348 -66.054 7.967 1.00 103.50 160 PRO B N 1
ATOM 2955 C CA . PRO B 1 160 ? 40.601 -66.416 8.638 1.00 103.29 160 PRO B CA 1
ATOM 2956 C C . PRO B 1 160 ? 41.774 -65.572 8.143 1.00 100.70 160 PRO B C 1
ATOM 2957 O O . PRO B 1 160 ? 42.875 -65.685 8.678 1.00 99.44 160 PRO B O 1
ATOM 2961 N N . SER B 1 161 ? 41.543 -64.743 7.130 1.00 107.74 161 SER B N 1
ATOM 2962 C CA . SER B 1 161 ? 42.572 -63.812 6.685 1.00 107.11 161 SER B CA 1
ATOM 2963 C C . SER B 1 161 ? 42.946 -62.917 7.868 1.00 104.87 161 SER B C 1
ATOM 2964 O O . SER B 1 161 ? 44.105 -62.547 8.022 1.00 106.47 161 SER B O 1
ATOM 2967 N N . ARG B 1 162 ? 41.968 -62.600 8.720 1.00 87.06 162 ARG B N 1
ATOM 2968 C CA . ARG B 1 162 ? 42.148 -61.571 9.742 1.00 81.71 162 ARG B CA 1
ATOM 2969 C C . ARG B 1 162 ? 41.731 -62.013 11.149 1.00 86.19 162 ARG B C 1
ATOM 2970 O O . ARG B 1 162 ? 41.864 -61.254 12.116 1.00 86.64 162 ARG B O 1
ATOM 2978 N N . TRP B 1 163 ? 41.213 -63.230 11.267 1.00 74.39 163 TRP B N 1
ATOM 2979 C CA . TRP B 1 163 ? 40.681 -63.714 12.531 1.00 71.02 163 TRP B CA 1
ATOM 2980 C C . TRP B 1 163 ? 40.980 -65.191 12.666 1.00 75.10 163 TRP B C 1
ATOM 2981 O O . TRP B 1 163 ? 40.364 -65.899 13.472 1.00 77.47 163 TRP B O 1
ATOM 2992 N N . GLY B 1 164 ? 41.927 -65.647 11.855 1.00 82.66 164 GLY B N 1
ATOM 2993 C CA . GLY B 1 164 ? 42.285 -67.050 11.783 1.00 84.32 164 GLY B CA 1
ATOM 2994 C C . GLY B 1 164 ? 42.707 -67.599 13.127 1.00 84.59 164 GLY B C 1
ATOM 2995 O O . GLY B 1 164 ? 42.138 -68.585 13.588 1.00 86.27 164 GLY B O 1
ATOM 2996 N N . ASP B 1 165 ? 43.703 -66.964 13.747 1.00 87.84 165 ASP B N 1
ATOM 2997 C CA . ASP B 1 165 ? 44.103 -67.296 15.113 1.00 87.24 165 ASP B CA 1
ATOM 2998 C C . ASP B 1 165 ? 44.068 -66.088 16.032 1.00 85.55 165 ASP B C 1
ATOM 2999 O O . ASP B 1 165 ? 43.441 -65.082 15.709 1.00 91.41 165 ASP B O 1
ATOM 3004 N N . LEU B 1 166 ? 44.714 -66.186 17.188 1.00 80.60 166 LEU B N 1
ATOM 3005 C CA . LEU B 1 166 ? 44.679 -65.097 18.174 1.00 83.35 166 LEU B CA 1
ATOM 3006 C C . LEU B 1 166 ? 45.576 -63.940 17.694 1.00 85.19 166 LEU B C 1
ATOM 3007 O O . LEU B 1 166 ? 45.176 -62.758 17.714 1.00 79.40 166 LEU B O 1
ATOM 3012 N N . GLY B 1 167 ? 46.767 -64.307 17.217 1.00 91.92 167 GLY B N 1
ATOM 3013 C CA . GLY B 1 167 ? 47.748 -63.358 16.718 1.00 87.47 167 GLY B CA 1
ATOM 3014 C C . GLY B 1 167 ? 47.246 -62.415 15.641 1.00 90.38 167 GLY B C 1
ATOM 3015 O O . GLY B 1 167 ? 47.340 -61.186 15.795 1.00 96.65 167 GLY B O 1
ATOM 3016 N N . ILE B 1 168 ? 46.713 -62.956 14.546 1.00 83.93 168 ILE B N 1
ATOM 3017 C CA . ILE B 1 168 ? 46.207 -62.069 13.502 1.00 80.70 168 ILE B CA 1
ATOM 3018 C C . ILE B 1 168 ? 44.958 -61.323 13.933 1.00 83.09 168 ILE B C 1
ATOM 3019 O O . ILE B 1 168 ? 44.649 -60.270 13.367 1.00 83.82 168 ILE B O 1
ATOM 3024 N N . SER B 1 169 ? 44.251 -61.859 14.934 1.00 79.13 169 SER B N 1
ATOM 3025 C CA . SER B 1 169 ? 43.087 -61.175 15.489 1.00 78.17 169 SER B CA 1
ATOM 3026 C C . SER B 1 169 ? 43.524 -59.891 16.199 1.00 80.11 169 SER B C 1
ATOM 3027 O O . SER B 1 169 ? 42.862 -58.836 16.121 1.00 81.32 169 SER B O 1
ATOM 3030 N N . LEU B 1 170 ? 44.667 -59.979 16.870 1.00 76.70 170 LEU B N 1
ATOM 3031 C CA . LEU B 1 170 ? 45.221 -58.813 17.534 1.00 72.59 170 LEU B CA 1
ATOM 3032 C C . LEU B 1 170 ? 45.806 -57.831 16.540 1.00 73.01 170 LEU B C 1
ATOM 3033 O O . LEU B 1 170 ? 45.564 -56.635 16.654 1.00 75.90 170 LEU B O 1
ATOM 3038 N N . ILE B 1 171 ? 46.572 -58.311 15.565 1.00 73.30 171 ILE B N 1
ATOM 3039 C CA . ILE B 1 171 ? 47.078 -57.387 14.550 1.00 72.77 171 ILE B CA 1
ATOM 3040 C C . ILE B 1 171 ? 45.927 -56.651 13.884 1.00 71.51 171 ILE B C 1
ATOM 3041 O O . ILE B 1 171 ? 45.986 -55.441 13.643 1.00 72.91 171 ILE B O 1
ATOM 3046 N N . THR B 1 172 ? 44.872 -57.393 13.592 1.00 56.16 172 THR B N 1
ATOM 3047 C CA . THR B 1 172 ? 43.718 -56.813 12.944 1.00 55.10 172 THR B CA 1
ATOM 3048 C C . THR B 1 172 ? 43.125 -55.716 13.789 1.00 56.67 172 THR B C 1
ATOM 3049 O O . THR B 1 172 ? 42.863 -54.617 13.291 1.00 58.19 172 THR B O 1
ATOM 3053 N N . LEU B 1 173 ? 42.915 -56.003 15.072 1.00 62.79 173 LEU B N 1
ATOM 3054 C CA . LEU B 1 173 ? 42.377 -54.973 15.964 1.00 59.27 173 LEU B CA 1
ATOM 3055 C C . LEU B 1 173 ? 43.335 -53.809 16.235 1.00 58.13 173 LEU B C 1
ATOM 3056 O O . LEU B 1 173 ? 42.887 -52.735 16.572 1.00 59.39 173 LEU B O 1
ATOM 3061 N N . PHE B 1 174 ? 44.642 -54.003 16.093 1.00 59.63 174 PHE B N 1
ATOM 3062 C CA . PHE B 1 174 ? 45.546 -52.868 16.214 1.00 61.84 174 PHE B CA 1
ATOM 3063 C C . PHE B 1 174 ? 45.363 -51.995 14.977 1.00 63.01 174 PHE B C 1
ATOM 3064 O O . PHE B 1 174 ? 45.318 -50.764 15.059 1.00 62.35 174 PHE B O 1
ATOM 3072 N N . GLN B 1 175 ? 45.231 -52.641 13.827 1.00 62.33 175 GLN B N 1
ATOM 3073 C CA . GLN B 1 175 ? 44.893 -51.921 12.611 1.00 59.40 175 GLN B CA 1
ATOM 3074 C C . GLN B 1 175 ? 43.574 -51.126 12.792 1.00 59.52 175 GLN B C 1
ATOM 3075 O O . GLN B 1 175 ? 43.447 -49.999 12.328 1.00 63.01 175 GLN B O 1
ATOM 3081 N N . VAL B 1 176 ? 42.603 -51.710 13.484 1.00 41.92 176 VAL B N 1
ATOM 3082 C CA . VAL B 1 176 ? 41.319 -51.056 13.746 1.00 41.39 176 VAL B CA 1
ATOM 3083 C C . VAL B 1 176 ? 41.410 -49.916 14.801 1.00 50.20 176 VAL B C 1
ATOM 3084 O O . VAL B 1 176 ? 40.639 -48.948 14.771 1.00 42.54 176 VAL B O 1
ATOM 3088 N N . LEU B 1 177 ? 42.369 -50.045 15.717 1.00 63.53 177 LEU B N 1
ATOM 3089 C CA . LEU B 1 177 ? 42.553 -49.121 16.835 1.00 58.91 177 LEU B CA 1
ATOM 3090 C C . LEU B 1 177 ? 43.035 -47.789 16.325 1.00 59.10 177 LEU B C 1
ATOM 3091 O O . LEU B 1 177 ? 42.649 -46.740 16.830 1.00 62.07 177 LEU B O 1
ATOM 3096 N N . THR B 1 178 ? 43.902 -47.855 15.322 1.00 59.03 178 THR B N 1
ATOM 3097 C CA . THR B 1 178 ? 44.447 -46.675 14.665 1.00 58.01 178 THR B CA 1
ATOM 3098 C C . THR B 1 178 ? 43.534 -46.165 13.561 1.00 57.05 178 THR B C 1
ATOM 3099 O O . THR B 1 178 ? 43.900 -45.235 12.844 1.00 60.11 178 THR B O 1
ATOM 3103 N N . LEU B 1 179 ? 42.371 -46.796 13.410 1.00 57.25 179 LEU B N 1
ATOM 3104 C CA . LEU B 1 179 ? 41.352 -46.387 12.432 1.00 58.15 179 LEU B CA 1
ATOM 3105 C C . LEU B 1 179 ? 41.779 -46.527 10.939 1.00 59.30 179 LEU B C 1
ATOM 3106 O O . LEU B 1 179 ? 41.191 -45.919 10.033 1.00 60.94 179 LEU B O 1
ATOM 3111 N N . SER B 1 180 ? 42.799 -47.333 10.684 1.00 47.28 180 SER B N 1
ATOM 3112 C CA . SER B 1 180 ? 43.329 -47.428 9.338 1.00 48.87 180 SER B CA 1
ATOM 3113 C C . SER B 1 180 ? 42.491 -48.341 8.432 1.00 55.55 180 SER B C 1
ATOM 3114 O O . SER B 1 180 ? 42.552 -49.567 8.549 1.00 56.99 180 SER B O 1
ATOM 3117 N N . SER B 1 181 ? 41.722 -47.736 7.524 1.00 72.88 181 SER B N 1
ATOM 3118 C CA . SER B 1 181 ? 40.917 -48.474 6.533 1.00 74.41 181 SER B CA 1
ATOM 3119 C C . SER B 1 181 ? 40.084 -49.549 7.209 1.00 73.61 181 SER B C 1
ATOM 3120 O O . SER B 1 181 ? 39.913 -50.633 6.662 1.00 74.43 181 SER B O 1
ATOM 3123 N N . TRP B 1 182 ? 39.574 -49.241 8.402 1.00 59.59 182 TRP B N 1
ATOM 3124 C CA . TRP B 1 182 ? 38.920 -50.248 9.249 1.00 60.24 182 TRP B CA 1
ATOM 3125 C C . TRP B 1 182 ? 37.548 -50.658 8.715 1.00 61.85 182 TRP B C 1
ATOM 3126 O O . TRP B 1 182 ? 36.974 -51.683 9.127 1.00 56.09 182 TRP B O 1
ATOM 3137 N N . GLU B 1 183 ? 37.034 -49.851 7.789 1.00 73.07 183 GLU B N 1
ATOM 3138 C CA . GLU B 1 183 ? 35.774 -50.166 7.144 1.00 71.36 183 GLU B CA 1
ATOM 3139 C C . GLU B 1 183 ? 35.931 -51.470 6.366 1.00 73.70 183 GLU B C 1
ATOM 3140 O O . GLU B 1 183 ? 34.964 -52.192 6.192 1.00 75.11 183 GLU B O 1
ATOM 3146 N N . THR B 1 184 ? 37.151 -51.783 5.923 1.00 60.39 184 THR B N 1
ATOM 3147 C CA . THR B 1 184 ? 37.414 -53.031 5.187 1.00 62.18 184 THR B CA 1
ATOM 3148 C C . THR B 1 184 ? 37.530 -54.242 6.105 1.00 64.81 184 THR B C 1
ATOM 3149 O O . THR B 1 184 ? 37.486 -55.386 5.648 1.00 66.17 184 THR B O 1
ATOM 3153 N N . VAL B 1 185 ? 37.704 -53.999 7.397 1.00 75.93 185 VAL B N 1
ATOM 3154 C CA . VAL B 1 185 ? 37.808 -55.110 8.325 1.00 73.36 185 VAL B CA 1
ATOM 3155 C C . VAL B 1 185 ? 36.406 -55.490 8.743 1.00 72.22 185 VAL B C 1
ATOM 3156 O O . VAL B 1 185 ? 36.033 -56.659 8.702 1.00 76.78 185 VAL B O 1
ATOM 3160 N N . MET B 1 186 ? 35.616 -54.486 9.102 1.00 81.14 186 MET B N 1
ATOM 3161 C CA . MET B 1 186 ? 34.248 -54.713 9.576 1.00 88.11 186 MET B CA 1
ATOM 3162 C C . MET B 1 186 ? 33.194 -55.008 8.510 1.00 87.76 186 MET B C 1
ATOM 3163 O O . MET B 1 186 ? 32.398 -55.938 8.646 1.00 88.84 186 MET B O 1
ATOM 3168 N N . LEU B 1 187 ? 33.180 -54.178 7.477 1.00 63.16 187 LEU B N 1
ATOM 3169 C CA . LEU B 1 187 ? 32.076 -54.108 6.525 1.00 60.52 187 LEU B CA 1
ATOM 3170 C C . LEU B 1 187 ? 31.657 -55.441 5.920 1.00 61.29 187 LEU B C 1
ATOM 3171 O O . LEU B 1 187 ? 30.478 -55.619 5.618 1.00 64.94 187 LEU B O 1
ATOM 3176 N N . PRO B 1 188 ? 32.615 -56.367 5.709 1.00 67.01 188 PRO B N 1
ATOM 3177 C CA . PRO B 1 188 ? 32.302 -57.758 5.361 1.00 71.66 188 PRO B CA 1
ATOM 3178 C C . PRO B 1 188 ? 31.553 -58.524 6.456 1.00 78.97 188 PRO B C 1
ATOM 3179 O O . PRO B 1 188 ? 30.735 -59.376 6.115 1.00 88.97 188 PRO B O 1
ATOM 3183 N N . MET B 1 189 ? 31.818 -58.235 7.731 1.00 86.12 189 MET B N 1
ATOM 3184 C CA . MET B 1 189 ? 31.133 -58.912 8.841 1.00 84.33 189 MET B CA 1
ATOM 3185 C C . MET B 1 189 ? 29.699 -58.432 8.967 1.00 85.04 189 MET B C 1
ATOM 3186 O O . MET B 1 189 ? 28.821 -59.146 9.462 1.00 88.73 189 MET B O 1
ATOM 3191 N N . GLN B 1 190 ? 29.472 -57.212 8.507 1.00 80.91 190 GLN B N 1
ATOM 3192 C CA . GLN B 1 190 ? 28.147 -56.636 8.554 1.00 82.87 190 GLN B CA 1
ATOM 3193 C C . GLN B 1 190 ? 27.182 -57.362 7.612 1.00 88.35 190 GLN B C 1
ATOM 3194 O O . GLN B 1 190 ? 25.991 -57.491 7.917 1.00 89.94 190 GLN B O 1
ATOM 3200 N N . GLU B 1 191 ? 27.692 -57.837 6.471 1.00 117.61 191 GLU B N 1
ATOM 3201 C CA . GLU B 1 191 ? 26.858 -58.586 5.519 1.00 120.26 191 GLU B CA 1
ATOM 3202 C C . GLU B 1 191 ? 26.723 -60.052 5.914 1.00 123.24 191 GLU B C 1
ATOM 3203 O O . GLU B 1 191 ? 26.451 -60.913 5.082 1.00 127.88 191 GLU B O 1
ATOM 3209 N N . ILE B 1 192 ? 26.918 -60.312 7.204 1.00 100.31 192 ILE B N 1
ATOM 3210 C CA . ILE B 1 192 ? 26.612 -61.600 7.807 1.00 99.30 192 ILE B CA 1
ATOM 3211 C C . ILE B 1 192 ? 25.977 -61.344 9.153 1.00 103.54 192 ILE B C 1
ATOM 3212 O O . ILE B 1 192 ? 24.753 -61.282 9.284 1.00 109.59 192 ILE B O 1
ATOM 3217 N N . TYR B 1 193 ? 26.825 -61.187 10.159 1.00 92.54 193 TYR B N 1
ATOM 3218 C CA . TYR B 1 193 ? 26.347 -60.849 11.480 1.00 90.52 193 TYR B CA 1
ATOM 3219 C C . TYR B 1 193 ? 25.970 -59.366 11.473 1.00 91.54 193 TYR B C 1
ATOM 3220 O O . TYR B 1 193 ? 26.808 -58.520 11.195 1.00 92.92 193 TYR B O 1
ATOM 3229 N N . TRP B 1 194 ? 24.691 -59.074 11.719 1.00 92.90 194 TRP B N 1
ATOM 3230 C CA . TRP B 1 194 ? 24.154 -57.706 11.766 1.00 91.40 194 TRP B CA 1
ATOM 3231 C C . TRP B 1 194 ? 24.642 -56.946 12.998 1.00 89.46 194 TRP B C 1
ATOM 3232 O O . TRP B 1 194 ? 24.540 -55.719 13.073 1.00 88.53 194 TRP B O 1
ATOM 3243 N N . TRP B 1 195 ? 25.133 -57.685 13.984 1.00 92.14 195 TRP B N 1
ATOM 3244 C CA . TRP B 1 195 ? 25.632 -57.079 15.204 1.00 93.28 195 TRP B CA 1
ATOM 3245 C C . TRP B 1 195 ? 27.069 -56.600 15.043 1.00 93.70 195 TRP B C 1
ATOM 3246 O O . TRP B 1 195 ? 27.618 -55.927 15.924 1.00 93.14 195 TRP B O 1
ATOM 3257 N N . SER B 1 196 ? 27.667 -56.958 13.908 1.00 88.98 196 SER B N 1
ATOM 3258 C CA . SER B 1 196 ? 29.052 -56.630 13.596 1.00 85.39 196 SER B CA 1
ATOM 3259 C C . SER B 1 196 ? 29.395 -55.197 14.014 1.00 86.07 196 SER B C 1
ATOM 3260 O O . SER B 1 196 ? 30.465 -54.922 14.618 1.00 87.62 196 SER B O 1
ATOM 3263 N N . TRP B 1 197 ? 28.471 -54.283 13.723 1.00 84.84 197 TRP B N 1
ATOM 3264 C CA . TRP B 1 197 ? 28.677 -52.889 14.089 1.00 82.83 197 TRP B CA 1
ATOM 3265 C C . TRP B 1 197 ? 28.859 -52.697 15.607 1.00 84.34 197 TRP B C 1
ATOM 3266 O O . TRP B 1 197 ? 29.817 -52.066 16.040 1.00 84.72 197 TRP B O 1
ATOM 3277 N N . VAL B 1 198 ? 27.978 -53.275 16.415 1.00 75.40 198 VAL B N 1
ATOM 3278 C CA . VAL B 1 198 ? 28.099 -53.123 17.856 1.00 74.65 198 VAL B CA 1
ATOM 3279 C C . VAL B 1 198 ? 29.509 -53.499 18.322 1.00 74.71 198 VAL B C 1
ATOM 3280 O O . VAL B 1 198 ? 30.128 -52.788 19.111 1.00 75.43 198 VAL B O 1
ATOM 3284 N N . TYR B 1 199 ? 30.016 -54.615 17.817 1.00 70.50 199 TYR B N 1
ATOM 3285 C CA . TYR B 1 199 ? 31.336 -55.108 18.194 1.00 67.65 199 TYR B CA 1
ATOM 3286 C C . TYR B 1 199 ? 32.440 -54.095 17.854 1.00 65.46 199 TYR B C 1
ATOM 3287 O O . TYR B 1 199 ? 33.262 -53.714 18.708 1.00 66.08 199 TYR B O 1
ATOM 3296 N N . PHE B 1 200 ? 32.437 -53.631 16.609 1.00 60.72 200 PHE B N 1
ATOM 3297 C CA . PHE B 1 200 ? 33.519 -52.756 16.162 1.00 56.84 200 PHE B CA 1
ATOM 3298 C C . PHE B 1 200 ? 33.472 -51.370 16.734 1.00 59.35 200 PHE B C 1
ATOM 3299 O O . PHE B 1 200 ? 34.475 -50.900 17.268 1.00 63.71 200 PHE B O 1
ATOM 3307 N N . PHE B 1 201 ? 32.318 -50.718 16.610 1.00 70.16 201 PHE B N 1
ATOM 3308 C CA . PHE B 1 201 ? 32.056 -49.441 17.286 1.00 72.16 201 PHE B CA 1
ATOM 3309 C C . PHE B 1 201 ? 32.365 -49.468 18.808 1.00 76.25 201 PHE B C 1
ATOM 3310 O O . PHE B 1 201 ? 33.026 -48.566 19.328 1.00 73.20 201 PHE B O 1
ATOM 3318 N N . SER B 1 202 ? 31.880 -50.473 19.536 1.00 73.49 202 SER B N 1
ATOM 3319 C CA . SER B 1 202 ? 32.184 -50.515 20.966 1.00 74.40 202 SER B CA 1
ATOM 3320 C C . SER B 1 202 ? 33.695 -50.579 21.188 1.00 72.45 202 SER B C 1
ATOM 3321 O O . SER B 1 202 ? 34.248 -49.813 21.985 1.00 72.07 202 SER B O 1
ATOM 3324 N N . PHE B 1 203 ? 34.377 -51.460 20.463 1.00 57.65 203 PHE B N 1
ATOM 3325 C CA . PHE B 1 203 ? 35.818 -51.513 20.636 1.00 56.94 203 PHE B CA 1
ATOM 3326 C C . PHE B 1 203 ? 36.537 -50.196 20.279 1.00 57.53 203 PHE B C 1
ATOM 3327 O O . PHE B 1 203 ? 37.550 -49.816 20.896 1.00 61.68 203 PHE B O 1
ATOM 3335 N N . ILE B 1 204 ? 36.023 -49.482 19.290 1.00 53.12 204 ILE B N 1
ATOM 3336 C CA . ILE B 1 204 ? 36.677 -48.230 18.912 1.00 53.69 204 ILE B CA 1
ATOM 3337 C C . ILE B 1 204 ? 36.438 -47.153 19.957 1.00 55.89 204 ILE B C 1
ATOM 3338 O O . ILE B 1 204 ? 37.360 -46.432 20.337 1.00 53.98 204 ILE B O 1
ATOM 3343 N N . ILE B 1 205 ? 35.201 -47.057 20.432 1.00 53.52 205 ILE B N 1
ATOM 3344 C CA . ILE B 1 205 ? 34.851 -46.054 21.429 1.00 49.92 205 ILE B CA 1
ATOM 3345 C C . ILE B 1 205 ? 35.655 -46.280 22.690 1.00 50.32 205 ILE B C 1
ATOM 3346 O O . ILE B 1 205 ? 36.163 -45.331 23.259 1.00 51.02 205 ILE B O 1
ATOM 3351 N N . ILE B 1 206 ? 35.767 -47.540 23.119 1.00 64.78 206 ILE B N 1
ATOM 3352 C CA . ILE B 1 206 ? 36.482 -47.882 24.348 1.00 65.83 206 ILE B CA 1
ATOM 3353 C C . ILE B 1 206 ? 37.975 -47.568 24.224 1.00 71.11 206 ILE B C 1
ATOM 3354 O O . ILE B 1 206 ? 38.557 -46.868 25.068 1.00 76.75 206 ILE B O 1
ATOM 3359 N N . CYS B 1 207 ? 38.602 -48.047 23.160 1.00 68.72 207 CYS B N 1
ATOM 3360 C CA . CYS B 1 207 ? 39.993 -47.695 22.963 1.00 63.50 207 CYS B CA 1
ATOM 3361 C C . CYS B 1 207 ? 40.208 -46.183 22.901 1.00 67.15 207 CYS B C 1
ATOM 3362 O O . CYS B 1 207 ? 41.136 -45.643 23.506 1.00 75.97 207 CYS B O 1
ATOM 3365 N N . SER B 1 208 ? 39.308 -45.492 22.211 1.00 63.81 208 SER B N 1
ATOM 3366 C CA . SER B 1 208 ? 39.353 -44.034 22.148 1.00 66.03 208 SER B CA 1
ATOM 3367 C C . SER B 1 208 ? 39.359 -43.408 23.545 1.00 67.34 208 SER B C 1
ATOM 3368 O O . SER B 1 208 ? 40.219 -42.586 23.860 1.00 67.85 208 SER B O 1
ATOM 3371 N N . ILE B 1 209 ? 38.397 -43.803 24.375 1.00 76.85 209 ILE B N 1
ATOM 3372 C CA . ILE B 1 209 ? 38.273 -43.268 25.742 1.00 79.93 209 ILE B CA 1
ATOM 3373 C C . ILE B 1 209 ? 39.526 -43.505 26.559 1.00 79.98 209 ILE B C 1
ATOM 3374 O O . ILE B 1 209 ? 39.952 -42.632 27.327 1.00 81.83 209 ILE B O 1
ATOM 3379 N N . THR B 1 210 ? 40.111 -44.691 26.412 1.00 58.85 210 THR B N 1
ATOM 3380 C CA . THR B 1 210 ? 41.307 -44.960 27.189 1.00 60.11 210 THR B CA 1
ATOM 3381 C C . THR B 1 210 ? 42.501 -44.149 26.707 1.00 60.39 210 THR B C 1
ATOM 3382 O O . THR B 1 210 ? 43.130 -43.456 27.505 1.00 66.82 210 THR B O 1
ATOM 3386 N N . ILE B 1 211 ? 42.794 -44.183 25.411 1.00 58.96 211 ILE B N 1
ATOM 3387 C CA . ILE B 1 211 ? 43.873 -43.329 24.884 1.00 60.69 211 ILE B CA 1
ATOM 3388 C C . ILE B 1 211 ? 43.693 -41.861 25.319 1.00 60.18 211 ILE B C 1
ATOM 3389 O O . ILE B 1 211 ? 44.665 -41.167 25.669 1.00 60.64 211 ILE B O 1
ATOM 3394 N N . LEU B 1 212 ? 42.437 -41.411 25.318 1.00 57.04 212 LEU B N 1
ATOM 3395 C CA . LEU B 1 212 ? 42.111 -40.051 25.706 1.00 56.15 212 LEU B CA 1
ATOM 3396 C C . LEU B 1 212 ? 42.499 -39.809 27.141 1.00 54.89 212 LEU B C 1
ATOM 3397 O O . LEU B 1 212 ? 43.198 -38.843 27.470 1.00 62.48 212 LEU B O 1
ATOM 3402 N N . ASN B 1 213 ? 42.042 -40.687 28.011 1.00 77.87 213 ASN B N 1
ATOM 3403 C CA . ASN B 1 213 ? 42.363 -40.505 29.408 1.00 86.04 213 ASN B CA 1
ATOM 3404 C C . ASN B 1 213 ? 43.871 -40.544 29.652 1.00 88.77 213 ASN B C 1
ATOM 3405 O O . ASN B 1 213 ? 44.364 -39.964 30.617 1.00 92.19 213 ASN B O 1
ATOM 3410 N N . LEU B 1 214 ? 44.598 -41.222 28.770 1.00 65.70 214 LEU B N 1
ATOM 3411 C CA . LEU B 1 214 ? 46.053 -41.295 28.871 1.00 60.18 214 LEU B CA 1
ATOM 3412 C C . LEU B 1 214 ? 46.625 -39.920 28.615 1.00 60.17 214 LEU B C 1
ATOM 3413 O O . LEU B 1 214 ? 47.500 -39.429 29.352 1.00 63.31 214 LEU B O 1
ATOM 3418 N N . VAL B 1 215 ? 46.145 -39.304 27.539 1.00 61.31 215 VAL B N 1
ATOM 3419 C CA . VAL B 1 215 ? 46.671 -38.004 27.141 1.00 61.38 215 VAL B CA 1
ATOM 3420 C C . VAL B 1 215 ? 46.433 -37.001 28.259 1.00 63.00 215 VAL B C 1
ATOM 3421 O O . VAL B 1 215 ? 47.353 -36.332 28.720 1.00 62.16 215 VAL B O 1
ATOM 3425 N N . ILE B 1 216 ? 45.187 -36.922 28.704 1.00 63.99 216 ILE B N 1
ATOM 3426 C CA . ILE B 1 216 ? 44.851 -36.105 29.862 1.00 63.76 216 ILE B CA 1
ATOM 3427 C C . ILE B 1 216 ? 45.755 -36.385 31.079 1.00 64.04 216 ILE B C 1
ATOM 3428 O O . ILE B 1 216 ? 46.247 -35.457 31.724 1.00 62.37 216 ILE B O 1
ATOM 3433 N N . ALA B 1 217 ? 45.944 -37.664 31.403 1.00 63.70 217 ALA B N 1
ATOM 3434 C CA . ALA B 1 217 ? 46.824 -38.071 32.503 1.00 63.21 217 ALA B CA 1
ATOM 3435 C C . ALA B 1 217 ? 48.143 -37.329 32.406 1.00 66.28 217 ALA B C 1
ATOM 3436 O O . ALA B 1 217 ? 48.468 -36.516 33.281 1.00 65.74 217 ALA B O 1
ATOM 3438 N N . ILE B 1 218 ? 48.893 -37.614 31.335 1.00 66.03 218 ILE B N 1
ATOM 3439 C CA . ILE B 1 218 ? 50.201 -36.988 31.103 1.00 64.50 218 ILE B CA 1
ATOM 3440 C C . ILE B 1 218 ? 50.188 -35.443 31.109 1.00 68.25 218 ILE B C 1
ATOM 3441 O O . ILE B 1 218 ? 51.080 -34.792 31.682 1.00 68.60 218 ILE B O 1
ATOM 3446 N N . LEU B 1 219 ? 49.172 -34.866 30.472 1.00 71.52 219 LEU B N 1
ATOM 3447 C CA . LEU B 1 219 ? 48.975 -33.416 30.455 1.00 69.95 219 LEU B CA 1
ATOM 3448 C C . LEU B 1 219 ? 48.951 -32.850 31.876 1.00 73.39 219 LEU B C 1
ATOM 3449 O O . LEU B 1 219 ? 49.728 -31.956 32.194 1.00 75.99 219 LEU B O 1
ATOM 3454 N N . VAL B 1 220 ? 48.067 -33.372 32.728 1.00 78.78 220 VAL B N 1
ATOM 3455 C CA . VAL B 1 220 ? 48.022 -32.954 34.135 1.00 77.82 220 VAL B CA 1
ATOM 3456 C C . VAL B 1 220 ? 49.289 -33.282 34.914 1.00 76.77 220 VAL B C 1
ATOM 3457 O O . VAL B 1 220 ? 49.613 -32.603 35.873 1.00 77.70 220 VAL B O 1
ATOM 3461 N N . ASP B 1 221 ? 50.004 -34.331 34.537 1.00 82.84 221 ASP B N 1
ATOM 3462 C CA . ASP B 1 221 ? 51.241 -34.615 35.258 1.00 84.91 221 ASP B CA 1
ATOM 3463 C C . ASP B 1 221 ? 52.257 -33.490 35.010 1.00 86.70 221 ASP B C 1
ATOM 3464 O O . ASP B 1 221 ? 52.883 -32.990 35.960 1.00 87.29 221 ASP B O 1
ATOM 3469 N N . VAL B 1 222 ? 52.392 -33.081 33.744 1.00 90.05 222 VAL B N 1
ATOM 3470 C CA . VAL B 1 222 ? 53.278 -31.967 33.388 1.00 92.06 222 VAL B CA 1
ATOM 3471 C C . VAL B 1 222 ? 52.810 -30.644 33.974 1.00 94.63 222 VAL B C 1
ATOM 3472 O O . VAL B 1 222 ? 53.611 -29.853 34.474 1.00 100.57 222 VAL B O 1
ATOM 3476 N N . VAL B 1 223 ? 51.506 -30.403 33.869 1.00 68.88 223 VAL B N 1
ATOM 3477 C CA . VAL B 1 223 ? 50.851 -29.213 34.423 1.00 72.16 223 VAL B CA 1
ATOM 3478 C C . VAL B 1 223 ? 51.020 -29.047 35.947 1.00 73.37 223 VAL B C 1
ATOM 3479 O O . VAL B 1 223 ? 51.277 -27.947 36.433 1.00 76.62 223 VAL B O 1
ATOM 3483 N N . ILE B 1 224 ? 50.869 -30.127 36.704 1.00 57.03 224 ILE B N 1
ATOM 3484 C CA . ILE B 1 224 ? 51.231 -30.093 38.117 1.00 58.20 224 ILE B CA 1
ATOM 3485 C C . ILE B 1 224 ? 52.725 -29.792 38.245 1.00 59.48 224 ILE B C 1
ATOM 3486 O O . ILE B 1 224 ? 53.128 -28.977 39.071 1.00 61.57 224 ILE B O 1
ATOM 3491 N N . GLN B 1 225 ? 53.541 -30.420 37.404 1.00 83.10 225 GLN B N 1
ATOM 3492 C CA . GLN B 1 225 ? 54.984 -30.233 37.484 1.00 84.21 225 GLN B CA 1
ATOM 3493 C C . GLN B 1 225 ? 55.460 -28.809 37.153 1.00 88.31 225 GLN B C 1
ATOM 3494 O O . GLN B 1 225 ? 56.659 -28.554 37.147 1.00 90.01 225 GLN B O 1
ATOM 3500 N N . LYS B 1 226 ? 54.530 -27.877 36.922 1.00 95.10 226 LYS B N 1
ATOM 3501 C CA . LYS B 1 226 ? 54.889 -26.456 36.686 1.00 95.71 226 LYS B CA 1
ATOM 3502 C C . LYS B 1 226 ? 53.887 -25.385 37.224 1.00 93.86 226 LYS B C 1
ATOM 3503 O O . LYS B 1 226 ? 53.867 -25.069 38.434 1.00 90.30 226 LYS B O 1
ATOM 3509 N N . LYS B 1 227 ? 53.073 -24.858 36.301 1.00 94.45 227 LYS B N 1
ATOM 3510 C CA . LYS B 1 227 ? 52.108 -23.766 36.521 1.00 94.52 227 LYS B CA 1
ATOM 3511 C C . LYS B 1 227 ? 50.780 -24.076 37.227 1.00 98.23 227 LYS B C 1
ATOM 3512 O O . LYS B 1 227 ? 50.583 -25.158 37.797 1.00 101.40 227 LYS B O 1
ATOM 3518 N N . LEU B 1 228 ? 49.859 -23.114 37.101 1.00 91.61 228 LEU B N 1
ATOM 3519 C CA . LEU B 1 228 ? 48.642 -22.975 37.922 1.00 91.35 228 LEU B CA 1
ATOM 3520 C C . LEU B 1 228 ? 49.007 -22.349 39.280 1.00 90.98 228 LEU B C 1
ATOM 3521 O O . LEU B 1 228 ? 48.643 -21.193 39.561 1.00 86.88 228 LEU B O 1
ATOM 3526 N N . GLU B 1 229 ? 49.767 -23.098 40.085 1.00 94.21 229 GLU B N 1
ATOM 3527 C CA . GLU B 1 229 ? 50.380 -22.597 41.317 1.00 93.21 229 GLU B CA 1
ATOM 3528 C C . GLU B 1 229 ? 51.391 -21.470 41.039 1.00 98.88 229 GLU B C 1
ATOM 3529 O O . GLU B 1 229 ? 51.110 -20.510 40.301 1.00 98.39 229 GLU B O 1
ATOM 3531 N N . LYS C 1 9 ? 37.798 0.904 11.180 1.00 180.21 9 LYS C N 1
ATOM 3532 C CA . LYS C 1 9 ? 38.188 -0.234 10.344 1.00 176.41 9 LYS C CA 1
ATOM 3533 C C . LYS C 1 9 ? 37.508 -1.548 10.734 1.00 172.97 9 LYS C C 1
ATOM 3534 O O . LYS C 1 9 ? 37.026 -2.281 9.872 1.00 168.66 9 LYS C O 1
ATOM 3540 N N . ASP C 1 10 ? 37.476 -1.841 12.033 1.00 207.75 10 ASP C N 1
ATOM 3541 C CA . ASP C 1 10 ? 37.021 -3.145 12.521 1.00 205.52 10 ASP C CA 1
ATOM 3542 C C . ASP C 1 10 ? 35.567 -3.479 12.207 1.00 205.80 10 ASP C C 1
ATOM 3543 O O . ASP C 1 10 ? 35.173 -3.514 11.041 1.00 208.57 10 ASP C O 1
ATOM 3548 N N . ASN C 1 11 ? 34.779 -3.735 13.252 1.00 156.18 11 ASN C N 1
ATOM 3549 C CA . ASN C 1 11 ? 33.388 -4.164 13.096 1.00 155.47 11 ASN C CA 1
ATOM 3550 C C . ASN C 1 11 ? 33.302 -5.587 12.517 1.00 153.72 11 ASN C C 1
ATOM 3551 O O . ASN C 1 11 ? 33.852 -5.860 11.449 1.00 155.50 11 ASN C O 1
ATOM 3556 N N . ARG C 1 12 ? 32.606 -6.482 13.216 1.00 166.04 12 ARG C N 1
ATOM 3557 C CA . ARG C 1 12 ? 32.588 -7.916 12.878 1.00 161.35 12 ARG C CA 1
ATOM 3558 C C . ARG C 1 12 ? 31.853 -8.294 11.584 1.00 159.10 12 ARG C C 1
ATOM 3559 O O . ARG C 1 12 ? 32.361 -9.066 10.767 1.00 159.87 12 ARG C O 1
ATOM 3567 N N . ILE C 1 13 ? 30.649 -7.764 11.424 1.00 123.24 13 ILE C N 1
ATOM 3568 C CA . ILE C 1 13 ? 29.827 -7.999 10.243 1.00 123.17 13 ILE C CA 1
ATOM 3569 C C . ILE C 1 13 ? 30.598 -7.728 8.964 1.00 123.78 13 ILE C C 1
ATOM 3570 O O . ILE C 1 13 ? 31.028 -8.641 8.244 1.00 125.36 13 ILE C O 1
ATOM 3575 N N . PHE C 1 14 ? 30.714 -6.436 8.689 1.00 105.60 14 PHE C N 1
ATOM 3576 C CA . PHE C 1 14 ? 31.559 -5.896 7.650 1.00 104.21 14 PHE C CA 1
ATOM 3577 C C . PHE C 1 14 ? 32.705 -6.840 7.320 1.00 103.70 14 PHE C C 1
ATOM 3578 O O . PHE C 1 14 ? 32.789 -7.358 6.218 1.00 101.92 14 PHE C O 1
ATOM 3586 N N . GLN C 1 15 ? 33.575 -7.081 8.288 1.00 131.85 15 GLN C N 1
ATOM 3587 C CA . GLN C 1 15 ? 34.682 -7.994 8.073 1.00 132.41 15 GLN C CA 1
ATOM 3588 C C . GLN C 1 15 ? 34.237 -9.392 7.634 1.00 129.23 15 GLN C C 1
ATOM 3589 O O . GLN C 1 15 ? 34.956 -10.056 6.901 1.00 130.04 15 GLN C O 1
ATOM 3595 N N . PHE C 1 16 ? 33.066 -9.852 8.067 1.00 119.66 16 PHE C N 1
ATOM 3596 C CA . PHE C 1 16 ? 32.607 -11.158 7.602 1.00 119.29 16 PHE C CA 1
ATOM 3597 C C . PHE C 1 16 ? 32.130 -11.164 6.149 1.00 120.72 16 PHE C C 1
ATOM 3598 O O . PHE C 1 16 ? 32.415 -12.097 5.403 1.00 122.04 16 PHE C O 1
ATOM 3606 N N . THR C 1 17 ? 31.381 -10.149 5.750 1.00 117.98 17 THR C N 1
ATOM 3607 C CA . THR C 1 17 ? 30.979 -10.058 4.352 1.00 120.49 17 THR C CA 1
ATOM 3608 C C . THR C 1 17 ? 32.156 -9.646 3.460 1.00 120.55 17 THR C C 1
ATOM 3609 O O . THR C 1 17 ? 32.100 -9.762 2.233 1.00 122.68 17 THR C O 1
ATOM 3613 N N . VAL C 1 18 ? 33.224 -9.175 4.095 1.00 94.55 18 VAL C N 1
ATOM 3614 C CA . VAL C 1 18 ? 34.473 -8.868 3.409 1.00 90.10 18 VAL C CA 1
ATOM 3615 C C . VAL C 1 18 ? 35.307 -10.141 3.181 1.00 88.62 18 VAL C C 1
ATOM 3616 O O . VAL C 1 18 ? 35.886 -10.336 2.115 1.00 86.25 18 VAL C O 1
ATOM 3620 N N . VAL C 1 19 ? 35.370 -11.002 4.191 1.00 94.75 19 VAL C N 1
ATOM 3621 C CA . VAL C 1 19 ? 35.911 -12.349 4.034 1.00 90.68 19 VAL C CA 1
ATOM 3622 C C . VAL C 1 19 ? 35.117 -13.039 2.933 1.00 88.81 19 VAL C C 1
ATOM 3623 O O . VAL C 1 19 ? 35.673 -13.672 2.028 1.00 87.40 19 VAL C O 1
ATOM 3627 N N . SER C 1 20 ? 33.804 -12.889 3.005 1.00 92.21 20 SER C N 1
ATOM 3628 C CA . SER C 1 20 ? 32.941 -13.405 1.970 1.00 95.26 20 SER C CA 1
ATOM 3629 C C . SER C 1 20 ? 33.366 -12.907 0.578 1.00 95.69 20 SER C C 1
ATOM 3630 O O . SER C 1 20 ? 33.643 -13.721 -0.298 1.00 95.89 20 SER C O 1
ATOM 3633 N N . ILE C 1 21 ? 33.443 -11.595 0.360 1.00 76.84 21 ILE C N 1
ATOM 3634 C CA . ILE C 1 21 ? 33.869 -11.117 -0.963 1.00 77.05 21 ILE C CA 1
ATOM 3635 C C . ILE C 1 21 ? 35.251 -11.614 -1.401 1.00 75.33 21 ILE C C 1
ATOM 3636 O O . ILE C 1 21 ? 35.402 -12.158 -2.488 1.00 78.09 21 ILE C O 1
ATOM 3641 N N . ILE C 1 22 ? 36.261 -11.394 -0.570 1.00 76.28 22 ILE C N 1
ATOM 3642 C CA . ILE C 1 22 ? 37.622 -11.807 -0.904 1.00 78.56 22 ILE C CA 1
ATOM 3643 C C . ILE C 1 22 ? 37.634 -13.243 -1.379 1.00 79.23 22 ILE C C 1
ATOM 3644 O O . ILE C 1 22 ? 38.182 -13.567 -2.441 1.00 80.85 22 ILE C O 1
ATOM 3649 N N . ILE C 1 23 ? 37.029 -14.101 -0.566 1.00 83.84 23 ILE C N 1
ATOM 3650 C CA . ILE C 1 23 ? 36.967 -15.525 -0.846 1.00 80.43 23 ILE C CA 1
ATOM 3651 C C . ILE C 1 23 ? 36.246 -15.819 -2.168 1.00 81.26 23 ILE C C 1
ATOM 3652 O O . ILE C 1 23 ? 36.788 -16.475 -3.057 1.00 84.87 23 ILE C O 1
ATOM 3657 N N . LEU C 1 24 ? 35.035 -15.312 -2.310 1.00 73.62 24 LEU C N 1
ATOM 3658 C CA . LEU C 1 24 ? 34.272 -15.583 -3.508 1.00 77.77 24 LEU C CA 1
ATOM 3659 C C . LEU C 1 24 ? 35.006 -15.120 -4.765 1.00 78.90 24 LEU C C 1
ATOM 3660 O O . LEU C 1 24 ? 34.832 -15.693 -5.833 1.00 80.09 24 LEU C O 1
ATOM 3665 N N . ASN C 1 25 ? 35.816 -14.078 -4.647 1.00 84.92 25 ASN C N 1
ATOM 3666 C CA . ASN C 1 25 ? 36.585 -13.605 -5.792 1.00 85.37 25 ASN C CA 1
ATOM 3667 C C . ASN C 1 25 ? 37.887 -14.413 -5.949 1.00 83.70 25 ASN C C 1
ATOM 3668 O O . ASN C 1 25 ? 38.576 -14.366 -6.981 1.00 81.38 25 ASN C O 1
ATOM 3673 N N . ALA C 1 26 ? 38.224 -15.166 -4.913 1.00 86.41 26 ALA C N 1
ATOM 3674 C CA . ALA C 1 26 ? 39.388 -16.032 -4.996 1.00 85.91 26 ALA C CA 1
ATOM 3675 C C . ALA C 1 26 ? 39.004 -17.395 -5.571 1.00 88.30 26 ALA C C 1
ATOM 3676 O O . ALA C 1 26 ? 39.850 -18.159 -6.032 1.00 91.05 26 ALA C O 1
ATOM 3678 N N . VAL C 1 27 ? 37.718 -17.698 -5.559 1.00 67.58 27 VAL C N 1
ATOM 3679 C CA . VAL C 1 27 ? 37.296 -19.042 -5.891 1.00 60.57 27 VAL C CA 1
ATOM 3680 C C . VAL C 1 27 ? 36.455 -19.133 -7.163 1.00 64.41 27 VAL C C 1
ATOM 3681 O O . VAL C 1 27 ? 36.274 -20.223 -7.703 1.00 68.01 27 VAL C O 1
ATOM 3685 N N . LEU C 1 28 ? 35.960 -17.988 -7.643 1.00 88.09 28 LEU C N 1
ATOM 3686 C CA . LEU C 1 28 ? 35.307 -17.856 -8.965 1.00 88.83 28 LEU C CA 1
ATOM 3687 C C . LEU C 1 28 ? 36.173 -18.436 -10.071 1.00 94.56 28 LEU C C 1
ATOM 3688 O O . LEU C 1 28 ? 35.797 -19.394 -10.741 1.00 101.07 28 LEU C O 1
ATOM 3693 N N . ILE C 1 29 ? 37.338 -17.824 -10.251 1.00 113.84 29 ILE C N 1
ATOM 3694 C CA . ILE C 1 29 ? 38.295 -18.175 -11.282 1.00 115.68 29 ILE C CA 1
ATOM 3695 C C . ILE C 1 29 ? 38.244 -19.662 -11.572 1.00 120.70 29 ILE C C 1
ATOM 3696 O O . ILE C 1 29 ? 38.454 -20.482 -10.675 1.00 124.69 29 ILE C O 1
ATOM 3701 N N . GLY C 1 30 ? 37.910 -20.028 -12.807 1.00 104.85 30 GLY C N 1
ATOM 3702 C CA . GLY C 1 30 ? 37.492 -19.111 -13.841 1.00 101.30 30 GLY C CA 1
ATOM 3703 C C . GLY C 1 30 ? 36.771 -19.989 -14.838 1.00 108.97 30 GLY C C 1
ATOM 3704 O O . GLY C 1 30 ? 35.936 -19.519 -15.608 1.00 114.46 30 GLY C O 1
ATOM 3705 N N . ALA C 1 31 ? 37.102 -21.281 -14.807 1.00 124.55 31 ALA C N 1
ATOM 3706 C CA . ALA C 1 31 ? 36.485 -22.295 -15.665 1.00 128.67 31 ALA C CA 1
ATOM 3707 C C . ALA C 1 31 ? 35.027 -22.538 -15.266 1.00 131.54 31 ALA C C 1
ATOM 3708 O O . ALA C 1 31 ? 34.179 -22.856 -16.109 1.00 129.59 31 ALA C O 1
ATOM 3710 N N . THR C 1 32 ? 34.753 -22.392 -13.968 1.00 136.60 32 THR C N 1
ATOM 3711 C CA . THR C 1 32 ? 33.393 -22.460 -13.429 1.00 138.84 32 THR C CA 1
ATOM 3712 C C . THR C 1 32 ? 32.664 -21.111 -13.592 1.00 139.97 32 THR C C 1
ATOM 3713 O O . THR C 1 32 ? 32.031 -20.621 -12.653 1.00 136.30 32 THR C O 1
ATOM 3717 N N . THR C 1 33 ? 32.764 -20.516 -14.785 1.00 163.33 33 THR C N 1
ATOM 3718 C CA . THR C 1 33 ? 32.083 -19.247 -15.083 1.00 164.75 33 THR C CA 1
ATOM 3719 C C . THR C 1 33 ? 31.510 -19.206 -16.511 1.00 165.06 33 THR C C 1
ATOM 3720 O O . THR C 1 33 ? 30.986 -18.178 -16.948 1.00 164.51 33 THR C O 1
ATOM 3724 N N . TYR C 1 34 ? 31.595 -20.328 -17.224 1.00 207.29 34 TYR C N 1
ATOM 3725 C CA . TYR C 1 34 ? 31.181 -20.403 -18.626 1.00 210.20 34 TYR C CA 1
ATOM 3726 C C . TYR C 1 34 ? 29.790 -19.789 -18.833 1.00 211.23 34 TYR C C 1
ATOM 3727 O O . TYR C 1 34 ? 29.348 -19.591 -19.968 1.00 211.64 34 TYR C O 1
ATOM 3736 N N . GLU C 1 35 ? 29.111 -19.499 -17.723 1.00 184.79 35 GLU C N 1
ATOM 3737 C CA . GLU C 1 35 ? 27.845 -18.763 -17.720 1.00 184.11 35 GLU C CA 1
ATOM 3738 C C . GLU C 1 35 ? 27.442 -18.433 -16.283 1.00 183.41 35 GLU C C 1
ATOM 3739 O O . GLU C 1 35 ? 27.501 -19.296 -15.401 1.00 181.71 35 GLU C O 1
ATOM 3745 N N . LEU C 1 36 ? 27.063 -17.173 -16.060 1.00 175.77 36 LEU C N 1
ATOM 3746 C CA . LEU C 1 36 ? 26.457 -16.715 -14.803 1.00 173.26 36 LEU C CA 1
ATOM 3747 C C . LEU C 1 36 ? 26.252 -15.198 -14.757 1.00 174.94 36 LEU C C 1
ATOM 3748 O O . LEU C 1 36 ? 26.937 -14.451 -15.454 1.00 176.34 36 LEU C O 1
ATOM 3753 N N . ASP C 1 37 ? 25.313 -14.767 -13.914 1.00 155.22 37 ASP C N 1
ATOM 3754 C CA . ASP C 1 37 ? 24.840 -13.380 -13.843 1.00 154.27 37 ASP C CA 1
ATOM 3755 C C . ASP C 1 37 ? 25.977 -12.356 -13.821 1.00 151.44 37 ASP C C 1
ATOM 3756 O O . ASP C 1 37 ? 26.407 -11.934 -12.752 1.00 151.22 37 ASP C O 1
ATOM 3761 N N . PRO C 1 38 ? 26.443 -11.925 -15.006 1.00 142.16 38 PRO C N 1
ATOM 3762 C CA . PRO C 1 38 ? 27.687 -11.148 -15.100 1.00 141.73 38 PRO C CA 1
ATOM 3763 C C . PRO C 1 38 ? 27.690 -9.795 -14.377 1.00 145.27 38 PRO C C 1
ATOM 3764 O O . PRO C 1 38 ? 28.778 -9.271 -14.119 1.00 144.86 38 PRO C O 1
ATOM 3768 N N . LEU C 1 39 ? 26.522 -9.243 -14.049 1.00 148.02 39 LEU C N 1
ATOM 3769 C CA . LEU C 1 39 ? 26.482 -8.025 -13.235 1.00 147.27 39 LEU C CA 1
ATOM 3770 C C . LEU C 1 39 ? 26.871 -8.374 -11.794 1.00 145.55 39 LEU C C 1
ATOM 3771 O O . LEU C 1 39 ? 27.458 -7.558 -11.069 1.00 146.67 39 LEU C O 1
ATOM 3776 N N . PHE C 1 40 ? 26.561 -9.609 -11.408 1.00 143.87 40 PHE C N 1
ATOM 3777 C CA . PHE C 1 40 ? 26.993 -10.167 -10.134 1.00 141.84 40 PHE C CA 1
ATOM 3778 C C . PHE C 1 40 ? 28.518 -10.183 -10.085 1.00 140.83 40 PHE C C 1
ATOM 3779 O O . PHE C 1 40 ? 29.124 -9.728 -9.110 1.00 143.98 40 PHE C O 1
ATOM 3787 N N . LEU C 1 41 ? 29.139 -10.695 -11.142 1.00 114.11 41 LEU C N 1
ATOM 3788 C CA . LEU C 1 41 ? 30.597 -10.708 -11.222 1.00 111.14 41 LEU C CA 1
ATOM 3789 C C . LEU C 1 41 ? 31.191 -9.307 -11.210 1.00 114.14 41 LEU C C 1
ATOM 3790 O O . LEU C 1 41 ? 32.077 -9.027 -10.391 1.00 114.32 41 LEU C O 1
ATOM 3795 N N . GLU C 1 42 ? 30.713 -8.433 -12.108 1.00 115.44 42 GLU C N 1
ATOM 3796 C CA . GLU C 1 42 ? 31.139 -7.036 -12.085 1.00 114.98 42 GLU C CA 1
ATOM 3797 C C . GLU C 1 42 ? 31.188 -6.620 -10.611 1.00 113.75 42 GLU C C 1
ATOM 3798 O O . GLU C 1 42 ? 32.239 -6.213 -10.113 1.00 113.09 42 GLU C O 1
ATOM 3804 N N . THR C 1 43 ? 30.073 -6.779 -9.895 1.00 105.44 43 THR C N 1
ATOM 3805 C CA . THR C 1 43 ? 30.008 -6.266 -8.527 1.00 107.92 43 THR C CA 1
ATOM 3806 C C . THR C 1 43 ? 31.005 -6.923 -7.553 1.00 105.44 43 THR C C 1
ATOM 3807 O O . THR C 1 43 ? 31.665 -6.223 -6.782 1.00 103.05 43 THR C O 1
ATOM 3811 N N . ILE C 1 44 ? 31.136 -8.248 -7.602 1.00 113.57 44 ILE C N 1
ATOM 3812 C CA . ILE C 1 44 ? 32.132 -8.929 -6.778 1.00 111.31 44 ILE C CA 1
ATOM 3813 C C . ILE C 1 44 ? 33.560 -8.431 -7.021 1.00 112.53 44 ILE C C 1
ATOM 3814 O O . ILE C 1 44 ? 34.349 -8.328 -6.084 1.00 115.16 44 ILE C O 1
ATOM 3819 N N . HIS C 1 45 ? 33.899 -8.134 -8.273 1.00 95.81 45 HIS C N 1
ATOM 3820 C CA . HIS C 1 45 ? 35.246 -7.676 -8.593 1.00 93.16 45 HIS C CA 1
ATOM 3821 C C . HIS C 1 45 ? 35.431 -6.245 -8.176 1.00 98.40 45 HIS C C 1
ATOM 3822 O O . HIS C 1 45 ? 36.474 -5.880 -7.632 1.00 98.86 45 HIS C O 1
ATOM 3829 N N . LEU C 1 46 ? 34.420 -5.432 -8.465 1.00 109.67 46 LEU C N 1
ATOM 3830 C CA . LEU C 1 46 ? 34.419 -4.036 -8.072 1.00 114.46 46 LEU C CA 1
ATOM 3831 C C . LEU C 1 46 ? 34.729 -4.040 -6.604 1.00 114.07 46 LEU C C 1
ATOM 3832 O O . LEU C 1 46 ? 35.773 -3.555 -6.184 1.00 115.74 46 LEU C O 1
ATOM 3837 N N . LEU C 1 47 ? 33.822 -4.630 -5.831 1.00 103.25 47 LEU C N 1
ATOM 3838 C CA . LEU C 1 47 ? 33.959 -4.708 -4.379 1.00 102.98 47 LEU C CA 1
ATOM 3839 C C . LEU C 1 47 ? 35.347 -5.197 -3.969 1.00 101.16 47 LEU C C 1
ATOM 3840 O O . LEU C 1 47 ? 36.050 -4.514 -3.227 1.00 103.70 47 LEU C O 1
ATOM 3845 N N . ASP C 1 48 ? 35.743 -6.359 -4.475 1.00 108.19 48 ASP C N 1
ATOM 3846 C CA . ASP C 1 48 ? 37.095 -6.878 -4.276 1.00 108.52 48 ASP C CA 1
ATOM 3847 C C . ASP C 1 48 ? 38.135 -5.746 -4.343 1.00 110.03 48 ASP C C 1
ATOM 3848 O O . ASP C 1 48 ? 39.031 -5.608 -3.469 1.00 109.67 48 ASP C O 1
ATOM 3853 N N . TYR C 1 49 ? 38.001 -4.926 -5.383 1.00 102.54 49 TYR C N 1
ATOM 3854 C CA . TYR C 1 49 ? 38.889 -3.794 -5.579 1.00 105.09 49 TYR C CA 1
ATOM 3855 C C . TYR C 1 49 ? 38.720 -2.772 -4.454 1.00 109.22 49 TYR C C 1
ATOM 3856 O O . TYR C 1 49 ? 39.697 -2.378 -3.799 1.00 111.55 49 TYR C O 1
ATOM 3865 N N . GLY C 1 50 ? 37.477 -2.368 -4.211 1.00 118.59 50 GLY C N 1
ATOM 3866 C CA . GLY C 1 50 ? 37.176 -1.443 -3.135 1.00 122.25 50 GLY C CA 1
ATOM 3867 C C . GLY C 1 50 ? 37.872 -1.834 -1.843 1.00 120.24 50 GLY C C 1
ATOM 3868 O O . GLY C 1 50 ? 38.251 -0.985 -1.031 1.00 125.20 50 GLY C O 1
ATOM 3869 N N . ILE C 1 51 ? 38.044 -3.134 -1.657 1.00 91.46 51 ILE C N 1
ATOM 3870 C CA . ILE C 1 51 ? 38.759 -3.642 -0.506 1.00 88.93 51 ILE C CA 1
ATOM 3871 C C . ILE C 1 51 ? 40.295 -3.434 -0.619 1.00 91.47 51 ILE C C 1
ATOM 3872 O O . ILE C 1 51 ? 40.939 -2.870 0.321 1.00 95.64 51 ILE C O 1
ATOM 3877 N N . THR C 1 52 ? 40.889 -3.861 -1.740 1.00 100.15 52 THR C N 1
ATOM 3878 C CA . THR C 1 52 ? 42.348 -3.716 -1.843 1.00 101.97 52 THR C CA 1
ATOM 3879 C C . THR C 1 52 ? 42.652 -2.249 -1.521 1.00 111.76 52 THR C C 1
ATOM 3880 O O . THR C 1 52 ? 43.684 -1.908 -0.912 1.00 116.76 52 THR C O 1
ATOM 3884 N N . ILE C 1 53 ? 41.707 -1.394 -1.902 1.00 109.16 53 ILE C N 1
ATOM 3885 C CA . ILE C 1 53 ? 41.718 0.021 -1.545 1.00 113.31 53 ILE C CA 1
ATOM 3886 C C . ILE C 1 53 ? 41.631 0.274 -0.019 1.00 114.71 53 ILE C C 1
ATOM 3887 O O . ILE C 1 53 ? 42.557 0.853 0.592 1.00 114.46 53 ILE C O 1
ATOM 3892 N N . PHE C 1 54 ? 40.525 -0.167 0.587 1.00 128.48 54 PHE C N 1
ATOM 3893 C CA . PHE C 1 54 ? 40.345 -0.061 2.036 1.00 127.43 54 PHE C CA 1
ATOM 3894 C C . PHE C 1 54 ? 41.688 -0.162 2.750 1.00 129.09 54 PHE C C 1
ATOM 3895 O O . PHE C 1 54 ? 42.092 0.809 3.383 1.00 133.93 54 PHE C O 1
ATOM 3903 N N . PHE C 1 55 ? 42.426 -1.271 2.634 1.00 144.90 55 PHE C N 1
ATOM 3904 C CA . PHE C 1 55 ? 43.664 -1.291 3.457 1.00 143.79 55 PHE C CA 1
ATOM 3905 C C . PHE C 1 55 ? 44.868 -0.612 2.794 1.00 142.69 55 PHE C C 1
ATOM 3906 O O . PHE C 1 55 ? 45.813 -0.160 3.480 1.00 140.50 55 PHE C O 1
ATOM 3914 N N . VAL C 1 56 ? 44.817 -0.501 1.469 1.00 116.25 56 VAL C N 1
ATOM 3915 C CA . VAL C 1 56 ? 45.853 0.249 0.779 1.00 120.71 56 VAL C CA 1
ATOM 3916 C C . VAL C 1 56 ? 45.979 1.630 1.431 1.00 126.82 56 VAL C C 1
ATOM 3917 O O . VAL C 1 56 ? 47.059 2.222 1.443 1.00 128.74 56 VAL C O 1
ATOM 3921 N N . ILE C 1 57 ? 44.874 2.130 1.987 1.00 129.82 57 ILE C N 1
ATOM 3922 C CA . ILE C 1 57 ? 44.903 3.390 2.744 1.00 132.83 57 ILE C CA 1
ATOM 3923 C C . ILE C 1 57 ? 45.376 3.250 4.189 1.00 130.43 57 ILE C C 1
ATOM 3924 O O . ILE C 1 57 ? 46.476 3.676 4.533 1.00 131.78 57 ILE C O 1
ATOM 3929 N N . GLU C 1 58 ? 44.510 2.685 5.029 1.00 134.44 58 GLU C N 1
ATOM 3930 C CA . GLU C 1 58 ? 44.807 2.481 6.436 1.00 131.73 58 GLU C CA 1
ATOM 3931 C C . GLU C 1 58 ? 46.308 2.309 6.594 1.00 131.36 58 GLU C C 1
ATOM 3932 O O . GLU C 1 58 ? 46.900 2.798 7.563 1.00 133.35 58 GLU C O 1
ATOM 3938 N N . ILE C 1 59 ? 46.926 1.639 5.621 1.00 105.87 59 ILE C N 1
ATOM 3939 C CA . ILE C 1 59 ? 48.381 1.550 5.584 1.00 106.39 59 ILE C CA 1
ATOM 3940 C C . ILE C 1 59 ? 49.068 2.930 5.700 1.00 113.87 59 ILE C C 1
ATOM 3941 O O . ILE C 1 59 ? 49.973 3.125 6.521 1.00 112.89 59 ILE C O 1
ATOM 3946 N N . LEU C 1 60 ? 48.613 3.882 4.886 1.00 120.30 60 LEU C N 1
ATOM 3947 C CA . LEU C 1 60 ? 49.154 5.246 4.860 1.00 122.52 60 LEU C CA 1
ATOM 3948 C C . LEU C 1 60 ? 49.734 5.731 6.183 1.00 126.17 60 LEU C C 1
ATOM 3949 O O . LEU C 1 60 ? 50.785 6.385 6.230 1.00 128.60 60 LEU C O 1
ATOM 3954 N N . ILE C 1 61 ? 49.041 5.387 7.259 1.00 113.97 61 ILE C N 1
ATOM 3955 C CA . ILE C 1 61 ? 49.270 6.015 8.541 1.00 111.77 61 ILE C CA 1
ATOM 3956 C C . ILE C 1 61 ? 49.144 4.990 9.643 1.00 103.78 61 ILE C C 1
ATOM 3957 O O . ILE C 1 61 ? 50.090 4.259 9.903 1.00 101.89 61 ILE C O 1
ATOM 3962 N N . GLY C 1 76 ? 57.202 -4.603 10.727 1.00 92.74 76 GLY C N 1
ATOM 3963 C CA . GLY C 1 76 ? 57.245 -6.052 10.543 1.00 94.71 76 GLY C CA 1
ATOM 3964 C C . GLY C 1 76 ? 56.021 -6.651 9.847 1.00 96.82 76 GLY C C 1
ATOM 3965 O O . GLY C 1 76 ? 56.146 -7.400 8.872 1.00 94.10 76 GLY C O 1
ATOM 3966 N N . TRP C 1 77 ? 54.829 -6.336 10.352 1.00 116.15 77 TRP C N 1
ATOM 3967 C CA . TRP C 1 77 ? 53.594 -6.776 9.715 1.00 110.60 77 TRP C CA 1
ATOM 3968 C C . TRP C 1 77 ? 53.061 -5.697 8.784 1.00 113.00 77 TRP C C 1
ATOM 3969 O O . TRP C 1 77 ? 52.087 -5.903 8.059 1.00 112.92 77 TRP C O 1
ATOM 3980 N N . ASN C 1 78 ? 53.715 -4.541 8.795 1.00 119.05 78 ASN C N 1
ATOM 3981 C CA . ASN C 1 78 ? 53.410 -3.500 7.816 1.00 124.68 78 ASN C CA 1
ATOM 3982 C C . ASN C 1 78 ? 54.158 -3.713 6.497 1.00 126.12 78 ASN C C 1
ATOM 3983 O O . ASN C 1 78 ? 53.665 -3.352 5.418 1.00 128.96 78 ASN C O 1
ATOM 3988 N N . ILE C 1 79 ? 55.344 -4.309 6.592 1.00 103.35 79 ILE C N 1
ATOM 3989 C CA . ILE C 1 79 ? 56.055 -4.796 5.416 1.00 100.05 79 ILE C CA 1
ATOM 3990 C C . ILE C 1 79 ? 55.180 -5.768 4.635 1.00 96.56 79 ILE C C 1
ATOM 3991 O O . ILE C 1 79 ? 54.960 -5.605 3.425 1.00 96.87 79 ILE C O 1
ATOM 3996 N N . PHE C 1 80 ? 54.685 -6.779 5.344 1.00 94.58 80 PHE C N 1
ATOM 3997 C CA . PHE C 1 80 ? 53.759 -7.752 4.776 1.00 93.99 80 PHE C CA 1
ATOM 3998 C C . PHE C 1 80 ? 52.479 -7.067 4.268 1.00 95.46 80 PHE C C 1
ATOM 3999 O O . PHE C 1 80 ? 52.122 -7.184 3.081 1.00 96.59 80 PHE C O 1
ATOM 4007 N N . ASP C 1 81 ? 51.799 -6.342 5.154 1.00 99.04 81 ASP C N 1
ATOM 4008 C CA . ASP C 1 81 ? 50.598 -5.618 4.754 1.00 103.89 81 ASP C CA 1
ATOM 4009 C C . ASP C 1 81 ? 50.728 -4.894 3.413 1.00 105.84 81 ASP C C 1
ATOM 4010 O O . ASP C 1 81 ? 49.837 -4.986 2.562 1.00 108.11 81 ASP C O 1
ATOM 4015 N N . THR C 1 82 ? 51.822 -4.160 3.220 1.00 102.26 82 THR C N 1
ATOM 4016 C CA . THR C 1 82 ? 51.935 -3.384 1.986 1.00 107.19 82 THR C CA 1
ATOM 4017 C C . THR C 1 82 ? 52.482 -4.173 0.775 1.00 108.15 82 THR C C 1
ATOM 4018 O O . THR C 1 82 ? 52.074 -3.903 -0.353 1.00 110.75 82 THR C O 1
ATOM 4022 N N . VAL C 1 83 ? 53.379 -5.140 0.985 1.00 89.16 83 VAL C N 1
ATOM 4023 C CA . VAL C 1 83 ? 53.790 -6.000 -0.132 1.00 86.64 83 VAL C CA 1
ATOM 4024 C C . VAL C 1 83 ? 52.540 -6.661 -0.721 1.00 86.88 83 VAL C C 1
ATOM 4025 O O . VAL C 1 83 ? 52.282 -6.581 -1.942 1.00 85.16 83 VAL C O 1
ATOM 4029 N N . ILE C 1 84 ? 51.754 -7.279 0.167 1.00 90.62 84 ILE C N 1
ATOM 4030 C CA . ILE C 1 84 ? 50.457 -7.844 -0.206 1.00 88.69 84 ILE C CA 1
ATOM 4031 C C . ILE C 1 84 ? 49.596 -6.790 -0.918 1.00 90.85 84 ILE C C 1
ATOM 4032 O O . ILE C 1 84 ? 49.479 -6.819 -2.137 1.00 92.72 84 ILE C O 1
ATOM 4037 N N . VAL C 1 85 ? 49.039 -5.836 -0.174 1.00 84.28 85 VAL C N 1
ATOM 4038 C CA . VAL C 1 85 ? 48.114 -4.854 -0.754 1.00 84.77 85 VAL C CA 1
ATOM 4039 C C . VAL C 1 85 ? 48.594 -4.316 -2.119 1.00 86.54 85 VAL C C 1
ATOM 4040 O O . VAL C 1 85 ? 47.783 -4.057 -3.028 1.00 86.36 85 VAL C O 1
ATOM 4044 N N . ALA C 1 86 ? 49.915 -4.188 -2.261 1.00 102.83 86 ALA C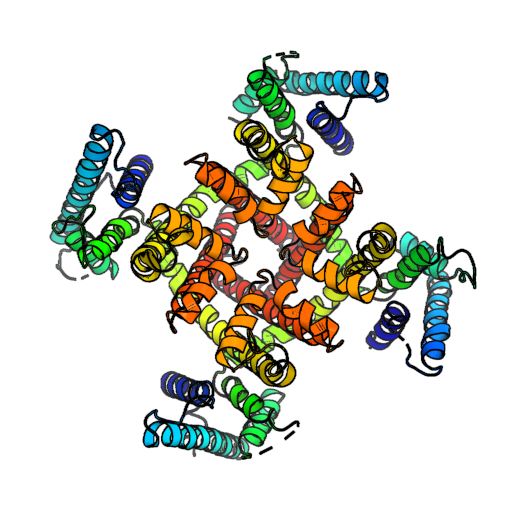 N 1
ATOM 4045 C CA . ALA C 1 86 ? 50.543 -3.696 -3.487 1.00 104.55 86 ALA C CA 1
ATOM 4046 C C . ALA C 1 86 ? 50.368 -4.675 -4.631 1.00 104.52 86 ALA C C 1
ATOM 4047 O O . ALA C 1 86 ? 49.921 -4.293 -5.713 1.00 107.36 86 ALA C O 1
ATOM 4049 N N . ILE C 1 87 ? 50.734 -5.933 -4.410 1.00 91.14 87 ILE C N 1
ATOM 4050 C CA . ILE C 1 87 ? 50.483 -6.933 -5.441 1.00 90.35 87 ILE C CA 1
ATOM 4051 C C . ILE C 1 87 ? 48.978 -7.144 -5.709 1.00 88.21 87 ILE C C 1
ATOM 4052 O O . ILE C 1 87 ? 48.577 -7.326 -6.852 1.00 88.78 87 ILE C O 1
ATOM 4057 N N . SER C 1 88 ? 48.145 -7.105 -4.670 1.00 78.62 88 SER C N 1
ATOM 4058 C CA . SER C 1 88 ? 46.696 -7.209 -4.848 1.00 79.44 88 SER C CA 1
ATOM 4059 C C . SER C 1 88 ? 46.146 -6.042 -5.638 1.00 84.22 88 SER C C 1
ATOM 4060 O O . SER C 1 88 ? 45.013 -6.094 -6.121 1.00 83.02 88 SER C O 1
ATOM 4063 N N . LEU C 1 89 ? 46.935 -4.973 -5.719 1.00 100.95 89 LEU C N 1
ATOM 4064 C CA . LEU C 1 89 ? 46.554 -3.783 -6.486 1.00 109.44 89 LEU C CA 1
ATOM 4065 C C . LEU C 1 89 ? 46.527 -3.992 -8.008 1.00 110.62 89 LEU C C 1
ATOM 4066 O O . LEU C 1 89 ? 45.652 -3.470 -8.712 1.00 109.87 89 LEU C O 1
ATOM 4071 N N . ILE C 1 90 ? 47.498 -4.746 -8.506 1.00 103.15 90 ILE C N 1
ATOM 4072 C CA . ILE C 1 90 ? 47.576 -5.069 -9.922 1.00 101.62 90 ILE C CA 1
ATOM 4073 C C . ILE C 1 90 ? 46.332 -5.833 -10.393 1.00 104.53 90 ILE C C 1
ATOM 4074 O O . ILE C 1 90 ? 45.995 -6.881 -9.836 1.00 105.73 90 ILE C O 1
ATOM 4079 N N . PRO C 1 91 ? 45.663 -5.326 -11.440 1.00 115.65 91 PRO C N 1
ATOM 4080 C CA . PRO C 1 91 ? 44.378 -5.862 -11.920 1.00 114.20 91 PRO C CA 1
ATOM 4081 C C . PRO C 1 91 ? 44.384 -7.375 -12.163 1.00 108.55 91 PRO C C 1
ATOM 4082 O O . PRO C 1 91 ? 44.692 -7.857 -13.256 1.00 106.23 91 PRO C O 1
ATOM 4086 N N . SER C 1 97 ? 49.663 -13.381 -18.220 1.00 124.74 97 SER C N 1
ATOM 4087 C CA . SER C 1 97 ? 50.627 -14.447 -17.953 1.00 125.71 97 SER C CA 1
ATOM 4088 C C . SER C 1 97 ? 49.988 -15.553 -17.132 1.00 121.83 97 SER C C 1
ATOM 4089 O O . SER C 1 97 ? 49.026 -15.323 -16.399 1.00 121.60 97 SER C O 1
ATOM 4092 N N . PHE C 1 98 ? 50.540 -16.752 -17.253 1.00 109.31 98 PHE C N 1
ATOM 4093 C CA . PHE C 1 98 ? 49.953 -17.938 -16.645 1.00 106.66 98 PHE C CA 1
ATOM 4094 C C . PHE C 1 98 ? 50.282 -18.081 -15.156 1.00 109.62 98 PHE C C 1
ATOM 4095 O O . PHE C 1 98 ? 49.411 -18.437 -14.361 1.00 110.48 98 PHE C O 1
ATOM 4103 N N . LEU C 1 99 ? 51.535 -17.812 -14.783 1.00 100.10 99 LEU C N 1
ATOM 4104 C CA . LEU C 1 99 ? 51.972 -17.930 -13.390 1.00 93.36 99 LEU C CA 1
ATOM 4105 C C . LEU C 1 99 ? 51.746 -16.647 -12.627 1.00 96.53 99 LEU C C 1
ATOM 4106 O O . LEU C 1 99 ? 51.279 -16.670 -11.495 1.00 97.66 99 LEU C O 1
ATOM 4111 N N . VAL C 1 100 ? 52.104 -15.528 -13.244 1.00 118.50 100 VAL C N 1
ATOM 4112 C CA . VAL C 1 100 ? 51.907 -14.230 -12.620 1.00 124.49 100 VAL C CA 1
ATOM 4113 C C . VAL C 1 100 ? 50.429 -14.087 -12.213 1.00 125.97 100 VAL C C 1
ATOM 4114 O O . VAL C 1 100 ? 50.095 -13.492 -11.175 1.00 127.88 100 VAL C O 1
ATOM 4118 N N . LEU C 1 101 ? 49.554 -14.672 -13.027 1.00 100.56 101 LEU C N 1
ATOM 4119 C CA . LEU C 1 101 ? 48.123 -14.708 -12.746 1.00 95.34 101 LEU C CA 1
ATOM 4120 C C . LEU C 1 101 ? 47.871 -15.427 -11.428 1.00 92.84 101 LEU C C 1
ATOM 4121 O O . LEU C 1 101 ? 47.317 -14.852 -10.486 1.00 96.23 101 LEU C O 1
ATOM 4126 N N . ARG C 1 102 ? 48.295 -16.685 -11.358 1.00 94.59 102 ARG C N 1
ATOM 4127 C CA . ARG C 1 102 ? 48.078 -17.482 -10.168 1.00 93.05 102 ARG C CA 1
ATOM 4128 C C . ARG C 1 102 ? 48.722 -16.851 -8.897 1.00 97.22 102 ARG C C 1
ATOM 4129 O O . ARG C 1 102 ? 48.118 -16.856 -7.819 1.00 95.66 102 ARG C O 1
ATOM 4137 N N . LEU C 1 103 ? 49.911 -16.265 -9.021 1.00 88.92 103 LEU C N 1
ATOM 4138 C CA . LEU C 1 103 ? 50.471 -15.503 -7.903 1.00 89.14 103 LEU C CA 1
ATOM 4139 C C . LEU C 1 103 ? 49.484 -14.428 -7.447 1.00 91.59 103 LEU C C 1
ATOM 4140 O O . LEU C 1 103 ? 49.056 -14.413 -6.291 1.00 93.88 103 LEU C O 1
ATOM 4145 N N . LEU C 1 104 ? 49.133 -13.520 -8.356 1.00 84.52 104 LEU C N 1
ATOM 4146 C CA . LEU C 1 104 ? 48.150 -12.486 -8.044 1.00 84.45 104 LEU C CA 1
ATOM 4147 C C . LEU C 1 104 ? 46.930 -13.049 -7.305 1.00 89.33 104 LEU C C 1
ATOM 4148 O O . LEU C 1 104 ? 46.429 -12.411 -6.367 1.00 91.23 104 LEU C O 1
ATOM 4153 N N . ARG C 1 105 ? 46.454 -14.232 -7.721 1.00 87.99 105 ARG C N 1
ATOM 4154 C CA . ARG C 1 105 ? 45.327 -14.891 -7.046 1.00 79.96 105 ARG C CA 1
ATOM 4155 C C . ARG C 1 105 ? 45.694 -15.158 -5.591 1.00 78.12 105 ARG C C 1
ATOM 4156 O O . ARG C 1 105 ? 44.912 -14.875 -4.670 1.00 82.77 105 ARG C O 1
ATOM 4164 N N . ILE C 1 106 ? 46.906 -15.685 -5.402 1.00 68.06 106 ILE C N 1
ATOM 4165 C CA . ILE C 1 106 ? 47.470 -15.980 -4.075 1.00 69.26 106 ILE C CA 1
ATOM 4166 C C . ILE C 1 106 ? 47.610 -14.757 -3.111 1.00 76.83 106 ILE C C 1
ATOM 4167 O O . ILE C 1 106 ? 47.215 -14.842 -1.932 1.00 73.17 106 ILE C O 1
ATOM 4172 N N . PHE C 1 107 ? 48.157 -13.635 -3.595 1.00 86.83 107 PHE C N 1
ATOM 4173 C CA . PHE C 1 107 ? 48.266 -12.417 -2.764 1.00 86.74 107 PHE C CA 1
ATOM 4174 C C . PHE C 1 107 ? 46.910 -11.743 -2.504 1.00 89.21 107 PHE C C 1
ATOM 4175 O O . PHE C 1 107 ? 46.608 -11.341 -1.357 1.00 92.10 107 PHE C O 1
ATOM 4183 N N . ARG C 1 108 ? 46.095 -11.632 -3.556 1.00 92.78 108 ARG C N 1
ATOM 4184 C CA . ARG C 1 108 ? 44.705 -11.188 -3.397 1.00 94.29 108 ARG C CA 1
ATOM 4185 C C . ARG C 1 108 ? 43.989 -11.964 -2.280 1.00 96.38 108 ARG C C 1
ATOM 4186 O O . ARG C 1 108 ? 43.144 -11.406 -1.575 1.00 98.09 108 ARG C O 1
ATOM 4194 N N . VAL C 1 109 ? 44.298 -13.254 -2.126 1.00 74.42 109 VAL C N 1
ATOM 4195 C CA . VAL C 1 109 ? 43.678 -14.001 -1.028 1.00 67.12 109 VAL C CA 1
ATOM 4196 C C . VAL C 1 109 ? 44.400 -13.789 0.312 1.00 69.30 109 VAL C C 1
ATOM 4197 O O . VAL C 1 109 ? 43.787 -13.862 1.377 1.00 67.38 109 VAL C O 1
ATOM 4201 N N . LEU C 1 110 ? 45.701 -13.520 0.256 1.00 69.07 110 LEU C N 1
ATOM 4202 C CA . LEU C 1 110 ? 46.441 -13.155 1.458 1.00 66.59 110 LEU C CA 1
ATOM 4203 C C . LEU C 1 110 ? 45.934 -11.872 2.150 1.00 72.30 110 LEU C C 1
ATOM 4204 O O . LEU C 1 110 ? 46.032 -11.746 3.368 1.00 72.84 110 LEU C O 1
ATOM 4209 N N . ARG C 1 111 ? 45.400 -10.912 1.406 1.00 85.52 111 ARG C N 1
ATOM 4210 C CA . ARG C 1 111 ? 44.956 -9.681 2.089 1.00 89.01 111 ARG C CA 1
ATOM 4211 C C . ARG C 1 111 ? 43.840 -9.906 3.154 1.00 84.76 111 ARG C C 1
ATOM 4212 O O . ARG C 1 111 ? 43.576 -9.042 4.028 1.00 90.72 111 ARG C O 1
ATOM 4220 N N . LEU C 1 112 ? 43.227 -11.086 3.099 1.00 82.54 112 LEU C N 1
ATOM 4221 C CA . LEU C 1 112 ? 42.372 -11.599 4.192 1.00 86.67 112 LEU C CA 1
ATOM 4222 C C . LEU C 1 112 ? 42.972 -11.461 5.608 1.00 88.43 112 LEU C C 1
ATOM 4223 O O . LEU C 1 112 ? 42.224 -11.328 6.585 1.00 89.64 112 LEU C O 1
ATOM 4228 N N . ILE C 1 113 ? 44.303 -11.535 5.720 1.00 71.41 113 ILE C N 1
ATOM 4229 C CA . ILE C 1 113 ? 44.984 -11.495 7.016 1.00 69.31 113 ILE C CA 1
ATOM 4230 C C . ILE C 1 113 ? 45.038 -10.087 7.580 1.00 74.15 113 ILE C C 1
ATOM 4231 O O . ILE C 1 113 ? 44.774 -9.858 8.766 1.00 75.12 113 ILE C O 1
ATOM 4236 N N . SER C 1 114 ? 45.399 -9.148 6.715 1.00 93.11 114 SER C N 1
ATOM 4237 C CA . SER C 1 114 ? 45.349 -7.743 7.045 1.00 91.09 114 SER C CA 1
ATOM 4238 C C . SER C 1 114 ? 43.964 -7.503 7.598 1.00 91.54 114 SER C C 1
ATOM 4239 O O . SER C 1 114 ? 43.817 -7.035 8.729 1.00 96.18 114 SER C O 1
ATOM 4242 N N . VAL C 1 115 ? 42.947 -7.886 6.823 1.00 82.09 115 VAL C N 1
ATOM 4243 C CA . VAL C 1 115 ? 41.552 -7.698 7.259 1.00 84.37 115 VAL C CA 1
ATOM 4244 C C . VAL C 1 115 ? 41.165 -8.148 8.681 1.00 83.31 115 VAL C C 1
ATOM 4245 O O . VAL C 1 115 ? 40.868 -7.320 9.531 1.00 88.51 115 VAL C O 1
ATOM 4249 N N . ILE C 1 116 ? 41.116 -9.456 8.911 1.00 90.26 116 ILE C N 1
ATOM 4250 C CA . ILE C 1 116 ? 40.730 -10.000 10.208 1.00 93.05 116 ILE C CA 1
ATOM 4251 C C . ILE C 1 116 ? 41.955 -10.132 11.108 1.00 97.19 116 ILE C C 1
ATOM 4252 O O . ILE C 1 116 ? 42.792 -11.010 10.908 1.00 96.74 116 ILE C O 1
ATOM 4257 N N . PRO C 1 117 ? 42.052 -9.259 12.119 1.00 97.56 117 PRO C N 1
ATOM 4258 C CA . PRO C 1 117 ? 43.291 -9.071 12.874 1.00 93.49 117 PRO C CA 1
ATOM 4259 C C . PRO C 1 117 ? 43.537 -10.107 13.966 1.00 86.86 117 PRO C C 1
ATOM 4260 O O . PRO C 1 117 ? 44.559 -10.008 14.633 1.00 85.30 117 PRO C O 1
ATOM 4264 N N . GLU C 1 118 ? 42.632 -11.060 14.172 1.00 102.06 118 GLU C N 1
ATOM 4265 C CA . GLU C 1 118 ? 42.934 -12.187 15.071 1.00 103.27 118 GLU C CA 1
ATOM 4266 C C . GLU C 1 118 ? 43.854 -13.193 14.366 1.00 102.66 118 GLU C C 1
ATOM 4267 O O . GLU C 1 118 ? 44.729 -13.802 14.990 1.00 100.03 118 GLU C O 1
ATOM 4273 N N . LEU C 1 119 ? 43.640 -13.340 13.056 1.00 81.32 119 LEU C N 1
ATOM 4274 C CA . LEU C 1 119 ? 44.490 -14.137 12.179 1.00 77.30 119 LEU C CA 1
ATOM 4275 C C . LEU C 1 119 ? 45.975 -13.789 12.352 1.00 77.51 119 LEU C C 1
ATOM 4276 O O . LEU C 1 119 ? 46.852 -14.663 12.227 1.00 74.46 119 LEU C O 1
ATOM 4281 N N . LYS C 1 120 ? 46.246 -12.518 12.649 1.00 88.61 120 LYS C N 1
ATOM 4282 C CA . LYS C 1 120 ? 47.607 -12.046 12.891 1.00 89.01 120 LYS C CA 1
ATOM 4283 C C . LYS C 1 120 ? 48.191 -12.648 14.179 1.00 90.97 120 LYS C C 1
ATOM 4284 O O . LYS C 1 120 ? 49.278 -13.253 14.172 1.00 92.21 120 LYS C O 1
ATOM 4290 N N . GLN C 1 121 ? 47.451 -12.502 15.274 1.00 88.71 121 GLN C N 1
ATOM 4291 C CA . GLN C 1 121 ? 47.873 -13.036 16.565 1.00 86.79 121 GLN C CA 1
ATOM 4292 C C . GLN C 1 121 ? 48.107 -14.522 16.449 1.00 84.50 121 GLN C C 1
ATOM 4293 O O . GLN C 1 121 ? 49.053 -15.075 17.027 1.00 85.31 121 GLN C O 1
ATOM 4299 N N . ILE C 1 122 ? 47.241 -15.158 15.670 1.00 63.56 122 ILE C N 1
ATOM 4300 C CA . ILE C 1 122 ? 47.319 -16.591 15.434 1.00 61.31 122 ILE C CA 1
ATOM 4301 C C . ILE C 1 122 ? 48.598 -16.947 14.683 1.00 63.21 122 ILE C C 1
ATOM 4302 O O . ILE C 1 122 ? 49.310 -17.906 15.040 1.00 62.50 122 ILE C O 1
ATOM 4307 N N . ILE C 1 123 ? 48.907 -16.183 13.638 1.00 71.14 123 ILE C N 1
ATOM 4308 C CA . ILE C 1 123 ? 50.104 -16.503 12.868 1.00 72.39 123 ILE C CA 1
ATOM 4309 C C . ILE C 1 123 ? 51.345 -16.397 13.755 1.00 73.85 123 ILE C C 1
ATOM 4310 O O . ILE C 1 123 ? 52.218 -17.284 13.726 1.00 72.11 123 ILE C O 1
ATOM 4315 N N . GLU C 1 124 ? 51.399 -15.339 14.567 1.00 79.63 124 GLU C N 1
ATOM 4316 C CA . GLU C 1 124 ? 52.483 -15.193 15.543 1.00 77.93 124 GLU C CA 1
ATOM 4317 C C . GLU C 1 124 ? 52.560 -16.385 16.524 1.00 79.87 124 GLU C C 1
ATOM 4318 O O . GLU C 1 124 ? 53.669 -16.857 16.872 1.00 83.38 124 GLU C O 1
ATOM 4324 N N . ALA C 1 125 ? 51.394 -16.879 16.958 1.00 63.82 125 ALA C N 1
ATOM 4325 C CA . ALA C 1 125 ? 51.345 -18.117 17.762 1.00 67.25 125 ALA C CA 1
ATOM 4326 C C . ALA C 1 125 ? 52.013 -19.325 17.076 1.00 68.05 125 ALA C C 1
ATOM 4327 O O . ALA C 1 125 ? 52.886 -19.985 17.657 1.00 71.36 125 ALA C O 1
ATOM 4329 N N . ILE C 1 126 ? 51.609 -19.608 15.841 1.00 72.53 126 ILE C N 1
ATOM 4330 C CA . ILE C 1 126 ? 52.262 -20.654 15.054 1.00 71.69 126 ILE C CA 1
ATOM 4331 C C . ILE C 1 126 ? 53.779 -20.457 15.086 1.00 78.83 126 ILE C C 1
ATOM 4332 O O . ILE C 1 126 ? 54.534 -21.369 15.465 1.00 84.09 126 ILE C O 1
ATOM 4337 N N . LEU C 1 127 ? 54.219 -19.255 14.705 1.00 84.70 127 LEU C N 1
ATOM 4338 C CA . LEU C 1 127 ? 55.650 -18.950 14.618 1.00 83.41 127 LEU C CA 1
ATOM 4339 C C . LEU C 1 127 ? 56.415 -19.269 15.911 1.00 83.75 127 LEU C C 1
ATOM 4340 O O . LEU C 1 127 ? 57.535 -19.792 15.852 1.00 83.30 127 LEU C O 1
ATOM 4345 N N . GLU C 1 128 ? 55.821 -18.971 17.071 1.00 92.63 128 GLU C N 1
ATOM 4346 C CA . GLU C 1 128 ? 56.430 -19.417 18.335 1.00 89.21 128 GLU C CA 1
ATOM 4347 C C . GLU C 1 128 ? 56.361 -20.942 18.558 1.00 91.21 128 GLU C C 1
ATOM 4348 O O . GLU C 1 128 ? 57.191 -21.507 19.274 1.00 94.10 128 GLU C O 1
ATOM 4354 N N . SER C 1 129 ? 55.379 -21.611 17.946 1.00 66.79 129 SER C N 1
ATOM 4355 C CA . SER C 1 129 ? 55.351 -23.080 17.932 1.00 64.13 129 SER C CA 1
ATOM 4356 C C . SER C 1 129 ? 56.511 -23.672 17.129 1.00 68.32 129 SER C C 1
ATOM 4357 O O . SER C 1 129 ? 56.906 -24.825 17.357 1.00 71.41 129 SER C O 1
ATOM 4360 N N . VAL C 1 130 ? 57.045 -22.889 16.185 1.00 69.84 130 VAL C N 1
ATOM 4361 C CA . VAL C 1 130 ? 58.033 -23.387 15.202 1.00 70.42 130 VAL C CA 1
ATOM 4362 C C . VAL C 1 130 ? 59.367 -23.914 15.753 1.00 73.95 130 VAL C C 1
ATOM 4363 O O . VAL C 1 130 ? 59.883 -24.906 15.239 1.00 72.05 130 VAL C O 1
ATOM 4367 N N . ARG C 1 131 ? 59.943 -23.235 16.750 1.00 98.81 131 ARG C N 1
ATOM 4368 C CA . ARG C 1 131 ? 61.182 -23.692 17.384 1.00 96.59 131 ARG C CA 1
ATOM 4369 C C . ARG C 1 131 ? 61.003 -25.086 17.965 1.00 97.67 131 ARG C C 1
ATOM 4370 O O . ARG C 1 131 ? 61.716 -26.029 17.593 1.00 99.26 131 ARG C O 1
ATOM 4378 N N . ARG C 1 132 ? 60.031 -25.210 18.868 1.00 93.11 132 ARG C N 1
ATOM 4379 C CA . ARG C 1 132 ? 59.747 -26.478 19.536 1.00 93.80 132 ARG C CA 1
ATOM 4380 C C . ARG C 1 132 ? 59.486 -27.536 18.487 1.00 90.49 132 ARG C C 1
ATOM 4381 O O . ARG C 1 132 ? 60.051 -28.645 18.545 1.00 88.94 132 ARG C O 1
ATOM 4389 N N . VAL C 1 133 ? 58.625 -27.187 17.529 1.00 63.87 133 VAL C N 1
ATOM 4390 C CA . VAL C 1 133 ? 58.247 -28.140 16.512 1.00 63.49 133 VAL C CA 1
ATOM 4391 C C . VAL C 1 133 ? 59.464 -28.568 15.730 1.00 66.37 133 VAL C C 1
ATOM 4392 O O . VAL C 1 133 ? 59.591 -29.720 15.359 1.00 68.02 133 VAL C O 1
ATOM 4396 N N . PHE C 1 134 ? 60.378 -27.643 15.496 1.00 73.71 134 PHE C N 1
ATOM 4397 C CA . PHE C 1 134 ? 61.599 -27.970 14.780 1.00 74.53 134 PHE C CA 1
ATOM 4398 C C . PHE C 1 134 ? 62.458 -28.976 15.549 1.00 76.51 134 PHE C C 1
ATOM 4399 O O . PHE C 1 134 ? 62.935 -29.958 14.969 1.00 80.11 134 PHE C O 1
ATOM 4407 N N . PHE C 1 135 ? 62.647 -28.759 16.849 1.00 73.60 135 PHE C N 1
ATOM 4408 C CA . PHE C 1 135 ? 63.322 -29.780 17.655 1.00 75.09 135 PHE C CA 1
ATOM 4409 C C . PHE C 1 135 ? 62.626 -31.154 17.567 1.00 77.65 135 PHE C C 1
ATOM 4410 O O . PHE C 1 135 ? 63.152 -32.151 16.991 1.00 71.67 135 PHE C O 1
ATOM 4418 N N . VAL C 1 136 ? 61.433 -31.216 18.144 1.00 88.77 136 VAL C N 1
ATOM 4419 C CA . VAL C 1 136 ? 60.776 -32.494 18.219 1.00 89.83 136 VAL C CA 1
ATOM 4420 C C . VAL C 1 136 ? 60.882 -33.137 16.847 1.00 88.01 136 VAL C C 1
ATOM 4421 O O . VAL C 1 136 ? 61.110 -34.341 16.722 1.00 92.19 136 VAL C O 1
ATOM 4425 N N . SER C 1 137 ? 60.773 -32.319 15.810 1.00 66.94 137 SER C N 1
ATOM 4426 C CA . SER C 1 137 ? 60.830 -32.846 14.452 1.00 64.35 137 SER C CA 1
ATOM 4427 C C . SER C 1 137 ? 62.155 -33.518 14.162 1.00 72.82 137 SER C C 1
ATOM 4428 O O . SER C 1 137 ? 62.180 -34.588 13.549 1.00 70.18 137 SER C O 1
ATOM 4431 N N . LEU C 1 138 ? 63.254 -32.896 14.602 1.00 89.86 138 LEU C N 1
ATOM 4432 C CA . LEU C 1 138 ? 64.570 -33.535 14.503 1.00 86.43 138 LEU C CA 1
ATOM 4433 C C . LEU C 1 138 ? 64.535 -34.925 15.145 1.00 87.81 138 LEU C C 1
ATOM 4434 O O . LEU C 1 138 ? 64.994 -35.919 14.552 1.00 90.27 138 LEU C O 1
ATOM 4439 N N . LEU C 1 139 ? 63.969 -35.011 16.346 1.00 68.59 139 LEU C N 1
ATOM 4440 C CA . LEU C 1 139 ? 63.761 -36.340 16.924 1.00 71.09 139 LEU C CA 1
ATOM 4441 C C . LEU C 1 139 ? 63.033 -37.304 15.975 1.00 69.80 139 LEU C C 1
ATOM 4442 O O . LEU C 1 139 ? 63.492 -38.415 15.692 1.00 71.80 139 LEU C O 1
ATOM 4447 N N . LEU C 1 140 ? 61.884 -36.882 15.483 1.00 65.16 140 LEU C N 1
ATOM 4448 C CA . LEU C 1 140 ? 61.161 -37.724 14.551 1.00 63.09 140 LEU C CA 1
ATOM 4449 C C . LEU C 1 140 ? 62.061 -38.176 13.413 1.00 65.83 140 LEU C C 1
ATOM 4450 O O . LEU C 1 140 ? 62.004 -39.321 12.964 1.00 69.46 140 LEU C O 1
ATOM 4455 N N . PHE C 1 141 ? 62.925 -37.289 12.957 1.00 66.74 141 PHE C N 1
ATOM 4456 C CA . PHE C 1 141 ? 63.828 -37.679 11.899 1.00 66.70 141 PHE C CA 1
ATOM 4457 C C . PHE C 1 141 ? 64.778 -38.797 12.330 1.00 68.77 141 PHE C C 1
ATOM 4458 O O . PHE C 1 141 ? 65.002 -39.750 11.571 1.00 63.32 141 PHE C O 1
ATOM 4466 N N . ILE C 1 142 ? 65.339 -38.679 13.538 1.00 67.31 142 ILE C N 1
ATOM 4467 C CA . ILE C 1 142 ? 66.171 -39.751 14.075 1.00 65.18 142 ILE C CA 1
ATOM 4468 C C . ILE C 1 142 ? 65.430 -41.093 14.051 1.00 68.74 142 ILE C C 1
ATOM 4469 O O . ILE C 1 142 ? 65.938 -42.097 13.509 1.00 71.85 142 ILE C O 1
ATOM 4474 N N . ILE C 1 143 ? 64.223 -41.094 14.622 1.00 65.06 143 ILE C N 1
ATOM 4475 C CA . ILE C 1 143 ? 63.422 -42.308 14.736 1.00 64.33 143 ILE C CA 1
ATOM 4476 C C . ILE C 1 143 ? 63.185 -42.929 13.378 1.00 67.71 143 ILE C C 1
ATOM 4477 O O . ILE C 1 143 ? 63.411 -44.137 13.189 1.00 73.54 143 ILE C O 1
ATOM 4482 N N . LEU C 1 144 ? 62.735 -42.104 12.431 1.00 67.80 144 LEU C N 1
ATOM 4483 C CA . LEU C 1 144 ? 62.465 -42.574 11.070 1.00 69.07 144 LEU C CA 1
ATOM 4484 C C . LEU C 1 144 ? 63.712 -43.073 10.355 1.00 72.11 144 LEU C C 1
ATOM 4485 O O . LEU C 1 144 ? 63.651 -44.056 9.631 1.00 72.06 144 LEU C O 1
ATOM 4490 N N . TYR C 1 145 ? 64.836 -42.388 10.534 1.00 79.84 145 TYR C N 1
ATOM 4491 C CA . TYR C 1 145 ? 66.058 -42.795 9.856 1.00 82.32 145 TYR C CA 1
ATOM 4492 C C . TYR C 1 145 ? 66.468 -44.170 10.348 1.00 85.29 145 TYR C C 1
ATOM 4493 O O . TYR C 1 145 ? 66.816 -45.037 9.556 1.00 88.40 145 TYR C O 1
ATOM 4502 N N . ILE C 1 146 ? 66.424 -44.366 11.662 1.00 70.60 146 ILE C N 1
ATOM 4503 C CA . ILE C 1 146 ? 66.674 -45.683 12.243 1.00 66.86 146 ILE C CA 1
ATOM 4504 C C . ILE C 1 146 ? 65.755 -46.771 11.643 1.00 66.54 146 ILE C C 1
ATOM 4505 O O . ILE C 1 146 ? 66.208 -47.810 11.114 1.00 63.82 146 ILE C O 1
ATOM 4510 N N . TYR C 1 147 ? 64.454 -46.535 11.728 1.00 73.05 147 TYR C N 1
ATOM 4511 C CA . TYR C 1 147 ? 63.530 -47.546 11.262 1.00 72.42 147 TYR C CA 1
ATOM 4512 C C . TYR C 1 147 ? 63.643 -47.767 9.767 1.00 74.65 147 TYR C C 1
ATOM 4513 O O . TYR C 1 147 ? 63.343 -48.850 9.279 1.00 79.90 147 TYR C O 1
ATOM 4522 N N . ALA C 1 148 ? 64.089 -46.745 9.044 1.00 70.54 148 ALA C N 1
ATOM 4523 C CA . ALA C 1 148 ? 64.197 -46.801 7.580 1.00 73.04 148 ALA C CA 1
ATOM 4524 C C . ALA C 1 148 ? 65.498 -47.448 7.099 1.00 75.19 148 ALA C C 1
ATOM 4525 O O . ALA C 1 148 ? 65.551 -47.977 6.000 1.00 76.39 148 ALA C O 1
ATOM 4527 N N . THR C 1 149 ? 66.544 -47.375 7.919 1.00 77.51 149 THR C N 1
ATOM 4528 C CA . THR C 1 149 ? 67.771 -48.117 7.693 1.00 77.68 149 THR C CA 1
ATOM 4529 C C . THR C 1 149 ? 67.522 -49.576 8.008 1.00 79.72 149 THR C C 1
ATOM 4530 O O . THR C 1 149 ? 67.592 -50.419 7.120 1.00 79.79 149 THR C O 1
ATOM 4534 N N . MET C 1 150 ? 67.220 -49.866 9.274 1.00 92.42 150 MET C N 1
ATOM 4535 C CA . MET C 1 150 ? 66.810 -51.208 9.685 1.00 91.17 150 MET C CA 1
ATOM 4536 C C . MET C 1 150 ? 65.765 -51.774 8.708 1.00 88.04 150 MET C C 1
ATOM 4537 O O . MET C 1 150 ? 65.714 -52.976 8.460 1.00 86.39 150 MET C O 1
ATOM 4542 N N . GLY C 1 151 ? 64.944 -50.890 8.145 1.00 78.03 151 GLY C N 1
ATOM 4543 C CA . GLY C 1 151 ? 63.864 -51.277 7.258 1.00 78.00 151 GLY C CA 1
ATOM 4544 C C . GLY C 1 151 ? 64.306 -51.580 5.837 1.00 80.70 151 GLY C C 1
ATOM 4545 O O . GLY C 1 151 ? 63.965 -52.616 5.265 1.00 83.49 151 GLY C O 1
ATOM 4546 N N . ALA C 1 152 ? 65.065 -50.669 5.250 1.00 72.70 152 ALA C N 1
ATOM 4547 C CA . ALA C 1 152 ? 65.598 -50.897 3.915 1.00 75.84 152 ALA C CA 1
ATOM 4548 C C . ALA C 1 152 ? 66.481 -52.144 3.894 1.00 77.52 152 ALA C C 1
ATOM 4549 O O . ALA C 1 152 ? 66.431 -52.930 2.955 1.00 77.86 152 ALA C O 1
ATOM 4551 N N . ILE C 1 153 ? 67.287 -52.309 4.940 1.00 83.70 153 ILE C N 1
ATOM 4552 C CA . ILE C 1 153 ? 68.093 -53.516 5.156 1.00 85.04 153 ILE C CA 1
ATOM 4553 C C . ILE C 1 153 ? 67.241 -54.774 5.387 1.00 85.30 153 ILE C C 1
ATOM 4554 O O . ILE C 1 153 ? 67.617 -55.863 4.970 1.00 82.70 153 ILE C O 1
ATOM 4559 N N . LEU C 1 154 ? 66.115 -54.634 6.083 1.00 87.94 154 LEU C N 1
ATOM 4560 C CA . LEU C 1 154 ? 65.299 -55.799 6.405 1.00 86.05 154 LEU C CA 1
ATOM 4561 C C . LEU C 1 154 ? 64.338 -56.173 5.279 1.00 83.72 154 LEU C C 1
ATOM 4562 O O . LEU C 1 154 ? 64.233 -57.343 4.874 1.00 80.71 154 LEU C O 1
ATOM 4567 N N . PHE C 1 155 ? 63.644 -55.166 4.769 1.00 71.17 155 PHE C N 1
ATOM 4568 C CA . PHE C 1 155 ? 62.568 -55.388 3.824 1.00 71.81 155 PHE C CA 1
ATOM 4569 C C . PHE C 1 155 ? 63.038 -55.035 2.428 1.00 75.35 155 PHE C C 1
ATOM 4570 O O . PHE C 1 155 ? 62.271 -55.073 1.466 1.00 75.09 155 PHE C O 1
ATOM 4578 N N . GLY C 1 156 ? 64.317 -54.704 2.329 1.00 99.20 156 GLY C N 1
ATOM 4579 C CA . GLY C 1 156 ? 64.882 -54.200 1.095 1.00 103.55 156 GLY C CA 1
ATOM 4580 C C . GLY C 1 156 ? 64.536 -54.967 -0.166 1.00 107.71 156 GLY C C 1
ATOM 4581 O O . GLY C 1 156 ? 64.123 -54.368 -1.156 1.00 109.32 156 GLY C O 1
ATOM 4582 N N . ASN C 1 157 ? 64.699 -56.285 -0.155 1.00 128.25 157 ASN C N 1
ATOM 4583 C CA . ASN C 1 157 ? 64.553 -57.034 -1.399 1.00 129.92 157 ASN C CA 1
ATOM 4584 C C . ASN C 1 157 ? 63.262 -57.830 -1.549 1.00 127.58 157 ASN C C 1
ATOM 4585 O O . ASN C 1 157 ? 63.029 -58.455 -2.583 1.00 128.20 157 ASN C O 1
ATOM 4590 N N . ASP C 1 158 ? 62.424 -57.795 -0.518 1.00 101.03 158 ASP C N 1
ATOM 4591 C CA . ASP C 1 158 ? 61.143 -58.500 -0.547 1.00 98.02 158 ASP C CA 1
ATOM 4592 C C . ASP C 1 158 ? 59.999 -57.608 -1.069 1.00 95.23 158 ASP C C 1
ATOM 4593 O O . ASP C 1 158 ? 59.065 -58.103 -1.702 1.00 90.10 158 ASP C O 1
ATOM 4598 N N . ASP C 1 159 ? 60.087 -56.301 -0.803 1.00 102.94 159 ASP C N 1
ATOM 4599 C CA . ASP C 1 159 ? 59.139 -55.292 -1.319 1.00 102.06 159 ASP C CA 1
ATOM 4600 C C . ASP C 1 159 ? 59.868 -53.959 -1.517 1.00 99.74 159 ASP C C 1
ATOM 4601 O O . ASP C 1 159 ? 59.851 -53.097 -0.641 1.00 99.16 159 ASP C O 1
ATOM 4606 N N . PRO C 1 160 ? 60.525 -53.800 -2.675 1.00 90.92 160 PRO C N 1
ATOM 4607 C CA . PRO C 1 160 ? 61.475 -52.713 -2.953 1.00 86.80 160 PRO C CA 1
ATOM 4608 C C . PRO C 1 160 ? 60.786 -51.408 -3.305 1.00 84.72 160 PRO C C 1
ATOM 4609 O O . PRO C 1 160 ? 61.376 -50.338 -3.194 1.00 84.50 160 PRO C O 1
ATOM 4613 N N . SER C 1 161 ? 59.539 -51.497 -3.738 1.00 82.81 161 SER C N 1
ATOM 4614 C CA . SER C 1 161 ? 58.808 -50.296 -4.061 1.00 81.29 161 SER C CA 1
ATOM 4615 C C . SER C 1 161 ? 58.713 -49.386 -2.830 1.00 85.01 161 SER C C 1
ATOM 4616 O O . SER C 1 161 ? 58.733 -48.166 -2.982 1.00 86.12 161 SER C O 1
ATOM 4619 N N . ARG C 1 162 ? 58.630 -49.942 -1.615 1.00 78.18 162 ARG C N 1
ATOM 4620 C CA . ARG C 1 162 ? 58.709 -49.055 -0.439 1.00 77.88 162 ARG C CA 1
ATOM 4621 C C . ARG C 1 162 ? 60.007 -49.061 0.384 1.00 78.07 162 ARG C C 1
ATOM 4622 O O . ARG C 1 162 ? 60.363 -48.031 0.965 1.00 73.14 162 ARG C O 1
ATOM 4630 N N . TRP C 1 163 ? 60.724 -50.188 0.393 1.00 84.36 163 TRP C N 1
ATOM 4631 C CA . TRP C 1 163 ? 61.957 -50.326 1.186 1.00 82.99 163 TRP C CA 1
ATOM 4632 C C . TRP C 1 163 ? 63.231 -50.464 0.349 1.00 82.83 163 TRP C C 1
ATOM 4633 O O . TRP C 1 163 ? 64.320 -50.664 0.901 1.00 82.92 163 TRP C O 1
ATOM 4644 N N . GLY C 1 164 ? 63.085 -50.359 -0.973 1.00 104.99 164 GLY C N 1
ATOM 4645 C CA . GLY C 1 164 ? 64.194 -50.480 -1.918 1.00 106.02 164 GLY C CA 1
ATOM 4646 C C . GLY C 1 164 ? 65.421 -49.653 -1.577 1.00 106.69 164 GLY C C 1
ATOM 4647 O O . GLY C 1 164 ? 66.426 -50.204 -1.113 1.00 113.92 164 GLY C O 1
ATOM 4648 N N . ASP C 1 165 ? 65.356 -48.341 -1.813 1.00 86.54 165 ASP C N 1
ATOM 4649 C CA . ASP C 1 165 ? 66.341 -47.421 -1.236 1.00 88.82 165 ASP C CA 1
ATOM 4650 C C . ASP C 1 165 ? 65.864 -46.720 0.047 1.00 94.97 165 ASP C C 1
ATOM 4651 O O . ASP C 1 165 ? 64.700 -46.828 0.443 1.00 97.99 165 ASP C O 1
ATOM 4656 N N . LEU C 1 166 ? 66.793 -46.014 0.688 1.00 82.26 166 LEU C N 1
ATOM 4657 C CA . LEU C 1 166 ? 66.560 -45.295 1.946 1.00 76.23 166 LEU C CA 1
ATOM 4658 C C . LEU C 1 166 ? 65.532 -44.133 1.853 1.00 76.89 166 LEU C C 1
ATOM 4659 O O . LEU C 1 166 ? 64.718 -43.938 2.758 1.00 76.27 166 LEU C O 1
ATOM 4664 N N . GLY C 1 167 ? 65.566 -43.372 0.763 1.00 66.87 167 GLY C N 1
ATOM 4665 C CA . GLY C 1 167 ? 64.592 -42.324 0.537 1.00 63.11 167 GLY C CA 1
ATOM 4666 C C . GLY C 1 167 ? 63.158 -42.841 0.531 1.00 67.73 167 GLY C C 1
ATOM 4667 O O . GLY C 1 167 ? 62.279 -42.274 1.194 1.00 70.50 167 GLY C O 1
ATOM 4668 N N . ILE C 1 168 ? 62.899 -43.918 -0.206 1.00 80.87 168 ILE C N 1
ATOM 4669 C CA . ILE C 1 168 ? 61.546 -44.460 -0.224 1.00 79.54 168 ILE C CA 1
ATOM 4670 C C . ILE C 1 168 ? 61.260 -45.123 1.097 1.00 82.05 168 ILE C C 1
ATOM 4671 O O . ILE C 1 168 ? 60.131 -45.111 1.573 1.00 80.00 168 ILE C O 1
ATOM 4676 N N . SER C 1 169 ? 62.288 -45.712 1.692 1.00 76.76 169 SER C N 1
ATOM 4677 C CA . SER C 1 169 ? 62.091 -46.335 2.977 1.00 72.56 169 SER C CA 1
ATOM 4678 C C . SER C 1 169 ? 61.475 -45.289 3.885 1.00 72.25 169 SER C C 1
ATOM 4679 O O . SER C 1 169 ? 60.471 -45.561 4.543 1.00 73.64 169 SER C O 1
ATOM 4682 N N . LEU C 1 170 ? 62.040 -44.080 3.887 1.00 66.44 170 LEU C N 1
ATOM 4683 C CA . LEU C 1 170 ? 61.537 -42.999 4.755 1.00 62.08 170 LEU C CA 1
ATOM 4684 C C . LEU C 1 170 ? 60.156 -42.523 4.361 1.00 60.82 170 LEU C C 1
ATOM 4685 O O . LEU C 1 170 ? 59.312 -42.335 5.226 1.00 61.08 170 LEU C O 1
ATOM 4690 N N . ILE C 1 171 ? 59.923 -42.327 3.064 1.00 60.26 171 ILE C N 1
ATOM 4691 C CA . ILE C 1 171 ? 58.594 -41.930 2.588 1.00 56.28 171 ILE C CA 1
ATOM 4692 C C . ILE C 1 171 ? 57.524 -42.929 3.073 1.00 61.25 171 ILE C C 1
ATOM 4693 O O . ILE C 1 171 ? 56.387 -42.562 3.441 1.00 59.22 171 ILE C O 1
ATOM 4698 N N . THR C 1 172 ? 57.918 -44.193 3.133 1.00 66.63 172 THR C N 1
ATOM 4699 C CA . THR C 1 172 ? 57.037 -45.247 3.612 1.00 63.03 172 THR C CA 1
ATOM 4700 C C . THR C 1 172 ? 56.835 -45.167 5.105 1.00 62.41 172 THR C C 1
ATOM 4701 O O . THR C 1 172 ? 55.707 -45.182 5.594 1.00 63.14 172 THR C O 1
ATOM 4705 N N . LEU C 1 173 ? 57.931 -45.104 5.837 1.00 69.11 173 LEU C N 1
ATOM 4706 C CA . LEU C 1 173 ? 57.808 -45.006 7.270 1.00 70.80 173 LEU C CA 1
ATOM 4707 C C . LEU C 1 173 ? 57.013 -43.757 7.637 1.00 75.25 173 LEU C C 1
ATOM 4708 O O . LEU C 1 173 ? 56.435 -43.678 8.725 1.00 81.66 173 LEU C O 1
ATOM 4713 N N . PHE C 1 174 ? 56.971 -42.783 6.733 1.00 68.58 174 PHE C N 1
ATOM 4714 C CA . PHE C 1 174 ? 56.252 -41.548 7.027 1.00 66.46 174 PHE C CA 1
ATOM 4715 C C . PHE C 1 174 ? 54.754 -41.736 6.810 1.00 66.37 174 PHE C C 1
ATOM 4716 O O . PHE C 1 174 ? 53.927 -41.244 7.561 1.00 66.22 174 PHE C O 1
ATOM 4724 N N . GLN C 1 175 ? 54.410 -42.456 5.764 1.00 63.47 175 GLN C N 1
ATOM 4725 C CA . GLN C 1 175 ? 53.055 -42.926 5.641 1.00 58.30 175 GLN C CA 1
ATOM 4726 C C . GLN C 1 175 ? 52.629 -43.709 6.894 1.00 59.71 175 GLN C C 1
ATOM 4727 O O . GLN C 1 175 ? 51.546 -43.457 7.446 1.00 58.40 175 GLN C O 1
ATOM 4733 N N . VAL C 1 176 ? 53.452 -44.668 7.340 1.00 58.23 176 VAL C N 1
ATOM 4734 C CA . VAL C 1 176 ? 53.091 -45.484 8.520 1.00 60.17 176 VAL C CA 1
ATOM 4735 C C . VAL C 1 176 ? 52.975 -44.617 9.770 1.00 61.73 176 VAL C C 1
ATOM 4736 O O . VAL C 1 176 ? 52.166 -44.873 10.638 1.00 60.34 176 VAL C O 1
ATOM 4740 N N . LEU C 1 177 ? 53.784 -43.576 9.863 1.00 69.26 177 LEU C N 1
ATOM 4741 C CA . LEU C 1 177 ? 53.684 -42.674 10.998 1.00 65.56 177 LEU C CA 1
ATOM 4742 C C . LEU C 1 177 ? 52.278 -42.105 11.139 1.00 60.31 177 LEU C C 1
ATOM 4743 O O . LEU C 1 177 ? 51.742 -42.094 12.237 1.00 60.55 177 LEU C O 1
ATOM 4748 N N . THR C 1 178 ? 51.723 -41.604 10.026 1.00 56.57 178 THR C N 1
ATOM 4749 C CA . THR C 1 178 ? 50.401 -40.959 9.948 1.00 54.82 178 THR C CA 1
ATOM 4750 C C . THR C 1 178 ? 49.254 -41.978 9.850 1.00 57.26 178 THR C C 1
ATOM 4751 O O . THR C 1 178 ? 48.096 -41.609 9.577 1.00 54.92 178 THR C O 1
ATOM 4755 N N . LEU C 1 179 ? 49.588 -43.257 10.023 1.00 56.66 179 LEU C N 1
ATOM 4756 C CA . LEU C 1 179 ? 48.597 -44.335 10.037 1.00 54.08 179 LEU C CA 1
ATOM 4757 C C . LEU C 1 179 ? 47.668 -44.305 8.822 1.00 54.21 179 LEU C C 1
ATOM 4758 O O . LEU C 1 179 ? 46.471 -44.540 8.936 1.00 57.53 179 LEU C O 1
ATOM 4763 N N . SER C 1 180 ? 48.218 -44.012 7.655 1.00 47.10 180 SER C N 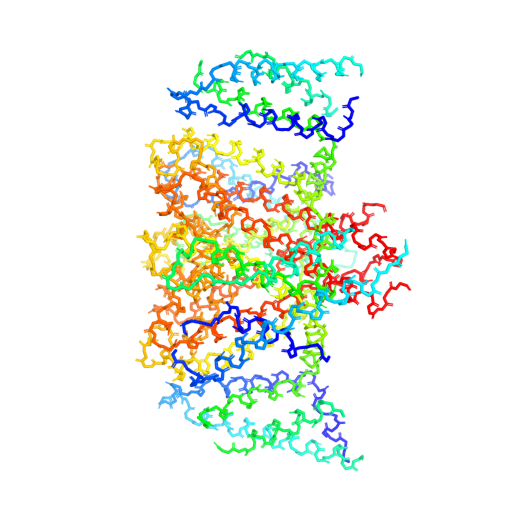1
ATOM 4764 C CA . SER C 1 180 ? 47.395 -43.998 6.467 1.00 48.77 180 SER C CA 1
ATOM 4765 C C . SER C 1 180 ? 47.442 -45.364 5.775 1.00 56.25 180 SER C C 1
ATOM 4766 O O . SER C 1 180 ? 48.396 -45.700 5.070 1.00 57.05 180 SER C O 1
ATOM 4769 N N . SER C 1 181 ? 46.421 -46.174 5.980 1.00 72.32 181 SER C N 1
ATOM 4770 C CA . SER C 1 181 ? 46.431 -47.468 5.326 1.00 75.39 181 SER C CA 1
ATOM 4771 C C . SER C 1 181 ? 47.748 -48.210 5.587 1.00 74.45 181 SER C C 1
ATOM 4772 O O . SER C 1 181 ? 48.271 -48.871 4.701 1.00 73.65 181 SER C O 1
ATOM 4775 N N . TRP C 1 182 ? 48.278 -48.114 6.803 1.00 63.82 182 TRP C N 1
ATOM 4776 C CA . TRP C 1 182 ? 49.593 -48.695 7.095 1.00 63.55 182 TRP C CA 1
ATOM 4777 C C . TRP C 1 182 ? 49.612 -50.213 7.011 1.00 64.41 182 TRP C C 1
ATOM 4778 O O . TRP C 1 182 ? 50.656 -50.807 6.770 1.00 67.00 182 TRP C O 1
ATOM 4789 N N . GLU C 1 183 ? 48.462 -50.846 7.187 1.00 57.25 183 GLU C N 1
ATOM 4790 C CA . GLU C 1 183 ? 48.425 -52.302 7.135 1.00 59.83 183 GLU C CA 1
ATOM 4791 C C . GLU C 1 183 ? 48.874 -52.787 5.744 1.00 60.47 183 GLU C C 1
ATOM 4792 O O . GLU C 1 183 ? 49.304 -53.935 5.568 1.00 58.45 183 GLU C O 1
ATOM 4798 N N . THR C 1 184 ? 48.806 -51.899 4.755 1.00 48.80 184 THR C N 1
ATOM 4799 C CA . THR C 1 184 ? 49.277 -52.266 3.435 1.00 51.34 184 THR C CA 1
ATOM 4800 C C . THR C 1 184 ? 50.815 -52.415 3.404 1.00 55.76 184 THR C C 1
ATOM 4801 O O . THR C 1 184 ? 51.341 -53.336 2.787 1.00 58.32 184 THR C O 1
ATOM 4805 N N . VAL C 1 185 ? 51.531 -51.522 4.076 1.00 56.69 185 VAL C N 1
ATOM 4806 C CA . VAL C 1 185 ? 52.966 -51.686 4.212 1.00 63.06 185 VAL C CA 1
ATOM 4807 C C . VAL C 1 185 ? 53.372 -52.909 5.042 1.00 65.27 185 VAL C C 1
ATOM 4808 O O . VAL C 1 185 ? 54.245 -53.660 4.624 1.00 69.02 185 VAL C O 1
ATOM 4812 N N . MET C 1 186 ? 52.741 -53.096 6.203 1.00 72.63 186 MET C N 1
ATOM 4813 C CA . MET C 1 186 ? 53.120 -54.138 7.179 1.00 74.47 186 MET C CA 1
ATOM 4814 C C . MET C 1 186 ? 52.773 -55.587 6.843 1.00 78.79 186 MET C C 1
ATOM 4815 O O . MET C 1 186 ? 53.642 -56.458 6.897 1.00 80.82 186 MET C O 1
ATOM 4820 N N . LEU C 1 187 ? 51.504 -55.860 6.541 1.00 66.37 187 LEU C N 1
ATOM 4821 C CA . LEU C 1 187 ? 51.056 -57.250 6.364 1.00 65.28 187 LEU C CA 1
ATOM 4822 C C . LEU C 1 187 ? 51.894 -58.031 5.319 1.00 66.77 187 LEU C C 1
ATOM 4823 O O . LEU C 1 187 ? 52.333 -59.143 5.596 1.00 66.11 187 LEU C O 1
ATOM 4828 N N . PRO C 1 188 ? 52.131 -57.447 4.126 1.00 73.94 188 PRO C N 1
ATOM 4829 C CA . PRO C 1 188 ? 53.045 -58.059 3.150 1.00 73.09 188 PRO C CA 1
ATOM 4830 C C . PRO C 1 188 ? 54.372 -58.541 3.759 1.00 71.08 188 PRO C C 1
ATOM 4831 O O . PRO C 1 188 ? 54.901 -59.583 3.361 1.00 71.65 188 PRO C O 1
ATOM 4835 N N . MET C 1 189 ? 54.907 -57.779 4.704 1.00 74.10 189 MET C N 1
ATOM 4836 C CA . MET C 1 189 ? 56.095 -58.195 5.432 1.00 77.19 189 MET C CA 1
ATOM 4837 C C . MET C 1 189 ? 55.751 -59.170 6.571 1.00 79.63 189 MET C C 1
ATOM 4838 O O . MET C 1 189 ? 56.609 -59.944 7.011 1.00 80.51 189 MET C O 1
ATOM 4843 N N . GLN C 1 190 ? 54.509 -59.122 7.055 1.00 75.36 190 GLN C N 1
ATOM 4844 C CA . GLN C 1 190 ? 54.092 -59.984 8.155 1.00 73.23 190 GLN C CA 1
ATOM 4845 C C . GLN C 1 190 ? 53.968 -61.452 7.773 1.00 78.95 190 GLN C C 1
ATOM 4846 O O . GLN C 1 190 ? 54.076 -62.318 8.638 1.00 84.98 190 GLN C O 1
ATOM 4852 N N . GLU C 1 191 ? 53.738 -61.751 6.498 1.00 109.27 191 GLU C N 1
ATOM 4853 C CA . GLU C 1 191 ? 53.737 -63.161 6.077 1.00 112.56 191 GLU C CA 1
ATOM 4854 C C . GLU C 1 191 ? 55.095 -63.713 5.613 1.00 110.63 191 GLU C C 1
ATOM 4855 O O . GLU C 1 191 ? 55.180 -64.847 5.164 1.00 111.48 191 GLU C O 1
ATOM 4861 N N . ILE C 1 192 ? 56.149 -62.917 5.763 1.00 78.48 192 ILE C N 1
ATOM 4862 C CA . ILE C 1 192 ? 57.513 -63.321 5.408 1.00 80.26 192 ILE C CA 1
ATOM 4863 C C . ILE C 1 192 ? 58.420 -63.265 6.648 1.00 76.83 192 ILE C C 1
ATOM 4864 O O . ILE C 1 192 ? 59.460 -63.916 6.720 1.00 76.74 192 ILE C O 1
ATOM 4869 N N . TYR C 1 193 ? 58.008 -62.481 7.630 1.00 82.34 193 TYR C N 1
ATOM 4870 C CA . TYR C 1 193 ? 58.799 -62.283 8.823 1.00 84.16 193 TYR C CA 1
ATOM 4871 C C . TYR C 1 193 ? 57.837 -62.147 9.999 1.00 84.89 193 TYR C C 1
ATOM 4872 O O . TYR C 1 193 ? 57.115 -61.152 10.124 1.00 83.75 193 TYR C O 1
ATOM 4881 N N . TRP C 1 194 ? 57.832 -63.160 10.856 1.00 89.80 194 TRP C N 1
ATOM 4882 C CA . TRP C 1 194 ? 56.905 -63.219 11.969 1.00 87.68 194 TRP C CA 1
ATOM 4883 C C . TRP C 1 194 ? 56.962 -61.957 12.826 1.00 84.77 194 TRP C C 1
ATOM 4884 O O . TRP C 1 194 ? 55.913 -61.458 13.233 1.00 83.63 194 TRP C O 1
ATOM 4895 N N . TRP C 1 195 ? 58.172 -61.448 13.094 1.00 81.39 195 TRP C N 1
ATOM 4896 C CA . TRP C 1 195 ? 58.377 -60.288 13.989 1.00 82.79 195 TRP C CA 1
ATOM 4897 C C . TRP C 1 195 ? 57.925 -58.927 13.416 1.00 82.07 195 TRP C C 1
ATOM 4898 O O . TRP C 1 195 ? 58.160 -57.864 14.013 1.00 81.32 195 TRP C O 1
ATOM 4909 N N . SER C 1 196 ? 57.244 -58.993 12.276 1.00 75.82 196 SER C N 1
ATOM 4910 C CA . SER C 1 196 ? 56.871 -57.840 11.484 1.00 73.75 196 SER C CA 1
ATOM 4911 C C . SER C 1 196 ? 56.172 -56.743 12.298 1.00 74.20 196 SER C C 1
ATOM 4912 O O . SER C 1 196 ? 56.576 -55.556 12.266 1.00 75.77 196 SER C O 1
ATOM 4915 N N . TRP C 1 197 ? 55.152 -57.135 13.053 1.00 72.56 197 TRP C N 1
ATOM 4916 C CA . TRP C 1 197 ? 54.407 -56.171 13.868 1.00 72.52 197 TRP C CA 1
ATOM 4917 C C . TRP C 1 197 ? 55.303 -55.453 14.873 1.00 73.25 197 TRP C C 1
ATOM 4918 O O . TRP C 1 197 ? 55.161 -54.228 15.073 1.00 72.88 197 TRP C O 1
ATOM 4929 N N . VAL C 1 198 ? 56.227 -56.201 15.492 1.00 61.89 198 VAL C N 1
ATOM 4930 C CA . VAL C 1 198 ? 57.138 -55.609 16.473 1.00 61.79 198 VAL C CA 1
ATOM 4931 C C . VAL C 1 198 ? 57.846 -54.421 15.876 1.00 63.33 198 VAL C C 1
ATOM 4932 O O . VAL C 1 198 ? 58.029 -53.387 16.527 1.00 63.70 198 VAL C O 1
ATOM 4936 N N . TYR C 1 199 ? 58.232 -54.568 14.619 1.00 63.44 199 TYR C N 1
ATOM 4937 C CA . TYR C 1 199 ? 58.862 -53.462 13.927 1.00 66.36 199 TYR C CA 1
ATOM 4938 C C . TYR C 1 199 ? 57.894 -52.294 13.841 1.00 65.89 199 TYR C C 1
ATOM 4939 O O . TYR C 1 199 ? 58.190 -51.186 14.294 1.00 64.69 199 TYR C O 1
ATOM 4948 N N . PHE C 1 200 ? 56.719 -52.549 13.281 1.00 65.51 200 PHE C N 1
ATOM 4949 C CA . PHE C 1 200 ? 55.780 -51.463 13.035 1.00 65.47 200 PHE C CA 1
ATOM 4950 C C . PHE C 1 200 ? 55.149 -50.883 14.274 1.00 63.42 200 PHE C C 1
ATOM 4951 O O . PHE C 1 200 ? 55.067 -49.641 14.406 1.00 58.90 200 PHE C O 1
ATOM 4959 N N . PHE C 1 201 ? 54.730 -51.762 15.188 1.00 64.79 201 PHE C N 1
ATOM 4960 C CA . PHE C 1 201 ? 53.951 -51.285 16.316 1.00 62.81 201 PHE C CA 1
ATOM 4961 C C . PHE C 1 201 ? 54.869 -50.444 17.146 1.00 64.72 201 PHE C C 1
ATOM 4962 O O . PHE C 1 201 ? 54.549 -49.288 17.437 1.00 66.62 201 PHE C O 1
ATOM 4970 N N . SER C 1 202 ? 56.033 -51.004 17.482 1.00 50.78 202 SER C N 1
ATOM 4971 C CA . SER C 1 202 ? 57.033 -50.231 18.212 1.00 53.50 202 SER C CA 1
ATOM 4972 C C . SER C 1 202 ? 57.176 -48.894 17.502 1.00 52.34 202 SER C C 1
ATOM 4973 O O . SER C 1 202 ? 56.971 -47.827 18.101 1.00 50.66 202 SER C O 1
ATOM 4976 N N . PHE C 1 203 ? 57.427 -48.954 16.197 1.00 49.37 203 PHE C N 1
ATOM 4977 C CA . PHE C 1 203 ? 57.626 -47.729 15.471 1.00 54.30 203 PHE C CA 1
ATOM 4978 C C . PHE C 1 203 ? 56.452 -46.788 15.744 1.00 52.47 203 PHE C C 1
ATOM 4979 O O . PHE C 1 203 ? 56.631 -45.721 16.352 1.00 50.52 203 PHE C O 1
ATOM 4987 N N . ILE C 1 204 ? 55.253 -47.220 15.350 1.00 55.50 204 ILE C N 1
ATOM 4988 C CA . ILE C 1 204 ? 54.055 -46.427 15.575 1.00 54.16 204 ILE C CA 1
ATOM 4989 C C . ILE C 1 204 ? 54.056 -45.918 17.009 1.00 53.61 204 ILE C C 1
ATOM 4990 O O . ILE C 1 204 ? 54.108 -44.710 17.241 1.00 53.07 204 ILE C O 1
ATOM 4995 N N . ILE C 1 205 ? 54.097 -46.846 17.961 1.00 60.12 205 ILE C N 1
ATOM 4996 C CA . ILE C 1 205 ? 54.014 -46.499 19.369 1.00 60.54 205 ILE C CA 1
ATOM 4997 C C . ILE C 1 205 ? 55.043 -45.447 19.731 1.00 62.78 205 ILE C C 1
ATOM 4998 O O . ILE C 1 205 ? 54.675 -44.416 20.305 1.00 61.66 205 ILE C O 1
ATOM 5003 N N . ILE C 1 206 ? 56.318 -45.680 19.386 1.00 54.12 206 ILE C N 1
ATOM 5004 C CA . ILE C 1 206 ? 57.363 -44.693 19.719 1.00 59.33 206 ILE C CA 1
ATOM 5005 C C . ILE C 1 206 ? 57.058 -43.299 19.119 1.00 60.85 206 ILE C C 1
ATOM 5006 O O . ILE C 1 206 ? 57.046 -42.291 19.845 1.00 65.40 206 ILE C O 1
ATOM 5011 N N . CYS C 1 207 ? 56.725 -43.236 17.829 1.00 62.64 207 CYS C N 1
ATOM 5012 C CA . CYS C 1 207 ? 56.342 -41.948 17.263 1.00 64.00 207 CYS C CA 1
ATOM 5013 C C . CYS C 1 207 ? 55.128 -41.407 18.013 1.00 65.37 207 CYS C C 1
ATOM 5014 O O . CYS C 1 207 ? 55.091 -40.226 18.390 1.00 64.00 207 CYS C O 1
ATOM 5017 N N . SER C 1 208 ? 54.129 -42.262 18.208 1.00 84.24 208 SER C N 1
ATOM 5018 C CA . SER C 1 208 ? 52.888 -41.861 18.860 1.00 80.10 208 SER C CA 1
ATOM 5019 C C . SER C 1 208 ? 53.150 -41.177 20.196 1.00 76.93 208 SER C C 1
ATOM 5020 O O . SER C 1 208 ? 52.413 -40.276 20.598 1.00 77.95 208 SER C O 1
ATOM 5023 N N . ILE C 1 209 ? 54.204 -41.610 20.878 1.00 59.33 209 ILE C N 1
ATOM 5024 C CA . ILE C 1 209 ? 54.561 -41.049 22.181 1.00 60.19 209 ILE C CA 1
ATOM 5025 C C . ILE C 1 209 ? 55.137 -39.640 22.093 1.00 64.28 209 ILE C C 1
ATOM 5026 O O . ILE C 1 209 ? 54.716 -38.757 22.838 1.00 66.19 209 ILE C O 1
ATOM 5031 N N . THR C 1 210 ? 56.075 -39.421 21.162 1.00 66.59 210 THR C N 1
ATOM 5032 C CA . THR C 1 210 ? 56.875 -38.182 21.172 1.00 69.34 210 THR C CA 1
ATOM 5033 C C . THR C 1 210 ? 56.109 -36.951 20.635 1.00 68.18 210 THR C C 1
ATOM 5034 O O . THR C 1 210 ? 56.265 -35.827 21.145 1.00 71.08 210 THR C O 1
ATOM 5038 N N . ILE C 1 211 ? 55.268 -37.181 19.631 1.00 51.47 211 ILE C N 1
ATOM 5039 C CA . ILE C 1 211 ? 54.234 -36.233 19.245 1.00 51.41 211 ILE C CA 1
ATOM 5040 C C . ILE C 1 211 ? 53.458 -35.767 20.470 1.00 54.00 211 ILE C C 1
ATOM 5041 O O . ILE C 1 211 ? 53.157 -34.575 20.613 1.00 50.34 211 ILE C O 1
ATOM 5046 N N . LEU C 1 212 ? 53.136 -36.720 21.352 1.00 62.80 212 LEU C N 1
ATOM 5047 C CA . LEU C 1 212 ? 52.420 -36.414 22.588 1.00 60.58 212 LEU C CA 1
ATOM 5048 C C . LEU C 1 212 ? 53.178 -35.379 23.376 1.00 63.48 212 LEU C C 1
ATOM 5049 O O . LEU C 1 212 ? 52.582 -34.429 23.880 1.00 68.29 212 LEU C O 1
ATOM 5054 N N . ASN C 1 213 ? 54.494 -35.559 23.478 1.00 75.47 213 ASN C N 1
ATOM 5055 C CA . ASN C 1 213 ? 55.321 -34.584 24.169 1.00 77.65 213 ASN C CA 1
ATOM 5056 C C . ASN C 1 213 ? 55.522 -33.292 23.422 1.00 81.27 213 ASN C C 1
ATOM 5057 O O . ASN C 1 213 ? 55.798 -32.276 24.054 1.00 83.78 213 ASN C O 1
ATOM 5062 N N . LEU C 1 214 ? 55.352 -33.321 22.092 1.00 59.46 214 LEU C N 1
ATOM 5063 C CA . LEU C 1 214 ? 55.422 -32.108 21.281 1.00 54.39 214 LEU C CA 1
ATOM 5064 C C . LEU C 1 214 ? 54.266 -31.230 21.671 1.00 57.82 214 LEU C C 1
ATOM 5065 O O . LEU C 1 214 ? 54.444 -30.104 22.138 1.00 61.24 214 LEU C O 1
ATOM 5070 N N . VAL C 1 215 ? 53.072 -31.778 21.500 1.00 65.62 215 VAL C N 1
ATOM 5071 C CA . VAL C 1 215 ? 51.838 -31.142 21.944 1.00 64.07 215 VAL C CA 1
ATOM 5072 C C . VAL C 1 215 ? 51.965 -30.560 23.347 1.00 63.69 215 VAL C C 1
ATOM 5073 O O . VAL C 1 215 ? 51.923 -29.335 23.532 1.00 66.75 215 VAL C O 1
ATOM 5077 N N . ILE C 1 216 ? 52.167 -31.424 24.334 1.00 57.25 216 ILE C N 1
ATOM 5078 C CA . ILE C 1 216 ? 52.296 -30.936 25.701 1.00 63.13 216 ILE C CA 1
ATOM 5079 C C . ILE C 1 216 ? 53.293 -29.781 25.776 1.00 67.95 216 ILE C C 1
ATOM 5080 O O . ILE C 1 216 ? 52.980 -28.719 26.334 1.00 68.94 216 ILE C O 1
ATOM 5085 N N . ALA C 1 217 ? 54.462 -29.960 25.158 1.00 73.18 217 ALA C N 1
ATOM 5086 C CA . ALA C 1 217 ? 55.508 -28.944 25.243 1.00 72.18 217 ALA C CA 1
ATOM 5087 C C . ALA C 1 217 ? 55.002 -27.589 24.745 1.00 72.02 217 ALA C C 1
ATOM 5088 O O . ALA C 1 217 ? 55.139 -26.569 25.444 1.00 74.63 217 ALA C O 1
ATOM 5090 N N . ILE C 1 218 ? 54.369 -27.573 23.572 1.00 55.11 218 ILE C N 1
ATOM 5091 C CA . ILE C 1 218 ? 53.860 -26.313 23.067 1.00 57.53 218 ILE C CA 1
ATOM 5092 C C . ILE C 1 218 ? 52.857 -25.695 24.040 1.00 62.80 218 ILE C C 1
ATOM 5093 O O . ILE C 1 218 ? 52.932 -24.493 24.336 1.00 62.29 218 ILE C O 1
ATOM 5098 N N . LEU C 1 219 ? 51.962 -26.530 24.575 1.00 66.60 219 LEU C N 1
ATOM 5099 C CA . LEU C 1 219 ? 50.993 -26.077 25.564 1.00 64.07 219 LEU C CA 1
ATOM 5100 C C . LEU C 1 219 ? 51.741 -25.349 26.660 1.00 64.33 219 LEU C C 1
ATOM 5101 O O . LEU C 1 219 ? 51.446 -24.180 26.971 1.00 62.73 219 LEU C O 1
ATOM 5106 N N . VAL C 1 220 ? 52.742 -26.023 27.223 1.00 70.99 220 VAL C N 1
ATOM 5107 C CA . VAL C 1 220 ? 53.461 -25.438 28.343 1.00 74.43 220 VAL C CA 1
ATOM 5108 C C . VAL C 1 220 ? 54.112 -24.157 27.903 1.00 77.07 220 VAL C C 1
ATOM 5109 O O . VAL C 1 220 ? 54.023 -23.144 28.598 1.00 77.65 220 VAL C O 1
ATOM 5113 N N . ASP C 1 221 ? 54.731 -24.186 26.724 1.00 85.25 221 ASP C N 1
ATOM 5114 C CA . ASP C 1 221 ? 55.461 -23.019 26.273 1.00 80.82 221 ASP C CA 1
ATOM 5115 C C . ASP C 1 221 ? 54.468 -21.928 25.966 1.00 82.44 221 ASP C C 1
ATOM 5116 O O . ASP C 1 221 ? 54.765 -20.766 26.185 1.00 88.57 221 ASP C O 1
ATOM 5121 N N . VAL C 1 222 ? 53.265 -22.296 25.527 1.00 73.11 222 VAL C N 1
ATOM 5122 C CA . VAL C 1 222 ? 52.227 -21.286 25.307 1.00 75.64 222 VAL C CA 1
ATOM 5123 C C . VAL C 1 222 ? 51.651 -20.704 26.604 1.00 77.22 222 VAL C C 1
ATOM 5124 O O . VAL C 1 222 ? 51.135 -19.583 26.613 1.00 75.39 222 VAL C O 1
ATOM 5128 N N . VAL C 1 223 ? 51.717 -21.456 27.700 1.00 88.11 223 VAL C N 1
ATOM 5129 C CA . VAL C 1 223 ? 51.154 -20.933 28.950 1.00 89.83 223 VAL C CA 1
ATOM 5130 C C . VAL C 1 223 ? 52.171 -20.069 29.714 1.00 90.76 223 VAL C C 1
ATOM 5131 O O . VAL C 1 223 ? 51.916 -18.894 29.947 1.00 92.31 223 VAL C O 1
ATOM 5135 N N . ILE C 1 224 ? 53.321 -20.647 30.068 1.00 74.52 224 ILE C N 1
ATOM 5136 C CA . ILE C 1 224 ? 54.428 -19.903 30.662 1.00 73.27 224 ILE C CA 1
ATOM 5137 C C . ILE C 1 224 ? 54.546 -18.548 29.985 1.00 79.27 224 ILE C C 1
ATOM 5138 O O . ILE C 1 224 ? 54.400 -17.507 30.630 1.00 79.65 224 ILE C O 1
ATOM 5143 N N . GLN C 1 225 ? 54.811 -18.572 28.679 1.00 132.47 225 GLN C N 1
ATOM 5144 C CA . GLN C 1 225 ? 54.843 -17.359 27.868 1.00 134.20 225 GLN C CA 1
ATOM 5145 C C . GLN C 1 225 ? 53.481 -16.632 28.017 1.00 128.47 225 GLN C C 1
ATOM 5146 O O . GLN C 1 225 ? 52.604 -16.746 27.161 1.00 129.50 225 GLN C O 1
ATOM 5152 N N . LYS C 1 226 ? 53.314 -15.911 29.128 1.00 99.41 226 LYS C N 1
ATOM 5153 C CA . LYS C 1 226 ? 52.061 -15.228 29.487 1.00 97.27 226 LYS C CA 1
ATOM 5154 C C . LYS C 1 226 ? 52.152 -14.628 30.903 1.00 101.05 226 LYS C C 1
ATOM 5155 O O . LYS C 1 226 ? 52.142 -15.348 31.912 1.00 99.30 226 LYS C O 1
ATOM 5161 N N . PHE D 1 14 ? 18.177 -40.960 35.919 1.00 138.35 14 PHE D N 1
ATOM 5162 C CA . PHE D 1 14 ? 16.841 -41.547 35.837 1.00 146.29 14 PHE D CA 1
ATOM 5163 C C . PHE D 1 14 ? 16.154 -41.202 34.511 1.00 149.43 14 PHE D C 1
ATOM 5164 O O . PHE D 1 14 ? 15.023 -41.633 34.240 1.00 148.05 14 PHE D O 1
ATOM 5172 N N . GLN D 1 15 ? 16.860 -40.415 33.700 1.00 166.23 15 GLN D N 1
ATOM 5173 C CA . GLN D 1 15 ? 16.377 -39.975 32.392 1.00 164.73 15 GLN D CA 1
ATOM 5174 C C . GLN D 1 15 ? 16.391 -41.122 31.379 1.00 162.88 15 GLN D C 1
ATOM 5175 O O . GLN D 1 15 ? 15.383 -41.393 30.728 1.00 164.55 15 GLN D O 1
ATOM 5181 N N . PHE D 1 16 ? 17.537 -41.798 31.288 1.00 150.87 16 PHE D N 1
ATOM 5182 C CA . PHE D 1 16 ? 17.816 -42.833 30.283 1.00 147.36 16 PHE D CA 1
ATOM 5183 C C . PHE D 1 16 ? 16.619 -43.413 29.499 1.00 148.65 16 PHE D C 1
ATOM 5184 O O . PHE D 1 16 ? 16.594 -43.335 28.269 1.00 149.23 16 PHE D O 1
ATOM 5192 N N . THR D 1 17 ? 15.640 -43.993 30.195 1.00 125.03 17 THR D N 1
ATOM 5193 C CA . THR D 1 17 ? 14.483 -44.632 29.535 1.00 124.70 17 THR D CA 1
ATOM 5194 C C . THR D 1 17 ? 13.909 -43.871 28.336 1.00 125.00 17 THR D C 1
ATOM 5195 O O . THR D 1 17 ? 13.659 -44.432 27.263 1.00 124.56 17 THR D O 1
ATOM 5199 N N . VAL D 1 18 ? 13.685 -42.585 28.547 1.00 120.01 18 VAL D N 1
ATOM 5200 C CA . VAL D 1 18 ? 13.109 -41.703 27.544 1.00 119.07 18 VAL D CA 1
ATOM 5201 C C . VAL D 1 18 ? 14.010 -41.519 26.312 1.00 112.11 18 VAL D C 1
ATOM 5202 O O . VAL D 1 18 ? 13.549 -41.541 25.148 1.00 107.00 18 VAL D O 1
ATOM 5206 N N . VAL D 1 19 ? 15.296 -41.316 26.583 1.00 121.75 19 VAL D N 1
ATOM 5207 C CA . VAL D 1 19 ? 16.297 -41.367 25.537 1.00 122.44 19 VAL D CA 1
ATOM 5208 C C . VAL D 1 19 ? 16.025 -42.639 24.751 1.00 122.20 19 VAL D C 1
ATOM 5209 O O . VAL D 1 19 ? 16.003 -42.639 23.521 1.00 121.44 19 VAL D O 1
ATOM 5213 N N . SER D 1 20 ? 15.789 -43.727 25.476 1.00 114.20 20 SER D N 1
ATOM 5214 C CA . SER D 1 20 ? 15.611 -45.016 24.824 1.00 111.25 20 SER D CA 1
ATOM 5215 C C . SER D 1 20 ? 14.416 -45.042 23.881 1.00 111.85 20 SER D C 1
ATOM 5216 O O . SER D 1 20 ? 14.562 -45.459 22.740 1.00 111.88 20 SER D O 1
ATOM 5219 N N . ILE D 1 21 ? 13.246 -44.588 24.330 1.00 98.65 21 ILE D N 1
ATOM 5220 C CA . ILE D 1 21 ? 12.082 -44.578 23.434 1.00 97.63 21 ILE D CA 1
ATOM 5221 C C . ILE D 1 21 ? 12.286 -43.680 22.214 1.00 98.60 21 ILE D C 1
ATOM 5222 O O . ILE D 1 21 ? 12.044 -44.102 21.087 1.00 98.97 21 ILE D O 1
ATOM 5227 N N . ILE D 1 22 ? 12.735 -42.445 22.422 1.00 96.53 22 ILE D N 1
ATOM 5228 C CA . ILE D 1 22 ? 12.977 -41.562 21.277 1.00 93.75 22 ILE D CA 1
ATOM 5229 C C . ILE D 1 22 ? 13.989 -42.129 20.271 1.00 89.53 22 ILE D C 1
ATOM 5230 O O . ILE D 1 22 ? 13.690 -42.285 19.076 1.00 86.85 22 ILE D O 1
ATOM 5235 N N . ILE D 1 23 ? 15.183 -42.440 20.768 1.00 85.54 23 ILE D N 1
ATOM 5236 C CA . ILE D 1 23 ? 16.242 -43.040 19.959 1.00 85.96 23 ILE D CA 1
ATOM 5237 C C . ILE D 1 23 ? 15.722 -44.278 19.223 1.00 87.11 23 ILE D C 1
ATOM 5238 O O . ILE D 1 23 ? 15.918 -44.429 18.018 1.00 82.58 23 ILE D O 1
ATOM 5243 N N . LEU D 1 24 ? 15.039 -45.157 19.948 1.00 101.97 24 LEU D N 1
ATOM 5244 C CA . LEU D 1 24 ? 14.556 -46.398 19.367 1.00 100.00 24 LEU D CA 1
ATOM 5245 C C . LEU D 1 24 ? 13.579 -46.094 18.248 1.00 102.73 24 LEU D C 1
ATOM 5246 O O . LEU D 1 24 ? 13.810 -46.438 17.092 1.00 102.95 24 LEU D O 1
ATOM 5251 N N . ASN D 1 25 ? 12.493 -45.422 18.589 1.00 92.03 25 ASN D N 1
ATOM 5252 C CA . ASN D 1 25 ? 11.488 -45.084 17.595 1.00 92.09 25 ASN D CA 1
ATOM 5253 C C . ASN D 1 25 ? 12.004 -44.132 16.505 1.00 89.49 25 ASN D C 1
ATOM 5254 O O . ASN D 1 25 ? 11.242 -43.684 15.641 1.00 89.90 25 ASN D O 1
ATOM 5259 N N . ALA D 1 26 ? 13.297 -43.808 16.564 1.00 80.88 26 ALA D N 1
ATOM 5260 C CA . ALA D 1 26 ? 13.926 -43.032 15.499 1.00 76.87 26 ALA D CA 1
ATOM 5261 C C . ALA D 1 26 ? 14.766 -43.898 14.532 1.00 77.58 26 ALA D C 1
ATOM 5262 O O . ALA D 1 26 ? 14.852 -43.593 13.343 1.00 76.93 26 ALA D O 1
ATOM 5264 N N . VAL D 1 27 ? 15.369 -44.977 15.037 1.00 86.94 27 VAL D N 1
ATOM 5265 C CA . VAL D 1 27 ? 16.121 -45.922 14.206 1.00 83.90 27 VAL D CA 1
ATOM 5266 C C . VAL D 1 27 ? 15.452 -47.291 14.192 1.00 90.76 27 VAL D C 1
ATOM 5267 O O . VAL D 1 27 ? 16.004 -48.238 14.742 1.00 93.53 27 VAL D O 1
ATOM 5271 N N . LEU D 1 28 ? 14.274 -47.409 13.580 1.00 101.99 28 LEU D N 1
ATOM 5272 C CA . LEU D 1 28 ? 13.540 -48.682 13.603 1.00 102.07 28 LEU D CA 1
ATOM 5273 C C . LEU D 1 28 ? 12.714 -48.955 12.348 1.00 104.24 28 LEU D C 1
ATOM 5274 O O . LEU D 1 28 ? 11.537 -48.589 12.269 1.00 100.32 28 LEU D O 1
ATOM 5279 N N . ILE D 1 29 ? 13.366 -49.608 11.384 1.00 144.15 29 ILE D N 1
ATOM 5280 C CA . ILE D 1 29 ? 12.761 -50.058 10.130 1.00 148.96 29 ILE D CA 1
ATOM 5281 C C . ILE D 1 29 ? 13.555 -51.256 9.598 1.00 156.32 29 ILE D C 1
ATOM 5282 O O . ILE D 1 29 ? 12.987 -52.187 9.012 1.00 160.65 29 ILE D O 1
ATOM 5287 N N . GLY D 1 30 ? 14.875 -51.212 9.791 1.00 178.23 30 GLY D N 1
ATOM 5288 C CA . GLY D 1 30 ? 15.740 -52.355 9.543 1.00 176.98 30 GLY D CA 1
ATOM 5289 C C . GLY D 1 30 ? 15.497 -53.386 10.626 1.00 176.47 30 GLY D C 1
ATOM 5290 O O . GLY D 1 30 ? 16.397 -53.711 11.412 1.00 171.62 30 GLY D O 1
ATOM 5291 N N . GLU D 1 35 ? 12.108 -56.422 11.096 1.00 173.01 35 GLU D N 1
ATOM 5292 C CA . GLU D 1 35 ? 10.768 -57.004 10.976 1.00 177.15 35 GLU D CA 1
ATOM 5293 C C . GLU D 1 35 ? 10.322 -57.605 12.307 1.00 181.10 35 GLU D C 1
ATOM 5294 O O . GLU D 1 35 ? 9.708 -58.676 12.333 1.00 184.86 35 GLU D O 1
ATOM 5300 N N . LEU D 1 36 ? 10.628 -56.914 13.404 1.00 166.39 36 LEU D N 1
ATOM 5301 C CA . LEU D 1 36 ? 10.515 -57.489 14.748 1.00 166.62 36 LEU D CA 1
ATOM 5302 C C . LEU D 1 36 ? 9.248 -57.128 15.538 1.00 170.85 36 LEU D C 1
ATOM 5303 O O . LEU D 1 36 ? 8.157 -57.038 14.971 1.00 171.32 36 LEU D O 1
ATOM 5308 N N . ASP D 1 37 ? 9.420 -56.963 16.854 1.00 194.44 37 ASP D N 1
ATOM 5309 C CA . ASP D 1 37 ? 8.358 -56.548 17.781 1.00 198.74 37 ASP D CA 1
ATOM 5310 C C . ASP D 1 37 ? 6.968 -56.669 17.160 1.00 200.44 37 ASP D C 1
ATOM 5311 O O . ASP D 1 37 ? 6.485 -55.736 16.515 1.00 201.21 37 ASP D O 1
ATOM 5316 N N . PRO D 1 38 ? 6.310 -57.817 17.367 1.00 168.55 38 PRO D N 1
ATOM 5317 C CA . PRO D 1 38 ? 5.015 -58.074 16.729 1.00 172.38 38 PRO D CA 1
ATOM 5318 C C . PRO D 1 38 ? 4.163 -56.806 16.609 1.00 172.20 38 PRO D C 1
ATOM 5319 O O . PRO D 1 38 ? 3.686 -56.459 15.525 1.00 171.73 38 PRO D O 1
ATOM 5323 N N . LEU D 1 39 ? 4.004 -56.110 17.726 1.00 172.08 39 LEU D N 1
ATOM 5324 C CA . LEU D 1 39 ? 3.182 -54.912 17.781 1.00 170.89 39 LEU D CA 1
ATOM 5325 C C . LEU D 1 39 ? 3.674 -54.033 18.922 1.00 167.20 39 LEU D C 1
ATOM 5326 O O . LEU D 1 39 ? 3.125 -52.962 19.180 1.00 166.81 39 LEU D O 1
ATOM 5331 N N . PHE D 1 40 ? 4.711 -54.505 19.609 1.00 159.06 40 PHE D N 1
ATOM 5332 C CA . PHE D 1 40 ? 5.406 -53.696 20.601 1.00 155.90 40 PHE D CA 1
ATOM 5333 C C . PHE D 1 40 ? 6.198 -52.624 19.881 1.00 147.29 40 PHE D C 1
ATOM 5334 O O . PHE D 1 40 ? 6.507 -51.572 20.447 1.00 144.72 40 PHE D O 1
ATOM 5342 N N . LEU D 1 41 ? 6.521 -52.913 18.624 1.00 124.01 41 LEU D N 1
ATOM 5343 C CA . LEU D 1 41 ? 7.021 -51.917 17.693 1.00 120.23 41 LEU D CA 1
ATOM 5344 C C . LEU D 1 41 ? 6.071 -50.737 17.754 1.00 122.89 41 LEU D C 1
ATOM 5345 O O . LEU D 1 41 ? 6.496 -49.589 17.870 1.00 123.14 41 LEU D O 1
ATOM 5350 N N . GLU D 1 42 ? 4.775 -51.045 17.687 1.00 131.12 42 GLU D N 1
ATOM 5351 C CA . GLU D 1 42 ? 3.700 -50.050 17.746 1.00 133.72 42 GLU D CA 1
ATOM 5352 C C . GLU D 1 42 ? 3.482 -49.402 19.128 1.00 132.69 42 GLU D C 1
ATOM 5353 O O . GLU D 1 42 ? 3.120 -48.235 19.202 1.00 132.86 42 GLU D O 1
ATOM 5359 N N . THR D 1 43 ? 3.690 -50.141 20.216 1.00 117.61 43 THR D N 1
ATOM 5360 C CA . THR D 1 43 ? 3.699 -49.511 21.535 1.00 117.77 43 THR D CA 1
ATOM 5361 C C . THR D 1 43 ? 4.799 -48.450 21.585 1.00 114.26 43 THR D C 1
ATOM 5362 O O . THR D 1 43 ? 4.576 -47.346 22.074 1.00 114.61 43 THR D O 1
ATOM 5366 N N . ILE D 1 44 ? 5.981 -48.787 21.073 1.00 102.33 44 ILE D N 1
ATOM 5367 C CA . ILE D 1 44 ? 7.068 -47.819 20.926 1.00 98.37 44 ILE D CA 1
ATOM 5368 C C . ILE D 1 44 ? 6.665 -46.691 19.966 1.00 97.67 44 ILE D C 1
ATOM 5369 O O . ILE D 1 44 ? 7.131 -45.558 20.107 1.00 92.83 44 ILE D O 1
ATOM 5374 N N . HIS D 1 45 ? 5.788 -46.998 19.009 1.00 129.47 45 HIS D N 1
ATOM 5375 C CA . HIS D 1 45 ? 5.298 -46.006 18.038 1.00 135.06 45 HIS D CA 1
ATOM 5376 C C . HIS D 1 45 ? 4.492 -44.922 18.739 1.00 137.45 45 HIS D C 1
ATOM 5377 O O . HIS D 1 45 ? 4.939 -43.780 18.940 1.00 132.13 45 HIS D O 1
ATOM 5384 N N . LEU D 1 46 ? 3.274 -45.314 19.093 1.00 138.05 46 LEU D N 1
ATOM 5385 C CA . LEU D 1 46 ? 2.313 -44.444 19.754 1.00 141.99 46 LEU D CA 1
ATOM 5386 C C . LEU D 1 46 ? 2.917 -43.806 21.015 1.00 139.11 46 LEU D C 1
ATOM 5387 O O . LEU D 1 46 ? 2.661 -42.630 21.316 1.00 141.35 46 LEU D O 1
ATOM 5392 N N . LEU D 1 47 ? 3.728 -44.580 21.735 1.00 118.16 47 LEU D N 1
ATOM 5393 C CA . LEU D 1 47 ? 4.353 -44.120 22.969 1.00 116.97 47 LEU D CA 1
ATOM 5394 C C . LEU D 1 47 ? 5.425 -43.034 22.715 1.00 121.68 47 LEU D C 1
ATOM 5395 O O . LEU D 1 47 ? 5.446 -41.969 23.383 1.00 125.34 47 LEU D O 1
ATOM 5400 N N . ASP D 1 48 ? 6.304 -43.285 21.743 1.00 135.23 48 ASP D N 1
ATOM 5401 C CA . ASP D 1 48 ? 7.229 -42.248 21.297 1.00 128.66 48 ASP D CA 1
ATOM 5402 C C . ASP D 1 48 ? 6.448 -40.997 20.859 1.00 131.75 48 ASP D C 1
ATOM 5403 O O . ASP D 1 48 ? 6.978 -39.894 20.960 1.00 130.75 48 ASP D O 1
ATOM 5408 N N . TYR D 1 49 ? 5.200 -41.150 20.386 1.00 145.84 49 TYR D N 1
ATOM 5409 C CA . TYR D 1 49 ? 4.357 -39.955 20.118 1.00 151.29 49 TYR D CA 1
ATOM 5410 C C . TYR D 1 49 ? 3.815 -39.237 21.371 1.00 153.97 49 TYR D C 1
ATOM 5411 O O . TYR D 1 49 ? 3.687 -38.007 21.385 1.00 153.83 49 TYR D O 1
ATOM 5420 N N . GLY D 1 50 ? 3.472 -40.001 22.406 1.00 131.00 50 GLY D N 1
ATOM 5421 C CA . GLY D 1 50 ? 3.069 -39.416 23.678 1.00 127.44 50 GLY D CA 1
ATOM 5422 C C . GLY D 1 50 ? 4.176 -38.593 24.324 1.00 117.81 50 GLY D C 1
ATOM 5423 O O . GLY D 1 50 ? 3.922 -37.598 25.004 1.00 114.34 50 GLY D O 1
ATOM 5424 N N . ILE D 1 51 ? 5.424 -38.996 24.121 1.00 133.55 51 ILE D N 1
ATOM 5425 C CA . ILE D 1 51 ? 6.513 -38.141 24.615 1.00 134.01 51 ILE D CA 1
ATOM 5426 C C . ILE D 1 51 ? 6.364 -36.635 24.253 1.00 130.88 51 ILE D C 1
ATOM 5427 O O . ILE D 1 51 ? 6.499 -35.784 25.132 1.00 135.71 51 ILE D O 1
ATOM 5432 N N . THR D 1 52 ? 6.079 -36.298 22.989 1.00 97.16 52 THR D N 1
ATOM 5433 C CA . THR D 1 52 ? 6.147 -34.891 22.585 1.00 97.81 52 THR D CA 1
ATOM 5434 C C . THR D 1 52 ? 5.111 -34.056 23.333 1.00 106.86 52 THR D C 1
ATOM 5435 O O . THR D 1 52 ? 5.393 -32.922 23.738 1.00 108.08 52 THR D O 1
ATOM 5439 N N . ILE D 1 53 ? 3.932 -34.636 23.548 1.00 103.34 53 ILE D N 1
ATOM 5440 C CA . ILE D 1 53 ? 2.824 -33.915 24.172 1.00 106.57 53 ILE D CA 1
ATOM 5441 C C . ILE D 1 53 ? 3.147 -33.332 25.545 1.00 106.79 53 ILE D C 1
ATOM 5442 O O . ILE D 1 53 ? 2.771 -32.191 25.806 1.00 110.38 53 ILE D O 1
ATOM 5447 N N . PHE D 1 54 ? 3.828 -34.057 26.437 1.00 140.90 54 PHE D N 1
ATOM 5448 C CA . PHE D 1 54 ? 4.166 -33.347 27.664 1.00 145.29 54 PHE D CA 1
ATOM 5449 C C . PHE D 1 54 ? 5.237 -32.295 27.500 1.00 144.30 54 PHE D C 1
ATOM 5450 O O . PHE D 1 54 ? 5.551 -31.595 28.449 1.00 146.69 54 PHE D O 1
ATOM 5458 N N . PHE D 1 55 ? 5.814 -32.169 26.315 1.00 139.48 55 PHE D N 1
ATOM 5459 C CA . PHE D 1 55 ? 6.605 -30.978 26.086 1.00 136.74 55 PHE D CA 1
ATOM 5460 C C . PHE D 1 55 ? 5.746 -29.857 25.493 1.00 137.51 55 PHE D C 1
ATOM 5461 O O . PHE D 1 55 ? 5.855 -28.692 25.887 1.00 135.50 55 PHE D O 1
ATOM 5469 N N . VAL D 1 56 ? 4.843 -30.227 24.596 1.00 108.24 56 VAL D N 1
ATOM 5470 C CA . VAL D 1 56 ? 3.830 -29.298 24.123 1.00 112.05 56 VAL D CA 1
ATOM 5471 C C . VAL D 1 56 ? 3.102 -28.673 25.321 1.00 118.20 56 VAL D C 1
ATOM 5472 O O . VAL D 1 56 ? 2.604 -27.547 25.237 1.00 122.05 56 VAL D O 1
ATOM 5476 N N . ILE D 1 57 ? 3.063 -29.404 26.436 1.00 117.56 57 ILE D N 1
ATOM 5477 C CA . ILE D 1 57 ? 2.454 -28.921 27.676 1.00 118.03 57 ILE D CA 1
ATOM 5478 C C . ILE D 1 57 ? 3.475 -28.261 28.604 1.00 113.52 57 ILE D C 1
ATOM 5479 O O . ILE D 1 57 ? 3.294 -27.123 29.024 1.00 116.32 57 ILE D O 1
ATOM 5484 N N . GLU D 1 58 ? 4.550 -28.967 28.917 1.00 124.06 58 GLU D N 1
ATOM 5485 C CA . GLU D 1 58 ? 5.587 -28.401 29.764 1.00 125.92 58 GLU D CA 1
ATOM 5486 C C . GLU D 1 58 ? 5.940 -26.999 29.305 1.00 127.13 58 GLU D C 1
ATOM 5487 O O . GLU D 1 58 ? 6.069 -26.090 30.123 1.00 128.80 58 GLU D O 1
ATOM 5493 N N . ILE D 1 59 ? 6.090 -26.823 27.995 1.00 125.41 59 ILE D N 1
ATOM 5494 C CA . ILE D 1 59 ? 6.474 -25.518 27.453 1.00 129.09 59 ILE D CA 1
ATOM 5495 C C . ILE D 1 59 ? 5.435 -24.437 27.781 1.00 136.23 59 ILE D C 1
ATOM 5496 O O . ILE D 1 59 ? 5.796 -23.287 28.042 1.00 138.36 59 ILE D O 1
ATOM 5501 N N . LEU D 1 60 ? 4.156 -24.806 27.781 1.00 137.20 60 LEU D N 1
ATOM 5502 C CA . LEU D 1 60 ? 3.091 -23.880 28.182 1.00 137.86 60 LEU D CA 1
ATOM 5503 C C . LEU D 1 60 ? 3.197 -23.535 29.668 1.00 139.40 60 LEU D C 1
ATOM 5504 O O . LEU D 1 60 ? 3.023 -22.385 30.066 1.00 141.70 60 LEU D O 1
ATOM 5509 N N . ILE D 1 61 ? 3.503 -24.538 30.480 1.00 137.51 61 ILE D N 1
ATOM 5510 C CA . ILE D 1 61 ? 3.588 -24.372 31.932 1.00 140.43 61 ILE D CA 1
ATOM 5511 C C . ILE D 1 61 ? 4.570 -23.278 32.413 1.00 140.11 61 ILE D C 1
ATOM 5512 O O . ILE D 1 61 ? 4.589 -22.938 33.597 1.00 139.54 61 ILE D O 1
ATOM 5517 N N . ARG D 1 62 ? 5.351 -22.705 31.498 1.00 161.54 62 ARG D N 1
ATOM 5518 C CA . ARG D 1 62 ? 6.361 -21.711 31.879 1.00 162.54 62 ARG D CA 1
ATOM 5519 C C . ARG D 1 62 ? 6.080 -20.295 31.334 1.00 168.12 62 ARG D C 1
ATOM 5520 O O . ARG D 1 62 ? 6.048 -20.099 30.120 1.00 166.61 62 ARG D O 1
ATOM 5528 N N . PHE D 1 63 ? 5.909 -19.311 32.226 1.00 189.27 63 PHE D N 1
ATOM 5529 C CA . PHE D 1 63 ? 5.587 -17.939 31.796 1.00 192.42 63 PHE D CA 1
ATOM 5530 C C . PHE D 1 63 ? 5.905 -16.778 32.761 1.00 194.63 63 PHE D C 1
ATOM 5531 O O . PHE D 1 63 ? 6.524 -16.975 33.807 1.00 192.90 63 PHE D O 1
ATOM 5539 N N . ILE D 1 64 ? 5.453 -15.582 32.366 1.00 186.77 64 ILE D N 1
ATOM 5540 C CA . ILE D 1 64 ? 5.761 -14.276 32.982 1.00 188.36 64 ILE D CA 1
ATOM 5541 C C . ILE D 1 64 ? 6.811 -13.494 32.169 1.00 183.08 64 ILE D C 1
ATOM 5542 O O . ILE D 1 64 ? 6.483 -12.598 31.380 1.00 181.68 64 ILE D O 1
ATOM 5547 N N . GLY D 1 76 ? 14.855 -18.013 23.966 1.00 87.69 76 GLY D N 1
ATOM 5548 C CA . GLY D 1 76 ? 16.204 -18.327 23.528 1.00 85.07 76 GLY D CA 1
ATOM 5549 C C . GLY D 1 76 ? 16.380 -19.791 23.158 1.00 81.31 76 GLY D C 1
ATOM 5550 O O . GLY D 1 76 ? 16.575 -20.139 21.998 1.00 79.20 76 GLY D O 1
ATOM 5551 N N . TRP D 1 77 ? 16.323 -20.667 24.150 1.00 113.69 77 TRP D N 1
ATOM 5552 C CA . TRP D 1 77 ? 16.209 -22.088 23.854 1.00 113.46 77 TRP D CA 1
ATOM 5553 C C . TRP D 1 77 ? 14.760 -22.456 23.507 1.00 118.19 77 TRP D C 1
ATOM 5554 O O . TRP D 1 77 ? 14.508 -23.402 22.756 1.00 117.78 77 TRP D O 1
ATOM 5565 N N . ASN D 1 78 ? 13.814 -21.681 24.036 1.00 126.46 78 ASN D N 1
ATOM 5566 C CA . ASN D 1 78 ? 12.398 -21.927 23.785 1.00 127.99 78 ASN D CA 1
ATOM 5567 C C . ASN D 1 78 ? 12.001 -21.736 22.329 1.00 125.71 78 ASN D C 1
ATOM 5568 O O . ASN D 1 78 ? 11.017 -22.308 21.869 1.00 127.32 78 ASN D O 1
ATOM 5573 N N . ILE D 1 79 ? 12.758 -20.926 21.604 1.00 115.83 79 ILE D N 1
ATOM 5574 C CA . ILE D 1 79 ? 12.528 -20.810 20.172 1.00 117.10 79 ILE D CA 1
ATOM 5575 C C . ILE D 1 79 ? 12.901 -22.132 19.516 1.00 115.25 79 ILE D C 1
ATOM 5576 O O . ILE D 1 79 ? 12.458 -22.436 18.408 1.00 113.95 79 ILE D O 1
ATOM 5581 N N . PHE D 1 80 ? 13.725 -22.913 20.206 1.00 121.82 80 PHE D N 1
ATOM 5582 C CA . PHE D 1 80 ? 14.077 -24.235 19.714 1.00 119.36 80 PHE D CA 1
ATOM 5583 C C . PHE D 1 80 ? 13.123 -25.324 20.234 1.00 122.06 80 PHE D C 1
ATOM 5584 O O . PHE D 1 80 ? 12.579 -26.103 19.448 1.00 124.82 80 PHE D O 1
ATOM 5592 N N . ASP D 1 81 ? 12.915 -25.379 21.548 1.00 122.40 81 ASP D N 1
ATOM 5593 C CA . ASP D 1 81 ? 12.007 -26.374 22.115 1.00 124.81 81 ASP D CA 1
ATOM 5594 C C . ASP D 1 81 ? 10.611 -26.238 21.505 1.00 130.74 81 ASP D C 1
ATOM 5595 O O . ASP D 1 81 ? 9.924 -27.231 21.269 1.00 132.06 81 ASP D O 1
ATOM 5600 N N . THR D 1 82 ? 10.207 -25.001 21.240 1.00 116.40 82 THR D N 1
ATOM 5601 C CA . THR D 1 82 ? 8.901 -24.733 20.654 1.00 119.82 82 THR D CA 1
ATOM 5602 C C . THR D 1 82 ? 8.811 -25.243 19.219 1.00 116.98 82 THR D C 1
ATOM 5603 O O . THR D 1 82 ? 7.959 -26.066 18.914 1.00 119.90 82 THR D O 1
ATOM 5607 N N . VAL D 1 83 ? 9.685 -24.755 18.341 1.00 112.29 83 VAL D N 1
ATOM 5608 C CA . VAL D 1 83 ? 9.654 -25.164 16.937 1.00 110.38 83 VAL D CA 1
ATOM 5609 C C . VAL D 1 83 ? 9.784 -26.684 16.806 1.00 108.56 83 VAL D C 1
ATOM 5610 O O . VAL D 1 83 ? 9.045 -27.304 16.051 1.00 111.06 83 VAL D O 1
ATOM 5614 N N . ILE D 1 84 ? 10.715 -27.278 17.549 1.00 105.32 84 ILE D N 1
ATOM 5615 C CA . ILE D 1 84 ? 10.938 -28.725 17.510 1.00 103.83 84 ILE D CA 1
ATOM 5616 C C . ILE D 1 84 ? 9.759 -29.514 18.073 1.00 108.47 84 ILE D C 1
ATOM 5617 O O . ILE D 1 84 ? 9.069 -30.227 17.339 1.00 110.44 84 ILE D O 1
ATOM 5622 N N . VAL D 1 85 ? 9.531 -29.389 19.375 1.00 104.06 85 VAL D N 1
ATOM 5623 C CA . VAL D 1 85 ? 8.394 -30.036 20.011 1.00 107.13 85 VAL D CA 1
ATOM 5624 C C . VAL D 1 85 ? 7.135 -29.895 19.146 1.00 110.05 85 VAL D C 1
ATOM 5625 O O . VAL D 1 85 ? 6.387 -30.847 18.975 1.00 112.65 85 VAL D O 1
ATOM 5629 N N . ALA D 1 86 ? 6.932 -28.710 18.579 1.00 116.77 86 ALA D N 1
ATOM 5630 C CA . ALA D 1 86 ? 5.771 -28.416 17.731 1.00 120.06 86 ALA D CA 1
ATOM 5631 C C . ALA D 1 86 ? 5.764 -29.146 16.380 1.00 122.85 86 ALA D C 1
ATOM 5632 O O . ALA D 1 86 ? 4.729 -29.661 15.964 1.00 127.82 86 ALA D O 1
ATOM 5634 N N . ILE D 1 87 ? 6.901 -29.167 15.684 1.00 118.83 87 ILE D N 1
ATOM 5635 C CA . ILE D 1 87 ? 7.025 -29.930 14.439 1.00 114.99 87 ILE D CA 1
ATOM 5636 C C . ILE D 1 87 ? 7.048 -31.431 14.726 1.00 113.10 87 ILE D C 1
ATOM 5637 O O . ILE D 1 87 ? 6.871 -32.255 13.832 1.00 113.31 87 ILE D O 1
ATOM 5642 N N . SER D 1 88 ? 7.280 -31.789 15.981 1.00 102.18 88 SER D N 1
ATOM 5643 C CA . SER D 1 88 ? 7.124 -33.172 16.384 1.00 103.20 88 SER D CA 1
ATOM 5644 C C . SER D 1 88 ? 5.632 -33.468 16.563 1.00 112.51 88 SER D C 1
ATOM 5645 O O . SER D 1 88 ? 5.213 -34.626 16.577 1.00 114.96 88 SER D O 1
ATOM 5648 N N . LEU D 1 89 ? 4.837 -32.407 16.694 1.00 122.03 89 LEU D N 1
ATOM 5649 C CA . LEU D 1 89 ? 3.407 -32.513 17.016 1.00 127.18 89 LEU D CA 1
ATOM 5650 C C . LEU D 1 89 ? 2.556 -32.849 15.788 1.00 126.57 89 LEU D C 1
ATOM 5651 O O . LEU D 1 89 ? 1.441 -33.381 15.897 1.00 127.07 89 LEU D O 1
ATOM 5656 N N . ILE D 1 90 ? 3.103 -32.500 14.629 1.00 113.40 90 ILE D N 1
ATOM 5657 C CA . ILE D 1 90 ? 2.529 -32.803 13.332 1.00 111.69 90 ILE D CA 1
ATOM 5658 C C . ILE D 1 90 ? 2.470 -34.328 13.148 1.00 115.33 90 ILE D C 1
ATOM 5659 O O . ILE D 1 90 ? 3.379 -35.039 13.567 1.00 111.18 90 ILE D O 1
ATOM 5664 N N . PRO D 1 91 ? 1.370 -34.846 12.571 1.00 135.24 91 PRO D N 1
ATOM 5665 C CA . PRO D 1 91 ? 1.284 -36.288 12.281 1.00 135.30 91 PRO D CA 1
ATOM 5666 C C . PRO D 1 91 ? 2.256 -36.792 11.188 1.00 130.49 91 PRO D C 1
ATOM 5667 O O . PRO D 1 91 ? 3.421 -36.393 11.191 1.00 124.71 91 PRO D O 1
ATOM 5671 N N . ILE D 1 92 ? 1.791 -37.654 10.281 1.00 134.13 92 ILE D N 1
ATOM 5672 C CA . ILE D 1 92 ? 2.696 -38.348 9.353 1.00 133.82 92 ILE D CA 1
ATOM 5673 C C . ILE D 1 92 ? 2.013 -38.952 8.103 1.00 137.10 92 ILE D C 1
ATOM 5674 O O . ILE D 1 92 ? 0.902 -39.483 8.191 1.00 141.37 92 ILE D O 1
ATOM 5679 N N . PRO D 1 93 ? 2.691 -38.868 6.936 1.00 162.86 93 PRO D N 1
ATOM 5680 C CA . PRO D 1 93 ? 2.211 -39.360 5.638 1.00 165.76 93 PRO D CA 1
ATOM 5681 C C . PRO D 1 93 ? 1.862 -40.847 5.619 1.00 171.24 93 PRO D C 1
ATOM 5682 O O . PRO D 1 93 ? 2.750 -41.681 5.800 1.00 169.84 93 PRO D O 1
ATOM 5686 N N . ASN D 1 94 ? 0.591 -41.166 5.382 1.00 187.53 94 ASN D N 1
ATOM 5687 C CA . ASN D 1 94 ? 0.168 -42.548 5.161 1.00 190.18 94 ASN D CA 1
ATOM 5688 C C . ASN D 1 94 ? 0.784 -43.108 3.875 1.00 190.29 94 ASN D C 1
ATOM 5689 O O . ASN D 1 94 ? 1.858 -42.665 3.458 1.00 187.17 94 ASN D O 1
ATOM 5694 N N . ASN D 1 95 ? 0.119 -44.080 3.251 1.00 201.44 95 ASN D N 1
ATOM 5695 C CA . ASN D 1 95 ? 0.586 -44.614 1.970 1.00 201.68 95 ASN D CA 1
ATOM 5696 C C . ASN D 1 95 ? 0.704 -43.476 0.956 1.00 205.30 95 ASN D C 1
ATOM 5697 O O . ASN D 1 95 ? 0.203 -43.577 -0.166 1.00 208.21 95 ASN D O 1
ATOM 5702 N N . SER D 1 96 ? 1.374 -42.397 1.363 1.00 233.80 96 SER D N 1
ATOM 5703 C CA . SER D 1 96 ? 1.411 -41.160 0.587 1.00 234.04 96 SER D CA 1
ATOM 5704 C C . SER D 1 96 ? 2.662 -40.309 0.831 1.00 228.76 96 SER D C 1
ATOM 5705 O O . SER D 1 96 ? 3.421 -40.540 1.777 1.00 226.28 96 SER D O 1
ATOM 5708 N N . SER D 1 97 ? 2.850 -39.323 -0.045 1.00 180.25 97 SER D N 1
ATOM 5709 C CA . SER D 1 97 ? 3.932 -38.339 0.045 1.00 172.63 97 SER D CA 1
ATOM 5710 C C . SER D 1 97 ? 5.326 -38.908 0.325 1.00 167.24 97 SER D C 1
ATOM 5711 O O . SER D 1 97 ? 6.095 -39.138 -0.603 1.00 165.19 97 SER D O 1
ATOM 5714 N N . PHE D 1 98 ? 5.646 -39.134 1.597 1.00 185.72 98 PHE D N 1
ATOM 5715 C CA . PHE D 1 98 ? 7.017 -39.465 2.006 1.00 180.37 98 PHE D CA 1
ATOM 5716 C C . PHE D 1 98 ? 7.979 -38.283 1.807 1.00 175.22 98 PHE D C 1
ATOM 5717 O O . PHE D 1 98 ? 9.137 -38.339 2.224 1.00 169.24 98 PHE D O 1
ATOM 5725 N N . LEU D 1 99 ? 7.493 -37.213 1.178 1.00 146.48 99 LEU D N 1
ATOM 5726 C CA . LEU D 1 99 ? 8.288 -35.996 0.991 1.00 144.62 99 LEU D CA 1
ATOM 5727 C C . LEU D 1 99 ? 8.892 -35.524 2.323 1.00 142.63 99 LEU D C 1
ATOM 5728 O O . LEU D 1 99 ? 10.099 -35.668 2.574 1.00 136.05 99 LEU D O 1
ATOM 5733 N N . VAL D 1 100 ? 8.025 -34.969 3.169 1.00 175.02 100 VAL D N 1
ATOM 5734 C CA . VAL D 1 100 ? 8.438 -34.347 4.421 1.00 173.68 100 VAL D CA 1
ATOM 5735 C C . VAL D 1 100 ? 8.376 -35.324 5.587 1.00 170.74 100 VAL D C 1
ATOM 5736 O O . VAL D 1 100 ? 8.373 -34.916 6.747 1.00 170.99 100 VAL D O 1
ATOM 5740 N N . LEU D 1 101 ? 8.308 -36.615 5.280 1.00 125.13 101 LEU D N 1
ATOM 5741 C CA . LEU D 1 101 ? 8.381 -37.640 6.315 1.00 120.91 101 LEU D CA 1
ATOM 5742 C C . LEU D 1 101 ? 9.710 -37.503 7.043 1.00 114.51 101 LEU D C 1
ATOM 5743 O O . LEU D 1 101 ? 9.758 -37.295 8.260 1.00 112.35 101 LEU D O 1
ATOM 5748 N N . ARG D 1 102 ? 10.788 -37.571 6.267 1.00 134.37 102 ARG D N 1
ATOM 5749 C CA . ARG D 1 102 ? 12.146 -37.590 6.796 1.00 132.28 102 ARG D CA 1
ATOM 5750 C C . ARG D 1 102 ? 12.547 -36.316 7.572 1.00 132.41 102 ARG D C 1
ATOM 5751 O O . ARG D 1 102 ? 13.071 -36.406 8.689 1.00 134.33 102 ARG D O 1
ATOM 5759 N N . LEU D 1 103 ? 12.283 -35.137 7.016 1.00 119.05 103 LEU D N 1
ATOM 5760 C CA . LEU D 1 103 ? 12.516 -33.899 7.768 1.00 120.38 103 LEU D CA 1
ATOM 5761 C C . LEU D 1 103 ? 11.874 -33.993 9.164 1.00 123.13 103 LEU D C 1
ATOM 5762 O O . LEU D 1 103 ? 12.489 -33.652 10.201 1.00 124.87 103 LEU D O 1
ATOM 5767 N N . LEU D 1 104 ? 10.634 -34.482 9.178 1.00 112.92 104 LEU D N 1
ATOM 5768 C CA . LEU D 1 104 ? 9.879 -34.664 10.413 1.00 112.95 104 LEU D CA 1
ATOM 5769 C C . LEU D 1 104 ? 10.587 -35.604 11.382 1.00 108.64 104 LEU D C 1
ATOM 5770 O O . LEU D 1 104 ? 10.679 -35.325 12.581 1.00 106.94 104 LEU D O 1
ATOM 5775 N N . ARG D 1 105 ? 11.084 -36.724 10.870 1.00 110.75 105 ARG D N 1
ATOM 5776 C CA . ARG D 1 105 ? 11.885 -37.611 11.713 1.00 107.48 105 ARG D CA 1
ATOM 5777 C C . ARG D 1 105 ? 13.077 -36.868 12.336 1.00 109.89 105 ARG D C 1
ATOM 5778 O O . ARG D 1 105 ? 13.372 -37.055 13.522 1.00 113.14 105 ARG D O 1
ATOM 5786 N N . ILE D 1 106 ? 13.753 -36.023 11.548 1.00 92.72 106 ILE D N 1
ATOM 5787 C CA . ILE D 1 106 ? 14.849 -35.207 12.094 1.00 86.98 106 ILE D CA 1
ATOM 5788 C C . ILE D 1 106 ? 14.390 -34.351 13.293 1.00 88.97 106 ILE D C 1
ATOM 5789 O O . ILE D 1 106 ? 15.050 -34.345 14.340 1.00 85.02 106 ILE D O 1
ATOM 5794 N N . PHE D 1 107 ? 13.254 -33.660 13.167 1.00 91.47 107 PHE D N 1
ATOM 5795 C CA . PHE D 1 107 ? 12.773 -32.854 14.298 1.00 90.65 107 PHE D CA 1
ATOM 5796 C C . PHE D 1 107 ? 12.364 -33.694 15.509 1.00 91.86 107 PHE D C 1
ATOM 5797 O O . PHE D 1 107 ? 12.637 -33.339 16.689 1.00 94.03 107 PHE D O 1
ATOM 5805 N N . ARG D 1 108 ? 11.740 -34.830 15.206 1.00 100.83 108 ARG D N 1
ATOM 5806 C CA . ARG D 1 108 ? 11.306 -35.784 16.232 1.00 105.31 108 ARG D CA 1
ATOM 5807 C C . ARG D 1 108 ? 12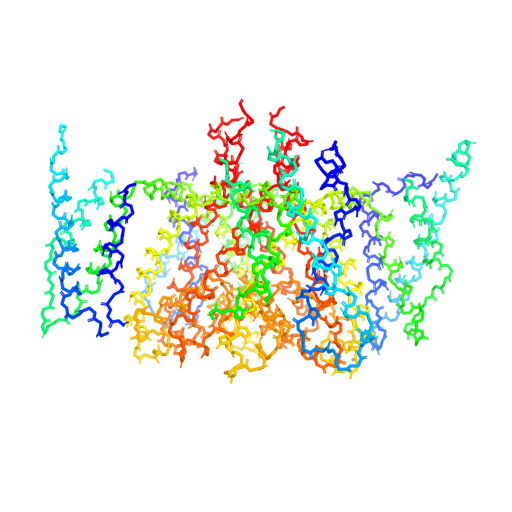.483 -36.331 17.022 1.00 104.26 108 ARG D C 1
ATOM 5808 O O . ARG D 1 108 ? 12.337 -36.670 18.195 1.00 103.76 108 ARG D O 1
ATOM 5816 N N . VAL D 1 109 ? 13.642 -36.420 16.366 1.00 86.73 109 VAL D N 1
ATOM 5817 C CA . VAL D 1 109 ? 14.864 -36.892 17.017 1.00 80.46 109 VAL D CA 1
ATOM 5818 C C . VAL D 1 109 ? 15.576 -35.733 17.704 1.00 78.39 109 VAL D C 1
ATOM 5819 O O . VAL D 1 109 ? 16.391 -35.927 18.615 1.00 74.08 109 VAL D O 1
ATOM 5823 N N . LEU D 1 110 ? 15.256 -34.523 17.257 1.00 83.61 110 LEU D N 1
ATOM 5824 C CA . LEU D 1 110 ? 15.839 -33.317 17.833 1.00 80.86 110 LEU D CA 1
ATOM 5825 C C . LEU D 1 110 ? 15.268 -32.984 19.197 1.00 79.93 110 LEU D C 1
ATOM 5826 O O . LEU D 1 110 ? 15.938 -32.323 19.982 1.00 78.98 110 LEU D O 1
ATOM 5831 N N . ARG D 1 111 ? 14.037 -33.416 19.479 1.00 81.46 111 ARG D N 1
ATOM 5832 C CA . ARG D 1 111 ? 13.531 -33.287 20.867 1.00 85.27 111 ARG D CA 1
ATOM 5833 C C . ARG D 1 111 ? 14.536 -33.761 21.955 1.00 84.46 111 ARG D C 1
ATOM 5834 O O . ARG D 1 111 ? 14.543 -33.247 23.082 1.00 83.86 111 ARG D O 1
ATOM 5842 N N . LEU D 1 112 ? 15.376 -34.738 21.617 1.00 81.33 112 LEU D N 1
ATOM 5843 C CA . LEU D 1 112 ? 16.394 -35.235 22.546 1.00 79.23 112 LEU D CA 1
ATOM 5844 C C . LEU D 1 112 ? 17.113 -34.095 23.247 1.00 81.31 112 LEU D C 1
ATOM 5845 O O . LEU D 1 112 ? 17.463 -34.192 24.421 1.00 83.13 112 LEU D O 1
ATOM 5850 N N . ILE D 1 113 ? 17.352 -33.015 22.519 1.00 85.07 113 ILE D N 1
ATOM 5851 C CA . ILE D 1 113 ? 18.085 -31.889 23.075 1.00 86.89 113 ILE D CA 1
ATOM 5852 C C . ILE D 1 113 ? 17.206 -31.134 24.058 1.00 89.28 113 ILE D C 1
ATOM 5853 O O . ILE D 1 113 ? 17.671 -30.687 25.109 1.00 86.17 113 ILE D O 1
ATOM 5858 N N . SER D 1 114 ? 15.922 -31.030 23.722 1.00 114.60 114 SER D N 1
ATOM 5859 C CA . SER D 1 114 ? 14.938 -30.375 24.581 1.00 115.68 114 SER D CA 1
ATOM 5860 C C . SER D 1 114 ? 14.864 -31.062 25.942 1.00 116.51 114 SER D C 1
ATOM 5861 O O . SER D 1 114 ? 14.850 -30.392 26.978 1.00 118.37 114 SER D O 1
ATOM 5864 N N . VAL D 1 115 ? 14.824 -32.396 25.939 1.00 99.77 115 VAL D N 1
ATOM 5865 C CA . VAL D 1 115 ? 14.701 -33.136 27.200 1.00 99.85 115 VAL D CA 1
ATOM 5866 C C . VAL D 1 115 ? 16.014 -33.302 27.973 1.00 100.20 115 VAL D C 1
ATOM 5867 O O . VAL D 1 115 ? 16.051 -33.104 29.185 1.00 101.33 115 VAL D O 1
ATOM 5871 N N . ILE D 1 116 ? 17.083 -33.681 27.283 1.00 111.28 116 ILE D N 1
ATOM 5872 C CA . ILE D 1 116 ? 18.376 -33.809 27.934 1.00 106.92 116 ILE D CA 1
ATOM 5873 C C . ILE D 1 116 ? 18.949 -32.420 28.044 1.00 109.12 116 ILE D C 1
ATOM 5874 O O . ILE D 1 116 ? 18.940 -31.668 27.073 1.00 112.86 116 ILE D O 1
ATOM 5879 N N . PRO D 1 117 ? 19.413 -32.049 29.236 1.00 92.51 117 PRO D N 1
ATOM 5880 C CA . PRO D 1 117 ? 19.849 -30.658 29.365 1.00 89.14 117 PRO D CA 1
ATOM 5881 C C . PRO D 1 117 ? 21.349 -30.546 29.194 1.00 82.97 117 PRO D C 1
ATOM 5882 O O . PRO D 1 117 ? 21.895 -29.492 28.801 1.00 87.34 117 PRO D O 1
ATOM 5886 N N . GLU D 1 118 ? 22.023 -31.650 29.481 1.00 105.47 118 GLU D N 1
ATOM 5887 C CA . GLU D 1 118 ? 23.479 -31.661 29.422 1.00 110.87 118 GLU D CA 1
ATOM 5888 C C . GLU D 1 118 ? 23.928 -31.459 27.974 1.00 111.06 118 GLU D C 1
ATOM 5889 O O . GLU D 1 118 ? 25.030 -30.956 27.705 1.00 113.90 118 GLU D O 1
ATOM 5895 N N . LEU D 1 119 ? 23.042 -31.832 27.051 1.00 89.52 119 LEU D N 1
ATOM 5896 C CA . LEU D 1 119 ? 23.217 -31.554 25.629 1.00 88.74 119 LEU D CA 1
ATOM 5897 C C . LEU D 1 119 ? 23.131 -30.052 25.307 1.00 92.24 119 LEU D C 1
ATOM 5898 O O . LEU D 1 119 ? 23.931 -29.523 24.528 1.00 98.62 119 LEU D O 1
ATOM 5903 N N . LYS D 1 120 ? 22.173 -29.354 25.904 1.00 89.24 120 LYS D N 1
ATOM 5904 C CA . LYS D 1 120 ? 22.136 -27.900 25.789 1.00 86.94 120 LYS D CA 1
ATOM 5905 C C . LYS D 1 120 ? 23.460 -27.287 26.266 1.00 87.49 120 LYS D C 1
ATOM 5906 O O . LYS D 1 120 ? 24.001 -26.382 25.613 1.00 91.69 120 LYS D O 1
ATOM 5912 N N . GLN D 1 121 ? 24.021 -27.787 27.371 1.00 99.21 121 GLN D N 1
ATOM 5913 C CA . GLN D 1 121 ? 25.398 -27.369 27.722 1.00 101.08 121 GLN D CA 1
ATOM 5914 C C . GLN D 1 121 ? 26.395 -27.609 26.572 1.00 99.15 121 GLN D C 1
ATOM 5915 O O . GLN D 1 121 ? 26.850 -26.671 25.911 1.00 96.48 121 GLN D O 1
ATOM 5921 N N . ILE D 1 122 ? 26.736 -28.877 26.357 1.00 89.17 122 ILE D N 1
ATOM 5922 C CA . ILE D 1 122 ? 27.605 -29.282 25.247 1.00 90.20 122 ILE D CA 1
ATOM 5923 C C . ILE D 1 122 ? 27.519 -28.306 24.075 1.00 89.13 122 ILE D C 1
ATOM 5924 O O . ILE D 1 122 ? 28.534 -27.888 23.504 1.00 92.04 122 ILE D O 1
ATOM 5929 N N . ILE D 1 123 ? 26.291 -27.947 23.723 1.00 66.21 123 ILE D N 1
ATOM 5930 C CA . ILE D 1 123 ? 26.046 -27.169 22.527 1.00 67.03 123 ILE D CA 1
ATOM 5931 C C . ILE D 1 123 ? 26.405 -25.704 22.704 1.00 69.45 123 ILE D C 1
ATOM 5932 O O . ILE D 1 123 ? 26.870 -25.048 21.772 1.00 68.46 123 ILE D O 1
ATOM 5937 N N . GLU D 1 124 ? 26.190 -25.184 23.907 1.00 94.63 124 GLU D N 1
ATOM 5938 C CA . GLU D 1 124 ? 26.673 -23.834 24.219 1.00 93.57 124 GLU D CA 1
ATOM 5939 C C . GLU D 1 124 ? 28.206 -23.771 24.206 1.00 93.37 124 GLU D C 1
ATOM 5940 O O . GLU D 1 124 ? 28.798 -22.773 23.779 1.00 93.99 124 GLU D O 1
ATOM 5946 N N . ALA D 1 125 ? 28.834 -24.848 24.669 1.00 89.50 125 ALA D N 1
ATOM 5947 C CA . ALA D 1 125 ? 30.280 -24.981 24.607 1.00 87.24 125 ALA D CA 1
ATOM 5948 C C . ALA D 1 125 ? 30.745 -24.932 23.147 1.00 88.93 125 ALA D C 1
ATOM 5949 O O . ALA D 1 125 ? 31.635 -24.140 22.785 1.00 92.58 125 ALA D O 1
ATOM 5951 N N . ILE D 1 126 ? 30.123 -25.768 22.310 1.00 68.84 126 ILE D N 1
ATOM 5952 C CA . ILE D 1 126 ? 30.452 -25.828 20.888 1.00 67.47 126 ILE D CA 1
ATOM 5953 C C . ILE D 1 126 ? 30.345 -24.449 20.245 1.00 70.26 126 ILE D C 1
ATOM 5954 O O . ILE D 1 126 ? 31.260 -23.982 19.564 1.00 72.15 126 ILE D O 1
ATOM 5959 N N . LEU D 1 127 ? 29.225 -23.787 20.482 1.00 78.86 127 LEU D N 1
ATOM 5960 C CA . LEU D 1 127 ? 28.998 -22.498 19.858 1.00 79.25 127 LEU D CA 1
ATOM 5961 C C . LEU D 1 127 ? 29.934 -21.440 20.413 1.00 79.89 127 LEU D C 1
ATOM 5962 O O . LEU D 1 127 ? 30.172 -20.423 19.769 1.00 81.64 127 LEU D O 1
ATOM 5967 N N . GLU D 1 128 ? 30.467 -21.669 21.606 1.00 97.52 128 GLU D N 1
ATOM 5968 C CA . GLU D 1 128 ? 31.487 -20.768 22.116 1.00 97.69 128 GLU D CA 1
ATOM 5969 C C . GLU D 1 128 ? 32.796 -21.015 21.375 1.00 99.04 128 GLU D C 1
ATOM 5970 O O . GLU D 1 128 ? 33.618 -20.102 21.231 1.00 100.44 128 GLU D O 1
ATOM 5976 N N . SER D 1 129 ? 33.002 -22.244 20.903 1.00 71.26 129 SER D N 1
ATOM 5977 C CA . SER D 1 129 ? 34.252 -22.528 20.183 1.00 70.21 129 SER D CA 1
ATOM 5978 C C . SER D 1 129 ? 34.210 -22.074 18.719 1.00 72.11 129 SER D C 1
ATOM 5979 O O . SER D 1 129 ? 35.250 -21.796 18.095 1.00 69.51 129 SER D O 1
ATOM 5982 N N . VAL D 1 130 ? 32.995 -21.996 18.186 1.00 91.78 130 VAL D N 1
ATOM 5983 C CA . VAL D 1 130 ? 32.758 -21.641 16.783 1.00 89.48 130 VAL D CA 1
ATOM 5984 C C . VAL D 1 130 ? 33.536 -20.423 16.262 1.00 87.85 130 VAL D C 1
ATOM 5985 O O . VAL D 1 130 ? 33.930 -20.416 15.111 1.00 89.74 130 VAL D O 1
ATOM 5989 N N . ARG D 1 131 ? 33.774 -19.407 17.088 1.00 117.98 131 ARG D N 1
ATOM 5990 C CA . ARG D 1 131 ? 34.523 -18.223 16.629 1.00 121.60 131 ARG D CA 1
ATOM 5991 C C . ARG D 1 131 ? 36.022 -18.484 16.314 1.00 123.80 131 ARG D C 1
ATOM 5992 O O . ARG D 1 131 ? 36.482 -18.289 15.171 1.00 126.71 131 ARG D O 1
ATOM 6000 N N . ARG D 1 132 ? 36.769 -18.911 17.332 1.00 115.29 132 ARG D N 1
ATOM 6001 C CA . ARG D 1 132 ? 38.176 -19.291 17.186 1.00 114.32 132 ARG D CA 1
ATOM 6002 C C . ARG D 1 132 ? 38.311 -20.327 16.062 1.00 113.92 132 ARG D C 1
ATOM 6003 O O . ARG D 1 132 ? 39.285 -20.306 15.283 1.00 116.27 132 ARG D O 1
ATOM 6011 N N . VAL D 1 133 ? 37.326 -21.223 15.964 1.00 82.76 133 VAL D N 1
ATOM 6012 C CA . VAL D 1 133 ? 37.337 -22.198 14.869 1.00 81.10 133 VAL D CA 1
ATOM 6013 C C . VAL D 1 133 ? 37.174 -21.522 13.506 1.00 80.50 133 VAL D C 1
ATOM 6014 O O . VAL D 1 133 ? 37.937 -21.786 12.593 1.00 80.18 133 VAL D O 1
ATOM 6018 N N . PHE D 1 134 ? 36.200 -20.630 13.378 1.00 84.17 134 PHE D N 1
ATOM 6019 C CA . PHE D 1 134 ? 36.038 -19.858 12.147 1.00 84.33 134 PHE D CA 1
ATOM 6020 C C . PHE D 1 134 ? 37.375 -19.248 11.697 1.00 84.88 134 PHE D C 1
ATOM 6021 O O . PHE D 1 134 ? 37.793 -19.466 10.561 1.00 87.28 134 PHE D O 1
ATOM 6029 N N . PHE D 1 135 ? 38.062 -18.521 12.584 1.00 86.75 135 PHE D N 1
ATOM 6030 C CA . PHE D 1 135 ? 39.359 -17.918 12.214 1.00 84.55 135 PHE D CA 1
ATOM 6031 C C . PHE D 1 135 ? 40.410 -18.941 11.770 1.00 86.73 135 PHE D C 1
ATOM 6032 O O . PHE D 1 135 ? 41.007 -18.816 10.686 1.00 90.78 135 PHE D O 1
ATOM 6040 N N . VAL D 1 136 ? 40.641 -19.966 12.582 1.00 72.81 136 VAL D N 1
ATOM 6041 C CA . VAL D 1 136 ? 41.661 -20.936 12.191 1.00 69.80 136 VAL D CA 1
ATOM 6042 C C . VAL D 1 136 ? 41.291 -21.661 10.880 1.00 71.36 136 VAL D C 1
ATOM 6043 O O . VAL D 1 136 ? 42.154 -22.083 10.105 1.00 70.58 136 VAL D O 1
ATOM 6047 N N . SER D 1 137 ? 39.998 -21.760 10.613 1.00 75.21 137 SER D N 1
ATOM 6048 C CA . SER D 1 137 ? 39.531 -22.312 9.354 1.00 71.50 137 SER D CA 1
ATOM 6049 C C . SER D 1 137 ? 39.879 -21.383 8.206 1.00 70.51 137 SER D C 1
ATOM 6050 O O . SER D 1 137 ? 40.418 -21.836 7.208 1.00 71.21 137 SER D O 1
ATOM 6053 N N . LEU D 1 138 ? 39.594 -20.088 8.337 1.00 71.76 138 LEU D N 1
ATOM 6054 C CA . LEU D 1 138 ? 40.057 -19.142 7.325 1.00 71.64 138 LEU D CA 1
ATOM 6055 C C . LEU D 1 138 ? 41.527 -19.412 7.013 1.00 76.75 138 LEU D C 1
ATOM 6056 O O . LEU D 1 138 ? 41.942 -19.466 5.842 1.00 80.95 138 LEU D O 1
ATOM 6061 N N . LEU D 1 139 ? 42.318 -19.605 8.065 1.00 67.22 139 LEU D N 1
ATOM 6062 C CA . LEU D 1 139 ? 43.752 -19.844 7.877 1.00 62.59 139 LEU D CA 1
ATOM 6063 C C . LEU D 1 139 ? 44.079 -21.140 7.091 1.00 70.53 139 LEU D C 1
ATOM 6064 O O . LEU D 1 139 ? 44.915 -21.139 6.159 1.00 71.44 139 LEU D O 1
ATOM 6069 N N . LEU D 1 140 ? 43.425 -22.239 7.466 1.00 63.49 140 LEU D N 1
ATOM 6070 C CA . LEU D 1 140 ? 43.615 -23.501 6.764 1.00 59.41 140 LEU D CA 1
ATOM 6071 C C . LEU D 1 140 ? 43.177 -23.341 5.337 1.00 61.79 140 LEU D C 1
ATOM 6072 O O . LEU D 1 140 ? 43.640 -24.037 4.426 1.00 64.57 140 LEU D O 1
ATOM 6077 N N . PHE D 1 141 ? 42.280 -22.400 5.134 1.00 60.55 141 PHE D N 1
ATOM 6078 C CA . PHE D 1 141 ? 41.827 -22.144 3.796 1.00 64.00 141 PHE D CA 1
ATOM 6079 C C . PHE D 1 141 ? 42.939 -21.529 2.987 1.00 60.76 141 PHE D C 1
ATOM 6080 O O . PHE D 1 141 ? 43.257 -22.022 1.918 1.00 61.34 141 PHE D O 1
ATOM 6088 N N . ILE D 1 142 ? 43.524 -20.451 3.490 1.00 63.63 142 ILE D N 1
ATOM 6089 C CA . ILE D 1 142 ? 44.664 -19.838 2.800 1.00 62.60 142 ILE D CA 1
ATOM 6090 C C . ILE D 1 142 ? 45.756 -20.857 2.439 1.00 67.87 142 ILE D C 1
ATOM 6091 O O . ILE D 1 142 ? 46.240 -20.869 1.290 1.00 70.39 142 ILE D O 1
ATOM 6096 N N . ILE D 1 143 ? 46.134 -21.714 3.400 1.00 70.43 143 ILE D N 1
ATOM 6097 C CA . ILE D 1 143 ? 47.113 -22.786 3.113 1.00 69.44 143 ILE D CA 1
ATOM 6098 C C . ILE D 1 143 ? 46.655 -23.726 1.980 1.00 70.92 143 ILE D C 1
ATOM 6099 O O . ILE D 1 143 ? 47.450 -24.135 1.111 1.00 69.48 143 ILE D O 1
ATOM 6104 N N . LEU D 1 144 ? 45.373 -24.071 2.001 1.00 65.31 144 LEU D N 1
ATOM 6105 C CA . LEU D 1 144 ? 44.822 -24.911 0.962 1.00 62.73 144 LEU D CA 1
ATOM 6106 C C . LEU D 1 144 ? 44.696 -24.232 -0.403 1.00 66.57 144 LEU D C 1
ATOM 6107 O O . LEU D 1 144 ? 44.678 -24.910 -1.425 1.00 71.27 144 LEU D O 1
ATOM 6112 N N . TYR D 1 145 ? 44.592 -22.909 -0.430 1.00 61.41 145 TYR D N 1
ATOM 6113 C CA . TYR D 1 145 ? 44.495 -22.201 -1.705 1.00 63.19 145 TYR D CA 1
ATOM 6114 C C . TYR D 1 145 ? 45.868 -22.134 -2.317 1.00 64.05 145 TYR D C 1
ATOM 6115 O O . TYR D 1 145 ? 46.045 -22.404 -3.508 1.00 67.96 145 TYR D O 1
ATOM 6124 N N . ILE D 1 146 ? 46.843 -21.773 -1.493 1.00 59.43 146 ILE D N 1
ATOM 6125 C CA . ILE D 1 146 ? 48.219 -21.754 -1.953 1.00 58.74 146 ILE D CA 1
ATOM 6126 C C . ILE D 1 146 ? 48.694 -23.118 -2.411 1.00 59.05 146 ILE D C 1
ATOM 6127 O O . ILE D 1 146 ? 49.331 -23.225 -3.445 1.00 65.89 146 ILE D O 1
ATOM 6132 N N . TYR D 1 147 ? 48.393 -24.170 -1.663 1.00 62.82 147 TYR D N 1
ATOM 6133 C CA . TYR D 1 147 ? 48.795 -25.497 -2.126 1.00 63.85 147 TYR D CA 1
ATOM 6134 C C . TYR D 1 147 ? 47.953 -26.035 -3.268 1.00 66.57 147 TYR D C 1
ATOM 6135 O O . TYR D 1 147 ? 48.457 -26.796 -4.074 1.00 72.77 147 TYR D O 1
ATOM 6144 N N . ALA D 1 148 ? 46.677 -25.670 -3.333 1.00 60.14 148 ALA D N 1
ATOM 6145 C CA . ALA D 1 148 ? 45.830 -26.125 -4.435 1.00 62.30 148 ALA D CA 1
ATOM 6146 C C . ALA D 1 148 ? 46.233 -25.463 -5.737 1.00 63.45 148 ALA D C 1
ATOM 6147 O O . ALA D 1 148 ? 46.044 -26.040 -6.800 1.00 67.57 148 ALA D O 1
ATOM 6149 N N . THR D 1 149 ? 46.772 -24.248 -5.640 1.00 69.87 149 THR D N 1
ATOM 6150 C CA . THR D 1 149 ? 47.435 -23.564 -6.762 1.00 73.70 149 THR D CA 1
ATOM 6151 C C . THR D 1 149 ? 48.857 -24.155 -7.081 1.00 74.73 149 THR D C 1
ATOM 6152 O O . THR D 1 149 ? 49.023 -24.854 -8.079 1.00 74.10 149 THR D O 1
ATOM 6156 N N . MET D 1 150 ? 49.861 -23.893 -6.237 1.00 91.34 150 MET D N 1
ATOM 6157 C CA . MET D 1 150 ? 51.174 -24.548 -6.340 1.00 93.01 150 MET D CA 1
ATOM 6158 C C . MET D 1 150 ? 50.935 -25.935 -7.002 1.00 88.33 150 MET D C 1
ATOM 6159 O O . MET D 1 150 ? 51.590 -26.336 -7.984 1.00 91.26 150 MET D O 1
ATOM 6164 N N . GLY D 1 151 ? 49.921 -26.629 -6.519 1.00 68.75 151 GLY D N 1
ATOM 6165 C CA . GLY D 1 151 ? 49.742 -28.025 -6.854 1.00 68.58 151 GLY D CA 1
ATOM 6166 C C . GLY D 1 151 ? 49.006 -28.279 -8.143 1.00 70.98 151 GLY D C 1
ATOM 6167 O O . GLY D 1 151 ? 49.336 -29.227 -8.861 1.00 75.29 151 GLY D O 1
ATOM 6168 N N . ALA D 1 152 ? 47.988 -27.470 -8.426 1.00 51.73 152 ALA D N 1
ATOM 6169 C CA . ALA D 1 152 ? 47.315 -27.555 -9.725 1.00 56.57 152 ALA D CA 1
ATOM 6170 C C . ALA D 1 152 ? 48.257 -27.213 -10.887 1.00 60.56 152 ALA D C 1
ATOM 6171 O O . ALA D 1 152 ? 48.150 -27.783 -11.966 1.00 64.49 152 ALA D O 1
ATOM 6173 N N . ILE D 1 153 ? 49.170 -26.276 -10.654 1.00 66.13 153 ILE D N 1
ATOM 6174 C CA . ILE D 1 153 ? 50.195 -25.910 -11.629 1.00 66.21 153 ILE D CA 1
ATOM 6175 C C . ILE D 1 153 ? 51.224 -27.023 -11.852 1.00 67.01 153 ILE D C 1
ATOM 6176 O O . ILE D 1 153 ? 51.585 -27.317 -13.002 1.00 64.86 153 ILE D O 1
ATOM 6181 N N . LEU D 1 154 ? 51.699 -27.619 -10.754 1.00 70.78 154 LEU D N 1
ATOM 6182 C CA . LEU D 1 154 ? 52.673 -28.716 -10.818 1.00 65.80 154 LEU D CA 1
ATOM 6183 C C . LEU D 1 154 ? 52.136 -30.062 -11.350 1.00 68.32 154 LEU D C 1
ATOM 6184 O O . LEU D 1 154 ? 52.816 -30.769 -12.080 1.00 77.62 154 LEU D O 1
ATOM 6189 N N . PHE D 1 155 ? 50.921 -30.424 -10.979 1.00 55.55 155 PHE D N 1
ATOM 6190 C CA . PHE D 1 155 ? 50.467 -31.797 -11.156 1.00 61.25 155 PHE D CA 1
ATOM 6191 C C . PHE D 1 155 ? 49.236 -31.787 -12.053 1.00 64.75 155 PHE D C 1
ATOM 6192 O O . PHE D 1 155 ? 48.597 -32.829 -12.302 1.00 58.36 155 PHE D O 1
ATOM 6200 N N . GLY D 1 156 ? 48.884 -30.589 -12.505 1.00 63.74 156 GLY D N 1
ATOM 6201 C CA . GLY D 1 156 ? 47.645 -30.390 -13.225 1.00 62.38 156 GLY D CA 1
ATOM 6202 C C . GLY D 1 156 ? 47.526 -31.317 -14.400 1.00 61.32 156 GLY D C 1
ATOM 6203 O O . GLY D 1 156 ? 46.423 -31.715 -14.757 1.00 64.58 156 GLY D O 1
ATOM 6204 N N . ASN D 1 157 ? 48.668 -31.666 -14.992 1.00 71.76 157 ASN D N 1
ATOM 6205 C CA . ASN D 1 157 ? 48.701 -32.432 -16.241 1.00 74.55 157 ASN D CA 1
ATOM 6206 C C . ASN D 1 157 ? 49.150 -33.890 -16.132 1.00 73.70 157 ASN D C 1
ATOM 6207 O O . ASN D 1 157 ? 49.390 -34.525 -17.161 1.00 75.02 157 ASN D O 1
ATOM 6212 N N . ASP D 1 158 ? 49.281 -34.406 -14.909 1.00 77.09 158 ASP D N 1
ATOM 6213 C CA . ASP D 1 158 ? 49.746 -35.762 -14.668 1.00 67.48 158 ASP D CA 1
ATOM 6214 C C . ASP D 1 158 ? 48.679 -36.510 -13.940 1.00 74.92 158 ASP D C 1
ATOM 6215 O O . ASP D 1 158 ? 48.792 -37.710 -13.711 1.00 77.52 158 ASP D O 1
ATOM 6220 N N . ASP D 1 159 ? 47.658 -35.787 -13.517 1.00 75.74 159 ASP D N 1
ATOM 6221 C CA . ASP D 1 159 ? 46.589 -36.386 -12.742 1.00 76.91 159 ASP D CA 1
ATOM 6222 C C . ASP D 1 159 ? 45.482 -35.367 -12.596 1.00 79.07 159 ASP D C 1
ATOM 6223 O O . ASP D 1 159 ? 45.202 -34.915 -11.485 1.00 76.15 159 ASP D O 1
ATOM 6228 N N . PRO D 1 160 ? 44.866 -34.977 -13.730 1.00 66.21 160 PRO D N 1
ATOM 6229 C CA . PRO D 1 160 ? 43.795 -33.978 -13.721 1.00 65.04 160 PRO D CA 1
ATOM 6230 C C . PRO D 1 160 ? 42.620 -34.410 -12.862 1.00 64.36 160 PRO D C 1
ATOM 6231 O O . PRO D 1 160 ? 41.765 -33.591 -12.575 1.00 62.27 160 PRO D O 1
ATOM 6235 N N . SER D 1 161 ? 42.571 -35.679 -12.475 1.00 69.06 161 SER D N 1
ATOM 6236 C CA . SER D 1 161 ? 41.426 -36.208 -11.746 1.00 67.89 161 SER D CA 1
ATOM 6237 C C . SER D 1 161 ? 41.513 -35.735 -10.303 1.00 66.61 161 SER D C 1
ATOM 6238 O O . SER D 1 161 ? 40.504 -35.561 -9.606 1.00 63.62 161 SER D O 1
ATOM 6241 N N . ARG D 1 162 ? 42.743 -35.491 -9.869 1.00 66.11 162 ARG D N 1
ATOM 6242 C CA . ARG D 1 162 ? 42.963 -34.853 -8.585 1.00 63.28 162 ARG D CA 1
ATOM 6243 C C . ARG D 1 162 ? 43.403 -33.403 -8.684 1.00 66.38 162 ARG D C 1
ATOM 6244 O O . ARG D 1 162 ? 43.202 -32.654 -7.731 1.00 68.34 162 ARG D O 1
ATOM 6252 N N . TRP D 1 163 ? 44.014 -33.017 -9.813 1.00 62.05 163 TRP D N 1
ATOM 6253 C CA . TRP D 1 163 ? 44.718 -31.728 -9.914 1.00 60.70 163 TRP D CA 1
ATOM 6254 C C . TRP D 1 163 ? 44.244 -30.832 -11.062 1.00 61.00 163 TRP D C 1
ATOM 6255 O O . TRP D 1 163 ? 44.821 -29.771 -11.327 1.00 59.65 163 TRP D O 1
ATOM 6266 N N . GLY D 1 164 ? 43.178 -31.258 -11.729 1.00 71.10 164 GLY D N 1
ATOM 6267 C CA . GLY D 1 164 ? 42.744 -30.623 -12.966 1.00 75.88 164 GLY D CA 1
ATOM 6268 C C . GLY D 1 164 ? 42.446 -29.140 -12.864 1.00 76.07 164 GLY D C 1
ATOM 6269 O O . GLY D 1 164 ? 42.869 -28.345 -13.708 1.00 76.74 164 GLY D O 1
ATOM 6270 N N . ASP D 1 165 ? 41.711 -28.780 -11.818 1.00 79.57 165 ASP D N 1
ATOM 6271 C CA . ASP D 1 165 ? 41.317 -27.398 -11.554 1.00 76.96 165 ASP D CA 1
ATOM 6272 C C . ASP D 1 165 ? 41.599 -27.045 -10.050 1.00 79.93 165 ASP D C 1
ATOM 6273 O O . ASP D 1 165 ? 42.229 -27.850 -9.347 1.00 78.41 165 ASP D O 1
ATOM 6278 N N . LEU D 1 166 ? 41.198 -25.859 -9.568 1.00 73.27 166 LEU D N 1
ATOM 6279 C CA . LEU D 1 166 ? 41.123 -25.628 -8.114 1.00 73.91 166 LEU D CA 1
ATOM 6280 C C . LEU D 1 166 ? 40.201 -26.652 -7.425 1.00 80.20 166 LEU D C 1
ATOM 6281 O O . LEU D 1 166 ? 40.681 -27.574 -6.765 1.00 87.25 166 LEU D O 1
ATOM 6286 N N . GLY D 1 167 ? 38.886 -26.494 -7.577 1.00 65.81 167 GLY D N 1
ATOM 6287 C CA . GLY D 1 167 ? 37.922 -27.434 -7.006 1.00 64.64 167 GLY D CA 1
ATOM 6288 C C . GLY D 1 167 ? 38.465 -28.752 -6.466 1.00 67.71 167 GLY D C 1
ATOM 6289 O O . GLY D 1 167 ? 38.609 -28.906 -5.243 1.00 70.33 167 GLY D O 1
ATOM 6290 N N . ILE D 1 168 ? 38.779 -29.710 -7.343 1.00 60.39 168 ILE D N 1
ATOM 6291 C CA . ILE D 1 168 ? 39.312 -30.975 -6.835 1.00 63.03 168 ILE D CA 1
ATOM 6292 C C . ILE D 1 168 ? 40.725 -30.859 -6.283 1.00 63.02 168 ILE D C 1
ATOM 6293 O O . ILE D 1 168 ? 41.193 -31.770 -5.611 1.00 66.17 168 ILE D O 1
ATOM 6298 N N . SER D 1 169 ? 41.428 -29.774 -6.575 1.00 55.28 169 SER D N 1
ATOM 6299 C CA . SER D 1 169 ? 42.713 -29.596 -5.914 1.00 58.00 169 SER D CA 1
ATOM 6300 C C . SER D 1 169 ? 42.438 -29.321 -4.437 1.00 62.49 169 SER D C 1
ATOM 6301 O O . SER D 1 169 ? 43.216 -29.711 -3.544 1.00 63.89 169 SER D O 1
ATOM 6304 N N . LEU D 1 170 ? 41.305 -28.676 -4.175 1.00 55.57 170 LEU D N 1
ATOM 6305 C CA . LEU D 1 170 ? 40.970 -28.391 -2.807 1.00 53.69 170 LEU D CA 1
ATOM 6306 C C . LEU D 1 170 ? 40.338 -29.603 -2.155 1.00 56.50 170 LEU D C 1
ATOM 6307 O O . LEU D 1 170 ? 40.685 -29.922 -1.019 1.00 59.52 170 LEU D O 1
ATOM 6312 N N . ILE D 1 171 ? 39.455 -30.312 -2.855 1.00 53.53 171 ILE D N 1
ATOM 6313 C CA . ILE D 1 171 ? 38.971 -31.559 -2.268 1.00 56.94 171 ILE D CA 1
ATOM 6314 C C . ILE D 1 171 ? 40.136 -32.500 -1.948 1.00 59.89 171 ILE D C 1
ATOM 6315 O O . ILE D 1 171 ? 40.228 -33.076 -0.868 1.00 60.82 171 ILE D O 1
ATOM 6320 N N . THR D 1 172 ? 41.027 -32.647 -2.910 1.00 58.22 172 THR D N 1
ATOM 6321 C CA . THR D 1 172 ? 42.156 -33.548 -2.794 1.00 54.69 172 THR D CA 1
ATOM 6322 C C . THR D 1 172 ? 43.066 -33.183 -1.635 1.00 52.94 172 THR D C 1
ATOM 6323 O O . THR D 1 172 ? 43.352 -34.026 -0.775 1.00 54.55 172 THR D O 1
ATOM 6327 N N . LEU D 1 173 ? 43.533 -31.934 -1.618 1.00 57.51 173 LEU D N 1
ATOM 6328 C CA . LEU D 1 173 ? 44.367 -31.464 -0.516 1.00 56.01 173 LEU D CA 1
ATOM 6329 C C . LEU D 1 173 ? 43.661 -31.595 0.836 1.00 62.09 173 LEU D C 1
ATOM 6330 O O . LEU D 1 173 ? 44.300 -31.838 1.837 1.00 62.37 173 LEU D O 1
ATOM 6335 N N . PHE D 1 174 ? 42.347 -31.428 0.860 1.00 58.71 174 PHE D N 1
ATOM 6336 C CA . PHE D 1 174 ? 41.584 -31.664 2.068 1.00 52.84 174 PHE D CA 1
ATOM 6337 C C . PHE D 1 174 ? 41.602 -33.139 2.492 1.00 55.26 174 PHE D C 1
ATOM 6338 O O . PHE D 1 174 ? 41.642 -33.435 3.673 1.00 61.66 174 PHE D O 1
ATOM 6346 N N . GLN D 1 175 ? 41.523 -34.066 1.545 1.00 52.31 175 GLN D N 1
ATOM 6347 C CA . GLN D 1 175 ? 41.702 -35.484 1.859 1.00 51.51 175 GLN D CA 1
ATOM 6348 C C . GLN D 1 175 ? 43.106 -35.746 2.434 1.00 51.33 175 GLN D C 1
ATOM 6349 O O . GLN D 1 175 ? 43.269 -36.522 3.372 1.00 53.18 175 GLN D O 1
ATOM 6355 N N . VAL D 1 176 ? 44.112 -35.090 1.880 1.00 46.92 176 VAL D N 1
ATOM 6356 C CA . VAL D 1 176 ? 45.458 -35.158 2.450 1.00 50.10 176 VAL D CA 1
ATOM 6357 C C . VAL D 1 176 ? 45.501 -34.562 3.851 1.00 51.56 176 VAL D C 1
ATOM 6358 O O . VAL D 1 176 ? 46.130 -35.103 4.746 1.00 48.20 176 VAL D O 1
ATOM 6362 N N . LEU D 1 177 ? 44.828 -33.428 4.009 1.00 55.41 177 LEU D N 1
ATOM 6363 C CA . LEU D 1 177 ? 44.703 -32.682 5.258 1.00 54.83 177 LEU D CA 1
ATOM 6364 C C . LEU D 1 177 ? 44.172 -33.551 6.372 1.00 51.61 177 LEU D C 1
ATOM 6365 O O . LEU D 1 177 ? 44.559 -33.347 7.504 1.00 48.33 177 LEU D O 1
ATOM 6370 N N . THR D 1 178 ? 43.281 -34.496 6.033 1.00 50.58 178 THR D N 1
ATOM 6371 C CA . THR D 1 178 ? 42.711 -35.477 6.966 1.00 47.78 178 THR D CA 1
ATOM 6372 C C . THR D 1 178 ? 43.488 -36.789 6.973 1.00 47.92 178 THR D C 1
ATOM 6373 O O . THR D 1 178 ? 43.039 -37.812 7.524 1.00 49.06 178 THR D O 1
ATOM 6377 N N . LEU D 1 179 ? 44.664 -36.724 6.365 1.00 45.06 179 LEU D N 1
ATOM 6378 C CA . LEU D 1 179 ? 45.568 -37.866 6.212 1.00 45.02 179 LEU D CA 1
ATOM 6379 C C . LEU D 1 179 ? 44.932 -39.156 5.745 1.00 45.86 179 LEU D C 1
ATOM 6380 O O . LEU D 1 179 ? 45.530 -40.193 5.927 1.00 44.43 179 LEU D O 1
ATOM 6385 N N . SER D 1 180 ? 43.739 -39.080 5.149 1.00 47.90 180 SER D N 1
ATOM 6386 C CA . SER D 1 180 ? 43.033 -40.253 4.674 1.00 48.38 180 SER D CA 1
ATOM 6387 C C . SER D 1 180 ? 43.607 -40.823 3.404 1.00 54.08 180 SER D C 1
ATOM 6388 O O . SER D 1 180 ? 43.386 -40.275 2.324 1.00 56.63 180 SER D O 1
ATOM 6391 N N . SER D 1 181 ? 44.294 -41.956 3.540 1.00 67.82 181 SER D N 1
ATOM 6392 C CA . SER D 1 181 ? 44.924 -42.665 2.416 1.00 69.24 181 SER D CA 1
ATOM 6393 C C . SER D 1 181 ? 45.527 -41.706 1.396 1.00 69.36 181 SER D C 1
ATOM 6394 O O . SER D 1 181 ? 45.160 -41.722 0.223 1.00 69.32 181 SER D O 1
ATOM 6397 N N . TRP D 1 182 ? 46.455 -40.875 1.862 1.00 65.27 182 TRP D N 1
ATOM 6398 C CA . TRP D 1 182 ? 46.944 -39.744 1.083 1.00 67.08 182 TRP D CA 1
ATOM 6399 C C . TRP D 1 182 ? 48.143 -40.134 0.243 1.00 67.68 182 TRP D C 1
ATOM 6400 O O . TRP D 1 182 ? 48.551 -39.395 -0.655 1.00 70.14 182 TRP D O 1
ATOM 6411 N N . GLU D 1 183 ? 48.704 -41.301 0.523 1.00 60.62 183 GLU D N 1
ATOM 6412 C CA . GLU D 1 183 ? 49.849 -41.768 -0.249 1.00 62.39 183 GLU D CA 1
ATOM 6413 C C . GLU D 1 183 ? 49.413 -42.146 -1.669 1.00 66.66 183 GLU D C 1
ATOM 6414 O O . GLU D 1 183 ? 50.266 -42.320 -2.551 1.00 69.59 183 GLU D O 1
ATOM 6420 N N . THR D 1 184 ? 48.093 -42.279 -1.876 1.00 48.44 184 THR D N 1
ATOM 6421 C CA . THR D 1 184 ? 47.528 -42.471 -3.207 1.00 51.49 184 THR D CA 1
ATOM 6422 C C . THR D 1 184 ? 47.539 -41.172 -4.043 1.00 61.49 184 THR D C 1
ATOM 6423 O O . THR D 1 184 ? 47.528 -41.206 -5.282 1.00 66.22 184 THR D O 1
ATOM 6427 N N . VAL D 1 185 ? 47.564 -40.037 -3.350 1.00 64.38 185 VAL D N 1
ATOM 6428 C CA . VAL D 1 185 ? 47.595 -38.727 -3.972 1.00 61.97 185 VAL D CA 1
ATOM 6429 C C . VAL D 1 185 ? 49.031 -38.399 -4.421 1.00 64.64 185 VAL D C 1
ATOM 6430 O O . VAL D 1 185 ? 49.288 -37.925 -5.555 1.00 64.26 185 VAL D O 1
ATOM 6434 N N . MET D 1 186 ? 49.962 -38.687 -3.517 1.00 73.13 186 MET D N 1
ATOM 6435 C CA . MET D 1 186 ? 51.354 -38.255 -3.631 1.00 72.15 186 MET D CA 1
ATOM 6436 C C . MET D 1 186 ? 52.265 -39.205 -4.389 1.00 76.32 186 MET D C 1
ATOM 6437 O O . MET D 1 186 ? 53.174 -38.772 -5.092 1.00 80.40 186 MET D O 1
ATOM 6442 N N . LEU D 1 187 ? 52.050 -40.501 -4.240 1.00 62.70 187 LEU D N 1
ATOM 6443 C CA . LEU D 1 187 ? 52.997 -41.451 -4.813 1.00 63.02 187 LEU D CA 1
ATOM 6444 C C . LEU D 1 187 ? 53.113 -41.432 -6.361 1.00 62.12 187 LEU D C 1
ATOM 6445 O O . LEU D 1 187 ? 54.234 -41.473 -6.878 1.00 59.52 187 LEU D O 1
ATOM 6450 N N . PRO D 1 188 ? 51.973 -41.351 -7.095 1.00 60.62 188 PRO D N 1
ATOM 6451 C CA . PRO D 1 188 ? 52.048 -41.013 -8.526 1.00 63.88 188 PRO D CA 1
ATOM 6452 C C . PRO D 1 188 ? 52.978 -39.827 -8.818 1.00 64.26 188 PRO D C 1
ATOM 6453 O O . PRO D 1 188 ? 53.905 -40.001 -9.605 1.00 67.89 188 PRO D O 1
ATOM 6457 N N . MET D 1 189 ? 52.746 -38.668 -8.191 1.00 62.62 189 MET D N 1
ATOM 6458 C CA . MET D 1 189 ? 53.583 -37.476 -8.396 1.00 65.55 189 MET D CA 1
ATOM 6459 C C . MET D 1 189 ? 55.028 -37.660 -7.937 1.00 65.46 189 MET D C 1
ATOM 6460 O O . MET D 1 189 ? 55.886 -36.816 -8.225 1.00 66.75 189 MET D O 1
ATOM 6465 N N . GLN D 1 190 ? 55.295 -38.748 -7.218 1.00 67.86 190 GLN D N 1
ATOM 6466 C CA . GLN D 1 190 ? 56.632 -39.001 -6.693 1.00 72.22 190 GLN D CA 1
ATOM 6467 C C . GLN D 1 190 ? 57.453 -39.834 -7.686 1.00 76.87 190 GLN D C 1
ATOM 6468 O O . GLN D 1 190 ? 58.687 -39.795 -7.651 1.00 80.73 190 GLN D O 1
ATOM 6474 N N . GLU D 1 191 ? 56.776 -40.582 -8.564 1.00 88.66 191 GLU D N 1
ATOM 6475 C CA . GLU D 1 191 ? 57.457 -41.273 -9.670 1.00 90.25 191 GLU D CA 1
ATOM 6476 C C . GLU D 1 191 ? 57.934 -40.262 -10.719 1.00 91.29 191 GLU D C 1
ATOM 6477 O O . GLU D 1 191 ? 59.049 -40.364 -11.257 1.00 93.56 191 GLU D O 1
ATOM 6483 N N . ILE D 1 192 ? 57.062 -39.299 -11.000 1.00 68.53 192 ILE D N 1
ATOM 6484 C CA . ILE D 1 192 ? 57.309 -38.273 -11.989 1.00 70.63 192 ILE D CA 1
ATOM 6485 C C . ILE D 1 192 ? 58.244 -37.169 -11.476 1.00 71.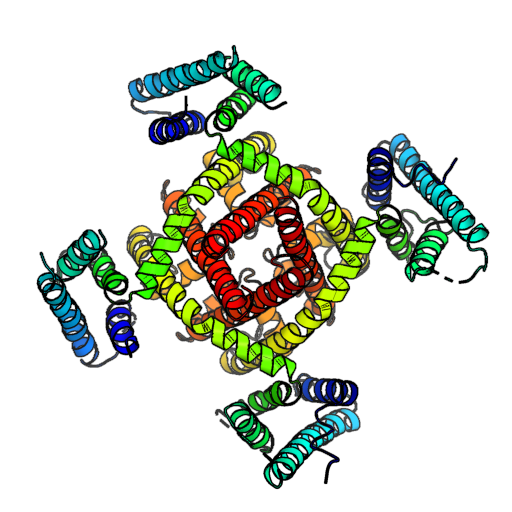49 192 ILE D C 1
ATOM 6486 O O . ILE D 1 192 ? 59.208 -36.803 -12.165 1.00 71.43 192 ILE D O 1
ATOM 6491 N N . TYR D 1 193 ? 57.948 -36.662 -10.270 1.00 70.67 193 TYR D N 1
ATOM 6492 C CA . TYR D 1 193 ? 58.603 -35.481 -9.671 1.00 68.36 193 TYR D CA 1
ATOM 6493 C C . TYR D 1 193 ? 59.312 -35.783 -8.342 1.00 70.66 193 TYR D C 1
ATOM 6494 O O . TYR D 1 193 ? 58.657 -35.942 -7.305 1.00 71.28 193 TYR D O 1
ATOM 6503 N N . TRP D 1 194 ? 60.646 -35.824 -8.372 1.00 77.17 194 TRP D N 1
ATOM 6504 C CA . TRP D 1 194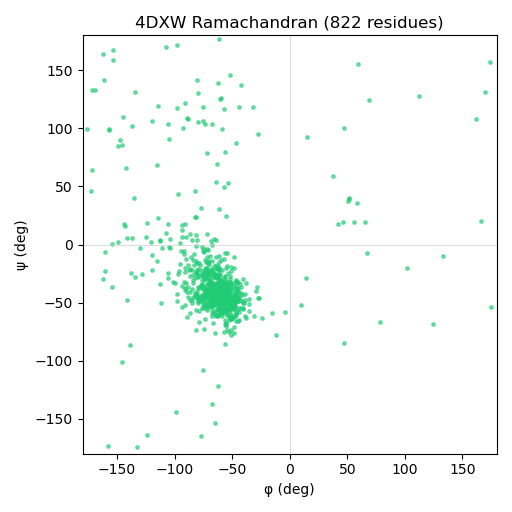 ? 61.448 -36.301 -7.235 1.00 75.91 194 TRP D CA 1
ATOM 6505 C C . TRP D 1 194 ? 61.090 -35.629 -5.908 1.00 71.62 194 TRP D C 1
ATOM 6506 O O . TRP D 1 194 ? 60.971 -36.292 -4.877 1.00 69.60 194 TRP D O 1
ATOM 6517 N N . TRP D 1 195 ? 60.908 -34.314 -5.969 1.00 64.11 195 TRP D N 1
ATOM 6518 C CA . TRP D 1 195 ? 60.580 -33.466 -4.823 1.00 63.33 195 TRP D CA 1
ATOM 6519 C C . TRP D 1 195 ? 59.169 -33.618 -4.244 1.00 61.56 195 TRP D C 1
ATOM 6520 O O . TRP D 1 195 ? 58.872 -32.995 -3.236 1.00 65.22 195 TRP D O 1
ATOM 6531 N N . SER D 1 196 ? 58.295 -34.421 -4.851 1.00 71.27 196 SER D N 1
ATOM 6532 C CA . SER D 1 196 ? 56.890 -34.455 -4.408 1.00 73.89 196 SER D CA 1
ATOM 6533 C C . SER D 1 196 ? 56.695 -34.294 -2.903 1.00 73.24 196 SER D C 1
ATOM 6534 O O . SER D 1 196 ? 55.862 -33.503 -2.470 1.00 74.40 196 SER D O 1
ATOM 6537 N N . TRP D 1 197 ? 57.473 -35.022 -2.111 1.00 66.34 197 TRP D N 1
ATOM 6538 C CA . TRP D 1 197 ? 57.303 -35.008 -0.657 1.00 65.62 197 TRP D CA 1
ATOM 6539 C C . TRP D 1 197 ? 57.455 -33.610 -0.028 1.00 68.64 197 TRP D C 1
ATOM 6540 O O . TRP D 1 197 ? 56.604 -33.185 0.758 1.00 73.62 197 TRP D O 1
ATOM 6551 N N . VAL D 1 198 ? 58.499 -32.873 -0.386 1.00 63.99 198 VAL D N 1
ATOM 6552 C CA . VAL D 1 198 ? 58.596 -31.494 0.075 1.00 64.53 198 VAL D CA 1
ATOM 6553 C C . VAL D 1 198 ? 57.255 -30.780 -0.094 1.00 67.38 198 VAL D C 1
ATOM 6554 O O . VAL D 1 198 ? 56.786 -30.079 0.806 1.00 68.56 198 VAL D O 1
ATOM 6558 N N . TYR D 1 199 ? 56.627 -30.969 -1.244 1.00 60.20 199 TYR D N 1
ATOM 6559 C CA . TYR D 1 199 ? 55.314 -30.402 -1.428 1.00 58.80 199 TYR D CA 1
ATOM 6560 C C . TYR D 1 199 ? 54.320 -30.980 -0.401 1.00 57.62 199 TYR D C 1
ATOM 6561 O O . TYR D 1 199 ? 53.742 -30.256 0.395 1.00 59.45 199 TYR D O 1
ATOM 6570 N N . PHE D 1 200 ? 54.123 -32.285 -0.417 1.00 54.89 200 PHE D N 1
ATOM 6571 C CA . PHE D 1 200 ? 53.063 -32.872 0.400 1.00 56.42 200 PHE D CA 1
ATOM 6572 C C . PHE D 1 200 ? 53.345 -32.802 1.884 1.00 56.66 200 PHE D C 1
ATOM 6573 O O . PHE D 1 200 ? 52.461 -32.427 2.657 1.00 56.32 200 PHE D O 1
ATOM 6581 N N . PHE D 1 201 ? 54.580 -33.134 2.267 1.00 66.23 201 PHE D N 1
ATOM 6582 C CA . PHE D 1 201 ? 54.998 -33.142 3.674 1.00 63.94 201 PHE D CA 1
ATOM 6583 C C . PHE D 1 201 ? 54.886 -31.781 4.337 1.00 66.37 201 PHE D C 1
ATOM 6584 O O . PHE D 1 201 ? 54.264 -31.665 5.396 1.00 70.61 201 PHE D O 1
ATOM 6592 N N . SER D 1 202 ? 55.447 -30.744 3.720 1.00 61.29 202 SER D N 1
ATOM 6593 C CA . SER D 1 202 ? 55.264 -29.409 4.288 1.00 61.60 202 SER D CA 1
ATOM 6594 C C . SER D 1 202 ? 53.765 -29.141 4.398 1.00 62.19 202 SER D C 1
ATOM 6595 O O . SER D 1 202 ? 53.296 -28.675 5.432 1.00 64.37 202 SER D O 1
ATOM 6598 N N . PHE D 1 203 ? 53.001 -29.542 3.380 1.00 54.37 203 PHE D N 1
ATOM 6599 C CA . PHE D 1 203 ? 51.570 -29.275 3.395 1.00 57.17 203 PHE D CA 1
ATOM 6600 C C . PHE D 1 203 ? 50.954 -29.831 4.651 1.00 56.51 203 PHE D C 1
ATOM 6601 O O . PHE D 1 203 ? 50.131 -29.183 5.286 1.00 61.33 203 PHE D O 1
ATOM 6609 N N . ILE D 1 204 ? 51.341 -31.054 4.987 1.00 49.68 204 ILE D N 1
ATOM 6610 C CA . ILE D 1 204 ? 50.835 -31.705 6.181 1.00 50.38 204 ILE D CA 1
ATOM 6611 C C . ILE D 1 204 ? 51.418 -31.032 7.431 1.00 54.91 204 ILE D C 1
ATOM 6612 O O . ILE D 1 204 ? 50.676 -30.582 8.312 1.00 57.82 204 ILE D O 1
ATOM 6617 N N . ILE D 1 205 ? 52.740 -30.896 7.477 1.00 59.83 205 ILE D N 1
ATOM 6618 C CA . ILE D 1 205 ? 53.379 -30.313 8.644 1.00 58.66 205 ILE D CA 1
ATOM 6619 C C . ILE D 1 205 ? 52.726 -28.989 8.988 1.00 60.58 205 ILE D C 1
ATOM 6620 O O . ILE D 1 205 ? 52.104 -28.896 10.046 1.00 64.77 205 ILE D O 1
ATOM 6625 N N . ILE D 1 206 ? 52.831 -27.993 8.095 1.00 57.94 206 ILE D N 1
ATOM 6626 C CA . ILE D 1 206 ? 52.115 -26.725 8.263 1.00 62.64 206 ILE D CA 1
ATOM 6627 C C . ILE D 1 206 ? 50.721 -26.972 8.834 1.00 64.96 206 ILE D C 1
ATOM 6628 O O . ILE D 1 206 ? 50.429 -26.574 9.964 1.00 73.71 206 ILE D O 1
ATOM 6633 N N . CYS D 1 207 ? 49.875 -27.685 8.106 1.00 58.26 207 CYS D N 1
ATOM 6634 C CA . CYS D 1 207 ? 48.502 -27.908 8.618 1.00 64.24 207 CYS D CA 1
ATOM 6635 C C . CYS D 1 207 ? 48.472 -28.374 10.075 1.00 64.45 207 CYS D C 1
ATOM 6636 O O . CYS D 1 207 ? 47.824 -27.753 10.922 1.00 67.32 207 CYS D O 1
ATOM 6639 N N . SER D 1 208 ? 49.215 -29.439 10.357 1.00 75.55 208 SER D N 1
ATOM 6640 C CA . SER D 1 208 ? 49.329 -29.974 11.707 1.00 72.92 208 SER D CA 1
ATOM 6641 C C . SER D 1 208 ? 49.592 -28.882 12.743 1.00 74.94 208 SER D C 1
ATOM 6642 O O . SER D 1 208 ? 48.825 -28.730 13.694 1.00 75.88 208 SER D O 1
ATOM 6645 N N . ILE D 1 209 ? 50.674 -28.128 12.567 1.00 63.17 209 ILE D N 1
ATOM 6646 C CA . ILE D 1 209 ? 51.028 -27.110 13.546 1.00 66.65 209 ILE D CA 1
ATOM 6647 C C . ILE D 1 209 ? 49.849 -26.188 13.740 1.00 69.34 209 ILE D C 1
ATOM 6648 O O . ILE D 1 209 ? 49.460 -25.885 14.875 1.00 72.85 209 ILE D O 1
ATOM 6653 N N . THR D 1 210 ? 49.244 -25.761 12.637 1.00 67.77 210 THR D N 1
ATOM 6654 C CA . THR D 1 210 ? 48.193 -24.770 12.785 1.00 70.38 210 THR D CA 1
ATOM 6655 C C . THR D 1 210 ? 47.001 -25.371 13.542 1.00 68.62 210 THR D C 1
ATOM 6656 O O . THR D 1 210 ? 46.543 -24.787 14.537 1.00 72.81 210 THR D O 1
ATOM 6660 N N . ILE D 1 211 ? 46.564 -26.567 13.149 1.00 51.74 211 ILE D N 1
ATOM 6661 C CA . ILE D 1 211 ? 45.514 -27.231 13.906 1.00 52.33 211 ILE D CA 1
ATOM 6662 C C . ILE D 1 211 ? 45.905 -27.332 15.370 1.00 57.20 211 ILE D C 1
ATOM 6663 O O . ILE D 1 211 ? 45.108 -27.045 16.278 1.00 58.13 211 ILE D O 1
ATOM 6668 N N . LEU D 1 212 ? 47.156 -27.719 15.597 1.00 66.37 212 LEU D N 1
ATOM 6669 C CA . LEU D 1 212 ? 47.643 -27.862 16.956 1.00 64.89 212 LEU D CA 1
ATOM 6670 C C . LEU D 1 212 ? 47.341 -26.574 17.727 1.00 62.34 212 LEU D C 1
ATOM 6671 O O . LEU D 1 212 ? 46.636 -26.621 18.729 1.00 60.05 212 LEU D O 1
ATOM 6676 N N . ASN D 1 213 ? 47.799 -25.428 17.209 1.00 75.23 213 ASN D N 1
ATOM 6677 C CA . ASN D 1 213 ? 47.632 -24.159 17.916 1.00 75.32 213 ASN D CA 1
ATOM 6678 C C . ASN D 1 213 ? 46.186 -23.977 18.383 1.00 74.33 213 ASN D C 1
ATOM 6679 O O . ASN D 1 213 ? 45.941 -23.653 19.553 1.00 79.46 213 ASN D O 1
ATOM 6684 N N . LEU D 1 214 ? 45.241 -24.272 17.490 1.00 54.11 214 LEU D N 1
ATOM 6685 C CA . LEU D 1 214 ? 43.817 -24.043 17.725 1.00 54.78 214 LEU D CA 1
ATOM 6686 C C . LEU D 1 214 ? 43.368 -24.739 18.975 1.00 61.32 214 LEU D C 1
ATOM 6687 O O . LEU D 1 214 ? 42.747 -24.122 19.845 1.00 65.54 214 LEU D O 1
ATOM 6692 N N . VAL D 1 215 ? 43.669 -26.034 19.064 1.00 79.25 215 VAL D N 1
ATOM 6693 C CA . VAL D 1 215 ? 43.233 -26.812 20.223 1.00 80.54 215 VAL D CA 1
ATOM 6694 C C . VAL D 1 215 ? 43.687 -26.090 21.490 1.00 80.71 215 VAL D C 1
ATOM 6695 O O . VAL D 1 215 ? 42.869 -25.732 22.346 1.00 86.29 215 VAL D O 1
ATOM 6699 N N . ILE D 1 216 ? 44.991 -25.818 21.553 1.00 69.79 216 ILE D N 1
ATOM 6700 C CA . ILE D 1 216 ? 45.617 -25.202 22.702 1.00 70.73 216 ILE D CA 1
ATOM 6701 C C . ILE D 1 216 ? 45.088 -23.780 22.900 1.00 79.21 216 ILE D C 1
ATOM 6702 O O . ILE D 1 216 ? 45.086 -23.283 24.029 1.00 87.23 216 ILE D O 1
ATOM 6707 N N . ALA D 1 217 ? 44.627 -23.129 21.823 1.00 76.00 217 ALA D N 1
ATOM 6708 C CA . ALA D 1 217 ? 43.922 -21.847 21.954 1.00 78.62 217 ALA D CA 1
ATOM 6709 C C . ALA D 1 217 ? 42.592 -22.083 22.656 1.00 79.74 217 ALA D C 1
ATOM 6710 O O . ALA D 1 217 ? 42.328 -21.514 23.728 1.00 84.12 217 ALA D O 1
ATOM 6712 N N . ILE D 1 218 ? 41.774 -22.965 22.089 1.00 72.62 218 ILE D N 1
ATOM 6713 C CA . ILE D 1 218 ? 40.511 -23.280 22.732 1.00 74.79 218 ILE D CA 1
ATOM 6714 C C . ILE D 1 218 ? 40.726 -23.818 24.147 1.00 78.39 218 ILE D C 1
ATOM 6715 O O . ILE D 1 218 ? 40.225 -23.253 25.099 1.00 84.98 218 ILE D O 1
ATOM 6720 N N . LEU D 1 219 ? 41.480 -24.898 24.299 1.00 80.05 219 LEU D N 1
ATOM 6721 C CA . LEU D 1 219 ? 41.772 -25.405 25.638 1.00 82.00 219 LEU D CA 1
ATOM 6722 C C . LEU D 1 219 ? 42.535 -24.396 26.502 1.00 80.85 219 LEU D C 1
ATOM 6723 O O . LEU D 1 219 ? 43.313 -24.771 27.368 1.00 80.42 219 LEU D O 1
ATOM 6728 N N . VAL D 1 220 ? 42.319 -23.109 26.274 1.00 98.07 220 VAL D N 1
ATOM 6729 C CA . VAL D 1 220 ? 42.776 -22.134 27.261 1.00 99.68 220 VAL D CA 1
ATOM 6730 C C . VAL D 1 220 ? 41.697 -21.092 27.549 1.00 100.21 220 VAL D C 1
ATOM 6731 O O . VAL D 1 220 ? 41.633 -20.539 28.644 1.00 99.59 220 VAL D O 1
ATOM 6735 N N . ASP D 1 221 ? 40.841 -20.847 26.562 1.00 107.35 221 ASP D N 1
ATOM 6736 C CA . ASP D 1 221 ? 39.682 -19.985 26.749 1.00 108.78 221 ASP D CA 1
ATOM 6737 C C . ASP D 1 221 ? 38.779 -20.584 27.809 1.00 111.26 221 ASP D C 1
ATOM 6738 O O . ASP D 1 221 ? 38.341 -19.887 28.726 1.00 116.68 221 ASP D O 1
ATOM 6743 N N . VAL D 1 222 ? 38.502 -21.879 27.690 1.00 125.49 222 VAL D N 1
ATOM 6744 C CA . VAL D 1 222 ? 37.630 -22.539 28.659 1.00 131.74 222 VAL D CA 1
ATOM 6745 C C . VAL D 1 222 ? 38.182 -22.494 30.084 1.00 133.62 222 VAL D C 1
ATOM 6746 O O . VAL D 1 222 ? 37.510 -21.984 30.979 1.00 140.83 222 VAL D O 1
ATOM 6750 N N . VAL D 1 223 ? 39.396 -22.994 30.307 1.00 111.58 223 VAL D N 1
ATOM 6751 C CA . VAL D 1 223 ? 39.991 -22.864 31.641 1.00 115.79 223 VAL D CA 1
ATOM 6752 C C . VAL D 1 223 ? 40.013 -21.396 32.098 1.00 120.00 223 VAL D C 1
ATOM 6753 O O . VAL D 1 223 ? 40.124 -21.112 33.297 1.00 125.81 223 VAL D O 1
ATOM 6757 N N . ILE D 1 224 ? 39.878 -20.465 31.153 1.00 124.51 224 ILE D N 1
ATOM 6758 C CA . ILE D 1 224 ? 39.869 -19.055 31.512 1.00 123.46 224 ILE D CA 1
ATOM 6759 C C . ILE D 1 224 ? 38.748 -18.745 32.486 1.00 125.90 224 ILE D C 1
ATOM 6760 O O . ILE D 1 224 ? 38.954 -18.000 33.443 1.00 129.91 224 ILE D O 1
ATOM 6765 N N . GLN D 1 225 ? 37.569 -19.321 32.250 1.00 145.85 225 GLN D N 1
ATOM 6766 C CA . GLN D 1 225 ? 36.446 -19.134 33.167 1.00 148.52 225 GLN D CA 1
ATOM 6767 C C . GLN D 1 225 ? 36.847 -19.512 34.596 1.00 150.56 225 GLN D C 1
ATOM 6768 O O . GLN D 1 225 ? 36.531 -18.801 35.560 1.00 153.87 225 GLN D O 1
ATOM 6774 N N . LYS D 1 226 ? 37.568 -20.628 34.713 1.00 124.90 226 LYS D N 1
ATOM 6775 C CA . LYS D 1 226 ? 37.927 -21.199 36.009 1.00 123.09 226 LYS D CA 1
ATOM 6776 C C . LYS D 1 226 ? 38.947 -20.342 36.783 1.00 120.30 226 LYS D C 1
ATOM 6777 O O . LYS D 1 226 ? 38.699 -19.981 37.939 1.00 120.63 226 LYS D O 1
ATOM 6783 N N . LYS D 1 227 ? 40.067 -20.016 36.123 1.00 105.69 227 LYS D N 1
ATOM 6784 C CA . LYS D 1 227 ? 41.159 -19.177 36.660 1.00 107.98 227 LYS D CA 1
ATOM 6785 C C . LYS D 1 227 ? 42.339 -19.978 37.225 1.00 106.00 227 LYS D C 1
ATOM 6786 O O . LYS D 1 227 ? 43.448 -19.457 37.391 1.00 103.57 227 LYS D O 1
#

Organism: NCBI:txid684719

Nearest PDB structures (foldseek):
  4dxw-assembly1_A  TM=1.005E+00  e=5.629E-26  alpha proteobacterium HIMB114
  4dxw-assembly1_B  TM=9.662E-01  e=5.556E-22  alpha proteobacterium HIMB114
  4dxw-assembly1_C  TM=9.629E-01  e=1.294E-19  alpha proteobacterium HIMB114
  4dxw-assembly1_D  TM=9.395E-01  e=1.049E-18  alpha proteobacterium HIMB114
  5vb8-assembly1_A  TM=6.899E-01  e=2.266E-08  Aliarcobacter butzleri

Solvent-accessible surface area: 41271 Å² total; per-residue (Å²): 139,99,131,36,61,72,38,30,97,65,108,123,46,2,80,66,5,12,65,31,0,36,67,3,0,66,38,59,52,80,90,54,218,108,64,86,79,133,75,11,121,44,12,66,122,64,1,63,26,13,0,76,34,5,51,63,5,22,111,37,79,158,141,96,114,53,59,66,114,51,6,63,73,0,4,52,41,0,65,91,139,164,121,162,63,31,40,12,83,34,0,27,0,0,5,2,0,0,36,36,0,26,118,27,34,92,28,26,112,99,6,60,181,67,17,76,27,5,48,7,7,23,43,4,18,18,0,43,23,0,1,64,0,9,66,64,0,11,142,63,21,75,93,59,1,44,73,8,33,48,0,28,14,2,0,25,4,0,29,20,61,4,11,0,18,60,0,0,56,50,2,29,149,87,55,184,69,0,105,65,12,0,22,40,0,16,69,70,2,66,19,0,67,23,12,20,47,2,15,3,12,15,58,25,9,83,103,123,50,120,239,68,97,82,78,38,116,71,140,144,41,18,116,58,2,3,34,16,0,44,70,13,9,47,45,27,20,75,72,25,192,147,78,82,88,114,76,37,113,66,19,53,135,79,0,74,28,13,0,63,28,3,47,66,22,16,100,83,96,101,119,51,61,181,156,113,127,98,64,57,42,123,52,5,54,73,5,5,53,48,0,29,134,56,80,10,90,81,16,83,147,82,111,70,46,66,28,26,18,72,15,0,28,3,0,2,7,1,4,59,46,0,33,119,14,45,82,41,20,104,104,3,61,156,55,20,89,25,7,49,15,9,26,44,3,17,17,4,40,18,0,20,65,0,23,42,55,0,12,156,63,23,81,88,60,0,38,59,31,37,54,0,28,15,4,0,23,2,0,26,19,53,3,15,0,16,58,0,1,56,53,5,39,149,92,63,177,65,0,104,70,9,0,26,35,0,12,72,68,3,65,20,2,68,25,12,19,48,5,26,1,19,10,64,28,14,100,117,101,40,75,136,93,65,88,121,128,81,0,110,79,8,4,32,26,0,40,94,12,5,58,35,41,41,90,121,43,224,156,128,81,102,121,108,45,93,45,19,71,112,90,3,91,41,16,1,68,42,15,38,85,74,40,133,168,75,92,106,117,46,2,51,76,6,7,50,49,0,64,95,139,117,117,100,86,86,63,92,25,56,22,41,28,0,26,7,0,6,3,0,3,27,35,0,37,122,18,32,94,33,21,96,111,5,66,113,34,14,68,10,1,46,7,9,26,38,11,21,15,2,44,19,0,13,70,0,19,47,65,0,7,149,65,22,76,92,61,0,38,56,22,29,50,0,26,18,4,0,27,8,0,34,17,56,2,12,0,13,53,0,0,53,48,4,39,153,92,59,188,64,0,102,70,10,0,25,32,0,11,76,74,3,72,15,4,60,20,13,21,48,6,20,3,10,7,31,38,36,106,90,193,238,57,135,100,49,3,43,37,1,43,75,35,9,45,40,114,100,203,102,45,111,103,111,40,70,59,21,86,131,89,7,80,38,37,2,74,118,38,38,71,40,26,113,121,94,169,230,86,74,75,128,51,6,62,72,6,4,46,49,0,59,83,97,91,36,117,161,55,70,100,141,83,39,38,71,10,59,16,59,31,0,21,8,0,5,4,48,3,61,55,0,41,94,7,28,92,36,22,106,94,6,59,126,71,15,65,13,4,46,9,13,22,45,5,16,16,1,45,23,0,7,85,0,10,53,57,0,11,148,48,18,84,90,66,0,42,75,24,39,35,0,29,12,7,0,22,3,0,36,18,55,4,14,2,19,59,0,1,64,49,2,31,156,96,60,183,66,0,95,72,1,0,24,32,0,15,77,68,2,68,20,4,64,24,13,16,45,8,35,5,19,39,66,31,33,122,107,86,102

B-factor: mean 95.9, std 33.64, range [39.04, 237.88]

Sequence (830 aa):
TPFFSSLKDNRIFQFTVVSIIILNAVLIGATTYELDPLFLETIHLLDYGITIFFVIEILIRFIGSGWNIFDTVIVAISLIPVLRLLRIFRVLRLISVIPELKQIIEAILESVRRVFFVSLLLFIILYIYATMGAILFGNDDPSRWGDLGISLITLFQVLTLSSWETVMLPMQEIYWWSWVYFFSFIIICSITILNLVIAILVDVVIQKKLFFSSLKDNRIFQFTVVSIIILNAVLIGATTYELDPLFLETIHLLDYGITIFFVIEILIRFIGEKQKASGWNIFDTVIVAISLIPIPNNSSFLVLRLLRIFRVLRLISVIPELKQIIEAILESVRRVFFVSLLLFIILYIYATMGAILFGNDDPSRWGDLGISLITLFQVLTLSSWETVMLPMQEIYWWSWVYFFSFIIICSITILNLVIAILVDVVIQKKLEKDNRIFQFTVVSIIILNAVLIGATTYELDPLFLETIHLLDYGITIFFVIEILIGWNIFDTVIVAISLIPSFLVLRLLRIFRVLRLISVIPELKQIIEAILESVRRVFFVSLLLFIILYIYATMGAILFGNDDPSRWGDLGISLITLFQVLTLSSWETVMLPMQEIYWWSWVYFFSFIIICSITILNLVIAILVDVVIQKFQFTVVSIIILNAVLIGELDPLFLETIHLLDYGITIFFVIEILIRFIGWNIFDTVIVAISLIPIPNNSSFLVLRLLRIFRVLRLISVIPELKQIIEAILESVRRVFFVSLLLFIILYIYATMGAILFGNDDPSRWGDLGISLITLFQVLTLSSWETVMLPMQEIYWWSWVYFFSFIIICSITILNLVIAILVDVVIQKK

CATH classification: 1.20.120.350 (+1 more: 1.10.287.70)